Protein AF-0000000079962595 (afdb_homodimer)

Secondary structure (DSSP, 8-state):
-----TT--HHHHHHHHHTTSS-HHHHHHHHHHHHHHHGGGT--EEEE-TTHHHHHHHHHHHHHTT---STTTT-EEEEETTB--SSS---TT-GGGTT-EESS--HHHHHHHHTT-EEEEEE--SGGG-SSS-EETTTEE---SS-TTB--S-SSHHHHHHHHTTSSSEEEEEESSSTTHHHHHHTT-EEEEPPTTSS--TTB--S-TTT-EEEEEESSHHHHHHHHHHHHTT--BTTBGGGGGS-GGGSS--TTTTGGG--STT-EEEEEGGG------TTTHHHHHHHHHHHHHHHHTTPEEEEE--TT--HHHHHHHH--HHHHHHHHHHHHHH-TTEESS--SSHHHHHH-B-TTSSSBSSB--GGGHHHHHHHHH--TT-HHHHHHHHHHHHHHHHHHHHHHHTT-SEEEEESBSSSPPBTT-SS-TTB-THHHHHHT--EEEEEEEEPPP-SS-TT--EEEEEEE--TT-HHHHHHHHHHHHHHH------GGGG--------SSPPP----GGG--TTS-BT--/-----TT--HHHHHHHHHTTSS-HHHHHHHHHHHHHHHGGGT--EEEE-TTHHHHHHHHHHHHHTT---STTTT-EEEEETTB--SSS---TT-GGGTT-EESS--HHHHHHHHTT-EEEEEE--SGGG-SSS-EETTTEE---SS-TTB--SSSSHHHHHHHHTTSSSEEEEEESSSTTHHHHHHTT-EEEEPPTTSS--TTB--S-TTT-EEEEEESSHHHHHHHHHHHHTT--BTTBGGGGGS-GGGSS--TTTTGGG--STT-EEEEEGGG------TTTHHHHHHHHHHHHHHHHTTPEEEEE--TT--HHHHHHHH--HHHHHHHHHHHHHH-TTEESS--SSHHHHHH-B-TTSSSBSSB--GGGHHHHHHHHH--TT-HHHHHHHHHHHHHHHHHHHHHHHTT-SEEEEESBSSSPPBTT-SS-TTB-THHHHHHT--EEEEEEEEPPP-SS-TT--EEEEEEE--TT-HHHHHHHHHHHHHHH------GGGG--------SSPPP----GGG--TTS-BT--

pLDDT: mean 97.2, std 3.69, range [64.25, 98.94]

Structure (mmCIF, N/CA/C/O backbone):
data_AF-0000000079962595-model_v1
#
loop_
_entity.id
_entity.type
_entity.pdbx_description
1 polymer 'Amidase signature enzyme'
#
loop_
_atom_site.group_PDB
_atom_site.id
_atom_site.type_symbol
_atom_site.label_atom_id
_atom_site.label_alt_id
_atom_site.label_comp_id
_atom_site.label_asym_id
_atom_site.label_entity_id
_atom_site.label_seq_id
_atom_site.pdbx_PDB_ins_code
_atom_site.Cartn_x
_atom_site.Cartn_y
_atom_site.Cartn_z
_atom_site.occupancy
_atom_site.B_iso_or_equiv
_atom_site.auth_seq_id
_atom_site.auth_comp_id
_atom_site.auth_asym_id
_atom_site.auth_atom_id
_atom_site.pdbx_PDB_model_num
ATOM 1 N N . MET A 1 1 ? 6.652 -51.969 4.145 1 69.31 1 MET A N 1
ATOM 2 C CA . MET A 1 1 ? 5.949 -51.594 2.926 1 69.31 1 MET A CA 1
ATOM 3 C C . MET A 1 1 ? 6.418 -50.219 2.438 1 69.31 1 MET A C 1
ATOM 5 O O . MET A 1 1 ? 6.746 -49.344 3.242 1 69.31 1 MET A O 1
ATOM 9 N N . PRO A 1 2 ? 6.637 -50.156 1.104 1 86 2 PRO A N 1
ATOM 10 C CA . PRO A 1 2 ? 7.09 -48.844 0.574 1 86 2 PRO A CA 1
ATOM 11 C C . PRO A 1 2 ? 6.133 -47.719 0.903 1 86 2 PRO A C 1
ATOM 13 O O . PRO A 1 2 ? 4.949 -47.938 1.167 1 86 2 PRO A O 1
ATOM 16 N N . PHE A 1 3 ? 6.656 -46.625 1.132 1 96.06 3 PHE A N 1
ATOM 17 C CA . PHE A 1 3 ? 5.852 -45.438 1.381 1 96.06 3 PHE A CA 1
ATOM 18 C C . PHE A 1 3 ? 4.836 -45.219 0.264 1 96.06 3 PHE A C 1
ATOM 20 O O . PHE A 1 3 ? 5.168 -45.344 -0.917 1 96.06 3 PHE A O 1
ATOM 27 N N . ASP A 1 4 ? 3.594 -45.031 0.582 1 97.19 4 ASP A N 1
ATOM 28 C CA . ASP A 1 4 ? 2.561 -44.75 -0.412 1 97.19 4 ASP A CA 1
ATOM 29 C C . ASP A 1 4 ? 2.533 -43.281 -0.77 1 97.19 4 ASP A C 1
ATOM 31 O O . ASP A 1 4 ? 1.959 -42.469 -0.038 1 97.19 4 ASP A O 1
ATOM 35 N N . ALA A 1 5 ? 2.992 -42.938 -1.938 1 98.06 5 ALA A N 1
ATOM 36 C CA . ALA A 1 5 ? 3.148 -41.562 -2.383 1 98.06 5 ALA A CA 1
ATOM 37 C C . ALA A 1 5 ? 1.815 -40.969 -2.848 1 98.06 5 ALA A C 1
ATOM 39 O O . ALA A 1 5 ? 1.678 -39.75 -2.99 1 98.06 5 ALA A O 1
ATOM 40 N N . ARG A 1 6 ? 0.778 -41.781 -3.18 1 98.06 6 ARG A N 1
ATOM 41 C CA . ARG A 1 6 ? -0.501 -41.312 -3.695 1 98.06 6 ARG A CA 1
ATOM 42 C C . ARG A 1 6 ? -1.186 -40.375 -2.691 1 98.06 6 ARG A C 1
ATOM 44 O O . ARG A 1 6 ? -1.42 -40.781 -1.545 1 98.06 6 ARG A O 1
ATOM 51 N N . GLU A 1 7 ? -1.434 -39.188 -3.166 1 98.12 7 GLU A N 1
ATOM 52 C CA . GLU A 1 7 ? -2.162 -38.156 -2.414 1 98.12 7 GLU A CA 1
ATOM 53 C C . GLU A 1 7 ? -1.456 -37.844 -1.102 1 98.12 7 GLU A C 1
ATOM 55 O O . GLU A 1 7 ? -2.09 -37.406 -0.144 1 98.12 7 GLU A O 1
ATOM 60 N N . ALA A 1 8 ? -0.148 -38.062 -1.054 1 98.31 8 ALA A N 1
ATOM 61 C CA . ALA A 1 8 ? 0.618 -37.75 0.149 1 98.31 8 ALA A CA 1
ATOM 62 C C . ALA A 1 8 ? 0.644 -36.25 0.4 1 98.31 8 ALA A C 1
ATOM 64 O O . ALA A 1 8 ? 0.735 -35.438 -0.542 1 98.31 8 ALA A O 1
ATOM 65 N N . THR A 1 9 ? 0.526 -35.844 1.654 1 98.44 9 THR A N 1
ATOM 66 C CA . THR A 1 9 ? 0.635 -34.469 2.131 1 98.44 9 THR A CA 1
ATOM 67 C C . THR A 1 9 ? 1.868 -34.312 3.012 1 98.44 9 THR A C 1
ATOM 69 O O . THR A 1 9 ? 2.568 -35.281 3.307 1 98.44 9 THR A O 1
ATOM 72 N N . ILE A 1 10 ? 2.154 -33.062 3.342 1 98.75 10 ILE A N 1
ATOM 73 C CA . ILE A 1 10 ? 3.264 -32.812 4.254 1 98.75 10 ILE A CA 1
ATOM 74 C C . ILE A 1 10 ? 3.053 -33.594 5.555 1 98.75 10 ILE A C 1
ATOM 76 O O . ILE A 1 10 ? 3.971 -34.25 6.051 1 98.75 10 ILE A O 1
ATOM 80 N N . ASP A 1 11 ? 1.844 -33.656 6.094 1 97.81 11 ASP A N 1
ATOM 81 C CA . ASP A 1 11 ? 1.529 -34.344 7.344 1 97.81 11 ASP A CA 1
ATOM 82 C C . ASP A 1 11 ? 1.746 -35.844 7.215 1 97.81 11 ASP A C 1
ATOM 84 O O . ASP A 1 11 ? 2.295 -36.469 8.117 1 97.81 11 ASP A O 1
ATOM 88 N N . SER A 1 12 ? 1.296 -36.406 6.152 1 98 12 SER A N 1
ATOM 89 C CA . SER A 1 12 ? 1.413 -37.875 6.008 1 98 12 SER A CA 1
ATOM 90 C C . SER A 1 12 ? 2.869 -38.281 5.844 1 98 12 SER A C 1
ATOM 92 O O . SER A 1 12 ? 3.273 -39.344 6.336 1 98 12 SER A O 1
ATOM 94 N N . VAL A 1 13 ? 3.658 -37.5 5.133 1 98.44 13 VAL A N 1
ATOM 95 C CA . VAL A 1 13 ? 5.086 -37.781 5.02 1 98.44 13 VAL A CA 1
ATOM 96 C C . VAL A 1 13 ? 5.742 -37.656 6.391 1 98.44 13 VAL A C 1
ATOM 98 O O . VAL A 1 13 ? 6.504 -38.562 6.789 1 98.44 13 VAL A O 1
ATOM 101 N N . HIS A 1 14 ? 5.453 -36.594 7.09 1 98.06 14 HIS A N 1
ATOM 102 C CA . HIS A 1 14 ? 6.027 -36.406 8.414 1 98.06 14 HIS A CA 1
ATOM 103 C C . HIS A 1 14 ? 5.641 -37.531 9.352 1 98.06 14 HIS A C 1
ATOM 105 O O . HIS A 1 14 ? 6.469 -38 10.133 1 98.06 14 HIS A O 1
ATOM 111 N N . HIS A 1 15 ? 4.391 -37.906 9.297 1 97.25 15 HIS A N 1
ATOM 112 C CA . HIS A 1 15 ? 3.959 -39.062 10.117 1 97.25 15 HIS A CA 1
ATOM 113 C C . HIS A 1 15 ? 4.785 -40.281 9.82 1 97.25 15 HIS A C 1
ATOM 115 O O . HIS A 1 15 ? 5.25 -40.969 10.742 1 97.25 15 HIS A O 1
ATOM 121 N N . ALA A 1 16 ? 4.98 -40.625 8.562 1 97.69 16 ALA A N 1
ATOM 122 C CA . ALA A 1 16 ? 5.719 -41.812 8.148 1 97.69 16 ALA A CA 1
ATOM 123 C C . ALA A 1 16 ? 7.18 -41.719 8.594 1 97.69 16 ALA A C 1
ATOM 125 O O . ALA A 1 16 ? 7.734 -42.719 9.102 1 97.69 16 ALA A O 1
ATOM 126 N N . VAL A 1 17 ? 7.781 -40.594 8.438 1 97.44 17 VAL A N 1
ATOM 127 C CA . VAL A 1 17 ? 9.211 -40.438 8.672 1 97.44 17 VAL A CA 1
ATOM 128 C C . VAL A 1 17 ? 9.484 -40.344 10.164 1 97.44 17 VAL A C 1
ATOM 130 O O . VAL A 1 17 ? 10.383 -41 10.688 1 97.44 17 VAL A O 1
ATOM 133 N N . PHE A 1 18 ? 8.688 -39.594 10.883 1 96.19 18 PHE A N 1
ATOM 134 C CA . PHE A 1 18 ? 8.961 -39.312 12.297 1 96.19 18 PHE A CA 1
ATOM 135 C C . PHE A 1 18 ? 8.531 -40.5 13.156 1 96.19 18 PHE A C 1
ATOM 137 O O . PHE A 1 18 ? 9.023 -40.688 14.266 1 96.19 18 PHE A O 1
ATOM 144 N N . SER A 1 19 ? 7.629 -41.344 12.672 1 95.31 19 SER A N 1
ATOM 145 C CA . SER A 1 19 ? 7.234 -42.562 13.414 1 95.31 19 SER A CA 1
ATOM 146 C C . SER A 1 19 ? 8.125 -43.75 13.062 1 95.31 19 SER A C 1
ATOM 148 O O . SER A 1 19 ? 7.957 -44.844 13.609 1 95.31 19 SER A O 1
ATOM 150 N N . GLY A 1 20 ? 8.945 -43.562 12.086 1 94.44 20 GLY A N 1
ATOM 151 C CA . GLY A 1 20 ? 9.883 -44.625 11.727 1 94.44 20 GLY A CA 1
ATOM 152 C C . GLY A 1 20 ? 9.305 -45.625 10.75 1 94.44 20 GLY A C 1
ATOM 153 O O . GLY A 1 20 ? 9.914 -46.688 10.484 1 94.44 20 GLY A O 1
ATOM 154 N N . LEU A 1 21 ? 8.195 -45.312 10.258 1 96.62 21 LEU A N 1
ATOM 155 C CA . LEU A 1 21 ? 7.551 -46.219 9.312 1 96.62 21 LEU A CA 1
ATOM 156 C C . LEU A 1 21 ? 8.258 -46.188 7.965 1 96.62 21 LEU A C 1
ATOM 158 O O . LEU A 1 21 ? 8.172 -47.125 7.191 1 96.62 21 LEU A O 1
ATOM 162 N N . SER A 1 22 ? 8.883 -45.094 7.617 1 97.44 22 SER A N 1
ATOM 163 C CA . SER A 1 22 ? 9.641 -44.906 6.379 1 97.44 22 SER A CA 1
ATOM 164 C C . SER A 1 22 ? 10.867 -44.031 6.602 1 97.44 22 SER A C 1
ATOM 166 O O . SER A 1 22 ? 10.945 -43.312 7.598 1 97.44 22 SER A O 1
ATOM 168 N N . THR A 1 23 ? 11.805 -44.156 5.727 1 97.31 23 THR A N 1
ATOM 169 C CA . THR A 1 23 ? 12.922 -43.219 5.684 1 97.31 23 THR A CA 1
ATOM 170 C C . THR A 1 23 ? 12.68 -42.125 4.633 1 97.31 23 THR A C 1
ATOM 172 O O . THR A 1 23 ? 11.766 -42.25 3.816 1 97.31 23 THR A O 1
ATOM 175 N N . CYS A 1 24 ? 13.477 -41.094 4.719 1 98 24 CYS A N 1
ATOM 176 C CA . CYS A 1 24 ? 13.398 -40.094 3.676 1 98 24 CYS A CA 1
ATOM 177 C C . CYS A 1 24 ? 13.719 -40.688 2.311 1 98 24 CYS A C 1
ATOM 179 O O . CYS A 1 24 ? 13.078 -40.344 1.313 1 98 24 CYS A O 1
ATOM 181 N N . ARG A 1 25 ? 14.727 -41.531 2.227 1 98 25 ARG A N 1
ATOM 182 C CA . ARG A 1 25 ? 15.078 -42.188 0.968 1 98 25 ARG A CA 1
ATOM 183 C C . ARG A 1 25 ? 13.898 -42.969 0.399 1 98 25 ARG A C 1
ATOM 185 O O . ARG A 1 25 ? 13.625 -42.906 -0.801 1 98 25 ARG A O 1
ATOM 192 N N . GLU A 1 26 ? 13.203 -43.719 1.27 1 98.12 26 GLU A N 1
ATOM 193 C CA . GLU A 1 26 ? 12.047 -44.5 0.822 1 98.12 26 GLU A CA 1
ATOM 194 C C . GLU A 1 26 ? 10.945 -43.594 0.296 1 98.12 26 GLU A C 1
ATOM 196 O O . GLU A 1 26 ? 10.289 -43.906 -0.701 1 98.12 26 GLU A O 1
ATOM 201 N N . VAL A 1 27 ? 10.734 -42.469 1.006 1 98.5 27 VAL A N 1
ATOM 202 C CA . VAL A 1 27 ? 9.734 -41.5 0.574 1 98.5 27 VAL A CA 1
ATOM 203 C C . VAL A 1 27 ? 10.094 -40.938 -0.811 1 98.5 27 VAL A C 1
ATOM 205 O O . VAL A 1 27 ? 9.273 -41 -1.732 1 98.5 27 VAL A O 1
ATOM 208 N N . VAL A 1 28 ? 11.305 -40.5 -1.009 1 98.56 28 VAL A N 1
ATOM 209 C CA . VAL A 1 28 ? 11.758 -39.906 -2.266 1 98.56 28 VAL A CA 1
ATOM 210 C C . VAL A 1 28 ? 11.711 -40.969 -3.373 1 98.56 28 VAL A C 1
ATOM 212 O O . VAL A 1 28 ? 11.242 -40.688 -4.48 1 98.56 28 VAL A O 1
ATOM 215 N N . ALA A 1 29 ? 12.125 -42.188 -3.088 1 98.38 29 ALA A N 1
ATOM 216 C CA . ALA A 1 29 ? 12.117 -43.25 -4.062 1 98.38 29 ALA A CA 1
ATOM 217 C C . ALA A 1 29 ? 10.703 -43.562 -4.551 1 98.38 29 ALA A C 1
ATOM 219 O O . ALA A 1 29 ? 10.5 -43.875 -5.723 1 98.38 29 ALA A O 1
ATOM 220 N N . SER A 1 30 ? 9.797 -43.5 -3.656 1 98.56 30 SER A N 1
ATOM 221 C CA . SER A 1 30 ? 8.414 -43.781 -4.027 1 98.56 30 SER A CA 1
ATOM 222 C C . SER A 1 30 ? 7.902 -42.75 -5.043 1 98.56 30 SER A C 1
ATOM 224 O O . SER A 1 30 ? 7.176 -43.125 -5.977 1 98.56 30 SER A O 1
ATOM 226 N N . PHE A 1 31 ? 8.188 -41.5 -4.887 1 98.75 31 PHE A N 1
ATOM 227 C CA . PHE A 1 31 ? 7.777 -40.469 -5.836 1 98.75 31 PHE A CA 1
ATOM 228 C C . PHE A 1 31 ? 8.523 -40.625 -7.156 1 98.75 31 PHE A C 1
ATOM 230 O O . PHE A 1 31 ? 7.938 -40.469 -8.227 1 98.75 31 PHE A O 1
ATOM 237 N N . ILE A 1 32 ? 9.828 -40.906 -7.121 1 98.62 32 ILE A N 1
ATOM 238 C CA . ILE A 1 32 ? 10.625 -41.125 -8.328 1 98.62 32 ILE A CA 1
ATOM 239 C C . ILE A 1 32 ? 10.039 -42.312 -9.125 1 98.62 32 ILE A C 1
ATOM 241 O O . ILE A 1 32 ? 9.898 -42.219 -10.352 1 98.62 32 ILE A O 1
ATOM 245 N N . ALA A 1 33 ? 9.672 -43.375 -8.438 1 98.31 33 ALA A N 1
ATOM 246 C CA . ALA A 1 33 ? 9.094 -44.531 -9.094 1 98.31 33 ALA A CA 1
ATOM 247 C C . ALA A 1 33 ? 7.809 -44.188 -9.828 1 98.31 33 ALA A C 1
ATOM 249 O O . ALA A 1 33 ? 7.562 -44.656 -10.938 1 98.31 33 ALA A O 1
ATOM 250 N N . ARG A 1 34 ? 7.004 -43.406 -9.211 1 98.31 34 ARG A N 1
ATOM 251 C CA . ARG A 1 34 ? 5.754 -43 -9.836 1 98.31 34 ARG A CA 1
ATOM 252 C C . ARG A 1 34 ? 6.02 -42.156 -11.086 1 98.31 34 ARG A C 1
ATOM 254 O O . ARG A 1 34 ? 5.348 -42.344 -12.109 1 98.31 34 ARG A O 1
ATOM 261 N N . ILE A 1 35 ? 6.965 -41.188 -11 1 98.69 35 ILE A N 1
ATOM 262 C CA . ILE A 1 35 ? 7.305 -40.375 -12.148 1 98.69 35 ILE A CA 1
ATOM 263 C C . ILE A 1 35 ? 7.777 -41.25 -13.305 1 98.69 35 ILE A C 1
ATOM 265 O O . ILE A 1 35 ? 7.34 -41.094 -14.438 1 98.69 35 ILE A O 1
ATOM 269 N N . GLU A 1 36 ? 8.625 -42.156 -13.039 1 97.38 36 GLU A N 1
ATOM 270 C CA . GLU A 1 36 ? 9.164 -43.062 -14.055 1 97.38 36 GLU A CA 1
ATOM 271 C C . GLU A 1 36 ? 8.055 -43.844 -14.719 1 97.38 36 GLU A C 1
ATOM 273 O O . GLU A 1 36 ? 8.055 -44.031 -15.945 1 97.38 36 GLU A O 1
ATOM 278 N N . ALA A 1 37 ? 7.148 -44.281 -13.922 1 97.38 37 ALA A N 1
ATOM 279 C CA . ALA A 1 37 ? 6.141 -45.219 -14.398 1 97.38 37 ALA A CA 1
ATOM 280 C C . ALA A 1 37 ? 4.992 -44.5 -15.086 1 97.38 37 ALA A C 1
ATOM 282 O O . ALA A 1 37 ? 4.367 -45.031 -16 1 97.38 37 ALA A O 1
ATOM 283 N N . LEU A 1 38 ? 4.723 -43.281 -14.625 1 98.31 38 LEU A N 1
ATOM 284 C CA . LEU A 1 38 ? 3.402 -42.781 -14.969 1 98.31 38 LEU A CA 1
ATOM 285 C C . LEU A 1 38 ? 3.506 -41.438 -15.648 1 98.31 38 LEU A C 1
ATOM 287 O O . LEU A 1 38 ? 2.508 -40.906 -16.141 1 98.31 38 LEU A O 1
ATOM 291 N N . ASN A 1 39 ? 4.664 -40.812 -15.742 1 98.25 39 ASN A N 1
ATOM 292 C CA . ASN A 1 39 ? 4.777 -39.469 -16.297 1 98.25 39 ASN A CA 1
ATOM 293 C C . ASN A 1 39 ? 4.367 -39.438 -17.766 1 98.25 39 ASN A C 1
ATOM 295 O O . ASN A 1 39 ? 4.055 -38.375 -18.312 1 98.25 39 ASN A O 1
ATOM 299 N N . HIS A 1 40 ? 4.348 -40.562 -18.484 1 97.5 40 HIS A N 1
ATOM 300 C CA . HIS A 1 40 ? 3.936 -40.625 -19.891 1 97.5 40 HIS A CA 1
ATOM 301 C C . HIS A 1 40 ? 2.486 -40.156 -20.047 1 97.5 40 HIS A C 1
ATOM 303 O O . HIS A 1 40 ? 2.076 -39.75 -21.125 1 97.5 40 HIS A O 1
ATOM 309 N N . HIS A 1 41 ? 1.693 -40.219 -18.953 1 98.06 41 HIS A N 1
ATOM 310 C CA . HIS A 1 41 ? 0.306 -39.781 -19 1 98.06 41 HIS A CA 1
ATOM 311 C C . HIS A 1 41 ? 0.221 -38.25 -19.062 1 98.06 41 HIS A C 1
ATOM 313 O O . HIS A 1 41 ? -0.794 -37.688 -19.484 1 98.06 41 HIS A O 1
ATOM 319 N N . THR A 1 42 ? 1.294 -37.562 -18.625 1 98.69 42 THR A N 1
ATOM 320 C CA . THR A 1 42 ? 1.179 -36.125 -18.469 1 98.69 42 THR A CA 1
ATOM 321 C C . THR A 1 42 ? 2.293 -35.406 -19.234 1 98.69 42 THR A C 1
ATOM 323 O O . THR A 1 42 ? 2.146 -34.25 -19.625 1 98.69 42 THR A O 1
ATOM 326 N N . ASN A 1 43 ? 3.475 -36.062 -19.312 1 98.75 43 ASN A N 1
ATOM 327 C CA . ASN A 1 43 ? 4.668 -35.406 -19.859 1 98.75 43 ASN A CA 1
ATOM 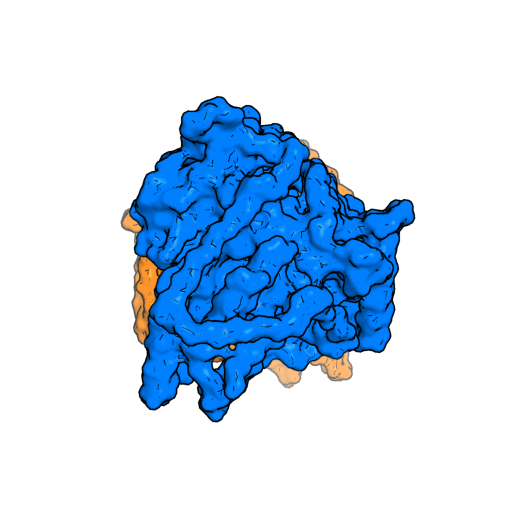328 C C . ASN A 1 43 ? 5.059 -34.188 -19.062 1 98.75 43 ASN A C 1
ATOM 330 O O . ASN A 1 43 ? 5.555 -33.188 -19.625 1 98.75 43 ASN A O 1
ATOM 334 N N . ALA A 1 44 ? 4.816 -34.125 -17.781 1 98.81 44 ALA A N 1
ATOM 335 C CA . ALA A 1 44 ? 4.941 -32.938 -16.938 1 98.81 44 ALA A CA 1
ATOM 336 C C . ALA A 1 44 ? 6.383 -32.75 -16.484 1 98.81 44 ALA A C 1
ATOM 338 O O . ALA A 1 44 ? 6.824 -31.609 -16.281 1 98.81 44 ALA A O 1
ATOM 339 N N . VAL A 1 45 ? 7.16 -33.75 -16.266 1 98.81 45 VAL A N 1
ATOM 340 C CA . VAL A 1 45 ? 8.484 -33.656 -15.648 1 98.81 45 VAL A CA 1
ATOM 341 C C . VAL A 1 45 ? 9.547 -33.531 -16.734 1 98.81 45 VAL A C 1
ATOM 343 O O . VAL A 1 45 ? 9.586 -34.312 -17.688 1 98.81 45 VAL A O 1
ATOM 346 N N . VAL A 1 46 ? 10.391 -32.562 -16.625 1 97.88 46 VAL A N 1
ATOM 347 C CA . VAL A 1 46 ? 11.438 -32.25 -17.594 1 97.88 46 VAL A CA 1
ATOM 348 C C . VAL A 1 46 ? 12.727 -32.969 -17.203 1 97.88 46 VAL A C 1
ATOM 350 O O . VAL A 1 46 ? 13.461 -33.469 -18.078 1 97.88 46 VAL A O 1
ATOM 353 N N . SER A 1 47 ? 13.008 -33 -15.953 1 98 47 SER A N 1
ATOM 354 C CA . SER A 1 47 ? 14.219 -33.625 -15.445 1 98 47 SER A CA 1
ATOM 355 C C . SER A 1 47 ? 14.086 -34 -13.969 1 98 47 SER A C 1
ATOM 357 O O . SER A 1 47 ? 13.242 -33.438 -13.266 1 98 47 SER A O 1
ATOM 359 N N . LEU A 1 48 ? 14.828 -34.938 -13.562 1 98.62 48 LEU A N 1
ATOM 360 C CA . LEU A 1 48 ? 14.953 -35.312 -12.156 1 98.62 48 LEU A CA 1
ATOM 361 C C . LEU A 1 48 ? 16.297 -34.844 -11.602 1 98.62 48 LEU A C 1
ATOM 363 O O . LEU A 1 48 ? 17.297 -34.812 -12.328 1 98.62 48 LEU A O 1
ATOM 367 N N . ASN A 1 49 ? 16.281 -34.438 -10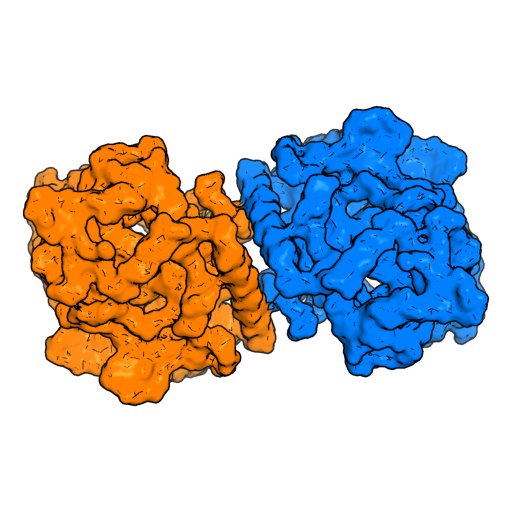.391 1 98.75 49 ASN A N 1
ATOM 368 C CA . ASN A 1 49 ? 17.5 -34.062 -9.68 1 98.75 49 ASN A CA 1
ATOM 369 C C . ASN A 1 49 ? 18.391 -35.281 -9.398 1 98.75 49 ASN A C 1
ATOM 371 O O . ASN A 1 49 ? 18.031 -36.156 -8.617 1 98.75 49 ASN A O 1
ATOM 375 N N . PRO A 1 50 ? 19.609 -35.344 -9.977 1 98.25 50 PRO A N 1
ATOM 376 C CA . PRO A 1 50 ? 20.453 -36.5 -9.766 1 98.25 50 PRO A CA 1
ATOM 377 C C . PRO A 1 50 ? 20.891 -36.688 -8.312 1 98.25 50 PRO A C 1
ATOM 379 O O . PRO A 1 50 ? 21.312 -37.781 -7.906 1 98.25 50 PRO A O 1
ATOM 382 N N . ASN A 1 51 ? 20.719 -35.656 -7.547 1 98.19 51 ASN A N 1
ATOM 383 C CA . ASN A 1 51 ? 21.188 -35.656 -6.164 1 98.19 51 ASN A CA 1
ATOM 384 C C . ASN A 1 51 ? 20.047 -35.938 -5.188 1 98.19 51 ASN A C 1
ATOM 386 O O . ASN A 1 51 ? 20.25 -35.906 -3.971 1 98.19 51 ASN A O 1
ATOM 390 N N . ALA A 1 52 ? 18.828 -36.188 -5.648 1 98.62 52 ALA A N 1
ATOM 391 C CA . ALA A 1 52 ? 17.656 -36.25 -4.793 1 98.62 52 ALA A CA 1
ATOM 392 C C . ALA A 1 52 ? 17.797 -37.375 -3.752 1 98.62 52 ALA A C 1
ATOM 394 O O . ALA A 1 52 ? 17.438 -37.188 -2.586 1 98.62 52 ALA A O 1
ATOM 395 N N . LEU A 1 53 ? 18.297 -38.531 -4.137 1 98.44 53 LEU A N 1
ATOM 396 C CA . LEU A 1 53 ? 18.438 -39.656 -3.221 1 98.44 53 LEU A CA 1
ATOM 397 C C . LEU A 1 53 ? 19.531 -39.375 -2.193 1 98.44 53 LEU A C 1
ATOM 399 O O . LEU A 1 53 ? 19.391 -39.719 -1.021 1 98.44 53 LEU A O 1
ATOM 403 N N . ASP A 1 54 ? 20.625 -38.75 -2.646 1 98.06 54 ASP A N 1
ATOM 404 C CA . ASP A 1 54 ? 21.688 -38.375 -1.719 1 98.06 54 ASP A CA 1
ATOM 405 C C . ASP A 1 54 ? 21.172 -37.375 -0.684 1 98.06 54 ASP A C 1
ATOM 407 O O . ASP A 1 54 ? 21.547 -37.438 0.49 1 98.06 54 ASP A O 1
ATOM 411 N N . MET A 1 55 ? 20.406 -36.469 -1.164 1 97.38 55 MET A N 1
ATOM 412 C CA . MET A 1 55 ? 19.797 -35.5 -0.253 1 97.38 55 MET A CA 1
ATOM 413 C C . MET A 1 55 ? 18.922 -36.188 0.779 1 97.38 55 MET A C 1
ATOM 415 O O . MET A 1 55 ? 18.938 -35.844 1.96 1 97.38 55 MET A O 1
ATOM 419 N N . ALA A 1 56 ? 18.156 -37.156 0.351 1 98.19 56 ALA A N 1
ATOM 420 C CA . ALA A 1 56 ? 17.297 -37.906 1.256 1 98.19 56 ALA A CA 1
ATOM 421 C C . ALA A 1 56 ? 18.141 -38.656 2.291 1 98.19 56 ALA A C 1
ATOM 423 O O . ALA A 1 56 ? 17.781 -38.719 3.473 1 98.19 56 ALA A O 1
ATOM 424 N N . ASP A 1 57 ? 19.234 -39.281 1.873 1 98 57 ASP A N 1
ATOM 425 C CA . ASP A 1 57 ? 20.141 -40 2.781 1 98 57 ASP A CA 1
ATOM 426 C C . ASP A 1 57 ? 20.672 -39.062 3.861 1 98 57 ASP A C 1
ATOM 428 O O . ASP A 1 57 ? 20.766 -39.438 5.031 1 98 57 ASP A O 1
ATOM 432 N N . THR A 1 58 ? 21.047 -37.906 3.422 1 97.31 58 THR A N 1
ATOM 433 C CA . THR A 1 58 ? 21.547 -36.906 4.359 1 97.31 58 THR A CA 1
ATOM 434 C C . THR A 1 58 ? 20.5 -36.594 5.418 1 97.31 58 THR A C 1
ATOM 436 O O . THR A 1 58 ? 20.812 -36.438 6.598 1 97.31 58 THR A O 1
ATOM 439 N N . LEU A 1 59 ? 19.234 -36.406 5.008 1 98 59 LEU A N 1
ATOM 440 C CA . LEU A 1 59 ? 18.156 -36.094 5.945 1 98 59 LEU A CA 1
ATOM 441 C C . LEU A 1 59 ? 17.891 -37.281 6.867 1 98 59 LEU A C 1
ATOM 443 O O . LEU A 1 59 ? 17.578 -37.094 8.047 1 98 59 LEU A O 1
ATOM 447 N N . ASP A 1 60 ? 18.031 -38.469 6.363 1 97.62 60 ASP A N 1
ATOM 448 C CA . ASP A 1 60 ? 17.906 -39.656 7.203 1 97.62 60 ASP A CA 1
ATOM 449 C C . ASP A 1 60 ? 18.969 -39.656 8.297 1 97.62 60 ASP A C 1
ATOM 451 O O . ASP A 1 60 ? 18.703 -40.062 9.438 1 97.62 60 ASP A O 1
ATOM 455 N N . GLU A 1 61 ? 20.141 -39.312 7.883 1 97.38 61 GLU A N 1
ATOM 456 C CA . GLU A 1 61 ? 21.219 -39.219 8.859 1 97.38 61 GLU A CA 1
ATOM 457 C C . GLU A 1 61 ? 20.906 -38.188 9.938 1 97.38 61 GLU A C 1
ATOM 459 O O . GLU A 1 61 ? 21.172 -38.406 11.117 1 97.38 61 GLU A O 1
ATOM 464 N N . GLN A 1 62 ? 20.422 -37.094 9.484 1 96.62 62 GLN A N 1
ATOM 465 C CA . GLN A 1 62 ? 20.031 -36.031 10.43 1 96.62 62 GLN A CA 1
ATOM 466 C C . GLN A 1 62 ? 18.969 -36.531 11.391 1 96.62 62 GLN A C 1
ATOM 468 O O . GLN A 1 62 ? 19.016 -36.25 12.594 1 96.62 62 GLN A O 1
ATOM 473 N N . LEU A 1 63 ? 17.953 -37.156 10.82 1 96.38 63 LEU A N 1
ATOM 474 C CA . LEU A 1 63 ? 16.875 -37.719 11.633 1 96.38 63 LEU A CA 1
ATOM 475 C C . LEU A 1 63 ? 17.422 -38.688 12.68 1 96.38 63 LEU A C 1
ATOM 477 O O . LEU A 1 63 ? 17.016 -38.625 13.844 1 96.38 63 LEU A O 1
ATOM 481 N N . ALA A 1 64 ? 18.297 -39.5 12.312 1 95.62 64 ALA A N 1
ATOM 482 C CA . ALA A 1 64 ? 18.891 -40.469 13.203 1 95.62 64 ALA A CA 1
ATOM 483 C C . ALA A 1 64 ? 19.688 -39.812 14.32 1 95.62 64 ALA A C 1
ATOM 485 O O . ALA A 1 64 ? 19.766 -40.312 15.438 1 95.62 64 ALA A O 1
ATOM 486 N N . ALA A 1 65 ? 20.188 -38.688 14.031 1 95.31 65 ALA A N 1
ATOM 487 C CA . ALA A 1 65 ? 20.984 -37.938 14.984 1 95.31 65 ALA A CA 1
ATOM 488 C C . ALA A 1 65 ? 20.109 -37.062 15.875 1 95.31 65 ALA A C 1
ATOM 490 O O . ALA A 1 65 ? 20.609 -36.344 16.734 1 95.31 65 ALA A O 1
ATOM 491 N N . GLY A 1 66 ? 18.859 -37.031 15.656 1 91.94 66 GLY A N 1
ATOM 492 C CA . GLY A 1 66 ? 17.938 -36.25 16.469 1 91.94 66 GLY A CA 1
ATOM 493 C C . GLY A 1 66 ? 17.844 -34.812 16.031 1 91.94 66 GLY A C 1
ATOM 494 O O . GLY A 1 66 ? 17.375 -33.969 16.781 1 91.94 66 GLY A O 1
ATOM 495 N N . ASN A 1 67 ? 18.281 -34.531 14.875 1 87.69 67 ASN A N 1
ATOM 496 C CA . ASN A 1 67 ? 18.328 -33.156 14.352 1 87.69 67 ASN A CA 1
ATOM 497 C C . ASN A 1 67 ? 17.312 -32.969 13.219 1 87.69 67 ASN A C 1
ATOM 499 O O . ASN A 1 67 ? 17.656 -32.438 12.172 1 87.69 67 ASN A O 1
ATOM 503 N N . ALA A 1 68 ? 16.188 -33.625 13.43 1 84 68 ALA A N 1
ATOM 504 C CA . ALA A 1 68 ? 15.148 -33.469 12.414 1 84 68 ALA A CA 1
ATOM 505 C C . ALA A 1 68 ? 14.281 -32.25 12.688 1 84 68 ALA A C 1
ATOM 507 O O . ALA A 1 68 ? 13.461 -32.25 13.609 1 84 68 ALA A O 1
ATOM 508 N N . THR A 1 69 ? 14.742 -31.109 12.008 1 81.75 69 THR A N 1
ATOM 509 C CA . THR A 1 69 ? 14.062 -29.844 12.234 1 81.75 69 THR A CA 1
ATOM 510 C C . THR A 1 69 ? 13.539 -29.266 10.922 1 81.75 69 THR A C 1
ATOM 512 O O . THR A 1 69 ? 13.859 -29.766 9.844 1 81.75 69 THR A O 1
ATOM 515 N N . GLY A 1 70 ? 12.406 -28.562 10.805 1 92.06 70 GLY A N 1
ATOM 516 C CA . GLY A 1 70 ? 11.922 -27.766 9.68 1 92.06 70 GLY A CA 1
ATOM 517 C C . GLY A 1 70 ? 10.523 -28.156 9.242 1 92.06 70 GLY A C 1
ATOM 518 O O . GLY A 1 70 ? 10.164 -29.328 9.25 1 92.06 70 GLY A O 1
ATOM 519 N N . PRO A 1 71 ? 9.875 -27.266 8.758 1 97.06 71 PRO A N 1
ATOM 520 C CA . PRO A 1 71 ? 8.469 -27.516 8.414 1 97.06 71 PRO A CA 1
ATOM 521 C C . PRO A 1 71 ? 8.32 -28.328 7.129 1 97.06 71 PRO A C 1
ATOM 523 O O . PRO A 1 71 ? 7.234 -28.828 6.84 1 97.06 71 PRO A O 1
ATOM 526 N N . LEU A 1 72 ? 9.445 -28.516 6.332 1 98.69 72 LEU A N 1
ATOM 527 C CA . LEU A 1 72 ? 9.391 -29.266 5.086 1 98.69 72 LEU A CA 1
ATOM 528 C C . LEU A 1 72 ? 10.375 -30.438 5.113 1 98.69 72 LEU A C 1
ATOM 530 O O . LEU A 1 72 ? 10.812 -30.906 4.059 1 98.69 72 LEU A O 1
ATOM 534 N N . PHE A 1 73 ? 10.695 -30.938 6.289 1 98.44 73 PHE A N 1
ATOM 535 C CA . PHE A 1 73 ? 11.648 -32.031 6.441 1 98.44 73 PHE A CA 1
ATOM 536 C C . PHE A 1 73 ? 11.227 -33.219 5.613 1 98.44 73 PHE A C 1
ATOM 538 O O . PHE A 1 73 ? 10.156 -33.812 5.832 1 98.44 73 PHE A O 1
ATOM 545 N N . CYS A 1 74 ? 12.062 -33.625 4.645 1 98.38 74 CYS A N 1
ATOM 546 C CA . CYS A 1 74 ? 11.914 -34.844 3.848 1 98.38 74 CYS A CA 1
ATOM 547 C C . CYS A 1 74 ? 10.773 -34.688 2.842 1 98.38 74 CYS A C 1
ATOM 549 O O . CYS A 1 74 ? 10.273 -35.688 2.324 1 98.38 74 CYS A O 1
ATOM 551 N N . ILE A 1 75 ? 10.289 -33.469 2.582 1 98.88 75 ILE A N 1
ATOM 552 C CA . ILE A 1 75 ? 9.148 -33.281 1.687 1 98.88 75 ILE A CA 1
ATOM 553 C C . ILE A 1 75 ? 9.641 -33.156 0.245 1 98.88 75 ILE A C 1
ATOM 555 O O . ILE A 1 75 ? 10.398 -32.25 -0.093 1 98.88 75 ILE A O 1
ATOM 559 N N . PRO A 1 76 ? 9.281 -34.062 -0.669 1 98.81 76 PRO A N 1
ATOM 560 C CA . PRO A 1 76 ? 9.641 -33.969 -2.084 1 98.81 76 PRO A CA 1
ATOM 561 C C . PRO A 1 76 ? 8.914 -32.844 -2.801 1 98.81 76 PRO A C 1
ATOM 563 O O . PRO A 1 76 ? 7.684 -32.75 -2.732 1 98.81 76 PRO A O 1
ATOM 566 N N . VAL A 1 77 ? 9.625 -32 -3.521 1 98.88 77 VAL A N 1
ATOM 567 C CA . VAL A 1 77 ? 9.094 -30.828 -4.199 1 98.88 77 VAL A CA 1
ATOM 568 C C . VAL A 1 77 ? 9.594 -30.797 -5.641 1 98.88 77 VAL A C 1
ATOM 570 O O . VAL A 1 77 ? 10.75 -31.125 -5.91 1 98.88 77 VAL A O 1
ATOM 573 N N . LEU A 1 78 ? 8.727 -30.484 -6.562 1 98.94 78 LEU A N 1
ATOM 574 C CA . LEU A 1 78 ? 9.133 -30.234 -7.938 1 98.94 78 LEU A CA 1
ATOM 575 C C . LEU A 1 78 ? 9.125 -28.734 -8.242 1 98.94 78 LEU A C 1
ATOM 577 O O . LEU A 1 78 ? 8.188 -28.031 -7.859 1 98.94 78 LEU A O 1
ATOM 581 N N . LEU A 1 79 ? 10.156 -28.234 -8.906 1 98.94 79 LEU A N 1
ATOM 582 C CA . LEU A 1 79 ? 10.266 -26.828 -9.297 1 98.94 79 LEU A CA 1
ATOM 583 C C . LEU A 1 79 ? 9.773 -26.625 -10.727 1 98.94 79 LEU A C 1
ATOM 585 O O . LEU A 1 79 ? 10.094 -27.406 -11.617 1 98.94 79 LEU A O 1
ATOM 589 N N . LYS A 1 80 ? 8.914 -25.578 -10.898 1 98.88 80 LYS A N 1
ATOM 590 C CA . LYS A 1 80 ? 8.766 -25.078 -12.266 1 98.88 80 LYS A CA 1
ATOM 591 C C . LYS A 1 80 ? 10.125 -24.781 -12.891 1 98.88 80 LYS A C 1
ATOM 593 O O . LYS A 1 80 ? 11.031 -24.281 -12.219 1 98.88 80 LYS A O 1
ATOM 598 N N . ASP A 1 81 ? 10.305 -25.125 -14.109 1 98.81 81 ASP A N 1
ATOM 599 C CA . ASP A 1 81 ? 11.633 -25.125 -14.727 1 98.81 81 ASP A CA 1
ATOM 600 C C . ASP A 1 81 ? 12.148 -23.703 -14.953 1 98.81 81 ASP A C 1
ATOM 602 O O . ASP A 1 81 ? 13.164 -23.516 -15.617 1 98.81 81 ASP A O 1
ATOM 606 N N . ASN A 1 82 ? 11.508 -22.703 -14.43 1 98.88 82 ASN A N 1
ATOM 607 C CA . ASN A 1 82 ? 12.023 -21.328 -14.492 1 98.88 82 ASN A CA 1
ATOM 608 C C . ASN A 1 82 ? 12.562 -20.875 -13.141 1 98.88 82 ASN A C 1
ATOM 610 O O . ASN A 1 82 ? 12.844 -19.688 -12.953 1 98.88 82 ASN A O 1
ATOM 614 N N . TYR A 1 83 ? 12.711 -21.766 -12.219 1 98.88 83 TYR A N 1
ATOM 615 C CA . TYR A 1 83 ? 13.391 -21.5 -10.953 1 98.88 83 TYR A CA 1
ATOM 616 C C . TYR A 1 83 ? 14.852 -21.922 -11.023 1 98.88 83 TYR A C 1
ATOM 618 O O . TYR A 1 83 ? 15.164 -23.078 -11.328 1 98.88 83 TYR A O 1
ATOM 626 N N . ASP A 1 84 ? 15.711 -21.047 -10.617 1 98.88 84 ASP A N 1
ATOM 627 C CA . ASP A 1 84 ? 17.141 -21.344 -10.617 1 98.88 84 ASP A CA 1
ATOM 628 C C . ASP A 1 84 ? 17.5 -22.328 -9.5 1 98.88 84 ASP A C 1
ATOM 630 O O . ASP A 1 84 ? 16.969 -22.234 -8.391 1 98.88 84 ASP A O 1
ATOM 634 N N . THR A 1 85 ? 18.281 -23.25 -9.766 1 98.62 85 THR A N 1
ATOM 635 C CA . THR A 1 85 ? 18.922 -24.141 -8.805 1 98.62 85 THR A CA 1
ATOM 636 C C . THR A 1 85 ? 20.297 -24.562 -9.297 1 98.62 85 THR A C 1
ATOM 638 O O . THR A 1 85 ? 20.547 -24.625 -10.508 1 98.62 85 THR A O 1
ATOM 641 N N . THR A 1 86 ? 21.156 -24.797 -8.438 1 98.06 86 THR A N 1
ATOM 642 C CA . THR A 1 86 ? 22.5 -25.219 -8.797 1 98.06 86 THR A CA 1
ATOM 643 C C . THR A 1 86 ? 22.531 -26.688 -9.227 1 98.06 86 THR A C 1
ATOM 645 O O . THR A 1 86 ? 23.5 -27.141 -9.82 1 98.06 86 THR A O 1
ATOM 648 N N . GLU A 1 87 ? 21.453 -27.375 -9.039 1 97.19 87 GLU A N 1
ATOM 649 C CA . GLU A 1 87 ? 21.453 -28.828 -9.148 1 97.19 87 GLU A CA 1
ATOM 650 C C . GLU A 1 87 ? 21.156 -29.266 -10.578 1 97.19 87 GLU A C 1
ATOM 652 O O . GLU A 1 87 ? 21.469 -30.391 -10.969 1 97.19 87 GLU A O 1
ATOM 657 N N . MET A 1 88 ? 20.484 -28.453 -11.305 1 97.38 88 MET A N 1
ATOM 658 C CA . MET A 1 88 ? 20.016 -28.75 -12.656 1 97.38 88 MET A CA 1
ATOM 659 C C . MET A 1 88 ? 19.938 -27.484 -13.5 1 97.38 88 MET A C 1
ATOM 661 O O . MET A 1 88 ? 19.891 -26.375 -12.961 1 97.38 88 MET A O 1
ATOM 665 N N . PRO A 1 89 ? 19.969 -27.641 -14.852 1 98.19 89 PRO A N 1
ATOM 666 C CA . PRO A 1 89 ? 19.734 -26.469 -15.695 1 98.19 89 PRO A CA 1
ATOM 667 C C . PRO A 1 89 ? 18.375 -25.812 -15.43 1 98.19 89 PRO A C 1
ATOM 669 O O . PRO A 1 89 ? 17.438 -26.484 -14.992 1 98.19 89 PRO A O 1
ATOM 672 N N . THR A 1 90 ? 18.312 -24.578 -15.531 1 98.81 90 THR A N 1
ATOM 673 C CA . THR A 1 90 ? 17.078 -23.812 -15.617 1 98.81 90 THR A CA 1
ATOM 674 C C . THR A 1 90 ? 16.812 -23.375 -17.047 1 98.81 90 THR A C 1
ATOM 676 O O . THR A 1 90 ? 17.453 -22.453 -17.547 1 98.81 90 THR A O 1
ATOM 679 N N . THR A 1 91 ? 15.82 -24 -17.688 1 98.56 91 THR A N 1
ATOM 680 C CA . THR A 1 91 ? 15.742 -23.906 -19.141 1 98.56 91 THR A CA 1
ATOM 681 C C . THR A 1 91 ? 14.508 -23.109 -19.578 1 98.56 91 THR A C 1
ATOM 683 O O . THR A 1 91 ? 14.383 -22.719 -20.734 1 98.56 91 THR A O 1
ATOM 686 N N . GLY A 1 92 ? 13.57 -22.859 -18.609 1 98.69 92 GLY A N 1
ATOM 687 C CA . GLY A 1 92 ? 12.289 -22.312 -19.047 1 98.69 92 GLY A CA 1
ATOM 688 C C . GLY A 1 92 ? 11.602 -23.188 -20.078 1 98.69 92 GLY A C 1
ATOM 689 O O . GLY A 1 92 ? 10.812 -22.688 -20.891 1 98.69 92 GLY A O 1
ATOM 690 N N . SER A 1 93 ? 12.008 -24.406 -20.109 1 98.56 93 SER A N 1
ATOM 691 C CA . SER A 1 93 ? 11.578 -25.438 -21.047 1 98.56 93 SER A CA 1
ATOM 692 C C . SER A 1 93 ? 11.812 -25 -22.484 1 98.56 93 SER A C 1
ATOM 694 O O . SER A 1 93 ? 11.039 -25.344 -23.375 1 98.56 93 SER A O 1
ATOM 696 N N . SER A 1 94 ? 12.758 -24.172 -22.766 1 98.12 94 SER A N 1
ATOM 697 C CA . SER A 1 94 ? 13.172 -23.719 -24.094 1 98.12 94 SER A CA 1
ATOM 698 C C . SER A 1 94 ? 14.43 -24.438 -24.547 1 98.12 94 SER A C 1
ATOM 700 O O . SER A 1 94 ? 15.406 -24.547 -23.797 1 98.12 94 SER A O 1
ATOM 702 N N . LEU A 1 95 ? 14.438 -24.906 -25.781 1 96.88 95 LEU A N 1
ATOM 703 C CA . LEU A 1 95 ? 15.625 -25.547 -26.344 1 96.88 95 LEU A CA 1
ATOM 704 C C . LEU A 1 95 ? 16.812 -24.578 -26.328 1 96.88 95 LEU A C 1
ATOM 706 O O . LEU A 1 95 ? 17.953 -25.016 -26.141 1 96.88 95 LEU A O 1
ATOM 710 N N . ALA A 1 96 ? 16.562 -23.297 -26.469 1 97 96 ALA A N 1
ATOM 711 C CA . ALA A 1 96 ? 17.609 -22.281 -26.5 1 97 96 ALA A CA 1
ATOM 712 C C . ALA A 1 96 ? 18.312 -22.188 -25.156 1 97 96 ALA A C 1
ATOM 714 O O . ALA A 1 96 ? 19.438 -21.672 -25.078 1 97 96 ALA A O 1
ATOM 715 N N . LEU A 1 97 ? 17.703 -22.703 -24.156 1 98.25 97 LEU A N 1
ATOM 716 C CA . LEU A 1 97 ? 18.266 -22.594 -22.812 1 98.25 97 LEU A CA 1
ATOM 717 C C . LEU A 1 97 ? 18.547 -23.969 -22.219 1 98.25 97 LEU A C 1
ATOM 719 O O . LEU A 1 97 ? 18.656 -24.125 -21 1 98.25 97 LEU A O 1
ATOM 723 N N . ALA A 1 98 ? 18.641 -25 -23.016 1 97.31 98 ALA A N 1
ATOM 724 C CA . ALA A 1 98 ? 18.75 -26.391 -22.578 1 97.31 98 ALA A CA 1
ATOM 725 C C . ALA A 1 98 ? 19.984 -26.594 -21.703 1 97.31 98 ALA A C 1
ATOM 727 O O . ALA A 1 98 ? 19.984 -27.469 -20.828 1 97.31 98 ALA A O 1
ATOM 728 N N . LYS A 1 99 ? 21.016 -25.812 -21.875 1 97.56 99 LYS A N 1
ATOM 729 C CA . LYS A 1 99 ? 22.281 -26 -21.156 1 97.56 99 LYS A CA 1
ATOM 730 C C . LYS A 1 99 ? 22.531 -24.844 -20.188 1 97.56 99 LYS A C 1
ATOM 732 O O . LYS A 1 99 ? 23.625 -24.719 -19.656 1 97.56 99 LYS A O 1
ATOM 737 N N . SER A 1 100 ? 21.547 -23.953 -20 1 98.31 100 SER A N 1
ATOM 738 C CA . SER A 1 100 ? 21.656 -22.859 -19.062 1 98.31 100 SER A CA 1
ATOM 739 C C . SER A 1 100 ? 21.719 -23.359 -17.625 1 98.31 100 SER A C 1
ATOM 741 O O . SER A 1 100 ? 20.766 -23.984 -17.141 1 98.31 100 SER A O 1
ATOM 743 N N . GLN A 1 101 ? 22.828 -23.109 -16.922 1 98.62 101 GLN A N 1
ATOM 744 C CA . GLN A 1 101 ? 23.047 -23.688 -15.602 1 98.62 101 GLN A CA 1
ATOM 745 C C . GLN A 1 101 ? 23.328 -22.594 -14.562 1 98.62 101 GLN A C 1
ATOM 747 O O . GLN A 1 101 ? 24.438 -22.078 -14.484 1 98.62 101 GLN A O 1
ATOM 752 N N . PRO A 1 102 ? 22.312 -22.312 -13.719 1 98.69 102 PRO A N 1
ATOM 753 C CA . PRO A 1 102 ? 22.578 -21.359 -12.625 1 98.69 102 PRO A CA 1
ATOM 754 C C . PRO A 1 102 ? 23.656 -21.844 -11.664 1 98.69 102 PRO A C 1
ATOM 756 O O . PRO A 1 102 ? 23.734 -23.047 -11.375 1 98.69 102 PRO A O 1
ATOM 759 N N . THR A 1 103 ? 24.422 -20.922 -11.047 1 98.44 103 THR A N 1
ATOM 760 C CA . THR A 1 103 ? 25.469 -21.266 -10.078 1 98.44 103 THR A CA 1
ATOM 761 C C . THR A 1 103 ? 24.984 -21.016 -8.648 1 98.44 103 THR A C 1
ATOM 763 O O . THR A 1 103 ? 25.688 -21.297 -7.688 1 98.44 103 THR A O 1
ATOM 766 N N . GLU A 1 104 ? 23.812 -20.453 -8.562 1 98.25 104 GLU A N 1
ATOM 767 C CA . GLU A 1 104 ? 23.156 -20.203 -7.281 1 98.25 104 GLU A CA 1
ATOM 768 C C . GLU A 1 104 ? 21.688 -20.609 -7.328 1 98.25 104 GLU A C 1
ATOM 770 O O . GLU A 1 104 ? 21.047 -20.516 -8.383 1 98.25 104 GLU A O 1
ATOM 775 N N . ASP A 1 105 ? 21.188 -21.047 -6.191 1 98.75 105 ASP A N 1
ATOM 776 C CA . ASP A 1 105 ? 19.75 -21.281 -6.066 1 98.75 105 ASP A CA 1
ATOM 777 C C . ASP A 1 105 ? 19 -19.953 -6 1 98.75 105 ASP A C 1
ATOM 779 O O . ASP A 1 105 ? 19.484 -18.984 -5.426 1 98.75 105 ASP A O 1
ATOM 783 N N . ALA A 1 106 ? 17.828 -19.906 -6.707 1 98.75 106 ALA A N 1
ATOM 784 C CA . ALA A 1 106 ? 16.938 -18.797 -6.367 1 98.75 106 ALA A CA 1
ATOM 785 C C . ALA A 1 106 ? 16.703 -18.734 -4.859 1 98.75 106 ALA A C 1
ATOM 787 O O . ALA A 1 106 ? 16.625 -19.75 -4.184 1 98.75 106 ALA A O 1
ATOM 788 N N . PRO A 1 107 ? 16.516 -17.5 -4.289 1 98.62 107 PRO A N 1
ATOM 789 C CA . PRO A 1 107 ? 16.266 -17.375 -2.85 1 98.62 107 PRO A CA 1
ATOM 790 C C . PRO A 1 107 ? 15.102 -18.25 -2.373 1 98.62 107 PRO A C 1
ATOM 792 O O . PRO A 1 107 ? 15.156 -18.812 -1.279 1 98.62 107 PRO A O 1
ATOM 795 N N . SER A 1 108 ? 14.047 -18.344 -3.148 1 98.44 108 SER A N 1
ATOM 796 C CA . SER A 1 108 ? 12.906 -19.172 -2.777 1 98.44 108 SER A CA 1
ATOM 797 C C . SER A 1 108 ? 13.305 -20.641 -2.701 1 98.44 108 SER A C 1
ATOM 799 O O . SER A 1 108 ? 12.82 -21.391 -1.841 1 98.44 108 SER A O 1
ATOM 801 N N . VAL A 1 109 ? 14.141 -21.078 -3.592 1 98.81 109 VAL A N 1
ATOM 802 C CA . VAL A 1 109 ? 14.617 -22.453 -3.586 1 98.81 109 VAL A CA 1
ATOM 803 C C . VAL A 1 109 ? 15.5 -22.688 -2.363 1 98.81 109 VAL A C 1
ATOM 805 O O . VAL A 1 109 ? 15.375 -23.719 -1.686 1 98.81 109 VAL A O 1
ATOM 808 N N . THR A 1 110 ? 16.391 -21.734 -2.096 1 98.69 110 THR A N 1
ATOM 809 C CA . THR A 1 110 ? 17.203 -21.812 -0.887 1 98.69 110 THR A CA 1
ATOM 810 C C . THR A 1 110 ? 16.328 -21.938 0.352 1 98.69 110 THR A C 1
ATOM 812 O O . THR A 1 110 ? 16.609 -22.734 1.244 1 98.69 110 THR A O 1
ATOM 815 N N . ALA A 1 111 ? 15.289 -21.156 0.377 1 98.56 111 ALA A N 1
ATOM 816 C CA . ALA A 1 111 ? 14.375 -21.172 1.512 1 98.56 111 ALA A CA 1
ATOM 817 C C . ALA A 1 111 ? 13.719 -22.547 1.66 1 98.56 111 ALA A C 1
ATOM 819 O O . ALA A 1 111 ? 13.578 -23.062 2.773 1 98.56 111 ALA A O 1
ATOM 820 N N . LEU A 1 112 ? 13.297 -23.141 0.574 1 98.69 112 LEU A N 1
ATOM 821 C CA . LEU A 1 112 ? 12.695 -24.469 0.599 1 98.69 112 LEU A CA 1
ATOM 822 C C . LEU A 1 112 ? 13.688 -25.5 1.1 1 98.69 112 LEU A C 1
ATOM 824 O O . LEU A 1 112 ? 13.352 -26.328 1.949 1 98.69 112 LEU A O 1
ATOM 828 N N . LYS A 1 113 ? 14.891 -25.469 0.584 1 98.06 113 LYS A N 1
ATOM 829 C CA . LYS A 1 113 ? 15.922 -26.406 1.006 1 98.06 113 LYS A CA 1
ATOM 830 C C . LYS A 1 113 ? 16.234 -26.25 2.488 1 98.06 113 LYS A C 1
ATOM 832 O O . LYS A 1 113 ? 16.375 -27.234 3.213 1 98.06 113 LYS A O 1
ATOM 837 N N . LYS A 1 114 ? 16.359 -25.016 2.932 1 97.38 114 LYS A N 1
ATOM 838 C CA . LYS A 1 114 ? 16.641 -24.734 4.34 1 97.38 114 LYS A CA 1
ATOM 839 C C . LYS A 1 114 ? 15.531 -25.281 5.234 1 97.38 114 LYS A C 1
ATOM 841 O O . LYS A 1 114 ? 15.789 -25.703 6.367 1 97.38 114 LYS A O 1
ATOM 846 N N . ALA A 1 115 ? 14.336 -25.297 4.691 1 98.06 115 ALA A N 1
ATOM 847 C CA . ALA A 1 115 ? 13.195 -25.781 5.453 1 98.06 115 ALA A CA 1
ATOM 848 C C . ALA A 1 115 ? 13.164 -27.312 5.461 1 98.06 115 ALA A C 1
ATOM 850 O O . ALA A 1 115 ? 12.344 -27.922 6.152 1 98.06 115 ALA A O 1
ATOM 851 N N . GLY A 1 116 ? 13.992 -27.953 4.688 1 98.12 116 GLY A N 1
ATOM 852 C CA . GLY A 1 116 ? 14.125 -29.406 4.715 1 98.12 116 GLY A CA 1
ATOM 853 C C . GLY A 1 116 ? 13.555 -30.078 3.484 1 98.12 116 GLY A C 1
ATOM 854 O O . GLY A 1 116 ? 13.562 -31.312 3.387 1 98.12 116 GLY A O 1
ATOM 855 N N . ALA A 1 117 ? 13.109 -29.328 2.529 1 98.69 117 ALA A N 1
ATOM 856 C CA . ALA A 1 117 ? 12.523 -29.906 1.323 1 98.69 117 ALA A CA 1
ATOM 857 C C . ALA A 1 117 ? 13.586 -30.594 0.473 1 98.69 117 ALA A C 1
ATOM 859 O O . ALA A 1 117 ? 14.758 -30.219 0.499 1 98.69 117 ALA A O 1
ATOM 860 N N . ILE A 1 118 ? 13.188 -31.578 -0.224 1 98.62 118 ILE A N 1
ATOM 861 C CA . ILE A 1 118 ? 14.031 -32.25 -1.201 1 98.62 118 ILE A CA 1
ATOM 862 C C . ILE A 1 118 ? 13.57 -31.906 -2.613 1 98.62 118 ILE A C 1
ATOM 864 O O . ILE A 1 118 ? 12.461 -32.25 -3.018 1 98.62 118 ILE A O 1
ATOM 868 N N . ILE A 1 119 ? 14.406 -31.188 -3.369 1 98.81 119 ILE A N 1
ATOM 869 C CA . ILE A 1 119 ? 14.078 -30.859 -4.75 1 98.81 119 ILE A CA 1
ATOM 870 C C . ILE A 1 119 ? 14.195 -32.094 -5.629 1 98.81 119 ILE A C 1
ATOM 872 O O . ILE A 1 119 ? 15.305 -32.594 -5.879 1 98.81 119 ILE A O 1
ATOM 876 N N . LEU A 1 120 ? 13.086 -32.531 -6.148 1 98.62 120 LEU A N 1
ATOM 877 C CA . LEU A 1 120 ? 13.023 -33.781 -6.898 1 98.62 120 LEU A CA 1
ATOM 878 C C . LEU A 1 120 ? 13.422 -33.562 -8.352 1 98.62 120 LEU A C 1
ATOM 880 O O . LEU A 1 120 ? 13.906 -34.5 -9.016 1 98.62 120 LEU A O 1
ATOM 884 N N . GLY A 1 121 ? 13.109 -32.469 -8.836 1 98.75 121 GLY A N 1
ATOM 885 C CA . GLY A 1 121 ? 13.352 -32.219 -10.25 1 98.75 121 GLY A CA 1
ATOM 886 C C . GLY A 1 121 ? 12.672 -30.969 -10.75 1 98.75 121 GLY A C 1
ATOM 887 O O . GLY A 1 121 ? 12.359 -30.062 -9.961 1 98.75 121 GLY A O 1
ATOM 888 N N . LYS A 1 122 ? 12.625 -30.812 -12.102 1 98.81 122 LYS A N 1
ATOM 889 C CA . LYS A 1 122 ? 12.008 -29.688 -12.805 1 98.81 122 LYS A CA 1
ATOM 890 C C . LYS A 1 122 ? 10.805 -30.156 -13.625 1 98.81 122 LYS A C 1
ATOM 892 O O . LYS A 1 122 ? 10.828 -31.234 -14.211 1 98.81 122 LYS A O 1
ATOM 897 N N . VAL A 1 123 ? 9.828 -29.312 -13.586 1 98.88 123 VAL A N 1
ATOM 898 C CA . VAL A 1 123 ? 8.625 -29.625 -14.352 1 98.88 123 VAL A CA 1
ATOM 899 C C . VAL A 1 123 ? 8.469 -28.625 -15.492 1 98.88 123 VAL A C 1
ATOM 901 O O . VAL A 1 123 ? 8.961 -27.5 -15.414 1 98.88 123 VAL A O 1
ATOM 904 N N . ASN A 1 124 ? 7.734 -29.141 -16.547 1 98.75 124 ASN A N 1
ATOM 905 C CA . ASN A 1 124 ? 7.488 -28.359 -17.766 1 98.75 124 ASN A CA 1
ATOM 906 C C . ASN A 1 124 ? 6.594 -27.156 -17.484 1 98.75 124 ASN A C 1
ATOM 908 O O . ASN A 1 124 ? 5.945 -27.094 -16.438 1 98.75 124 ASN A O 1
ATOM 912 N N . LEU A 1 125 ? 6.691 -26.203 -18.281 1 98.81 125 LEU A N 1
ATOM 913 C CA . LEU A 1 125 ? 5.836 -25.016 -18.297 1 98.81 125 LEU A CA 1
ATOM 914 C C . LEU A 1 125 ? 5.543 -24.578 -19.734 1 98.81 125 LEU A C 1
ATOM 916 O O . LEU A 1 125 ? 6.113 -25.125 -20.688 1 98.81 125 LEU A O 1
ATOM 920 N N . HIS A 1 126 ? 4.539 -23.75 -19.891 1 98.75 126 HIS A N 1
ATOM 921 C CA . HIS A 1 126 ? 4.52 -23.078 -21.188 1 98.75 126 HIS A CA 1
ATOM 922 C C . HIS A 1 126 ? 5.816 -22.312 -21.438 1 98.75 126 HIS A C 1
ATOM 924 O O . HIS A 1 126 ? 6.254 -21.547 -20.594 1 98.75 126 HIS A O 1
ATOM 930 N N . GLU A 1 127 ? 6.402 -22.562 -22.594 1 98.5 127 GLU A N 1
ATOM 931 C CA . GLU A 1 127 ? 7.758 -22.078 -22.828 1 98.5 127 GLU A CA 1
ATOM 932 C C . GLU A 1 127 ? 7.895 -20.625 -22.406 1 98.5 127 GLU A C 1
ATOM 934 O O . GLU A 1 127 ? 7.133 -19.766 -22.844 1 98.5 127 GLU A O 1
ATOM 939 N N . LEU A 1 128 ? 8.82 -20.375 -21.422 1 98.56 128 LEU A N 1
ATOM 940 C CA . LEU A 1 128 ? 9.18 -19.078 -20.844 1 98.56 128 LEU A CA 1
ATOM 941 C C . LEU A 1 128 ? 7.98 -18.438 -20.156 1 98.56 128 LEU A C 1
ATOM 943 O O . LEU A 1 128 ? 7.969 -17.219 -19.938 1 98.56 128 LEU A O 1
ATOM 947 N N . ALA A 1 129 ? 6.906 -19.203 -19.906 1 98.38 129 ALA A N 1
ATOM 948 C CA . ALA A 1 129 ? 5.734 -18.812 -19.125 1 98.38 129 ALA A CA 1
ATOM 949 C C . ALA A 1 129 ? 4.906 -17.766 -19.875 1 98.38 129 ALA A C 1
ATOM 951 O O . ALA A 1 129 ? 4.25 -16.922 -19.266 1 98.38 129 ALA A O 1
ATOM 952 N N . LEU A 1 130 ? 4.852 -17.828 -21.203 1 97.44 130 LEU A N 1
ATOM 953 C CA . LEU A 1 130 ? 4.289 -16.734 -22.016 1 97.44 130 LEU A CA 1
ATOM 954 C C . LEU A 1 130 ? 2.787 -16.938 -22.203 1 97.44 130 LEU A C 1
ATOM 956 O O . LEU A 1 130 ? 2.086 -16 -22.609 1 97.44 130 LEU A O 1
ATOM 960 N N . GLU A 1 131 ? 2.324 -18.125 -21.969 1 96.69 131 GLU A N 1
ATOM 961 C CA . GLU A 1 131 ? 0.917 -18.438 -22.203 1 96.69 131 GLU A CA 1
ATOM 962 C C . GLU A 1 131 ? 0.448 -19.562 -21.281 1 96.69 131 GLU A C 1
ATOM 964 O O . GLU A 1 131 ? 1.199 -20.016 -20.422 1 96.69 131 GLU A O 1
ATOM 969 N N . GLY A 1 132 ? -0.838 -19.984 -21.438 1 97.06 132 GLY A N 1
ATOM 970 C CA . GLY A 1 132 ? -1.429 -20.938 -20.516 1 97.06 132 GLY A CA 1
ATOM 971 C C . GLY A 1 132 ? -1.771 -22.266 -21.172 1 97.06 132 GLY A C 1
ATOM 972 O O . GLY A 1 132 ? -2.781 -22.891 -20.844 1 97.06 132 GLY A O 1
ATOM 973 N N . LEU A 1 133 ? -0.9 -22.75 -22.141 1 98.31 133 LEU A N 1
ATOM 974 C CA . LEU A 1 133 ? -1.221 -23.969 -22.859 1 98.31 133 LEU A CA 1
ATOM 975 C C . LEU A 1 133 ? -0.272 -25.094 -22.453 1 98.31 133 LEU A C 1
ATOM 977 O O . LEU A 1 133 ? -0.518 -26.266 -22.781 1 98.31 133 LEU A O 1
ATOM 981 N N . SER A 1 134 ? 0.815 -24.797 -21.75 1 98.19 134 SER A N 1
ATOM 982 C CA . SER A 1 134 ? 1.802 -25.734 -21.219 1 98.19 134 SER A CA 1
ATOM 983 C C . SER A 1 134 ? 2.484 -26.516 -22.344 1 98.19 134 SER A C 1
ATOM 985 O O . SER A 1 134 ? 2.555 -27.734 -22.297 1 98.19 134 SER A O 1
ATOM 987 N N . VAL A 1 135 ? 2.977 -25.828 -23.312 1 98.69 135 VAL A N 1
ATOM 988 C CA . VAL A 1 135 ? 3.721 -26.391 -24.438 1 98.69 135 VAL A CA 1
ATOM 989 C C . VAL A 1 135 ? 5.066 -25.688 -24.578 1 98.69 135 VAL A C 1
ATOM 991 O O . VAL A 1 135 ? 5.16 -24.469 -24.359 1 98.69 135 VAL A O 1
ATOM 994 N N . SER A 1 136 ? 6.09 -26.453 -24.875 1 98.44 136 SER A N 1
ATOM 995 C CA . SER A 1 136 ? 7.434 -25.891 -24.984 1 98.44 136 SER A CA 1
ATOM 996 C C . SER A 1 136 ? 8.297 -26.703 -25.953 1 98.44 136 SER A C 1
ATOM 998 O O . SER A 1 136 ? 7.969 -27.844 -26.281 1 98.44 136 SER A O 1
ATOM 1000 N N . SER A 1 137 ? 9.32 -26.109 -26.438 1 97.38 137 SER A N 1
ATOM 1001 C CA . SER A 1 137 ? 10.203 -26.734 -27.422 1 97.38 137 SER A CA 1
ATOM 1002 C C . SER A 1 137 ? 11.023 -27.844 -26.781 1 97.38 137 SER A C 1
ATOM 1004 O O . SER A 1 137 ? 11.297 -28.875 -27.422 1 97.38 137 SER A O 1
ATOM 1006 N N . LEU A 1 138 ? 11.359 -27.672 -25.531 1 97.75 138 LEU A N 1
ATOM 1007 C CA . LEU A 1 138 ? 12.195 -28.656 -24.844 1 97.75 138 LEU A CA 1
ATOM 1008 C C . LEU A 1 138 ? 11.344 -29.734 -24.188 1 97.75 138 LEU A C 1
ATOM 1010 O O . LEU A 1 138 ? 11.672 -30.922 -24.266 1 97.75 138 LEU A O 1
ATOM 1014 N N . GLY A 1 139 ? 10.25 -29.375 -23.562 1 98.25 139 GLY A N 1
ATOM 1015 C CA . GLY A 1 139 ? 9.469 -30.281 -22.75 1 98.25 139 GLY A CA 1
ATOM 1016 C C . GLY A 1 139 ? 8.297 -30.891 -23.484 1 98.25 139 GLY A C 1
ATOM 1017 O O . GLY A 1 139 ? 7.723 -31.891 -23.016 1 98.25 139 GLY A O 1
ATOM 1018 N N . GLY A 1 140 ? 7.922 -30.297 -24.672 1 98.44 140 GLY A N 1
ATOM 1019 C CA . GLY A 1 140 ? 6.742 -30.766 -25.391 1 98.44 140 GLY A CA 1
ATOM 1020 C C . GLY A 1 140 ? 5.441 -30.297 -24.766 1 98.44 140 GLY A C 1
ATOM 1021 O O . GLY A 1 140 ? 5.41 -29.266 -24.094 1 98.44 140 GLY A O 1
ATOM 1022 N N . GLN A 1 141 ? 4.332 -30.953 -25.141 1 98.69 141 GLN A N 1
ATOM 1023 C CA . GLN A 1 141 ? 3.006 -30.625 -24.625 1 98.69 141 GLN A CA 1
ATOM 1024 C C . GLN A 1 141 ? 2.732 -31.375 -23.328 1 98.69 141 GLN A C 1
ATOM 1026 O O . GLN A 1 141 ? 2.76 -32.594 -23.281 1 98.69 141 GLN A O 1
ATOM 1031 N N . THR A 1 142 ? 2.566 -30.656 -22.219 1 98.88 142 THR A N 1
ATOM 1032 C CA . THR A 1 142 ? 2.053 -31.266 -21 1 98.88 142 THR A CA 1
ATOM 1033 C C . THR A 1 142 ? 0.557 -31.547 -21.125 1 98.88 142 THR A C 1
ATOM 1035 O O . THR A 1 142 ? -0.192 -30.719 -21.656 1 98.88 142 THR A O 1
ATOM 1038 N N . ILE A 1 143 ? 0.095 -32.625 -20.547 1 98.81 143 ILE A N 1
ATOM 1039 C CA . ILE A 1 143 ? -1.273 -33.125 -20.719 1 98.81 143 ILE A CA 1
ATOM 1040 C C . ILE A 1 143 ? -2 -33.062 -19.375 1 98.81 143 ILE A C 1
ATOM 1042 O O . ILE A 1 143 ? -1.414 -33.375 -18.328 1 98.81 143 ILE A O 1
ATOM 1046 N N . ASN A 1 144 ? -3.281 -32.688 -19.406 1 98.81 144 ASN A N 1
ATOM 1047 C CA . ASN A 1 144 ? -4.121 -32.688 -18.203 1 98.81 144 ASN A CA 1
ATOM 1048 C C . ASN A 1 144 ? -4.398 -34.094 -17.703 1 98.81 144 ASN A C 1
ATOM 1050 O O . ASN A 1 144 ? -4.898 -34.938 -18.438 1 98.81 144 ASN A O 1
ATOM 1054 N N . PRO A 1 145 ? -4.129 -34.344 -16.438 1 98.81 145 PRO A N 1
ATOM 1055 C CA . PRO A 1 145 ? -4.297 -35.688 -15.953 1 98.81 145 PRO A CA 1
ATOM 1056 C C . PRO A 1 145 ? -5.762 -36.125 -15.859 1 98.81 145 PRO A C 1
ATOM 1058 O O . PRO A 1 145 ? -6.062 -37.312 -15.773 1 98.81 145 PRO A O 1
ATOM 1061 N N . TYR A 1 146 ? -6.699 -35.219 -15.852 1 98.81 146 TYR A N 1
ATOM 1062 C CA . TYR A 1 146 ? -8.117 -35.531 -15.727 1 98.81 146 TYR A CA 1
ATOM 1063 C C . TYR A 1 146 ? -8.742 -35.781 -17.094 1 98.81 146 TYR A C 1
ATOM 1065 O O . TYR A 1 146 ? -9.742 -36.5 -17.219 1 98.81 146 TYR A O 1
ATOM 1073 N N . ASP A 1 147 ? -8.219 -35.156 -18.125 1 98.69 147 ASP A N 1
ATOM 1074 C CA . ASP A 1 147 ? -8.695 -35.219 -19.5 1 98.69 147 ASP A CA 1
ATOM 1075 C C . ASP A 1 147 ? -7.531 -35.125 -20.484 1 98.69 147 ASP A C 1
ATOM 1077 O O . ASP A 1 147 ? -7.027 -34.031 -20.75 1 98.69 147 ASP A O 1
ATOM 1081 N N . SER A 1 148 ? -7.203 -36.188 -21.141 1 98.12 148 SER A N 1
ATOM 1082 C CA . SER A 1 148 ? -5.992 -36.281 -21.953 1 98.12 148 SER A CA 1
ATOM 1083 C C . SER A 1 148 ? -6.109 -35.438 -23.219 1 98.12 148 SER A C 1
ATOM 1085 O O . SER A 1 148 ? -5.117 -35.219 -23.906 1 98.12 148 SER A O 1
ATOM 1087 N N . THR A 1 149 ? -7.254 -34.906 -23.484 1 98.44 149 THR A N 1
ATOM 1088 C CA . THR A 1 149 ? -7.441 -34.094 -24.672 1 98.44 149 THR A CA 1
ATOM 1089 C C . THR A 1 149 ? -7.266 -32.625 -24.344 1 98.44 149 THR A C 1
ATOM 1091 O O . THR A 1 149 ? -7.348 -31.75 -25.219 1 98.44 149 THR A O 1
ATOM 1094 N N . ARG A 1 150 ? -7.004 -32.281 -23.078 1 98.75 150 ARG A N 1
ATOM 1095 C CA . ARG A 1 150 ? -6.965 -30.891 -22.656 1 98.75 150 ARG A CA 1
ATOM 1096 C C . ARG A 1 150 ? -5.598 -30.531 -22.094 1 98.75 150 ARG A C 1
ATOM 1098 O O . ARG A 1 150 ? -4.812 -31.406 -21.734 1 98.75 150 ARG A O 1
ATOM 1105 N N . THR A 1 151 ? -5.324 -29.156 -22.094 1 98.56 151 THR A N 1
ATOM 1106 C CA . THR A 1 151 ? -4.125 -28.625 -21.453 1 98.56 151 THR A CA 1
ATOM 1107 C C . THR A 1 151 ? -4.285 -28.594 -19.938 1 98.56 151 THR A C 1
ATOM 1109 O O . THR A 1 151 ? -5.402 -28.688 -19.422 1 98.56 151 THR A O 1
ATOM 1112 N N . PRO A 1 152 ? -3.262 -28.531 -19.219 1 98.62 152 PRO A N 1
ATOM 1113 C CA . PRO A 1 152 ? -3.375 -28.484 -17.75 1 98.62 152 PRO A CA 1
ATOM 1114 C C . PRO A 1 152 ? -3.523 -27.078 -17.219 1 98.62 152 PRO A C 1
ATOM 1116 O O . PRO A 1 152 ? -3.416 -26.859 -16 1 98.62 152 PRO A O 1
ATOM 1119 N N . GLY A 1 153 ? -3.791 -26 -18.031 1 96.25 153 GLY A N 1
ATOM 1120 C CA . GLY A 1 153 ? -4.164 -24.672 -17.578 1 96.25 153 GLY A CA 1
ATOM 1121 C C . GLY A 1 153 ? -2.977 -23.734 -17.406 1 96.25 153 GLY A C 1
ATOM 1122 O O . GLY A 1 153 ? -3.121 -22.625 -16.906 1 96.25 153 GLY A O 1
ATOM 1123 N N . GLY A 1 154 ? -1.684 -24.078 -17.984 1 81.38 154 GLY A N 1
ATOM 1124 C CA . GLY A 1 154 ? -0.342 -23.578 -17.766 1 81.38 154 GLY A CA 1
ATOM 1125 C C . GLY A 1 154 ? -0.193 -22.109 -18.125 1 81.38 154 GLY A C 1
ATOM 1126 O O . GLY A 1 154 ? -1.048 -21.531 -18.797 1 81.38 154 GLY A O 1
ATOM 1127 N N . SER A 1 155 ? 0.752 -21.109 -17.344 1 96.19 155 SER A N 1
ATOM 1128 C CA . SER A 1 155 ? 2.129 -21.438 -17.703 1 96.19 155 SER A CA 1
ATOM 1129 C C . SER A 1 155 ? 2.742 -22.422 -16.719 1 96.19 155 SER A C 1
ATOM 1131 O O . SER A 1 155 ? 3.744 -23.062 -17.016 1 96.19 155 SER A O 1
ATOM 1133 N N . SER A 1 156 ? 2.17 -22.625 -15.469 1 98.81 156 SER A N 1
ATOM 1134 C CA . SER A 1 156 ? 2.676 -23.609 -14.523 1 98.81 156 SER A CA 1
ATOM 1135 C C . SER A 1 156 ? 1.951 -24.938 -14.672 1 98.81 156 SER A C 1
ATOM 1137 O O . SER A 1 156 ? 1.702 -25.641 -13.68 1 98.81 156 SER A O 1
ATOM 1139 N N . GLY A 1 157 ? 1.602 -25.266 -15.844 1 98.75 157 GLY A N 1
ATOM 1140 C CA . GLY A 1 157 ? 0.812 -26.453 -16.094 1 98.75 157 GLY A CA 1
ATOM 1141 C C . GLY A 1 157 ? 1.537 -27.734 -15.727 1 98.75 157 GLY A C 1
ATOM 1142 O O . GLY A 1 157 ? 0.914 -28.703 -15.281 1 98.75 157 GLY A O 1
ATOM 1143 N N . GLY A 1 158 ? 2.879 -27.797 -15.984 1 98.88 158 GLY A N 1
ATOM 1144 C CA . GLY A 1 158 ? 3.645 -28.938 -15.523 1 98.88 158 GLY A CA 1
ATOM 1145 C C . GLY A 1 158 ? 3.541 -29.172 -14.031 1 98.88 158 GLY A C 1
ATOM 1146 O O . GLY A 1 158 ? 3.408 -30.312 -13.578 1 98.88 158 GLY A O 1
ATOM 1147 N N . THR A 1 159 ? 3.611 -28.094 -13.266 1 98.94 159 THR A N 1
ATOM 1148 C CA . THR A 1 159 ? 3.471 -28.188 -11.82 1 98.94 159 THR A CA 1
ATOM 1149 C C . THR A 1 159 ? 2.092 -28.719 -11.438 1 98.94 159 THR A C 1
ATOM 1151 O O . THR A 1 159 ? 1.977 -29.641 -10.625 1 98.94 159 THR A O 1
ATOM 1154 N N . GLY A 1 160 ? 1.051 -28.109 -12.047 1 98.88 160 GLY A N 1
ATOM 1155 C CA . GLY A 1 160 ? -0.299 -28.562 -11.758 1 98.88 160 GLY A CA 1
ATOM 1156 C C . GLY A 1 160 ? -0.503 -30.031 -12.039 1 98.88 160 GLY A C 1
ATOM 1157 O O . GLY A 1 160 ? -0.997 -30.766 -11.18 1 98.88 160 GLY A O 1
ATOM 1158 N N . ALA A 1 161 ? -0.101 -30.469 -13.211 1 98.94 161 ALA A N 1
ATOM 1159 C CA . ALA A 1 161 ? -0.269 -31.859 -13.617 1 98.94 161 ALA A CA 1
ATOM 1160 C C . ALA A 1 161 ? 0.521 -32.812 -12.703 1 98.94 161 ALA A C 1
ATOM 1162 O O . ALA A 1 161 ? 0.029 -33.875 -12.32 1 98.94 161 ALA A O 1
ATOM 1163 N N . ALA A 1 162 ? 1.711 -32.406 -12.383 1 98.94 162 ALA A N 1
ATOM 1164 C CA . ALA A 1 162 ? 2.568 -33.25 -11.547 1 98.94 162 ALA A CA 1
ATOM 1165 C C . ALA A 1 162 ? 1.971 -33.406 -10.148 1 98.94 162 ALA A C 1
ATOM 1167 O O . ALA A 1 162 ? 1.91 -34.531 -9.625 1 98.94 162 ALA A O 1
ATOM 1168 N N . VAL A 1 163 ? 1.551 -32.312 -9.562 1 98.94 163 VAL A N 1
ATOM 1169 C CA . VAL A 1 163 ? 0.988 -32.375 -8.219 1 98.94 163 VAL A CA 1
ATOM 1170 C C . VAL A 1 163 ? -0.285 -33.219 -8.227 1 98.94 163 VAL A C 1
ATOM 1172 O O . VAL A 1 163 ? -0.469 -34.094 -7.367 1 98.94 163 VAL A O 1
ATOM 1175 N N . ALA A 1 164 ? -1.151 -32.969 -9.195 1 98.88 164 ALA A N 1
ATOM 1176 C CA . ALA A 1 164 ? -2.414 -33.719 -9.273 1 98.88 164 ALA A CA 1
ATOM 1177 C C . ALA A 1 164 ? -2.17 -35.219 -9.445 1 98.88 164 ALA A C 1
ATOM 1179 O O . ALA A 1 164 ? -2.982 -36.031 -9.008 1 98.88 164 ALA A O 1
ATOM 1180 N N . SER A 1 165 ? -1.042 -35.594 -10.016 1 98.75 165 SER A N 1
ATOM 1181 C CA . SER A 1 165 ? -0.71 -36.969 -10.328 1 98.75 165 SER A CA 1
ATOM 1182 C C . SER A 1 165 ? 0.094 -37.625 -9.203 1 98.75 165 SER A C 1
ATOM 1184 O O . SER A 1 165 ? 0.543 -38.75 -9.328 1 98.75 165 SER A O 1
ATOM 1186 N N . SER A 1 166 ? 0.362 -36.938 -8.133 1 98.69 166 SER A N 1
ATOM 1187 C CA . SER A 1 166 ? 1.131 -37.406 -6.984 1 98.69 166 SER A CA 1
ATOM 1188 C C . SER A 1 166 ? 2.584 -37.688 -7.367 1 98.69 166 SER A C 1
ATOM 1190 O O . SER A 1 166 ? 3.18 -38.656 -6.914 1 98.69 166 SER A O 1
ATOM 1192 N N . PHE A 1 167 ? 3.121 -36.812 -8.219 1 98.88 167 PHE A N 1
ATOM 1193 C CA . PHE A 1 167 ? 4.535 -36.906 -8.555 1 98.88 167 PHE A CA 1
ATOM 1194 C C . PHE A 1 167 ? 5.383 -36.156 -7.543 1 98.88 167 PHE A C 1
ATOM 1196 O O . PHE A 1 167 ? 6.605 -36.281 -7.516 1 98.88 167 PHE A O 1
ATOM 1203 N N . CYS A 1 168 ? 4.844 -35.375 -6.711 1 98.88 168 CYS A N 1
ATOM 1204 C CA . CYS A 1 168 ? 5.43 -34.656 -5.598 1 98.88 168 CYS A CA 1
ATOM 1205 C C . CYS A 1 168 ? 4.367 -34.281 -4.57 1 98.88 168 CYS A C 1
ATOM 1207 O O . CYS A 1 168 ? 3.18 -34.531 -4.781 1 98.88 168 CYS A O 1
ATOM 1209 N N . VAL A 1 169 ? 4.812 -33.781 -3.422 1 98.88 169 VAL A N 1
ATOM 1210 C CA . VAL A 1 169 ? 3.869 -33.312 -2.404 1 98.88 169 VAL A CA 1
ATOM 1211 C C . VAL A 1 169 ? 3.307 -31.953 -2.793 1 98.88 169 VAL A C 1
ATOM 1213 O O . VAL A 1 169 ? 2.1 -31.719 -2.682 1 98.88 169 VAL A O 1
ATOM 1216 N N . PHE A 1 170 ? 4.105 -31.078 -3.211 1 98.88 170 PHE A N 1
ATOM 1217 C CA . PHE A 1 170 ? 3.701 -29.812 -3.824 1 98.88 170 PHE A CA 1
ATOM 1218 C C . PHE A 1 170 ? 4.754 -29.328 -4.816 1 98.88 170 PHE A C 1
ATOM 1220 O O . PHE A 1 170 ? 5.832 -29.922 -4.922 1 98.88 170 PHE A O 1
ATOM 1227 N N . GLY A 1 171 ? 4.43 -28.391 -5.629 1 98.94 171 GLY A N 1
ATOM 1228 C CA . GLY A 1 171 ? 5.355 -27.781 -6.57 1 98.94 171 GLY A CA 1
ATOM 1229 C C . GLY A 1 171 ? 5.297 -26.266 -6.57 1 98.94 171 GLY A C 1
ATOM 1230 O O . GLY A 1 171 ? 4.434 -25.672 -5.918 1 98.94 171 GLY A O 1
ATOM 1231 N N . THR A 1 172 ? 6.281 -25.656 -7.25 1 98.88 172 THR A N 1
ATOM 1232 C CA . THR A 1 172 ? 6.309 -24.203 -7.352 1 98.88 172 THR A CA 1
ATOM 1233 C C . THR A 1 172 ? 5.777 -23.75 -8.703 1 98.88 172 THR A C 1
ATOM 1235 O O . THR A 1 172 ? 5.859 -24.484 -9.695 1 98.88 172 THR A O 1
ATOM 1238 N N . GLY A 1 173 ? 5.148 -22.641 -8.711 1 98.81 173 GLY A N 1
ATOM 1239 C CA . GLY A 1 173 ? 4.727 -21.953 -9.922 1 98.81 173 GLY A CA 1
ATOM 1240 C C . GLY A 1 173 ? 5.016 -20.453 -9.891 1 98.81 173 GLY A C 1
ATOM 1241 O O . GLY A 1 173 ? 5.582 -19.953 -8.922 1 98.81 173 GLY A O 1
ATOM 1242 N N . THR A 1 174 ? 4.848 -19.844 -11.008 1 98.75 174 THR A N 1
ATOM 1243 C CA . THR A 1 174 ? 4.867 -18.391 -11.164 1 98.75 174 THR A CA 1
ATOM 1244 C C . THR A 1 174 ? 3.541 -17.891 -11.727 1 98.75 174 THR A C 1
ATOM 1246 O O . THR A 1 174 ? 2.744 -18.672 -12.25 1 98.75 174 THR A O 1
ATOM 1249 N N . ASP A 1 175 ? 3.271 -16.672 -11.5 1 98.69 175 ASP A N 1
ATOM 1250 C CA . ASP A 1 175 ? 2.025 -16.078 -11.977 1 98.69 175 ASP A CA 1
ATOM 1251 C C . ASP A 1 175 ? 2.26 -14.664 -12.508 1 98.69 175 ASP A C 1
ATOM 1253 O O . ASP A 1 175 ? 2.541 -13.742 -11.734 1 98.69 175 ASP A O 1
ATOM 1257 N N . THR A 1 176 ? 2.186 -14.555 -13.852 1 98.44 176 THR A N 1
ATOM 1258 C CA . THR A 1 176 ? 2.264 -13.25 -14.492 1 98.44 176 THR A CA 1
ATOM 1259 C C . THR A 1 176 ? 0.868 -12.695 -14.766 1 98.44 176 THR A C 1
ATOM 1261 O O . THR A 1 176 ? 0.644 -11.484 -14.664 1 98.44 176 THR A O 1
ATOM 1264 N N . VAL A 1 177 ? -0.009 -13.578 -15.148 1 97.31 177 VAL A N 1
ATOM 1265 C CA . VAL A 1 177 ? -1.389 -13.18 -15.414 1 97.31 177 VAL A CA 1
ATOM 1266 C C . VAL A 1 177 ? -2.344 -14.094 -14.641 1 97.31 177 VAL A C 1
ATOM 1268 O O . VAL A 1 177 ? -3.254 -13.609 -13.961 1 97.31 177 VAL A O 1
ATOM 1271 N N . ASN A 1 178 ? -2.057 -15.414 -14.688 1 96.12 178 ASN A N 1
ATOM 1272 C CA . ASN A 1 178 ? -2.971 -16.391 -14.109 1 96.12 178 ASN A CA 1
ATOM 1273 C C . ASN A 1 178 ? -2.248 -17.688 -13.742 1 96.12 178 ASN A C 1
ATOM 1275 O O . ASN A 1 178 ? -2.879 -18.656 -13.32 1 96.12 178 ASN A O 1
ATOM 1279 N N . SER A 1 179 ? -1.019 -17.75 -13.688 1 97.69 179 SER A N 1
ATOM 1280 C CA . SER A 1 179 ? -0.297 -19 -13.891 1 97.69 179 SER A CA 1
ATOM 1281 C C . SER A 1 179 ? -0.11 -19.75 -12.578 1 97.69 179 SER A C 1
ATOM 1283 O O . SER A 1 179 ? 0.375 -20.891 -12.562 1 97.69 179 SER A O 1
ATOM 1285 N N . LEU A 1 180 ? -0.421 -19.281 -11.5 1 98.69 180 LEU A N 1
ATOM 1286 C CA . LEU A 1 180 ? -0.542 -20.062 -10.273 1 98.69 180 LEU A CA 1
ATOM 1287 C C . LEU A 1 180 ? -1.968 -20.578 -10.094 1 98.69 180 LEU A C 1
ATOM 1289 O O . LEU A 1 180 ? -2.191 -21.594 -9.43 1 98.69 180 LEU A O 1
ATOM 1293 N N . ARG A 1 181 ? -2.857 -19.922 -10.727 1 98.56 181 ARG A N 1
ATOM 1294 C CA . ARG A 1 181 ? -4.277 -20.125 -10.453 1 98.56 181 ARG A CA 1
ATOM 1295 C C . ARG A 1 181 ? -4.926 -21 -11.516 1 98.56 181 ARG A C 1
ATOM 1297 O O . ARG A 1 181 ? -5.664 -21.938 -11.188 1 98.56 181 ARG A O 1
ATOM 1304 N N . SER A 1 182 ? -4.602 -20.781 -12.758 1 98.31 182 SER A N 1
ATOM 1305 C CA . SER A 1 182 ? -5.172 -21.578 -13.836 1 98.31 182 SER A CA 1
ATOM 1306 C C . SER A 1 182 ? -4.738 -23.031 -13.734 1 98.31 182 SER A C 1
ATOM 1308 O O . SER A 1 182 ? -5.566 -23.938 -13.805 1 98.31 182 SER A O 1
ATOM 1310 N N . PRO A 1 183 ? -3.455 -23.281 -13.492 1 98.69 183 PRO A N 1
ATOM 1311 C CA . PRO A 1 183 ? -3.055 -24.672 -13.32 1 98.69 183 PRO A CA 1
ATOM 1312 C C . PRO A 1 183 ? -3.688 -25.328 -12.094 1 98.69 183 PRO A C 1
ATOM 1314 O O . PRO A 1 183 ? -4.055 -26.5 -12.133 1 98.69 183 PRO A O 1
ATOM 1317 N N . ALA A 1 184 ? -3.781 -24.609 -11.047 1 98.81 184 ALA A N 1
ATOM 1318 C CA . ALA A 1 184 ? -4.461 -25.156 -9.875 1 98.81 184 ALA A CA 1
ATOM 1319 C C . ALA A 1 184 ? -5.914 -25.5 -10.188 1 98.81 184 ALA A C 1
ATOM 1321 O O . ALA A 1 184 ? -6.398 -26.578 -9.844 1 98.81 184 ALA A O 1
ATOM 1322 N N . SER A 1 185 ? -6.59 -24.594 -10.836 1 98.56 185 SER A N 1
ATOM 1323 C CA . SER A 1 185 ? -7.988 -24.766 -11.211 1 98.56 185 SER A CA 1
ATOM 1324 C C . SER A 1 185 ? -8.164 -25.969 -12.133 1 98.56 185 SER A C 1
ATOM 1326 O O . SER A 1 185 ? -9.039 -26.812 -11.906 1 98.56 185 SER A O 1
ATOM 1328 N N . ALA A 1 186 ? -7.324 -26.094 -13.117 1 98.62 186 ALA A N 1
ATOM 1329 C CA . ALA A 1 186 ? -7.449 -27.109 -14.156 1 98.62 186 ALA A CA 1
ATOM 1330 C C . ALA A 1 186 ? -7.074 -28.484 -13.617 1 98.62 186 ALA A C 1
ATOM 1332 O O . ALA A 1 186 ? -7.32 -29.5 -14.273 1 98.62 186 ALA A O 1
ATOM 1333 N N . ASN A 1 187 ? -6.539 -28.562 -12.438 1 98.88 187 ASN A N 1
ATOM 1334 C CA . ASN A 1 187 ? -6.043 -29.828 -11.914 1 98.88 187 ASN A CA 1
ATOM 1335 C C . ASN A 1 187 ? -6.586 -30.109 -10.516 1 98.88 187 ASN A C 1
ATOM 1337 O O . ASN A 1 187 ? -6.016 -30.906 -9.773 1 98.88 187 ASN A O 1
ATOM 1341 N N . SER A 1 188 ? -7.633 -29.422 -10.156 1 98.81 188 SER A N 1
ATOM 1342 C CA . SER A 1 188 ? -8.305 -29.594 -8.875 1 98.81 188 SER A CA 1
ATOM 1343 C C . SER A 1 188 ? -7.328 -29.469 -7.711 1 98.81 188 SER A C 1
ATOM 1345 O O . SER A 1 188 ? -7.254 -30.344 -6.852 1 98.81 188 SER A O 1
ATOM 1347 N N . LEU A 1 189 ? -6.562 -28.391 -7.719 1 98.88 189 LEU A N 1
ATOM 1348 C CA . LEU A 1 189 ? -5.539 -28.141 -6.711 1 98.88 189 LEU A CA 1
ATOM 1349 C C . LEU A 1 189 ? -5.762 -26.781 -6.043 1 98.88 189 LEU A C 1
ATOM 1351 O O . LEU A 1 189 ? -6.668 -26.047 -6.422 1 98.88 189 LEU A O 1
ATOM 1355 N N . PHE A 1 190 ? -5.023 -26.578 -5.016 1 98.94 190 PHE A N 1
ATOM 1356 C CA . PHE A 1 190 ? -4.984 -25.312 -4.305 1 98.94 190 PHE A CA 1
ATOM 1357 C C . PHE A 1 190 ? -3.717 -24.531 -4.641 1 98.94 190 PHE A C 1
ATOM 1359 O O . PHE A 1 190 ? -2.676 -25.125 -4.926 1 98.94 190 PHE A O 1
ATOM 1366 N N . SER A 1 191 ? -3.791 -23.25 -4.645 1 98.88 191 SER A N 1
ATOM 1367 C CA . SER A 1 191 ? -2.637 -22.375 -4.852 1 98.88 191 SER A CA 1
ATOM 1368 C C . SER A 1 191 ? -2.881 -20.984 -4.266 1 98.88 191 SER A C 1
ATOM 1370 O O . SER A 1 191 ? -3.986 -20.688 -3.812 1 98.88 191 SER A O 1
ATOM 1372 N N . ILE A 1 192 ? -1.841 -20.25 -4.223 1 98.88 192 ILE A N 1
ATOM 1373 C CA . ILE A 1 192 ? -1.963 -18.859 -3.828 1 98.88 192 ILE A CA 1
ATOM 1374 C C . ILE A 1 192 ? -1.069 -17.984 -4.711 1 98.88 192 ILE A C 1
ATOM 1376 O O . ILE 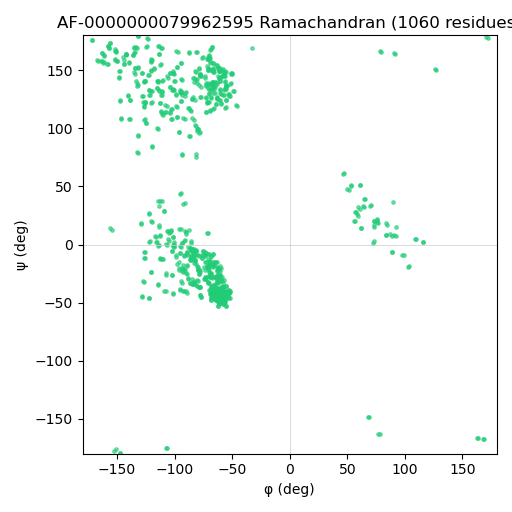A 1 192 ? 0.1 -18.312 -4.934 1 98.88 192 ILE A O 1
ATOM 1380 N N . ARG A 1 193 ? -1.623 -17.031 -5.332 1 98.81 193 ARG A N 1
ATOM 1381 C CA . ARG A 1 193 ? -0.881 -15.859 -5.793 1 98.81 193 ARG A CA 1
ATOM 1382 C C . ARG A 1 193 ? -0.695 -14.852 -4.664 1 98.81 193 ARG A C 1
ATOM 1384 O O . ARG A 1 193 ? -1.641 -14.164 -4.281 1 98.81 193 ARG A O 1
ATOM 1391 N N . PRO A 1 194 ? 0.472 -14.812 -4.09 1 98.81 194 PRO A N 1
ATOM 1392 C CA . PRO A 1 194 ? 0.639 -13.852 -2.996 1 98.81 194 PRO A CA 1
ATOM 1393 C C . PRO A 1 194 ? 0.654 -12.406 -3.477 1 98.81 194 PRO A C 1
ATOM 1395 O O . PRO A 1 194 ? 0.748 -12.148 -4.68 1 98.81 194 PRO A O 1
ATOM 1398 N N . THR A 1 195 ? 0.441 -11.484 -2.52 1 98.81 195 THR A N 1
ATOM 1399 C CA . THR A 1 195 ? 0.656 -10.078 -2.844 1 98.81 195 THR A CA 1
ATOM 1400 C C . THR A 1 195 ? 2.01 -9.883 -3.516 1 98.81 195 THR A C 1
ATOM 1402 O O . THR A 1 195 ? 3.012 -10.461 -3.092 1 98.81 195 THR A O 1
ATOM 1405 N N . ARG A 1 196 ? 2.012 -9.125 -4.648 1 98.31 196 ARG A N 1
ATOM 1406 C CA . ARG A 1 196 ? 3.283 -8.828 -5.297 1 98.31 196 ARG A CA 1
ATOM 1407 C C . ARG A 1 196 ? 4.277 -8.234 -4.301 1 98.31 196 ARG A C 1
ATOM 1409 O O . ARG A 1 196 ? 3.963 -7.277 -3.594 1 98.31 196 ARG A O 1
ATOM 1416 N N . GLY A 1 197 ? 5.457 -8.828 -4.254 1 98.12 197 GLY A N 1
ATOM 1417 C CA . GLY A 1 197 ? 6.504 -8.352 -3.363 1 98.12 197 GLY A CA 1
ATOM 1418 C C . GLY A 1 197 ? 6.668 -9.219 -2.127 1 98.12 197 GLY A C 1
ATOM 1419 O O . GLY A 1 197 ? 7.691 -9.148 -1.443 1 98.12 197 GLY A O 1
ATOM 1420 N N . LEU A 1 198 ? 5.672 -10.062 -1.755 1 98.62 198 LEU A N 1
ATOM 1421 C CA . LEU A 1 198 ? 5.738 -10.867 -0.541 1 98.62 198 LEU A CA 1
ATOM 1422 C C . LEU A 1 198 ? 6.891 -11.859 -0.612 1 98.62 198 LEU A C 1
ATOM 1424 O O . LEU A 1 198 ? 7.52 -12.164 0.405 1 98.62 198 LEU A O 1
ATOM 1428 N N . ILE A 1 199 ? 7.125 -12.43 -1.793 1 98.69 199 ILE A N 1
ATOM 1429 C CA . ILE A 1 199 ? 8.258 -13.312 -2.062 1 98.69 199 ILE A CA 1
ATOM 1430 C C . ILE A 1 199 ? 9.117 -12.719 -3.176 1 98.69 199 ILE A C 1
ATOM 1432 O O . ILE A 1 199 ? 8.594 -12.25 -4.191 1 98.69 199 ILE A O 1
ATOM 1436 N N . THR A 1 200 ? 10.43 -12.688 -2.922 1 98.62 200 THR A N 1
ATOM 1437 C CA . THR A 1 200 ? 11.328 -12.195 -3.959 1 98.62 200 THR A CA 1
ATOM 1438 C C . THR A 1 200 ? 11.234 -13.055 -5.215 1 98.62 200 THR A C 1
ATOM 1440 O O . THR A 1 200 ? 11.078 -14.273 -5.129 1 98.62 200 THR A O 1
ATOM 1443 N N . ARG A 1 201 ? 11.445 -12.461 -6.371 1 98.5 201 ARG A N 1
ATOM 1444 C CA . ARG A 1 201 ? 11.414 -13.125 -7.668 1 98.5 201 ARG A CA 1
ATOM 1445 C C . ARG A 1 201 ? 12.828 -13.406 -8.172 1 98.5 201 ARG A C 1
ATOM 1447 O O . ARG A 1 201 ? 13.008 -13.984 -9.242 1 98.5 201 ARG A O 1
ATOM 1454 N N . THR A 1 202 ? 13.766 -13 -7.395 1 98.5 202 THR A N 1
ATOM 1455 C CA . THR A 1 202 ? 15.156 -13.172 -7.789 1 98.5 202 THR A CA 1
ATOM 1456 C C . THR A 1 202 ? 15.461 -14.641 -8.094 1 98.5 202 THR A C 1
ATOM 1458 O O . THR A 1 202 ? 15.023 -15.531 -7.359 1 98.5 202 THR A O 1
ATOM 1461 N N . GLY A 1 203 ? 16.125 -14.867 -9.195 1 98.5 203 GLY A N 1
ATOM 1462 C CA . GLY A 1 203 ? 16.516 -16.219 -9.562 1 98.5 203 GLY A CA 1
ATOM 1463 C C . GLY A 1 203 ? 15.422 -16.984 -10.273 1 98.5 203 GLY A C 1
ATOM 1464 O O . GLY A 1 203 ? 15.539 -18.188 -10.484 1 98.5 203 GLY A O 1
ATOM 1465 N N . VAL A 1 204 ? 14.328 -16.359 -10.633 1 98.81 204 VAL A N 1
ATOM 1466 C CA . VAL A 1 204 ? 13.258 -16.922 -11.453 1 98.81 204 VAL A CA 1
ATOM 1467 C C . VAL A 1 204 ? 13.195 -16.203 -12.797 1 98.81 204 VAL A C 1
ATOM 1469 O O . VAL A 1 204 ? 13.266 -14.977 -12.852 1 98.81 204 VAL A O 1
ATOM 1472 N N . ILE A 1 205 ? 13.125 -16.922 -13.922 1 98.88 205 ILE A N 1
ATOM 1473 C CA . ILE A 1 205 ? 13.047 -16.297 -15.25 1 98.88 205 ILE A CA 1
ATOM 1474 C C . ILE A 1 205 ? 11.867 -15.336 -15.297 1 98.88 205 ILE A C 1
ATOM 1476 O O . ILE A 1 205 ? 10.727 -15.719 -15.039 1 98.88 205 ILE A O 1
ATOM 1480 N N . PRO A 1 206 ? 12.117 -14.094 -15.641 1 98.62 206 PRO A N 1
ATOM 1481 C CA . PRO A 1 206 ? 11.102 -13.047 -15.484 1 98.62 206 PRO A CA 1
ATOM 1482 C C . PRO A 1 206 ? 10.297 -12.812 -16.766 1 98.62 206 PRO A C 1
ATOM 1484 O O . PRO A 1 206 ? 10.75 -13.156 -17.859 1 98.62 206 PRO A O 1
ATOM 1487 N N . ILE A 1 207 ? 9.078 -12.266 -16.594 1 98.5 207 ILE A N 1
ATOM 1488 C CA . ILE A 1 207 ? 8.297 -11.703 -17.688 1 98.5 207 ILE A CA 1
ATOM 1489 C C . ILE A 1 207 ? 7.965 -10.25 -17.391 1 98.5 207 ILE A C 1
ATOM 1491 O O . ILE A 1 207 ? 8.078 -9.383 -18.266 1 98.5 207 ILE A O 1
ATOM 1495 N N . SER A 1 208 ? 7.535 -9.992 -16.203 1 98.56 208 SER A N 1
ATOM 1496 C CA . SER A 1 208 ? 7.016 -8.672 -15.883 1 98.56 208 SER A CA 1
ATOM 1497 C C . SER A 1 208 ? 7.301 -8.312 -14.43 1 98.56 208 SER A C 1
ATOM 1499 O O . SER A 1 208 ? 6.898 -9.031 -13.516 1 98.56 208 SER A O 1
ATOM 1501 N N . SER A 1 209 ? 7.973 -7.16 -14.211 1 97.38 209 SER A N 1
ATOM 1502 C CA . SER A 1 209 ? 8.203 -6.68 -12.852 1 97.38 209 SER A CA 1
ATOM 1503 C C . SER A 1 209 ? 6.902 -6.207 -12.203 1 97.38 209 SER A C 1
ATOM 1505 O O . SER A 1 209 ? 6.777 -6.211 -10.977 1 97.38 209 SER A O 1
ATOM 1507 N N . THR A 1 210 ? 5.914 -5.824 -12.984 1 97.94 210 THR A N 1
ATOM 1508 C CA . THR A 1 210 ? 4.625 -5.324 -12.516 1 97.94 210 THR A CA 1
ATOM 1509 C C . THR A 1 210 ? 3.711 -6.48 -12.117 1 97.94 210 THR A C 1
ATOM 1511 O O . THR A 1 210 ? 2.93 -6.363 -11.172 1 97.94 210 THR A O 1
ATOM 1514 N N . GLN A 1 211 ? 3.873 -7.645 -12.781 1 98.69 211 GLN A N 1
ATOM 1515 C CA . GLN A 1 211 ? 2.799 -8.625 -12.703 1 98.69 211 GLN A CA 1
ATOM 1516 C C . GLN A 1 211 ? 3.301 -9.938 -12.102 1 98.69 21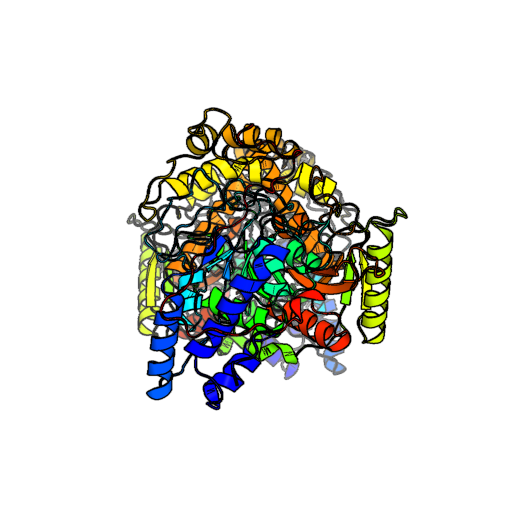1 GLN A C 1
ATOM 1518 O O . GLN A 1 211 ? 2.531 -10.68 -11.484 1 98.69 211 GLN A O 1
ATOM 1523 N N . ASP A 1 212 ? 4.566 -10.25 -12.164 1 98.69 212 ASP A N 1
ATOM 1524 C CA . ASP A 1 212 ? 5.098 -11.547 -11.773 1 98.69 212 ASP A CA 1
ATOM 1525 C C . ASP A 1 212 ? 5.004 -11.75 -10.258 1 98.69 212 ASP A C 1
ATOM 1527 O O . ASP A 1 212 ? 5.254 -10.812 -9.492 1 98.69 212 ASP A O 1
ATOM 1531 N N . VAL A 1 213 ? 4.613 -12.945 -9.898 1 98.69 213 VAL A N 1
ATOM 1532 C CA . VAL A 1 213 ? 4.797 -13.438 -8.539 1 98.69 213 VAL A CA 1
ATOM 1533 C C . VAL A 1 213 ? 5.152 -14.922 -8.562 1 98.69 213 VAL A C 1
ATOM 1535 O O . VAL A 1 213 ? 5.055 -15.57 -9.609 1 98.69 213 VAL A O 1
ATOM 1538 N N . VAL A 1 214 ? 5.68 -15.43 -7.465 1 98.69 214 VAL A N 1
ATOM 1539 C CA . VAL A 1 214 ? 5.977 -16.844 -7.328 1 98.69 214 VAL A CA 1
ATOM 1540 C C . VAL A 1 214 ? 5.152 -17.438 -6.188 1 98.69 214 VAL A C 1
ATOM 1542 O O . VAL A 1 214 ? 4.711 -16.719 -5.293 1 98.69 214 VAL A O 1
ATOM 1545 N N . GLY A 1 215 ? 4.84 -18.703 -6.262 1 98.75 215 GLY A N 1
ATOM 1546 C CA . GLY A 1 215 ? 4.035 -19.328 -5.223 1 98.75 215 GLY A CA 1
ATOM 1547 C C . GLY A 1 215 ? 3.936 -20.828 -5.375 1 98.75 215 GLY A C 1
ATOM 1548 O O . GLY A 1 215 ? 4.496 -21.406 -6.309 1 98.75 215 GLY A O 1
ATOM 1549 N N . PRO A 1 216 ? 3.289 -21.438 -4.414 1 98.94 216 PRO A N 1
ATOM 1550 C CA . PRO A 1 216 ? 3.15 -22.891 -4.414 1 98.94 216 PRO A CA 1
ATOM 1551 C C . PRO A 1 216 ? 1.812 -23.359 -4.977 1 98.94 216 PRO A C 1
ATOM 1553 O O . PRO A 1 216 ? 0.846 -22.594 -5 1 98.94 216 PRO A O 1
ATOM 1556 N N . ILE A 1 217 ? 1.793 -24.5 -5.504 1 98.94 217 ILE A N 1
ATOM 1557 C CA . ILE A 1 217 ? 0.61 -25.281 -5.875 1 98.94 217 ILE A CA 1
ATOM 1558 C C . ILE A 1 217 ? 0.619 -26.609 -5.148 1 98.94 217 ILE A C 1
ATOM 1560 O O . ILE A 1 217 ? 1.629 -27.328 -5.148 1 98.94 217 ILE A O 1
ATOM 1564 N N . ALA A 1 218 ? -0.474 -26.953 -4.484 1 98.94 218 ALA A N 1
ATOM 1565 C CA . ALA A 1 218 ? -0.518 -28.172 -3.68 1 98.94 218 ALA A CA 1
ATOM 1566 C C . ALA A 1 218 ? -1.918 -28.781 -3.678 1 98.94 218 ALA A C 1
ATOM 1568 O O . ALA A 1 218 ? -2.826 -28.266 -4.332 1 98.94 218 ALA A O 1
ATOM 1569 N N . ARG A 1 219 ? -2.066 -29.891 -2.951 1 98.62 219 ARG A N 1
ATOM 1570 C CA . ARG A 1 219 ? -3.324 -30.625 -2.943 1 98.62 219 ARG A CA 1
ATOM 1571 C C . ARG A 1 219 ? -4.191 -30.219 -1.755 1 98.62 219 ARG A C 1
ATOM 1573 O O . ARG A 1 219 ? -5.34 -30.656 -1.644 1 98.62 219 ARG A O 1
ATOM 1580 N N . SER A 1 220 ? -3.607 -29.406 -0.875 1 98.62 220 SER A N 1
ATOM 1581 C CA . SER A 1 220 ? -4.359 -28.922 0.276 1 98.62 220 SER A CA 1
ATOM 1582 C C . SER A 1 220 ? -3.973 -27.484 0.62 1 98.62 220 SER A C 1
ATOM 1584 O O . SER A 1 220 ? -2.869 -27.047 0.302 1 98.62 220 SER A O 1
ATOM 1586 N N . ILE A 1 221 ? -4.926 -26.844 1.26 1 98.75 221 ILE A N 1
ATOM 1587 C CA . ILE A 1 221 ? -4.66 -25.469 1.71 1 98.75 221 ILE A CA 1
ATOM 1588 C C . ILE A 1 221 ? -3.518 -25.484 2.725 1 98.75 221 ILE A C 1
ATOM 1590 O O . ILE A 1 221 ? -2.684 -24.578 2.738 1 98.75 221 ILE A O 1
ATOM 1594 N N . LYS A 1 222 ? -3.504 -26.469 3.564 1 98.75 222 LYS A N 1
ATOM 1595 C CA . LYS A 1 222 ? -2.453 -26.531 4.574 1 98.75 222 LYS A CA 1
ATOM 1596 C C . LYS A 1 222 ? -1.075 -26.656 3.93 1 98.75 222 LYS A C 1
ATOM 1598 O O . LYS A 1 222 ? -0.129 -25.984 4.352 1 98.75 222 LYS A O 1
ATOM 1603 N N . ASP A 1 223 ? -0.92 -27.516 2.963 1 98.94 223 ASP A N 1
ATOM 1604 C CA . ASP A 1 223 ? 0.361 -27.656 2.277 1 98.94 223 ASP A CA 1
ATOM 1605 C C . ASP A 1 223 ? 0.753 -26.344 1.585 1 98.94 223 ASP A C 1
ATOM 1607 O O . ASP A 1 223 ? 1.93 -25.969 1.567 1 98.94 223 ASP A O 1
ATOM 1611 N N . VAL A 1 224 ? -0.236 -25.625 0.985 1 98.94 224 VAL A N 1
ATOM 1612 C CA . VAL A 1 224 ? 0.02 -24.328 0.382 1 98.94 224 VAL A CA 1
ATOM 1613 C C . VAL A 1 224 ? 0.534 -23.359 1.444 1 98.94 224 VAL A C 1
ATOM 1615 O O . VAL A 1 224 ? 1.511 -22.641 1.219 1 98.94 224 VAL A O 1
ATOM 1618 N N . ALA A 1 225 ? -0.113 -23.375 2.588 1 98.88 225 ALA A N 1
ATOM 1619 C CA . ALA A 1 225 ? 0.236 -22.453 3.666 1 98.88 225 ALA A CA 1
ATOM 1620 C C . ALA A 1 225 ? 1.642 -22.734 4.191 1 98.88 225 ALA A C 1
ATOM 1622 O O . ALA A 1 225 ? 2.414 -21.797 4.434 1 98.88 225 ALA A O 1
ATOM 1623 N N . VAL A 1 226 ? 1.99 -23.969 4.391 1 98.81 226 VAL A N 1
ATOM 1624 C CA . VAL A 1 226 ? 3.314 -24.344 4.879 1 98.81 226 VAL A CA 1
ATOM 1625 C C . VAL A 1 226 ? 4.375 -23.953 3.854 1 98.81 226 VAL A C 1
ATOM 1627 O O . VAL A 1 226 ? 5.41 -23.375 4.207 1 98.81 226 VAL A O 1
ATOM 1630 N N . ALA A 1 227 ? 4.098 -24.234 2.6 1 98.88 227 ALA A N 1
ATOM 1631 C CA . ALA A 1 227 ? 5.031 -23.891 1.531 1 98.88 227 ALA A CA 1
ATOM 1632 C C . ALA A 1 227 ? 5.223 -22.375 1.438 1 98.88 227 ALA A C 1
ATOM 1634 O O . ALA A 1 227 ? 6.348 -21.891 1.308 1 98.88 227 ALA A O 1
ATOM 1635 N N . LEU A 1 228 ? 4.117 -21.672 1.469 1 98.81 228 LEU A N 1
ATOM 1636 C CA . LEU A 1 228 ? 4.191 -20.219 1.435 1 98.81 228 LEU A CA 1
ATOM 1637 C C . LEU A 1 228 ? 5.031 -19.688 2.594 1 98.81 228 LEU A C 1
ATOM 1639 O O . LEU A 1 228 ? 5.863 -18.797 2.408 1 98.81 228 LEU A O 1
ATOM 1643 N N . THR A 1 229 ? 4.773 -20.234 3.799 1 98.69 229 THR A N 1
ATOM 1644 C CA . THR A 1 229 ? 5.52 -19.828 4.984 1 98.69 229 THR A CA 1
ATOM 1645 C C . THR A 1 229 ? 7.023 -19.984 4.758 1 98.69 229 THR A C 1
ATOM 1647 O O . THR A 1 229 ? 7.797 -19.062 5.047 1 98.69 229 THR A O 1
ATOM 1650 N N . ALA A 1 230 ? 7.438 -21.062 4.211 1 98.5 230 ALA A N 1
ATOM 1651 C CA . ALA A 1 230 ? 8.852 -21.312 3.943 1 98.5 230 ALA A CA 1
ATOM 1652 C C . ALA A 1 230 ? 9.398 -20.312 2.918 1 98.5 230 ALA A C 1
ATOM 1654 O O . ALA A 1 230 ? 10.484 -19.75 3.104 1 98.5 230 ALA A O 1
ATOM 1655 N N . MET A 1 231 ? 8.672 -20.094 1.88 1 98.5 231 MET A N 1
ATOM 1656 C CA . MET A 1 231 ? 9.141 -19.25 0.772 1 98.5 231 MET A CA 1
ATOM 1657 C C . MET A 1 231 ? 9.258 -17.797 1.2 1 98.5 231 MET A C 1
ATOM 1659 O O . MET A 1 231 ? 10.086 -17.062 0.667 1 98.5 231 MET A O 1
ATOM 1663 N N . THR A 1 232 ? 8.484 -17.375 2.164 1 98 232 THR A N 1
ATOM 1664 C CA . THR A 1 232 ? 8.477 -15.977 2.582 1 98 232 THR A CA 1
ATOM 1665 C C . THR A 1 232 ? 9.625 -15.695 3.545 1 98 232 THR A C 1
ATOM 1667 O O . THR A 1 232 ? 9.906 -14.531 3.859 1 98 232 THR A O 1
ATOM 1670 N N . THR A 1 233 ? 10.352 -16.703 4.02 1 97.06 233 THR A N 1
ATOM 1671 C CA . THR A 1 233 ? 11.445 -16.5 4.965 1 97.06 233 THR A CA 1
ATOM 1672 C C . THR A 1 233 ? 12.609 -15.773 4.301 1 97.06 233 THR A C 1
ATOM 1674 O O . THR A 1 233 ? 13.523 -15.297 4.98 1 97.06 233 THR A O 1
ATOM 1677 N N . THR A 1 234 ? 12.602 -15.602 2.992 1 95 234 THR A N 1
ATOM 1678 C CA . THR A 1 234 ? 13.648 -14.898 2.27 1 95 234 THR A CA 1
ATOM 1679 C C . THR A 1 234 ? 13.719 -13.438 2.701 1 95 234 THR A C 1
ATOM 1681 O O . THR A 1 234 ? 14.789 -12.82 2.684 1 95 234 THR A O 1
ATOM 1684 N N . GLY A 1 235 ? 12.602 -12.891 3.045 1 94.69 235 GLY A N 1
ATOM 1685 C CA . GLY A 1 235 ? 12.555 -11.508 3.502 1 94.69 235 GLY A CA 1
ATOM 1686 C C . GLY A 1 235 ? 12.867 -10.508 2.406 1 94.69 235 GLY A C 1
ATOM 1687 O O . GLY A 1 235 ? 12.477 -10.695 1.253 1 94.69 235 GLY A O 1
ATOM 1688 N N . TYR A 1 236 ? 13.492 -9.32 2.75 1 96 236 TYR A N 1
ATOM 1689 C CA . TYR A 1 236 ? 13.852 -8.258 1.819 1 96 236 TYR A CA 1
ATOM 1690 C C . TYR A 1 236 ? 15.008 -8.688 0.926 1 96 236 TYR A C 1
ATOM 1692 O O . TYR A 1 236 ? 15.969 -9.305 1.396 1 96 236 TYR A O 1
ATOM 1700 N N . ASP A 1 237 ? 14.828 -8.398 -0.35 1 97.56 237 ASP A N 1
ATOM 1701 C CA . ASP A 1 237 ? 15.859 -8.664 -1.354 1 97.56 237 ASP A CA 1
ATOM 1702 C C . ASP A 1 237 ? 16.172 -7.41 -2.16 1 97.56 237 ASP A C 1
ATOM 1704 O O . ASP A 1 237 ? 15.32 -6.902 -2.889 1 97.56 237 ASP A O 1
ATOM 1708 N N . THR A 1 238 ? 17.422 -6.898 -2.131 1 94.88 238 THR A N 1
ATOM 1709 C CA . THR A 1 238 ? 17.812 -5.668 -2.803 1 94.88 238 THR A CA 1
ATOM 1710 C C . THR A 1 238 ? 17.656 -5.801 -4.316 1 94.88 238 THR A C 1
ATOM 1712 O O . THR A 1 238 ? 17.469 -4.805 -5.016 1 94.88 238 THR A O 1
ATOM 1715 N N . ALA A 1 239 ? 17.656 -7.051 -4.766 1 95.69 239 ALA A N 1
ATOM 1716 C CA . ALA A 1 239 ? 17.562 -7.273 -6.207 1 95.69 239 ALA A CA 1
ATOM 1717 C C . ALA A 1 239 ? 16.094 -7.25 -6.664 1 95.69 239 ALA A C 1
ATOM 1719 O O . ALA A 1 239 ? 15.82 -7.238 -7.867 1 95.69 239 ALA A O 1
ATOM 1720 N N . ASP A 1 240 ? 15.227 -7.258 -5.766 1 97.5 240 ASP A N 1
ATOM 1721 C CA . ASP A 1 240 ? 13.789 -7.188 -6.023 1 97.5 240 ASP A CA 1
ATOM 1722 C C . ASP A 1 240 ? 13.125 -6.145 -5.133 1 97.5 240 ASP A C 1
ATOM 1724 O O . ASP A 1 240 ? 12.609 -6.473 -4.059 1 97.5 240 ASP A O 1
ATOM 1728 N N . ASN A 1 241 ? 12.977 -4.949 -5.609 1 95 241 ASN A N 1
ATOM 1729 C CA . ASN A 1 241 ? 12.609 -3.809 -4.773 1 95 241 ASN A CA 1
ATOM 1730 C C . ASN A 1 241 ? 11.164 -3.891 -4.309 1 95 241 ASN A C 1
ATOM 1732 O O . ASN A 1 241 ? 10.766 -3.203 -3.367 1 95 241 ASN A O 1
ATOM 1736 N N . ALA A 1 242 ? 10.344 -4.703 -4.988 1 96.88 242 ALA A N 1
ATOM 1737 C CA . ALA A 1 242 ? 8.961 -4.859 -4.543 1 96.88 242 ALA A CA 1
ATOM 1738 C C . ALA A 1 242 ? 8.906 -5.43 -3.127 1 96.88 242 ALA A C 1
ATOM 1740 O O . ALA A 1 242 ? 7.957 -5.172 -2.385 1 96.88 242 ALA A O 1
ATOM 1741 N N . THR A 1 243 ? 9.969 -6.203 -2.697 1 98.12 243 THR A N 1
ATOM 1742 C CA . THR A 1 243 ? 9.984 -6.836 -1.384 1 98.12 243 THR A CA 1
ATOM 1743 C C . THR A 1 243 ? 10.133 -5.793 -0.281 1 98.12 243 THR A C 1
ATOM 1745 O O . THR A 1 243 ? 9.906 -6.086 0.895 1 98.12 243 THR A O 1
ATOM 1748 N N . ALA A 1 244 ? 10.531 -4.574 -0.651 1 97.62 244 ALA A N 1
ATOM 1749 C CA . ALA A 1 244 ? 10.672 -3.49 0.318 1 97.62 244 ALA A CA 1
ATOM 1750 C C . ALA A 1 244 ? 9.312 -3.008 0.808 1 97.62 244 ALA A C 1
ATOM 1752 O O . ALA A 1 244 ? 9.211 -2.363 1.855 1 97.62 244 ALA A O 1
ATOM 1753 N N . LEU A 1 245 ? 8.297 -3.297 0.076 1 96.75 245 LEU A N 1
ATOM 1754 C CA . LEU A 1 245 ? 6.965 -2.758 0.345 1 96.75 245 LEU A CA 1
ATOM 1755 C C . LEU A 1 245 ? 6.254 -3.574 1.418 1 96.75 245 LEU A C 1
ATOM 1757 O O . LEU A 1 245 ? 5.223 -3.148 1.944 1 96.75 245 LEU A O 1
ATOM 1761 N N . VAL A 1 246 ? 6.758 -4.762 1.768 1 97.62 246 VAL A N 1
ATOM 1762 C CA . VAL A 1 246 ? 6.109 -5.633 2.74 1 97.62 246 VAL A CA 1
ATOM 1763 C C . VAL A 1 246 ? 6.094 -4.961 4.109 1 97.62 246 VAL A C 1
ATOM 1765 O O . VAL A 1 246 ? 7.152 -4.633 4.656 1 97.62 246 VAL A O 1
ATOM 1768 N N . PRO A 1 247 ? 4.895 -4.77 4.652 1 94.88 247 PRO A N 1
ATOM 1769 C CA . PRO A 1 247 ? 4.855 -4.215 6.008 1 94.88 247 PRO A CA 1
ATOM 1770 C C . PRO A 1 247 ? 5.523 -5.121 7.039 1 94.88 247 PRO A C 1
ATOM 1772 O O . PRO A 1 247 ? 5.488 -6.348 6.898 1 94.88 247 PRO A O 1
ATOM 1775 N N . ASN A 1 248 ? 6.027 -4.496 8.094 1 92 248 ASN A N 1
ATOM 1776 C CA . ASN A 1 248 ? 6.707 -5.262 9.133 1 92 248 ASN A CA 1
ATOM 1777 C C . ASN A 1 248 ? 5.793 -6.328 9.734 1 92 248 ASN A C 1
ATOM 1779 O O . ASN A 1 248 ? 6.238 -7.441 10.016 1 92 248 ASN A O 1
ATOM 1783 N N . ALA A 1 249 ? 4.543 -5.977 9.852 1 91.25 249 ALA A N 1
ATOM 1784 C CA . ALA A 1 249 ? 3.588 -6.879 10.484 1 91.25 249 ALA A CA 1
ATOM 1785 C C . ALA A 1 249 ? 3.332 -8.109 9.617 1 91.25 249 ALA A C 1
ATOM 1787 O O . ALA A 1 249 ? 2.809 -9.117 10.094 1 91.25 249 ALA A O 1
ATOM 1788 N N . ASN A 1 250 ? 3.674 -8.062 8.328 1 95.19 250 ASN A N 1
ATOM 1789 C CA . ASN A 1 250 ? 3.424 -9.148 7.391 1 95.19 250 ASN A CA 1
ATOM 1790 C C . ASN A 1 250 ? 4.684 -9.969 7.133 1 95.19 250 ASN A C 1
ATOM 1792 O O . ASN A 1 250 ? 4.699 -10.828 6.25 1 95.19 250 ASN A O 1
ATOM 1796 N N . ARG A 1 251 ? 5.727 -9.688 7.863 1 94.06 251 ARG A N 1
ATOM 1797 C CA . ARG A 1 251 ? 6.969 -10.453 7.738 1 94.06 251 ARG A CA 1
ATOM 1798 C C . ARG A 1 251 ? 7.02 -11.586 8.766 1 94.06 251 ARG A C 1
ATOM 1800 O O . ARG A 1 251 ? 6.5 -11.445 9.875 1 94.06 251 ARG A O 1
ATOM 1807 N N . ASN A 1 252 ? 7.559 -12.766 8.391 1 92.5 252 ASN A N 1
ATOM 1808 C CA . ASN A 1 252 ? 7.84 -13.906 9.258 1 92.5 252 ASN A CA 1
ATOM 1809 C C . ASN A 1 252 ? 6.559 -14.484 9.852 1 92.5 252 ASN A C 1
ATOM 1811 O O . ASN A 1 252 ? 6.52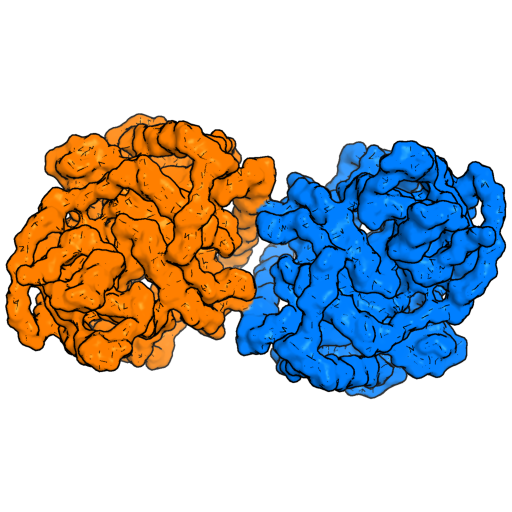3 -14.852 11.031 1 92.5 252 ASN A O 1
ATOM 1815 N N . LEU A 1 253 ? 5.539 -14.422 9.117 1 96.19 253 LEU A N 1
ATOM 1816 C CA . LEU A 1 253 ? 4.281 -15.023 9.539 1 96.19 253 LEU A CA 1
ATOM 1817 C C . LEU A 1 253 ? 4.277 -16.516 9.258 1 96.19 253 LEU A C 1
ATOM 1819 O O . LEU A 1 253 ? 4.797 -16.969 8.234 1 96.19 253 LEU A O 1
ATOM 1823 N N . ASP A 1 254 ? 3.697 -17.312 10.172 1 97.94 254 ASP A N 1
ATOM 1824 C CA . ASP A 1 254 ? 3.385 -18.719 9.953 1 97.94 254 ASP A CA 1
ATOM 1825 C C . ASP A 1 254 ? 1.931 -18.891 9.516 1 97.94 254 ASP A C 1
ATOM 1827 O O . ASP A 1 254 ? 1.043 -19.062 10.352 1 97.94 254 ASP A O 1
ATOM 1831 N N . TYR A 1 255 ? 1.74 -18.984 8.242 1 98 255 TYR A N 1
ATOM 1832 C CA . TYR A 1 255 ? 0.399 -19 7.672 1 98 255 TYR A CA 1
ATOM 1833 C C . TYR A 1 255 ? -0.328 -20.297 8.031 1 98 255 TYR A C 1
ATOM 1835 O O . TYR A 1 255 ? -1.561 -20.328 8.055 1 98 255 TYR A O 1
ATOM 1843 N N . ALA A 1 256 ? 0.369 -21.328 8.234 1 97.81 256 ALA A N 1
ATOM 1844 C CA . ALA A 1 256 ? -0.242 -22.625 8.523 1 97.81 256 ALA A CA 1
ATOM 1845 C C . ALA A 1 256 ? -0.8 -22.672 9.945 1 97.81 256 ALA A C 1
ATOM 1847 O O . ALA A 1 256 ? -1.804 -23.328 10.203 1 97.81 256 ALA A O 1
ATOM 1848 N N . SER A 1 257 ? -0.225 -21.922 10.891 1 97 257 SER A N 1
ATOM 1849 C CA . SER A 1 257 ? -0.573 -21.984 12.305 1 97 257 SER A CA 1
ATOM 1850 C C . SER A 1 257 ? -1.927 -21.328 12.57 1 97 257 SER A C 1
ATOM 1852 O O . SER A 1 257 ? -2.572 -21.609 13.586 1 97 257 SER A O 1
ATOM 1854 N N . THR A 1 258 ? -2.436 -20.578 11.648 1 95.31 258 THR A N 1
ATOM 1855 C CA . THR A 1 258 ? -3.641 -19.797 11.938 1 95.31 258 THR A CA 1
ATOM 1856 C C . THR A 1 258 ? -4.801 -20.266 11.062 1 95.31 258 THR A C 1
ATOM 1858 O O . THR A 1 258 ? -5.895 -19.703 11.125 1 95.31 258 THR A O 1
ATOM 1861 N N . LEU A 1 259 ? -4.641 -21.266 10.242 1 97.12 259 LEU A N 1
ATOM 1862 C CA . LEU A 1 259 ? -5.621 -21.688 9.25 1 97.12 259 LEU A CA 1
ATOM 1863 C C . LEU A 1 259 ? -6.969 -21.969 9.898 1 97.12 259 LEU A C 1
ATOM 1865 O O . LEU A 1 259 ? -8.016 -21.688 9.305 1 97.12 259 LEU A O 1
ATOM 1869 N N . ARG A 1 260 ? -6.957 -22.516 11.141 1 95.44 260 ARG A N 1
ATOM 1870 C CA . ARG A 1 260 ? -8.188 -23 11.758 1 95.44 260 ARG A CA 1
ATOM 1871 C C . ARG A 1 260 ? -8.938 -21.875 12.453 1 95.44 260 ARG A C 1
ATOM 1873 O O . ARG A 1 260 ? -10.07 -22.062 12.906 1 95.44 260 ARG A O 1
ATOM 1880 N N . LEU A 1 261 ? -8.391 -20.719 12.516 1 93.44 261 LEU A N 1
ATOM 1881 C CA . LEU A 1 261 ? -8.977 -19.609 13.25 1 93.44 261 LEU A CA 1
ATOM 1882 C C . LEU A 1 261 ? -10.062 -18.922 12.414 1 93.44 261 LEU A C 1
ATOM 1884 O O . LEU A 1 261 ? -10.828 -18.109 12.938 1 93.44 261 LEU A O 1
ATOM 1888 N N . GLY A 1 262 ? -10.273 -19.266 11.203 1 92.25 262 GLY A N 1
ATOM 1889 C CA . GLY A 1 262 ? -11.234 -18.609 10.336 1 92.25 262 GLY A CA 1
ATOM 1890 C C . GLY A 1 262 ? -12.633 -19.188 10.445 1 92.25 262 GLY A C 1
ATOM 1891 O O . GLY A 1 262 ? -12.828 -20.234 11.062 1 92.25 262 GLY A O 1
ATOM 1892 N N . SER A 1 263 ? -13.617 -18.469 9.922 1 95.75 263 SER A N 1
ATOM 1893 C CA . SER A 1 263 ? -15.016 -18.875 9.836 1 95.75 263 SER A CA 1
ATOM 1894 C C . SER A 1 263 ? -15.688 -18.281 8.602 1 95.75 263 SER A C 1
ATOM 1896 O O . SER A 1 263 ? -15.352 -17.188 8.172 1 95.75 263 SER A O 1
ATOM 1898 N N . LEU A 1 264 ? -16.578 -19.062 7.992 1 97.75 264 LEU A N 1
ATOM 1899 C CA . LEU A 1 264 ? -17.359 -18.547 6.875 1 97.75 264 LEU A CA 1
ATOM 1900 C C . LEU A 1 264 ? -18.516 -17.672 7.371 1 97.75 264 LEU A C 1
ATOM 1902 O O . LEU A 1 264 ? -19.031 -16.844 6.629 1 97.75 264 LEU A O 1
ATOM 1906 N N . LYS A 1 265 ? -18.938 -17.953 8.617 1 97.56 265 LYS A N 1
ATOM 1907 C CA . LYS A 1 265 ? -20.062 -17.219 9.188 1 97.56 265 LYS A CA 1
ATOM 1908 C C . LYS A 1 265 ? -19.734 -15.727 9.273 1 97.56 265 LYS A C 1
ATOM 1910 O O . LYS A 1 265 ? -18.703 -15.336 9.836 1 97.56 265 LYS A O 1
ATOM 1915 N N . GLY A 1 266 ? -20.578 -14.961 8.672 1 97.06 266 GLY A N 1
ATOM 1916 C CA . GLY A 1 266 ? -20.469 -13.516 8.781 1 97.06 266 GLY A CA 1
ATOM 1917 C C . GLY A 1 266 ? -19.578 -12.906 7.715 1 97.06 266 GLY A C 1
ATOM 1918 O O . GLY A 1 266 ? -19.5 -11.688 7.582 1 97.06 266 GLY A O 1
ATOM 1919 N N . LEU A 1 267 ? -18.922 -13.703 6.914 1 97.94 267 LEU A N 1
ATOM 1920 C CA . LEU A 1 267 ? -18.062 -13.18 5.852 1 97.94 267 LEU A CA 1
ATOM 1921 C C . LEU A 1 267 ? -18.906 -12.5 4.773 1 97.94 267 LEU A C 1
ATOM 1923 O O . LEU A 1 267 ? -19.984 -12.984 4.414 1 97.94 267 LEU A O 1
ATOM 1927 N N . ARG A 1 268 ? -18.516 -11.375 4.387 1 98.5 268 ARG A N 1
ATOM 1928 C CA . ARG A 1 268 ? -19.078 -10.695 3.223 1 98.5 268 ARG A CA 1
ATOM 1929 C C . ARG A 1 268 ? -18.203 -10.906 1.99 1 98.5 268 ARG A C 1
ATOM 1931 O O . ARG A 1 268 ? -17.094 -10.367 1.909 1 98.5 268 ARG A O 1
ATOM 1938 N N . LEU A 1 269 ? -18.672 -11.664 1.06 1 98.88 269 LEU A N 1
ATOM 1939 C CA . LEU A 1 269 ? -17.938 -12.031 -0.146 1 98.88 269 LEU A CA 1
ATOM 1940 C C . LEU A 1 269 ? -18.578 -11.398 -1.382 1 98.88 269 LEU A C 1
ATOM 1942 O O . LEU A 1 269 ? -19.766 -11.594 -1.643 1 98.88 269 LEU A O 1
ATOM 1946 N N . GLY A 1 270 ? -17.734 -10.602 -2.088 1 98.88 270 GLY A N 1
ATOM 1947 C CA . GLY A 1 270 ? -18.219 -10.062 -3.35 1 98.88 270 GLY A CA 1
ATOM 1948 C C . GLY A 1 270 ? -18.188 -11.078 -4.48 1 98.88 270 GLY A C 1
ATOM 1949 O O . GLY A 1 270 ? -17.172 -11.75 -4.699 1 98.88 270 GLY A O 1
ATOM 1950 N N . LEU A 1 271 ? -19.297 -11.258 -5.148 1 98.62 271 LEU A N 1
ATOM 1951 C CA . LEU A 1 271 ? -19.359 -12.078 -6.352 1 98.62 271 LEU A CA 1
ATOM 1952 C C . LEU A 1 271 ? -19.156 -11.227 -7.602 1 98.62 271 LEU A C 1
ATOM 1954 O O . LEU A 1 271 ? -20.062 -10.477 -8 1 98.62 271 LEU A O 1
ATOM 1958 N N . LEU A 1 272 ? -18.047 -11.352 -8.25 1 98.31 272 LEU A N 1
ATOM 1959 C CA . LEU A 1 272 ? -17.672 -10.484 -9.359 1 98.31 272 LEU A CA 1
ATOM 1960 C C . LEU A 1 272 ? -18.359 -10.93 -10.648 1 98.31 272 LEU A C 1
ATOM 1962 O O . LEU A 1 272 ? -17.797 -11.711 -11.414 1 98.31 272 LEU A O 1
ATOM 1966 N N . LYS A 1 273 ? -19.391 -10.328 -11.023 1 97.06 273 LYS A N 1
ATOM 1967 C CA . LYS A 1 273 ? -20.281 -10.812 -12.086 1 97.06 273 LYS A CA 1
ATOM 1968 C C . LYS A 1 273 ? -19.641 -10.617 -13.461 1 97.06 273 LYS A C 1
ATOM 1970 O O . LYS A 1 273 ? -19.875 -11.414 -14.367 1 97.06 273 LYS A O 1
ATOM 1975 N N . GLY A 1 274 ? -18.828 -9.609 -13.578 1 96.94 274 GLY A N 1
ATOM 1976 C CA . GLY A 1 274 ? -18.172 -9.344 -14.852 1 96.94 274 GLY A CA 1
ATOM 1977 C C . GLY A 1 274 ? -17.188 -10.422 -15.25 1 96.94 274 GLY A C 1
ATOM 1978 O O . GLY A 1 274 ? -16.75 -10.477 -16.406 1 96.94 274 GLY A O 1
ATOM 1979 N N . PHE A 1 275 ? -16.891 -11.352 -14.438 1 97.94 275 PHE A N 1
ATOM 1980 C CA . PHE A 1 275 ? -15.906 -12.391 -14.695 1 97.94 275 PHE A CA 1
ATOM 1981 C C . PHE A 1 275 ? -16.594 -13.711 -15.047 1 97.94 275 PHE A C 1
ATOM 1983 O O . PHE A 1 275 ? -15.945 -14.75 -15.148 1 97.94 275 PHE A O 1
ATOM 1990 N N . TYR A 1 276 ? -17.859 -13.664 -15.297 1 97.12 276 TYR A N 1
ATOM 1991 C CA . TYR A 1 276 ? -18.625 -14.797 -15.797 1 97.12 276 TYR A CA 1
ATOM 1992 C C . TYR A 1 276 ? -18.875 -14.656 -17.297 1 97.12 276 TYR A C 1
ATOM 1994 O O . TYR A 1 276 ? -18.812 -13.555 -17.844 1 97.12 276 TYR A O 1
ATOM 2002 N N . ASN A 1 277 ? -18.953 -15.75 -17.938 1 96.69 277 ASN A N 1
ATOM 2003 C CA . ASN A 1 277 ? -19.562 -15.898 -19.266 1 96.69 277 ASN A CA 1
ATOM 2004 C C . ASN A 1 277 ? -20.891 -16.641 -19.172 1 96.69 277 ASN A C 1
ATOM 2006 O O . ASN A 1 277 ? -20.953 -17.781 -18.719 1 96.69 277 ASN A O 1
ATOM 2010 N N . PHE A 1 278 ? -21.969 -16.016 -19.594 1 94.12 278 PHE A N 1
ATOM 2011 C CA . PHE A 1 278 ? -23.281 -16.578 -19.375 1 94.12 278 PHE A CA 1
ATOM 2012 C C . PHE A 1 278 ? -23.844 -17.172 -20.656 1 94.12 278 PHE A C 1
ATOM 2014 O O . PHE A 1 278 ? -25.031 -17.5 -20.734 1 94.12 278 PHE A O 1
ATOM 2021 N N . THR A 1 279 ? -23 -17.25 -21.609 1 95.31 279 THR A N 1
ATOM 2022 C CA . THR A 1 279 ? -23.438 -17.938 -22.828 1 95.31 279 THR A CA 1
ATOM 2023 C C . THR A 1 279 ? -23.531 -19.438 -22.609 1 95.31 279 THR A C 1
ATOM 2025 O O . THR A 1 279 ? -22.562 -20.078 -22.172 1 95.31 279 THR A O 1
ATOM 2028 N N . ASP A 1 280 ? -24.641 -19.984 -22.906 1 95.5 280 ASP A N 1
ATOM 2029 C CA . ASP A 1 280 ? -24.828 -21.422 -22.719 1 95.5 280 ASP A CA 1
ATOM 2030 C C . ASP A 1 280 ? -24 -22.219 -23.719 1 95.5 280 ASP A C 1
ATOM 2032 O O . ASP A 1 280 ? -24.109 -22.016 -24.922 1 95.5 280 ASP A O 1
ATOM 2036 N N . SER A 1 281 ? -23.141 -23.078 -23.25 1 96.5 281 SER A N 1
ATOM 2037 C CA . SER A 1 281 ? -22.344 -24 -24.047 1 96.5 281 SER A CA 1
ATOM 2038 C C . SER A 1 281 ? -21.75 -25.109 -23.172 1 96.5 281 SER A C 1
ATOM 2040 O O . SER A 1 281 ? -21.609 -24.938 -21.969 1 96.5 281 SER A O 1
ATOM 2042 N N . PRO A 1 282 ? -21.422 -26.188 -23.766 1 96.12 282 PRO A N 1
ATOM 2043 C CA . PRO A 1 282 ? -20.828 -27.297 -23.016 1 96.12 282 PRO A CA 1
ATOM 2044 C C . PRO A 1 282 ? -19.516 -26.906 -22.312 1 96.12 282 PRO A C 1
ATOM 2046 O O . PRO A 1 282 ? -19.109 -27.562 -21.359 1 96.12 282 PRO A O 1
ATOM 2049 N N . GLU A 1 283 ? -18.875 -25.812 -22.781 1 97.5 283 GLU A N 1
ATOM 2050 C CA . GLU A 1 283 ? -17.594 -25.391 -22.234 1 97.5 283 GLU A CA 1
ATOM 2051 C C . GLU A 1 283 ? -17.781 -24.312 -21.172 1 97.5 283 GLU A C 1
ATOM 2053 O O . GLU A 1 283 ? -16.875 -24.078 -20.359 1 97.5 283 GLU A O 1
ATOM 2058 N N . VAL A 1 284 ? -18.891 -23.625 -21.156 1 98.19 284 VAL A N 1
ATOM 2059 C CA . VAL A 1 284 ? -19.109 -22.469 -20.281 1 98.19 284 VAL A CA 1
ATOM 2060 C C . VAL A 1 284 ? -20.125 -22.844 -19.203 1 98.19 284 VAL A C 1
ATOM 2062 O O . VAL A 1 284 ? -19.891 -22.578 -18.016 1 98.19 284 VAL A O 1
ATOM 2065 N N . THR A 1 285 ? -21.203 -23.594 -19.484 1 98.44 285 THR A N 1
ATOM 2066 C CA . THR A 1 285 ? -22.328 -23.875 -18.594 1 98.44 285 THR A CA 1
ATOM 2067 C C . THR A 1 285 ? -21.875 -24.641 -17.359 1 98.44 285 THR A C 1
ATOM 2069 O O . THR A 1 285 ? -22.328 -24.344 -16.25 1 98.44 285 THR A O 1
ATOM 2072 N N . PRO A 1 286 ? -21 -25.641 -17.562 1 98.56 286 PRO A N 1
ATOM 2073 C CA . PRO A 1 286 ? -20.547 -26.359 -16.359 1 98.56 286 PRO A CA 1
ATOM 2074 C C . PRO A 1 286 ? -19.891 -25.438 -15.336 1 98.56 286 PRO A C 1
ATOM 2076 O O . PRO A 1 286 ? -20.047 -25.656 -14.133 1 98.56 286 PRO A O 1
ATOM 2079 N N . VAL A 1 287 ? -19.156 -24.453 -15.766 1 98.81 287 VAL A N 1
ATOM 2080 C CA . VAL A 1 287 ? -18.469 -23.531 -14.859 1 98.81 287 VAL A CA 1
ATOM 2081 C C . VAL A 1 287 ? -19.5 -22.75 -14.047 1 98.81 287 VAL A C 1
ATOM 2083 O O . VAL A 1 287 ? -19.375 -22.625 -12.828 1 98.81 287 VAL A O 1
ATOM 2086 N N . ASN A 1 288 ? -20.531 -22.25 -14.68 1 98.56 288 ASN A N 1
ATOM 2087 C CA . ASN A 1 288 ? -21.578 -21.5 -14 1 98.56 288 ASN A CA 1
ATOM 2088 C C . ASN A 1 288 ? -22.344 -22.359 -13.008 1 98.56 288 ASN A C 1
ATOM 2090 O O . ASN A 1 288 ? -22.688 -21.922 -11.914 1 98.56 288 ASN A O 1
ATOM 2094 N N . ASN A 1 289 ? -22.656 -23.594 -13.438 1 98.56 289 ASN A N 1
ATOM 2095 C CA . ASN A 1 289 ? -23.344 -24.531 -12.555 1 98.56 289 ASN A CA 1
ATOM 2096 C C . ASN A 1 289 ? -22.562 -24.797 -11.281 1 98.56 289 ASN A C 1
ATOM 2098 O O . ASN A 1 289 ? -23.125 -24.812 -10.188 1 98.56 289 ASN A O 1
ATOM 2102 N N . VAL A 1 290 ? -21.312 -25 -11.453 1 98.69 290 VAL A N 1
ATOM 2103 C CA . VAL A 1 290 ? -20.438 -25.281 -10.312 1 98.69 290 VAL A CA 1
ATOM 2104 C C . VAL A 1 290 ? -20.359 -24.047 -9.414 1 98.69 290 VAL A C 1
ATOM 2106 O O . VAL A 1 290 ? -20.422 -24.172 -8.188 1 98.69 290 VAL A O 1
ATOM 2109 N N . MET A 1 291 ? -20.203 -22.859 -9.984 1 98.56 291 MET A N 1
ATOM 2110 C CA . MET A 1 291 ? -20.141 -21.625 -9.203 1 98.56 291 MET A CA 1
ATOM 2111 C C . MET A 1 291 ? -21.438 -21.375 -8.438 1 98.56 291 MET A C 1
ATOM 2113 O O . MET A 1 291 ? -21.406 -20.922 -7.297 1 98.56 291 MET A O 1
ATOM 2117 N N . ASP A 1 292 ? -22.547 -21.672 -9.086 1 98.31 292 ASP A N 1
ATOM 2118 C CA . ASP A 1 292 ? -23.828 -21.547 -8.414 1 98.31 292 ASP A CA 1
ATOM 2119 C C . ASP A 1 292 ? -23.922 -22.484 -7.215 1 98.31 292 ASP A C 1
ATOM 2121 O O . ASP A 1 292 ? -24.422 -22.109 -6.152 1 98.31 292 ASP A O 1
ATOM 2125 N N . SER A 1 293 ? -23.469 -23.672 -7.422 1 98.44 293 SER A N 1
ATOM 2126 C CA . SER A 1 293 ? -23.5 -24.672 -6.359 1 98.44 293 SER A CA 1
ATOM 2127 C C . SER A 1 293 ? -22.656 -24.234 -5.168 1 98.44 293 SER A C 1
ATOM 2129 O O . SER A 1 293 ? -23.109 -24.312 -4.023 1 98.44 293 SER A O 1
ATOM 2131 N N . ILE A 1 294 ? -21.422 -23.828 -5.43 1 98.12 294 ILE A N 1
ATOM 2132 C CA . ILE A 1 294 ? -20.547 -23.422 -4.336 1 98.12 294 ILE A CA 1
ATOM 2133 C C . ILE A 1 294 ? -21.094 -22.172 -3.664 1 98.12 294 ILE A C 1
ATOM 2135 O O . ILE A 1 294 ? -20.953 -22 -2.449 1 98.12 294 ILE A O 1
ATOM 2139 N N . ALA A 1 295 ? -21.656 -21.25 -4.426 1 98.25 295 ALA A N 1
ATOM 2140 C CA . ALA A 1 295 ? -22.281 -20.062 -3.855 1 98.25 295 ALA A CA 1
ATOM 2141 C C . ALA A 1 295 ? -23.391 -20.438 -2.869 1 98.25 295 ALA A C 1
ATOM 2143 O O . ALA A 1 295 ? -23.5 -19.844 -1.793 1 98.25 295 ALA A O 1
ATOM 2144 N N . GLY A 1 296 ? -24.203 -21.375 -3.252 1 98.44 296 GLY A N 1
ATOM 2145 C CA . GLY A 1 296 ? -25.234 -21.875 -2.355 1 98.44 296 GLY A CA 1
ATOM 2146 C C . GLY A 1 296 ? -24.688 -22.453 -1.063 1 98.44 296 GLY A C 1
ATOM 2147 O O . GLY A 1 296 ? -25.234 -22.203 0.014 1 98.44 296 GLY A O 1
ATOM 2148 N N . LYS A 1 297 ? -23.625 -23.203 -1.171 1 98.5 297 LYS A N 1
ATOM 2149 C CA . LYS A 1 297 ? -23 -23.812 0.001 1 98.5 297 LYS A CA 1
ATOM 2150 C C . LYS A 1 297 ? -22.422 -22.75 0.925 1 98.5 297 LYS A C 1
ATOM 2152 O O . LYS A 1 297 ? -22.516 -22.875 2.15 1 98.5 297 LYS A O 1
ATOM 2157 N N . LEU A 1 298 ? -21.797 -21.719 0.345 1 98.69 298 LEU A N 1
ATOM 2158 C CA . LEU A 1 298 ? -21.219 -20.641 1.134 1 98.69 298 LEU A CA 1
ATOM 2159 C C . LEU A 1 298 ? -22.312 -19.859 1.876 1 98.69 298 LEU A C 1
ATOM 2161 O O . LEU A 1 298 ? -22.156 -19.531 3.055 1 98.69 298 LEU A O 1
ATOM 2165 N N . THR A 1 299 ? -23.375 -19.609 1.168 1 98.62 299 THR A N 1
ATOM 2166 C CA . THR A 1 299 ? -24.5 -18.922 1.793 1 98.62 299 THR A CA 1
ATOM 2167 C C . THR A 1 299 ? -25.062 -19.75 2.941 1 98.62 299 THR A C 1
ATOM 2169 O O . THR A 1 299 ? -25.344 -19.219 4.02 1 98.62 299 THR A O 1
ATOM 2172 N N . ALA A 1 300 ? -25.219 -21 2.725 1 98.44 300 ALA A N 1
ATOM 2173 C CA . ALA A 1 300 ? -25.75 -21.906 3.744 1 98.44 300 ALA A CA 1
ATOM 2174 C C . ALA A 1 300 ? -24.812 -21.969 4.953 1 98.44 300 ALA A C 1
ATOM 2176 O O . ALA A 1 300 ? -25.266 -22.141 6.086 1 98.44 300 ALA A O 1
ATOM 2177 N N . ALA A 1 301 ? -23.578 -21.781 4.699 1 98.31 301 ALA A N 1
ATOM 2178 C CA . ALA A 1 301 ? -22.594 -21.828 5.773 1 98.31 301 ALA A CA 1
ATOM 2179 C C . ALA A 1 301 ? -22.516 -20.5 6.512 1 98.31 301 ALA A C 1
ATOM 2181 O O . ALA A 1 301 ? -21.766 -20.375 7.488 1 98.31 301 ALA A O 1
ATOM 2182 N N . GLY A 1 302 ? -23.172 -19.469 6.07 1 98.5 302 GLY A N 1
ATOM 2183 C CA . GLY A 1 302 ? -23.312 -18.234 6.832 1 98.5 302 GLY A CA 1
ATOM 2184 C C . GLY A 1 302 ? -22.641 -17.047 6.168 1 98.5 302 GLY A C 1
ATOM 2185 O O . GLY A 1 302 ? -22.672 -15.93 6.699 1 98.5 302 GLY A O 1
ATOM 2186 N N . ALA A 1 303 ? -22.062 -17.203 5.02 1 98.62 303 ALA A N 1
ATOM 2187 C CA . ALA A 1 303 ? -21.484 -16.078 4.285 1 98.62 303 ALA A CA 1
ATOM 2188 C C . ALA A 1 303 ? -22.562 -15.273 3.58 1 98.62 303 ALA A C 1
ATOM 2190 O O . ALA A 1 303 ? -23.609 -15.805 3.23 1 98.62 303 ALA A O 1
ATOM 2191 N N . THR A 1 304 ? -22.344 -13.977 3.504 1 98.62 304 THR A N 1
ATOM 2192 C CA . THR A 1 304 ? -23.172 -13.102 2.686 1 98.62 304 THR A CA 1
ATOM 2193 C C . THR A 1 304 ? -22.516 -12.828 1.34 1 98.62 304 THR A C 1
ATOM 2195 O O . THR A 1 304 ? -21.391 -12.328 1.289 1 98.62 304 THR A O 1
ATOM 2198 N N . LEU A 1 305 ? -23.188 -13.234 0.289 1 98.56 305 LEU A N 1
ATOM 2199 C CA . LEU A 1 305 ? -22.672 -12.984 -1.051 1 98.56 305 LEU A CA 1
ATOM 2200 C C . LEU A 1 305 ? -23.266 -11.703 -1.627 1 98.56 305 LEU A C 1
ATOM 2202 O O . LEU A 1 305 ? -24.484 -11.523 -1.652 1 98.56 305 LEU A O 1
ATOM 2206 N N . ILE A 1 306 ? -22.391 -10.75 -2.031 1 98.62 306 ILE A N 1
ATOM 2207 C CA . ILE A 1 306 ? -22.781 -9.445 -2.562 1 98.62 306 ILE A CA 1
ATOM 2208 C C . ILE A 1 306 ? -22.422 -9.367 -4.047 1 98.62 306 ILE A C 1
ATOM 2210 O O . ILE A 1 306 ? -21.25 -9.383 -4.41 1 98.62 306 ILE A O 1
ATOM 2214 N N . PRO A 1 307 ? -23.406 -9.289 -4.941 1 98.31 307 PRO A N 1
ATOM 2215 C CA . PRO A 1 307 ? -23.078 -9.148 -6.363 1 98.31 307 PRO A CA 1
ATOM 2216 C C . PRO A 1 307 ? -22.344 -7.855 -6.672 1 98.31 307 PRO A C 1
ATOM 2218 O O . PRO A 1 307 ? -22.734 -6.781 -6.219 1 98.31 307 PRO A O 1
ATOM 2221 N N . ILE A 1 308 ? -21.25 -7.91 -7.297 1 98.5 308 ILE A N 1
ATOM 2222 C CA . ILE A 1 308 ? -20.5 -6.777 -7.82 1 98.5 308 ILE A CA 1
ATOM 2223 C C . ILE A 1 308 ? -20.703 -6.672 -9.328 1 98.5 308 ILE A C 1
ATOM 2225 O O . ILE A 1 308 ? -20.203 -7.5 -10.094 1 98.5 308 ILE A O 1
ATOM 2229 N N . ASN A 1 309 ? -21.312 -5.574 -9.797 1 97.31 309 ASN A N 1
ATOM 2230 C CA . ASN A 1 309 ? -21.75 -5.473 -11.188 1 97.31 309 ASN A CA 1
ATOM 2231 C C . ASN A 1 309 ? -21 -4.352 -11.922 1 97.31 309 ASN A C 1
ATOM 2233 O O . ASN A 1 309 ? -21.359 -4.004 -13.047 1 97.31 309 ASN A O 1
ATOM 2237 N N . GLU A 1 310 ? -20.031 -3.766 -11.273 1 96.75 310 GLU A N 1
ATOM 2238 C CA . GLU A 1 310 ? -19.328 -2.662 -11.906 1 96.75 310 GLU A CA 1
ATOM 2239 C C . GLU A 1 310 ? -18.734 -3.082 -13.258 1 96.75 310 GLU A C 1
ATOM 2241 O O . GLU A 1 310 ? -18.141 -4.152 -13.367 1 96.75 310 GLU A O 1
ATOM 2246 N N . THR A 1 311 ? -18.766 -2.258 -14.266 1 96.56 311 THR A N 1
ATOM 2247 C CA . THR A 1 311 ? -18.422 -2.602 -15.641 1 96.56 311 THR A CA 1
ATOM 2248 C C . THR A 1 311 ? -16.906 -2.543 -15.844 1 96.56 311 THR A C 1
ATOM 2250 O O . THR A 1 311 ? -16.391 -3.061 -16.828 1 96.56 311 THR A O 1
ATOM 2253 N N . ILE A 1 312 ? -16.25 -1.951 -14.906 1 97.38 312 ILE A N 1
ATOM 2254 C CA . ILE A 1 312 ? -14.805 -1.846 -15.008 1 97.38 312 ILE A CA 1
ATOM 2255 C C . ILE A 1 312 ? -14.18 -3.234 -14.914 1 97.38 312 ILE A C 1
ATOM 2257 O O . ILE A 1 312 ? -13.047 -3.447 -15.367 1 97.38 312 ILE A O 1
ATOM 2261 N N . TYR A 1 313 ? -14.93 -4.172 -14.383 1 98.12 313 TYR A N 1
ATOM 2262 C CA . TYR A 1 313 ? -14.383 -5.508 -14.195 1 98.12 313 TYR A CA 1
ATOM 2263 C C . TYR A 1 313 ? -14.719 -6.406 -15.383 1 98.12 313 TYR A C 1
ATOM 2265 O O . TYR A 1 313 ? -15.602 -7.266 -15.289 1 98.12 313 TYR A O 1
ATOM 2273 N N . ASP A 1 314 ? -14 -6.215 -16.438 1 97.56 314 ASP A N 1
ATOM 2274 C CA . ASP A 1 314 ? -13.961 -7.023 -17.641 1 97.56 314 ASP A CA 1
ATOM 2275 C C . ASP A 1 314 ? -12.539 -7.469 -17.969 1 97.56 314 ASP A C 1
ATOM 2277 O O . ASP A 1 314 ? -11.734 -6.676 -18.469 1 97.56 314 ASP A O 1
ATOM 2281 N N . ALA A 1 315 ? -12.305 -8.75 -17.75 1 97.19 315 ALA A N 1
ATOM 2282 C CA . ALA A 1 315 ? -10.938 -9.266 -17.828 1 97.19 315 ALA A CA 1
ATOM 2283 C C . ALA A 1 315 ? -10.344 -9 -19.203 1 97.19 315 ALA A C 1
ATOM 2285 O O . ALA A 1 315 ? -9.164 -8.641 -19.328 1 97.19 315 ALA A O 1
ATOM 2286 N N . THR A 1 316 ? -11.109 -9.172 -20.234 1 96.06 316 THR A N 1
ATOM 2287 C CA . THR A 1 316 ? -10.625 -8.977 -21.609 1 96.06 316 THR A CA 1
ATOM 2288 C C . THR A 1 316 ? -10.273 -7.516 -21.859 1 96.06 316 THR A C 1
ATOM 2290 O O . THR A 1 316 ? -9.211 -7.215 -22.406 1 96.06 316 THR A O 1
ATOM 2293 N N . ALA A 1 317 ? -11.156 -6.652 -21.438 1 97.31 317 ALA A N 1
ATOM 2294 C CA . ALA A 1 317 ? -10.93 -5.223 -21.625 1 97.31 317 ALA A CA 1
ATOM 2295 C C . ALA A 1 317 ? -9.734 -4.746 -20.812 1 97.31 317 ALA A C 1
ATOM 2297 O O . ALA A 1 317 ? -8.914 -3.959 -21.281 1 97.31 317 ALA A O 1
ATOM 2298 N N . ILE A 1 318 ? -9.625 -5.191 -19.578 1 98.31 318 ILE A N 1
ATOM 2299 C CA . ILE A 1 318 ? -8.523 -4.816 -18.703 1 98.31 318 ILE A CA 1
ATOM 2300 C C . ILE A 1 318 ? -7.195 -5.246 -19.312 1 98.31 318 ILE A C 1
ATOM 2302 O O . ILE A 1 318 ? -6.246 -4.461 -19.375 1 98.31 318 ILE A O 1
ATOM 2306 N N . ALA A 1 319 ? -7.098 -6.488 -19.781 1 97.38 319 ALA A N 1
ATOM 2307 C CA . ALA A 1 319 ? -5.867 -7.012 -20.375 1 97.38 319 ALA A CA 1
ATOM 2308 C C . ALA A 1 319 ? -5.457 -6.191 -21.594 1 97.38 319 ALA A C 1
ATOM 2310 O O . ALA A 1 319 ? -4.289 -5.832 -21.75 1 97.38 319 ALA A O 1
ATOM 2311 N N . ALA A 1 320 ? -6.418 -5.906 -22.453 1 96.62 320 ALA A N 1
ATOM 2312 C CA . ALA A 1 320 ? -6.148 -5.168 -23.688 1 96.62 320 ALA A CA 1
ATOM 2313 C C . ALA A 1 320 ? -5.621 -3.768 -23.375 1 96.62 320 ALA A C 1
ATOM 2315 O O . ALA A 1 320 ? -4.734 -3.268 -24.078 1 96.62 320 ALA A O 1
ATOM 2316 N N . GLU A 1 321 ? -6.098 -3.262 -22.312 1 97.5 321 GLU A N 1
ATOM 2317 C CA . GLU A 1 321 ? -5.832 -1.852 -22.047 1 97.5 321 GLU A CA 1
ATOM 2318 C C . GLU A 1 321 ? -4.602 -1.682 -21.156 1 97.5 321 GLU A C 1
ATOM 2320 O O . GLU A 1 321 ? -3.873 -0.695 -21.281 1 97.5 321 GLU A O 1
ATOM 2325 N N . LEU A 1 322 ? -4.348 -2.656 -20.266 1 98.38 322 LEU A N 1
ATOM 2326 C CA . LEU A 1 322 ? -3.473 -2.289 -19.156 1 98.38 322 LEU A CA 1
ATOM 2327 C C . LEU A 1 322 ? -2.305 -3.262 -19.047 1 98.38 322 LEU A C 1
ATOM 2329 O O . LEU A 1 322 ? -1.369 -3.027 -18.281 1 98.38 322 LEU A O 1
ATOM 2333 N N . ASP A 1 323 ? -2.348 -4.387 -19.75 1 98 323 ASP A N 1
ATOM 2334 C CA . ASP A 1 323 ? -1.24 -5.336 -19.688 1 98 323 ASP A CA 1
ATOM 2335 C C . ASP A 1 323 ? 0.082 -4.664 -20.047 1 98 323 ASP A C 1
ATOM 2337 O O . ASP A 1 323 ? 0.152 -3.887 -21 1 98 323 ASP A O 1
ATOM 2341 N N . VAL A 1 324 ? 1.177 -4.949 -19.266 1 98.31 324 VAL A N 1
ATOM 2342 C CA . VAL A 1 324 ? 2.412 -4.203 -19.484 1 98.31 324 VAL A CA 1
ATOM 2343 C C . VAL A 1 324 ? 3.545 -5.164 -19.828 1 98.31 324 VAL A C 1
ATOM 2345 O O . VAL A 1 324 ? 4.695 -4.75 -19.984 1 98.31 324 VAL A O 1
ATOM 2348 N N . GLN A 1 325 ? 3.342 -6.438 -19.953 1 98.38 325 GLN A N 1
ATOM 2349 C CA . GLN A 1 325 ? 4.363 -7.457 -20.188 1 98.38 325 GLN A CA 1
ATOM 2350 C C . GLN A 1 325 ? 5.242 -7.102 -21.375 1 98.38 325 GLN A C 1
ATOM 2352 O O . GLN A 1 325 ? 6.465 -7.207 -21.312 1 98.38 325 GLN A O 1
ATOM 2357 N N . ARG A 1 326 ? 4.641 -6.691 -22.469 1 97.75 326 ARG A N 1
ATOM 2358 C CA . ARG A 1 326 ? 5.355 -6.469 -23.734 1 97.75 326 ARG A CA 1
ATOM 2359 C C . ARG A 1 326 ? 6.398 -5.367 -23.578 1 97.75 326 ARG A C 1
ATOM 2361 O O . ARG A 1 326 ? 7.316 -5.258 -24.391 1 97.75 326 ARG A O 1
ATOM 2368 N N . TYR A 1 327 ? 6.266 -4.496 -22.547 1 98.31 327 TYR A N 1
ATOM 2369 C CA . TYR A 1 327 ? 7.195 -3.387 -22.344 1 98.31 327 TYR A CA 1
ATOM 2370 C C . TYR A 1 327 ? 8.32 -3.781 -21.406 1 98.31 327 TYR A C 1
ATOM 2372 O O . TYR A 1 327 ? 9.383 -3.152 -21.391 1 98.31 327 TYR A O 1
ATOM 2380 N N . GLU A 1 328 ? 8.086 -4.77 -20.578 1 98.62 328 GLU A N 1
ATOM 2381 C CA . GLU A 1 328 ? 9.016 -5.117 -19.516 1 98.62 328 GLU A CA 1
ATOM 2382 C C . GLU A 1 328 ? 9.844 -6.344 -19.891 1 98.62 328 GLU A C 1
ATOM 2384 O O . GLU A 1 328 ? 10.992 -6.48 -19.453 1 98.62 328 GLU A O 1
ATOM 2389 N N . TYR A 1 329 ? 9.344 -7.207 -20.75 1 98.69 329 TYR A N 1
ATOM 2390 C CA . TYR A 1 329 ? 9.812 -8.57 -20.984 1 98.69 329 TYR A CA 1
ATOM 2391 C C . TYR A 1 329 ? 11.25 -8.578 -21.5 1 98.69 329 TYR A C 1
ATOM 2393 O O . TYR A 1 329 ? 12.117 -9.234 -20.922 1 98.69 329 TYR A O 1
ATOM 2401 N N . ARG A 1 330 ? 11.547 -7.879 -22.5 1 98.56 330 ARG A N 1
ATOM 2402 C CA . ARG A 1 330 ? 12.867 -7.895 -23.125 1 98.56 330 ARG A CA 1
ATOM 2403 C C . ARG A 1 330 ? 13.938 -7.445 -22.125 1 98.56 330 ARG A C 1
ATOM 2405 O O . ARG A 1 330 ? 14.953 -8.117 -21.953 1 98.56 330 ARG A O 1
ATOM 2412 N N . GLU A 1 331 ? 13.672 -6.312 -21.438 1 98.25 331 GLU A N 1
ATOM 2413 C CA . GLU A 1 331 ? 14.656 -5.754 -20.516 1 98.25 331 GLU A CA 1
ATOM 2414 C C . GLU A 1 331 ? 14.914 -6.695 -19.344 1 98.25 331 GLU A C 1
ATOM 2416 O O . GLU A 1 331 ? 16.047 -6.871 -18.906 1 98.25 331 GLU A O 1
ATOM 2421 N N . LEU A 1 332 ? 13.891 -7.301 -18.859 1 98.44 332 LEU A N 1
ATOM 2422 C CA . LEU A 1 332 ? 14.016 -8.219 -17.734 1 98.44 332 LEU A CA 1
ATOM 2423 C C . LEU A 1 332 ? 14.766 -9.484 -18.141 1 98.44 332 LEU A C 1
ATOM 2425 O O . LEU A 1 332 ? 15.625 -9.969 -17.391 1 98.44 332 LEU A O 1
ATOM 2429 N N . MET A 1 333 ? 14.461 -9.984 -19.297 1 98.69 333 MET A N 1
ATOM 2430 C CA . MET A 1 333 ? 15.125 -11.188 -19.781 1 98.69 333 MET A CA 1
ATOM 2431 C C . MET A 1 333 ? 16.609 -10.914 -20.047 1 98.69 333 MET A C 1
ATOM 2433 O O . MET A 1 333 ? 17.453 -11.75 -19.766 1 98.69 333 MET A O 1
ATOM 2437 N N . ASP A 1 334 ? 16.906 -9.766 -20.688 1 98.62 334 ASP A N 1
ATOM 2438 C CA . ASP A 1 334 ? 18.297 -9.414 -20.906 1 98.62 334 ASP A CA 1
ATOM 2439 C C . ASP A 1 334 ? 19.094 -9.383 -19.609 1 98.62 334 ASP A C 1
ATOM 2441 O O . ASP A 1 334 ? 20.188 -9.914 -19.516 1 98.62 334 ASP A O 1
ATOM 2445 N N . THR A 1 335 ? 18.5 -8.75 -18.594 1 98.25 335 THR A N 1
ATOM 2446 C CA . THR A 1 335 ? 19.141 -8.68 -17.297 1 98.25 335 THR A CA 1
ATOM 2447 C C . THR A 1 335 ? 19.344 -10.078 -16.719 1 98.25 335 THR A C 1
ATOM 2449 O O . THR A 1 335 ? 20.422 -10.375 -16.172 1 98.25 335 THR A O 1
ATOM 2452 N N . TYR A 1 336 ? 18.375 -10.891 -16.828 1 98.5 336 TYR A N 1
ATOM 2453 C CA . TYR A 1 336 ? 18.469 -12.258 -16.328 1 98.5 336 TYR A CA 1
ATOM 2454 C C . TYR A 1 336 ? 19.562 -13.031 -17.047 1 98.5 336 TYR A C 1
ATOM 2456 O O . TYR A 1 336 ? 20.375 -13.727 -16.422 1 98.5 336 TYR A O 1
ATOM 2464 N N . LEU A 1 337 ? 19.609 -12.984 -18.344 1 98.62 337 LEU A N 1
ATOM 2465 C CA . LEU A 1 337 ? 20.5 -13.781 -19.172 1 98.62 337 LEU A CA 1
ATOM 2466 C C . LEU A 1 337 ? 21.938 -13.312 -19.031 1 98.62 337 LEU A C 1
ATOM 2468 O O . LEU A 1 337 ? 22.875 -14.078 -19.281 1 98.62 337 LEU A O 1
ATOM 2472 N N . GLN A 1 338 ? 22.141 -12.125 -18.594 1 98.31 338 GLN A N 1
ATOM 2473 C CA . GLN A 1 338 ? 23.484 -11.555 -18.516 1 98.31 338 GLN A CA 1
ATOM 2474 C C . GLN A 1 338 ? 24.031 -11.625 -17.094 1 98.31 338 GLN A C 1
ATOM 2476 O O . GLN A 1 338 ? 25.188 -11.266 -16.844 1 98.31 338 GLN A O 1
ATOM 2481 N N . ARG A 1 339 ? 23.25 -12.125 -16.156 1 97.06 339 ARG A N 1
ATOM 2482 C CA . ARG A 1 339 ? 23.672 -12.102 -14.766 1 97.06 339 ARG A CA 1
ATOM 2483 C C . ARG A 1 339 ? 24.875 -13.008 -14.547 1 97.06 339 ARG A C 1
ATOM 2485 O O . ARG A 1 339 ? 25 -14.062 -15.18 1 97.06 339 ARG A O 1
ATOM 2492 N N . PRO A 1 340 ? 25.781 -12.703 -13.586 1 96.44 340 PRO A N 1
ATOM 2493 C CA . PRO A 1 340 ? 27.016 -13.461 -13.375 1 96.44 340 PRO A CA 1
ATOM 2494 C C . PRO A 1 340 ? 26.75 -14.859 -12.805 1 96.44 340 PRO A C 1
ATOM 2496 O O . PRO A 1 340 ? 27.594 -15.75 -12.945 1 96.44 340 PRO A O 1
ATOM 2499 N N . SER A 1 341 ? 25.562 -15.055 -12.242 1 97.12 341 SER A N 1
ATOM 2500 C CA . SER A 1 341 ? 25.281 -16.328 -11.578 1 97.12 341 SER A CA 1
ATOM 2501 C C . SER A 1 341 ? 24.672 -17.328 -12.555 1 97.12 341 SER A C 1
ATOM 2503 O O . SER A 1 341 ? 24.141 -18.359 -12.141 1 97.12 341 SER A O 1
ATOM 2505 N N . LEU A 1 342 ? 24.688 -17 -13.852 1 97.62 342 LEU A N 1
ATOM 2506 C CA . LEU A 1 342 ? 24.203 -17.922 -14.867 1 97.62 342 LEU A CA 1
ATOM 2507 C C . LEU A 1 342 ? 25.344 -18.469 -15.711 1 97.62 342 LEU A C 1
ATOM 2509 O O . LEU A 1 342 ? 25.984 -17.719 -16.469 1 97.62 342 LEU A O 1
ATOM 2513 N N . SER A 1 343 ? 25.594 -19.703 -15.562 1 97.75 343 SER A N 1
ATOM 2514 C CA . SER A 1 343 ? 26.641 -20.391 -16.328 1 97.75 343 SER A CA 1
ATOM 2515 C C . SER A 1 343 ? 26.047 -21.297 -17.391 1 97.75 343 SER A C 1
ATOM 2517 O O . SER A 1 343 ? 24.828 -21.25 -17.641 1 97.75 343 SER A O 1
ATOM 2519 N N . GLY A 1 344 ? 26.859 -22.062 -18.109 1 97.75 344 GLY A N 1
ATOM 2520 C CA . GLY A 1 344 ? 26.406 -22.906 -19.203 1 97.75 344 GLY A CA 1
ATOM 2521 C C . GLY A 1 344 ? 26.156 -22.141 -20.484 1 97.75 344 GLY A C 1
ATOM 2522 O O . GLY A 1 344 ? 26.141 -20.922 -20.5 1 97.75 344 GLY A O 1
ATOM 2523 N N . GLU A 1 345 ? 26.016 -22.891 -21.578 1 96.75 345 GLU A N 1
ATOM 2524 C CA . GLU A 1 345 ? 25.734 -22.266 -22.875 1 96.75 345 GLU A CA 1
ATOM 2525 C C . GLU A 1 345 ? 24.312 -21.734 -22.922 1 96.75 345 GLU A C 1
ATOM 2527 O O . GLU A 1 345 ? 23.344 -22.453 -22.672 1 96.75 345 GLU A O 1
ATOM 2532 N N . HIS A 1 346 ? 24.125 -20.453 -23.188 1 97.12 346 HIS A N 1
ATOM 2533 C CA . HIS A 1 346 ? 22.828 -19.812 -23.328 1 97.12 346 HIS A CA 1
ATOM 2534 C C . HIS A 1 346 ? 22.953 -18.484 -24.062 1 97.12 346 HIS A C 1
ATOM 2536 O O . HIS A 1 346 ? 24.031 -17.906 -24.125 1 97.12 346 HIS A O 1
ATOM 2542 N N . PRO A 1 347 ? 21.922 -17.984 -24.672 1 97.56 347 PRO A N 1
ATOM 2543 C CA . PRO A 1 347 ? 21.953 -16.641 -25.25 1 97.56 347 PRO A CA 1
ATOM 2544 C C . PRO A 1 347 ? 22.141 -15.555 -24.203 1 97.56 347 PRO A C 1
ATOM 2546 O O . PRO A 1 347 ? 21.703 -15.719 -23.047 1 97.56 347 PRO A O 1
ATOM 2549 N N . SER A 1 348 ? 22.688 -14.422 -24.641 1 97.44 348 SER A N 1
ATOM 2550 C CA . SER A 1 348 ? 22.938 -13.328 -23.719 1 97.44 348 SER A CA 1
ATOM 2551 C C . SER A 1 348 ? 21.781 -12.344 -23.672 1 97.44 348 SER A C 1
ATOM 2553 O O . SER A 1 348 ? 21.688 -11.523 -22.766 1 97.44 348 SER A O 1
ATOM 2555 N N . THR A 1 349 ? 21 -12.375 -24.703 1 98.19 349 THR A N 1
ATOM 2556 C CA . THR A 1 349 ? 19.844 -11.477 -24.781 1 98.19 349 THR A CA 1
ATOM 2557 C C . THR A 1 349 ? 18.609 -12.227 -25.281 1 98.19 349 THR A C 1
ATOM 2559 O O . THR A 1 349 ? 18.719 -13.328 -25.828 1 98.19 349 THR A O 1
ATOM 2562 N N . LEU A 1 350 ? 17.453 -11.57 -25.031 1 98.25 350 LEU A N 1
ATOM 2563 C CA . LEU A 1 350 ? 16.219 -12.133 -25.531 1 98.25 350 LEU A CA 1
ATOM 2564 C C . LEU A 1 350 ? 16.219 -12.172 -27.062 1 98.25 350 LEU A C 1
ATOM 2566 O O . LEU A 1 350 ? 15.734 -13.133 -27.656 1 98.25 350 LEU A O 1
ATOM 2570 N N . ASP A 1 351 ? 16.75 -11.133 -27.703 1 97.44 351 ASP A N 1
ATOM 2571 C CA . ASP A 1 351 ? 16.875 -11.102 -29.156 1 97.44 351 ASP A CA 1
ATOM 2572 C C . ASP A 1 351 ? 17.688 -12.297 -29.672 1 97.44 351 ASP A C 1
ATOM 2574 O O . ASP A 1 351 ? 17.281 -12.961 -30.625 1 97.44 351 ASP A O 1
ATOM 2578 N N . GLU A 1 352 ? 18.766 -12.547 -28.984 1 97.44 352 GLU A N 1
ATOM 2579 C CA . GLU A 1 352 ? 19.594 -13.68 -29.359 1 97.44 352 GLU A CA 1
ATOM 2580 C C . GLU A 1 352 ? 18.859 -15 -29.156 1 97.44 352 GLU A C 1
ATOM 2582 O O . GLU A 1 352 ? 19.016 -15.93 -29.953 1 97.44 352 GLU A O 1
ATOM 2587 N N . LEU A 1 353 ? 18.094 -15.117 -28.125 1 97.81 353 LEU A N 1
ATOM 2588 C CA . LEU A 1 353 ? 17.328 -16.328 -27.859 1 97.81 353 LEU A CA 1
ATOM 2589 C C . LEU A 1 353 ? 16.406 -16.656 -29.031 1 97.81 353 LEU A C 1
ATOM 2591 O O . LEU A 1 353 ? 16.391 -17.781 -29.516 1 97.81 353 LEU A O 1
ATOM 2595 N N . TYR A 1 354 ? 15.711 -15.656 -29.547 1 96.81 354 TYR A N 1
ATOM 2596 C CA . TYR A 1 354 ? 14.734 -15.883 -30.609 1 96.81 354 TYR A CA 1
ATOM 2597 C C . TYR A 1 354 ? 15.414 -15.898 -31.984 1 96.81 354 TYR A C 1
ATOM 2599 O O . TYR A 1 354 ? 14.758 -16.156 -33 1 96.81 354 TYR A O 1
ATOM 2607 N N . SER A 1 355 ? 16.688 -15.641 -32.031 1 92.81 355 SER A N 1
ATOM 2608 C CA . SER A 1 355 ? 17.422 -15.688 -33.281 1 92.81 355 SER A CA 1
ATOM 2609 C C . SER A 1 355 ? 18.172 -17 -33.438 1 92.81 355 SER A C 1
ATOM 2611 O O . SER A 1 355 ? 18.688 -17.312 -34.531 1 92.81 355 SER A O 1
ATOM 2613 N N . ARG A 1 356 ? 18.172 -17.719 -32.375 1 89.62 356 ARG A N 1
ATOM 2614 C CA . ARG A 1 356 ? 18.891 -18.984 -32.438 1 89.62 356 ARG A CA 1
ATOM 2615 C C . ARG A 1 356 ? 18.219 -19.953 -33.406 1 89.62 356 ARG A C 1
ATOM 2617 O O . ARG A 1 356 ? 17 -20.031 -33.438 1 89.62 356 ARG A O 1
ATOM 2624 N N . ARG A 1 357 ? 19.016 -20.594 -34.156 1 85.19 357 ARG A N 1
ATOM 2625 C CA . ARG A 1 357 ? 18.516 -21.531 -35.156 1 85.19 357 ARG A CA 1
ATOM 2626 C C . ARG A 1 357 ? 18.859 -22.969 -34.75 1 85.19 357 ARG A C 1
ATOM 2628 O O . ARG A 1 357 ? 19.922 -23.234 -34.188 1 85.19 357 ARG A O 1
ATOM 2635 N N . ALA A 1 358 ? 17.844 -23.875 -35.031 1 77.44 358 ALA A N 1
ATOM 2636 C CA . ALA A 1 358 ? 18.094 -25.297 -34.812 1 77.44 358 ALA A CA 1
ATOM 2637 C C . ALA A 1 358 ? 19.141 -25.828 -35.781 1 77.44 358 ALA A C 1
ATOM 2639 O O . ALA A 1 358 ? 19.297 -25.297 -36.906 1 77.44 358 ALA A O 1
ATOM 2640 N N . PHE A 1 359 ? 19.844 -26.766 -35.281 1 65.75 359 PHE A N 1
ATOM 2641 C CA . PHE A 1 359 ? 20.938 -27.328 -36.062 1 65.75 359 PHE A CA 1
ATOM 2642 C C . PHE A 1 359 ? 20.438 -27.859 -37.406 1 65.75 359 PHE A C 1
ATOM 2644 O O . PHE A 1 359 ? 21.141 -27.781 -38.406 1 65.75 359 PHE A O 1
ATOM 2651 N N . ASN A 1 360 ? 19.188 -28.297 -37.344 1 64.25 360 ASN A N 1
ATOM 2652 C CA . ASN A 1 360 ? 18.672 -28.938 -38.562 1 64.25 360 ASN A CA 1
ATOM 2653 C C . ASN A 1 360 ? 18.109 -27.891 -39.531 1 64.25 360 ASN A C 1
ATOM 2655 O O . ASN A 1 360 ? 17.641 -28.25 -40.625 1 64.25 360 ASN A O 1
ATOM 2659 N N . GLY A 1 361 ? 18.25 -26.719 -39.125 1 67.62 361 GLY A N 1
ATOM 2660 C CA . GLY A 1 361 ? 17.891 -25.609 -40 1 67.62 361 GLY A CA 1
ATOM 2661 C C . GLY A 1 361 ? 16.406 -25.438 -40.188 1 67.62 361 GLY A C 1
ATOM 2662 O O . GLY A 1 361 ? 15.953 -24.609 -40.969 1 67.62 361 GLY A O 1
ATOM 2663 N N . THR A 1 362 ? 15.578 -26.172 -39.625 1 66.75 362 THR A N 1
ATOM 2664 C CA . THR A 1 362 ? 14.148 -26.219 -39.875 1 66.75 362 THR A CA 1
ATOM 2665 C C . THR A 1 362 ? 13.422 -25.125 -39.094 1 66.75 362 THR A C 1
ATOM 2667 O O . THR A 1 362 ? 12.305 -24.734 -39.469 1 66.75 362 THR A O 1
ATOM 2670 N N . GLY A 1 363 ? 14.188 -24.547 -38.062 1 80.25 363 GLY A N 1
ATOM 2671 C CA . GLY A 1 363 ? 13.539 -23.516 -37.281 1 80.25 363 GLY A CA 1
ATOM 2672 C C . GLY A 1 363 ? 14.352 -23.078 -36.094 1 80.25 363 GLY A C 1
ATOM 2673 O O . GLY A 1 363 ? 15.5 -23.516 -35.906 1 80.25 363 GLY A O 1
ATOM 2674 N N . GLY A 1 364 ? 13.852 -22.172 -35.438 1 88.94 364 GLY A N 1
ATOM 2675 C CA . GLY A 1 364 ? 14.5 -21.688 -34.219 1 88.94 364 GLY A CA 1
ATOM 2676 C C . GLY A 1 364 ? 14.453 -22.703 -33.094 1 88.94 364 GLY A C 1
ATOM 2677 O O . GLY A 1 364 ? 13.805 -23.734 -33.188 1 88.94 364 GLY A O 1
ATOM 2678 N N . GLU A 1 365 ? 15.172 -22.547 -32.062 1 94.31 365 GLU A N 1
ATOM 2679 C CA . GLU A 1 365 ? 15.242 -23.406 -30.891 1 94.31 365 GLU A CA 1
ATOM 2680 C C . GLU A 1 365 ? 14.305 -22.906 -29.781 1 94.31 365 GLU A C 1
ATOM 2682 O O . GLU A 1 365 ? 14.711 -22.781 -28.625 1 94.31 365 GLU A O 1
ATOM 2687 N N . PHE A 1 366 ? 13.172 -22.578 -30.266 1 96.56 366 PHE A N 1
ATOM 2688 C CA . PHE A 1 366 ? 12.172 -22.047 -29.344 1 96.56 366 PHE A CA 1
ATOM 2689 C C . PHE A 1 366 ? 10.766 -22.344 -29.844 1 96.56 366 PHE A C 1
ATOM 2691 O O . PHE A 1 366 ? 10.586 -22.828 -30.953 1 96.56 366 PHE A O 1
ATOM 2698 N N . LEU A 1 367 ? 9.805 -22.125 -28.953 1 97.06 367 LEU A N 1
ATOM 2699 C CA . LEU A 1 367 ? 8.398 -22.203 -29.312 1 97.06 367 LEU A CA 1
ATOM 2700 C C . LEU A 1 367 ? 7.656 -20.938 -28.891 1 97.06 367 LEU A C 1
ATOM 2702 O O . LEU A 1 367 ? 7.742 -20.516 -27.734 1 97.06 367 LEU A O 1
ATOM 2706 N N . VAL A 1 368 ? 7.035 -20.281 -29.875 1 97.62 368 VAL A N 1
ATOM 2707 C CA . VAL A 1 368 ? 6.043 -19.234 -29.672 1 97.62 368 VAL A CA 1
ATOM 2708 C C . VAL A 1 368 ? 4.766 -19.578 -30.438 1 97.62 368 VAL A C 1
ATOM 2710 O O . VAL A 1 368 ? 4.805 -19.828 -31.641 1 97.62 368 VAL A O 1
ATOM 2713 N N . ILE A 1 369 ? 3.67 -19.656 -29.719 1 97.69 369 ILE A N 1
ATOM 2714 C CA . ILE A 1 369 ? 2.441 -19.969 -30.438 1 97.69 369 ILE A CA 1
ATOM 2715 C C . ILE A 1 369 ? 2.041 -18.797 -31.328 1 97.69 369 ILE A C 1
ATOM 2717 O O . ILE A 1 369 ? 2.338 -17.641 -31.016 1 97.69 369 ILE A O 1
ATOM 2721 N N . PRO A 1 370 ? 1.27 -19.031 -32.375 1 97.69 370 PRO A N 1
ATOM 2722 C CA . PRO A 1 370 ? 0.932 -17.969 -33.312 1 97.69 370 PRO A CA 1
ATOM 2723 C C . PRO A 1 370 ? 0.233 -16.781 -32.656 1 97.69 370 PRO A C 1
ATOM 2725 O O . PRO A 1 370 ? 0.523 -15.633 -32.969 1 97.69 370 PRO A O 1
ATOM 2728 N N . ALA A 1 371 ? -0.616 -17.047 -31.672 1 96.69 371 ALA A N 1
ATOM 2729 C CA . ALA A 1 371 ? -1.369 -15.992 -31 1 96.69 371 ALA A CA 1
ATOM 2730 C C . ALA A 1 371 ? -0.438 -15.062 -30.234 1 96.69 371 ALA A C 1
ATOM 2732 O O . ALA A 1 371 ? -0.834 -13.961 -29.844 1 96.69 371 ALA A O 1
ATOM 2733 N N . GLN A 1 372 ? 0.845 -15.461 -30 1 96.75 372 GLN A N 1
ATOM 2734 C CA . GLN A 1 372 ? 1.789 -14.68 -29.203 1 96.75 372 GLN A CA 1
ATOM 2735 C C . GLN A 1 372 ? 2.842 -14.031 -30.094 1 96.75 372 GLN A C 1
ATOM 2737 O O . GLN A 1 372 ? 3.721 -13.32 -29.594 1 96.75 372 GLN A O 1
ATOM 2742 N N . TYR A 1 373 ? 2.818 -14.211 -31.484 1 97.44 373 TYR A N 1
ATOM 2743 C CA . TYR A 1 373 ? 3.814 -13.625 -32.375 1 97.44 373 TYR A CA 1
ATOM 2744 C C . TYR A 1 373 ? 3.863 -12.109 -32.219 1 97.44 373 TYR A C 1
ATOM 2746 O O . TYR A 1 373 ? 4.938 -11.523 -32.062 1 97.44 373 TYR A O 1
ATOM 2754 N N . GLU A 1 374 ? 2.668 -11.516 -32.281 1 96.88 374 GLU A N 1
ATOM 2755 C CA . GLU A 1 374 ? 2.607 -10.055 -32.156 1 96.88 374 GLU A CA 1
ATOM 2756 C C . GLU A 1 374 ? 3.17 -9.594 -30.812 1 96.88 374 GLU A C 1
ATOM 2758 O O . GLU A 1 374 ? 3.908 -8.609 -30.75 1 96.88 374 GLU A O 1
ATOM 2763 N N . TYR A 1 375 ? 2.781 -10.258 -29.766 1 96.25 375 TYR A N 1
ATOM 2764 C CA . TYR A 1 375 ? 3.256 -9.945 -28.422 1 96.25 375 TYR A CA 1
ATOM 2765 C C . TYR A 1 375 ? 4.777 -9.969 -28.359 1 96.25 375 TYR A C 1
ATOM 2767 O O . TYR A 1 375 ? 5.398 -9 -27.906 1 96.25 375 TYR A O 1
ATOM 2775 N N . VAL A 1 376 ? 5.426 -11.047 -28.797 1 98 376 VAL A N 1
ATOM 2776 C CA . VAL A 1 376 ? 6.871 -11.227 -28.703 1 98 376 VAL A CA 1
ATOM 2777 C C . VAL A 1 376 ? 7.578 -10.211 -29.594 1 98 376 VAL A C 1
ATOM 2779 O O . VAL A 1 376 ? 8.555 -9.578 -29.172 1 98 376 VAL A O 1
ATOM 2782 N N . ASN A 1 377 ? 7.098 -9.992 -30.812 1 97.94 377 ASN A N 1
ATOM 2783 C CA . ASN A 1 377 ? 7.707 -9.023 -31.703 1 97.94 377 ASN A CA 1
ATOM 2784 C C . ASN A 1 377 ? 7.625 -7.605 -31.156 1 97.94 377 ASN A C 1
ATOM 2786 O O . ASN A 1 377 ? 8.57 -6.828 -31.281 1 97.94 377 ASN A O 1
ATOM 2790 N N . THR A 1 378 ? 6.516 -7.297 -30.547 1 98 378 THR A N 1
ATOM 2791 C CA . THR A 1 378 ? 6.375 -5.992 -29.922 1 98 378 THR A CA 1
ATOM 2792 C C . THR A 1 378 ? 7.312 -5.871 -28.719 1 98 378 THR A C 1
ATOM 2794 O O . THR A 1 378 ? 7.926 -4.82 -28.5 1 98 378 THR A O 1
ATOM 2797 N N . ALA A 1 379 ? 7.414 -6.906 -27.922 1 98.25 379 ALA A N 1
ATOM 2798 C CA . ALA A 1 379 ? 8.281 -6.902 -26.734 1 98.25 379 ALA A CA 1
ATOM 2799 C C . ALA A 1 379 ? 9.734 -6.648 -27.125 1 98.25 379 ALA A C 1
ATOM 2801 O O . ALA A 1 379 ? 10.453 -5.934 -26.422 1 98.25 379 ALA A O 1
ATOM 2802 N N . LEU A 1 380 ? 10.188 -7.219 -28.234 1 98.06 380 LEU A N 1
ATOM 2803 C CA . LEU A 1 380 ? 11.57 -7.105 -28.688 1 98.06 380 LEU A CA 1
ATOM 2804 C C . LEU A 1 380 ? 11.891 -5.676 -29.109 1 98.06 380 LEU A C 1
ATOM 2806 O O . LEU A 1 380 ? 13.055 -5.277 -29.141 1 98.06 380 LEU A O 1
ATOM 2810 N N . ALA A 1 381 ? 10.828 -4.879 -29.344 1 97.75 381 ALA A N 1
ATOM 2811 C CA . ALA A 1 381 ? 11.031 -3.516 -29.828 1 97.75 381 ALA A CA 1
ATOM 2812 C C . ALA A 1 381 ? 10.578 -2.49 -28.781 1 97.75 381 ALA A C 1
ATOM 2814 O O . ALA A 1 381 ? 10.617 -1.284 -29.047 1 97.75 381 ALA A O 1
ATOM 2815 N N . SER A 1 382 ? 10.07 -2.887 -27.641 1 97.88 382 SER A N 1
ATOM 2816 C CA . SER A 1 382 ? 9.5 -1.992 -26.641 1 97.88 382 SER A CA 1
ATOM 2817 C C . SER A 1 382 ? 10.367 -1.942 -25.391 1 97.88 382 SER A C 1
ATOM 2819 O O . SER A 1 382 ? 11.359 -2.664 -25.281 1 97.88 382 SER A O 1
ATOM 2821 N N . SER A 1 383 ? 10.086 -1.016 -24.531 1 96.94 383 SER A N 1
ATOM 2822 C CA . SER A 1 383 ? 10.805 -0.849 -23.266 1 96.94 383 SER A CA 1
ATOM 2823 C C . SER A 1 383 ? 9.945 -0.126 -22.234 1 96.94 383 SER A C 1
ATOM 2825 O O . SER A 1 383 ? 8.867 0.376 -22.547 1 96.94 383 SER A O 1
ATOM 2827 N N . THR A 1 384 ? 10.438 -0.04 -21.016 1 96.19 384 THR A N 1
ATOM 2828 C CA . THR A 1 384 ? 9.75 0.662 -19.938 1 96.19 384 THR A CA 1
ATOM 2829 C C . THR A 1 384 ? 9.875 2.174 -20.109 1 96.19 384 THR A C 1
ATOM 2831 O O . THR A 1 384 ? 9.281 2.941 -19.359 1 96.19 384 THR A O 1
ATOM 2834 N N . GLY A 1 385 ? 10.617 2.627 -21.062 1 94.69 385 GLY A N 1
ATOM 2835 C CA . GLY A 1 385 ? 10.75 4.043 -21.375 1 94.69 385 GLY A CA 1
ATOM 2836 C C . GLY A 1 385 ? 9.656 4.555 -22.297 1 94.69 385 GLY A C 1
ATOM 2837 O O . GLY A 1 385 ? 9.5 5.766 -22.469 1 94.69 385 GLY A O 1
ATOM 2838 N N . ASN A 1 386 ? 8.844 3.621 -22.859 1 96.56 386 ASN A N 1
ATOM 2839 C CA . ASN A 1 386 ? 7.746 4.02 -23.734 1 96.56 386 ASN A CA 1
ATOM 2840 C C . ASN A 1 386 ? 6.711 4.855 -23 1 96.56 386 ASN A C 1
ATOM 2842 O O . ASN A 1 386 ? 6.391 4.574 -21.844 1 96.56 386 ASN A O 1
ATOM 2846 N N . ALA A 1 387 ? 6.223 5.922 -23.688 1 94.75 387 ALA A N 1
ATOM 2847 C CA . ALA A 1 387 ? 5.156 6.738 -23.109 1 94.75 387 ALA A CA 1
ATOM 2848 C C . ALA A 1 387 ? 3.918 5.895 -22.812 1 94.75 387 ALA A C 1
ATOM 2850 O O . ALA A 1 387 ? 3.227 6.125 -21.828 1 94.75 387 ALA A O 1
ATOM 2851 N N . THR A 1 388 ? 3.686 4.941 -23.703 1 96.06 388 THR A N 1
ATOM 2852 C CA . THR A 1 388 ? 2.527 4.07 -23.531 1 96.06 388 THR A CA 1
ATOM 2853 C C . THR A 1 388 ? 2.67 3.225 -22.266 1 96.06 388 THR A C 1
ATOM 2855 O O . THR A 1 388 ? 1.676 2.918 -21.609 1 96.06 388 THR A O 1
ATOM 2858 N N . TYR A 1 389 ? 3.912 2.85 -21.9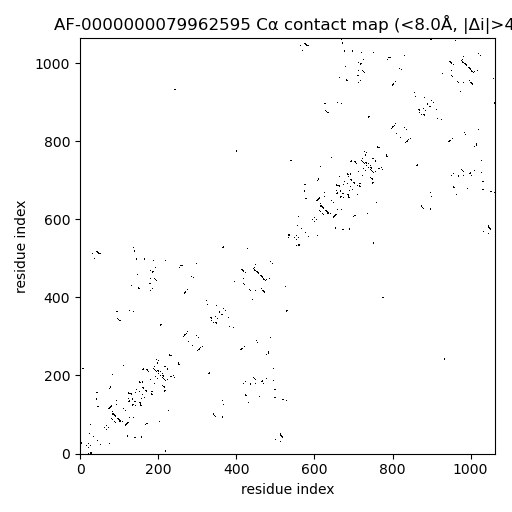69 1 97.56 389 TYR A N 1
ATOM 2859 C CA . TYR A 1 389 ? 4.164 2.113 -20.734 1 97.56 389 TYR A CA 1
ATOM 2860 C C . TYR A 1 389 ? 3.762 2.938 -19.516 1 97.56 389 TYR A C 1
ATOM 2862 O O . TYR A 1 389 ? 3.062 2.443 -18.641 1 97.56 389 TYR A O 1
ATOM 2870 N N . ILE A 1 390 ? 4.168 4.148 -19.5 1 96.5 390 ILE A N 1
ATOM 2871 C CA . ILE A 1 390 ? 3.889 5.047 -18.391 1 96.5 390 ILE A CA 1
ATOM 2872 C C . ILE A 1 390 ? 2.383 5.277 -18.281 1 96.5 390 ILE A C 1
ATOM 2874 O O . ILE A 1 390 ? 1.831 5.305 -17.172 1 96.5 390 ILE A O 1
ATOM 2878 N N . GLN A 1 391 ? 1.692 5.43 -19.375 1 96.19 391 GLN A N 1
ATOM 2879 C CA . GLN A 1 391 ? 0.242 5.59 -19.391 1 96.19 391 GLN A CA 1
ATOM 2880 C C . GLN A 1 391 ? -0.456 4.363 -18.812 1 96.19 391 GLN A C 1
ATOM 2882 O O . GLN A 1 391 ? -1.424 4.488 -18.062 1 96.19 391 GLN A O 1
ATOM 2887 N N . ARG A 1 392 ? 0.029 3.191 -19.172 1 97.75 392 ARG A N 1
ATOM 2888 C CA . ARG A 1 392 ? -0.569 1.961 -18.672 1 97.75 392 ARG A CA 1
ATOM 2889 C C . ARG A 1 392 ? -0.344 1.818 -17.172 1 97.75 392 ARG A C 1
ATOM 2891 O O . ARG A 1 392 ? -1.229 1.36 -16.438 1 97.75 392 ARG A O 1
ATOM 2898 N N . GLN A 1 393 ? 0.874 2.229 -16.75 1 97.62 393 GLN A N 1
ATOM 2899 C CA . GLN A 1 393 ? 1.127 2.217 -15.32 1 97.62 393 GLN A CA 1
ATOM 2900 C C . GLN A 1 393 ? 0.134 3.109 -14.578 1 97.62 393 GLN A C 1
ATOM 2902 O O . GLN A 1 393 ? -0.333 2.758 -13.492 1 97.62 393 GLN A O 1
ATOM 2907 N N . ASN A 1 394 ? -0.178 4.281 -15.125 1 96.12 394 ASN A N 1
ATOM 2908 C CA . ASN A 1 394 ? -1.187 5.16 -14.539 1 96.12 394 ASN A CA 1
ATOM 2909 C C . ASN A 1 394 ? -2.559 4.492 -14.508 1 96.12 394 ASN A C 1
ATOM 2911 O O . ASN A 1 394 ? -3.293 4.621 -13.523 1 96.12 394 ASN A O 1
ATOM 2915 N N . GLY A 1 395 ? -2.91 3.828 -15.578 1 97.44 395 GLY A N 1
ATOM 2916 C CA . GLY A 1 395 ? -4.152 3.076 -15.617 1 97.44 395 GLY A CA 1
ATOM 2917 C C . GLY A 1 395 ? -4.227 1.992 -14.562 1 97.44 395 GLY A C 1
ATOM 2918 O O . GLY A 1 395 ? -5.285 1.774 -13.961 1 97.44 395 GLY A O 1
ATOM 2919 N N . ILE A 1 396 ? -3.123 1.31 -14.328 1 98.44 396 ILE A N 1
ATOM 2920 C CA . ILE A 1 396 ? -3.053 0.262 -13.312 1 98.44 396 ILE A CA 1
ATOM 2921 C C . ILE A 1 396 ? -3.297 0.864 -11.93 1 98.44 396 ILE A C 1
ATOM 2923 O O . ILE A 1 396 ? -4.02 0.287 -11.117 1 98.44 396 ILE A O 1
ATOM 2927 N N . ARG A 1 397 ? -2.721 2.006 -11.672 1 96.31 397 ARG A N 1
ATOM 2928 C CA . ARG A 1 397 ? -2.959 2.697 -10.406 1 96.31 397 ARG A CA 1
ATOM 2929 C C . ARG A 1 397 ? -4.441 2.996 -10.219 1 96.31 397 ARG A C 1
ATOM 2931 O O . ARG A 1 397 ? -4.984 2.805 -9.125 1 96.31 397 ARG A O 1
ATOM 2938 N N . ASN A 1 398 ? -5.098 3.547 -11.227 1 96.5 398 ASN A N 1
ATOM 2939 C CA . ASN A 1 398 ? -6.523 3.846 -11.164 1 96.5 398 ASN A CA 1
ATOM 2940 C C . ASN A 1 398 ? -7.348 2.586 -10.922 1 96.5 398 ASN A C 1
ATOM 2942 O O . ASN A 1 398 ? -8.312 2.609 -10.156 1 96.5 398 ASN A O 1
ATOM 2946 N N . LEU A 1 399 ? -6.961 1.485 -11.594 1 98.38 399 LEU A N 1
ATOM 2947 C CA . LEU A 1 399 ? -7.637 0.207 -11.406 1 98.38 399 LEU A CA 1
ATOM 2948 C C . LEU A 1 399 ? -7.488 -0.277 -9.969 1 98.38 399 LEU A C 1
ATOM 2950 O O . LEU A 1 399 ? -8.445 -0.783 -9.375 1 98.38 399 LEU A O 1
ATOM 2954 N N . THR A 1 400 ? -6.305 -0.16 -9.469 1 98.25 400 THR A N 1
ATOM 2955 C CA . THR A 1 400 ? -6.027 -0.562 -8.094 1 98.25 400 THR A CA 1
ATOM 2956 C C . THR A 1 400 ? -6.898 0.219 -7.117 1 98.25 400 THR A C 1
ATOM 2958 O O . THR A 1 400 ? -7.457 -0.355 -6.176 1 98.25 400 THR A O 1
ATOM 2961 N N . LEU A 1 401 ? -7.059 1.513 -7.312 1 96.88 401 LEU A N 1
ATOM 2962 C CA . LEU A 1 401 ? -7.906 2.352 -6.473 1 96.88 401 LEU A CA 1
ATOM 2963 C C . LEU A 1 401 ? -9.375 1.95 -6.605 1 96.88 401 LEU A C 1
ATOM 2965 O O . LEU A 1 401 ? -10.109 1.939 -5.617 1 96.88 401 LEU A O 1
ATOM 2969 N N . ALA A 1 402 ? -9.781 1.701 -7.812 1 97.94 402 ALA A N 1
ATOM 2970 C CA . ALA A 1 402 ? -11.164 1.27 -8.039 1 97.94 402 ALA A CA 1
ATOM 2971 C C . ALA A 1 402 ? -11.461 -0.023 -7.289 1 97.94 402 ALA A C 1
ATOM 2973 O O . ALA A 1 402 ? -12.539 -0.17 -6.699 1 97.94 402 ALA A O 1
ATOM 2974 N N . LEU A 1 403 ? -10.539 -0.932 -7.344 1 98.69 403 LEU A N 1
ATOM 2975 C CA . LEU A 1 403 ? -10.711 -2.193 -6.629 1 98.69 403 LEU A CA 1
ATOM 2976 C C . LEU A 1 403 ? -10.797 -1.96 -5.125 1 98.69 403 LEU A C 1
ATOM 2978 O O . LEU A 1 403 ? -11.648 -2.535 -4.449 1 98.69 403 LEU A O 1
ATOM 2982 N N . ALA A 1 404 ? -9.914 -1.185 -4.621 1 98.25 404 ALA A N 1
ATOM 2983 C CA . ALA A 1 404 ? -9.953 -0.845 -3.199 1 98.25 404 ALA A CA 1
ATOM 2984 C C . ALA A 1 404 ? -11.297 -0.224 -2.818 1 98.25 404 ALA A C 1
ATOM 2986 O O . ALA A 1 404 ? -11.852 -0.527 -1.76 1 98.25 404 ALA A O 1
ATOM 2987 N N . SER A 1 405 ? -11.789 0.686 -3.631 1 97.81 405 SER A N 1
ATOM 2988 C CA . SER A 1 405 ? -13.078 1.324 -3.4 1 97.81 405 SER A CA 1
ATOM 2989 C C . SER A 1 405 ? -14.211 0.297 -3.369 1 97.81 405 SER A C 1
ATOM 2991 O O . SER A 1 405 ? -15.141 0.417 -2.574 1 97.81 405 SER A O 1
ATOM 2993 N N . THR A 1 406 ? -14.133 -0.684 -4.27 1 98.44 406 THR A N 1
ATOM 2994 C CA . THR A 1 406 ? -15.125 -1.749 -4.289 1 98.44 406 THR A CA 1
ATOM 2995 C C . THR A 1 406 ? -15.133 -2.51 -2.967 1 98.44 406 THR A C 1
ATOM 2997 O O . THR A 1 406 ? -16.203 -2.781 -2.406 1 98.44 406 THR A O 1
ATOM 3000 N N . PHE A 1 407 ? -13.992 -2.863 -2.463 1 98.44 407 PHE A N 1
ATOM 3001 C CA . PHE A 1 407 ? -13.891 -3.527 -1.169 1 98.44 407 PHE A CA 1
ATOM 3002 C C . PHE A 1 407 ? -14.5 -2.67 -0.068 1 98.44 407 PHE A C 1
ATOM 3004 O O . PHE A 1 407 ? -15.297 -3.16 0.738 1 98.44 407 PHE A O 1
ATOM 3011 N N . ALA A 1 408 ? -14.109 -1.418 -0.036 1 96.75 408 ALA A N 1
ATOM 3012 C CA . ALA A 1 408 ? -14.492 -0.53 1.06 1 96.75 408 ALA A CA 1
ATOM 3013 C C . ALA A 1 408 ? -15.984 -0.228 1.023 1 96.75 408 ALA A C 1
ATOM 3015 O O . ALA A 1 408 ? -16.672 -0.311 2.049 1 96.75 408 ALA A O 1
ATOM 3016 N N . SER A 1 409 ? -16.516 0.133 -0.173 1 96.44 409 SER A N 1
ATOM 3017 C CA . SER A 1 409 ? -17.906 0.556 -0.301 1 96.44 409 SER A CA 1
ATOM 3018 C C . SER A 1 409 ? -18.859 -0.584 0.028 1 96.44 409 SER A C 1
ATOM 3020 O O . SER A 1 409 ? -19.969 -0.351 0.511 1 96.44 409 SER A O 1
ATOM 3022 N N . ASN A 1 410 ? -18.391 -1.842 -0.206 1 97.5 410 ASN A N 1
ATOM 3023 C CA . ASN A 1 410 ? -19.25 -2.998 0.033 1 97.5 410 ASN A CA 1
ATOM 3024 C C . ASN A 1 410 ? -18.859 -3.738 1.307 1 97.5 410 ASN A C 1
ATOM 3026 O O . ASN A 1 410 ? -19.438 -4.773 1.636 1 97.5 410 ASN A O 1
ATOM 3030 N N . LYS A 1 411 ? -17.859 -3.217 2.057 1 96.25 411 LYS A N 1
ATOM 3031 C CA . LYS A 1 411 ? -17.359 -3.816 3.287 1 96.25 411 LYS A CA 1
ATOM 3032 C C . LYS A 1 411 ? -17.016 -5.289 3.08 1 96.25 411 LYS A C 1
ATOM 3034 O O . LYS A 1 411 ? -17.453 -6.145 3.854 1 96.25 411 LYS A O 1
ATOM 3039 N N . LEU A 1 412 ? -16.297 -5.578 2 1 98.44 412 LEU A N 1
ATOM 3040 C CA . LEU A 1 412 ? -16.016 -6.957 1.61 1 98.44 412 LEU A CA 1
ATOM 3041 C C . LEU A 1 412 ? -14.812 -7.508 2.369 1 98.44 412 LEU A C 1
ATOM 3043 O O . LEU A 1 412 ? -13.836 -6.789 2.592 1 98.44 412 LEU A O 1
ATOM 3047 N N . ASP A 1 413 ? -14.898 -8.797 2.705 1 98.38 413 ASP A N 1
ATOM 3048 C CA . ASP A 1 413 ? -13.758 -9.531 3.225 1 98.38 413 ASP A CA 1
ATOM 3049 C C . ASP A 1 413 ? -12.914 -10.109 2.09 1 98.38 413 ASP A C 1
ATOM 3051 O O . ASP A 1 413 ? -11.695 -10.25 2.221 1 98.38 413 ASP A O 1
ATOM 3055 N N . ALA A 1 414 ? -13.531 -10.477 1.021 1 98.75 414 ALA A N 1
ATOM 3056 C CA . ALA A 1 414 ? -12.898 -11 -0.185 1 98.75 414 ALA A CA 1
ATOM 3057 C C . ALA A 1 414 ? -13.844 -10.938 -1.379 1 98.75 414 ALA A C 1
ATOM 3059 O O . ALA A 1 414 ? -15.031 -10.648 -1.222 1 98.75 414 ALA A O 1
ATOM 3060 N N . ILE A 1 415 ? -13.281 -11.086 -2.529 1 98.88 415 ILE A N 1
ATOM 3061 C CA . ILE A 1 415 ? -14.055 -11.188 -3.762 1 98.88 415 ILE A CA 1
ATOM 3062 C C . ILE A 1 415 ? -13.852 -12.57 -4.383 1 98.88 415 ILE A C 1
ATOM 3064 O O . ILE A 1 415 ? -12.734 -13.078 -4.43 1 98.88 415 ILE A O 1
ATOM 3068 N N . ILE A 1 416 ? -14.969 -13.18 -4.816 1 98.88 416 ILE A N 1
ATOM 3069 C CA . ILE A 1 416 ? -14.867 -14.516 -5.406 1 98.88 416 ILE A CA 1
ATOM 3070 C C . ILE A 1 416 ? -15.398 -14.484 -6.836 1 98.88 416 ILE A C 1
ATOM 3072 O O . ILE A 1 416 ? -16.281 -13.688 -7.156 1 98.88 416 ILE A O 1
ATOM 3076 N N . TYR A 1 417 ? -14.898 -15.32 -7.691 1 98.75 417 TYR A N 1
ATOM 3077 C CA . TYR A 1 417 ? -15.273 -15.5 -9.086 1 98.75 417 TYR A CA 1
ATOM 3078 C C . TYR A 1 417 ? -14.68 -16.781 -9.656 1 98.75 417 TYR A C 1
ATOM 3080 O O . TYR A 1 417 ? -13.766 -17.359 -9.07 1 98.75 417 TYR A O 1
ATOM 3088 N N . PRO A 1 418 ? -15.266 -17.344 -10.773 1 98.69 418 PRO A N 1
ATOM 3089 C CA . PRO A 1 418 ? -14.625 -18.5 -11.391 1 98.69 418 PRO A CA 1
ATOM 3090 C C . PRO A 1 418 ? -13.211 -18.203 -11.891 1 98.69 418 PRO A C 1
ATOM 3092 O O . PRO A 1 418 ? -12.977 -17.125 -12.461 1 98.69 418 PRO A O 1
ATOM 3095 N N . GLU A 1 419 ? -12.266 -19.047 -11.602 1 97.5 419 GLU A N 1
ATOM 3096 C CA . GLU A 1 419 ? -10.906 -18.844 -12.094 1 97.5 419 GLU A CA 1
ATOM 3097 C C . GLU A 1 419 ? -10.891 -18.625 -13.602 1 97.5 419 GLU A C 1
ATOM 3099 O O . GLU A 1 419 ? -10.125 -17.797 -14.102 1 97.5 419 GLU A O 1
ATOM 3104 N N . GLN A 1 420 ? -11.695 -19.359 -14.32 1 96.81 420 GLN A N 1
ATOM 3105 C CA . GLN A 1 420 ? -11.867 -19.266 -15.766 1 96.81 420 GLN A CA 1
ATOM 3106 C C . GLN A 1 420 ? -13.344 -19.281 -16.141 1 96.81 420 GLN A C 1
ATOM 3108 O O . GLN A 1 420 ? -14.148 -19.953 -15.484 1 96.81 420 GLN A O 1
ATOM 3113 N N . LYS A 1 421 ? -13.656 -18.641 -17.281 1 98.06 421 LYS A N 1
ATOM 3114 C CA . LYS A 1 421 ? -15.039 -18.516 -17.734 1 98.06 421 LYS A CA 1
ATOM 3115 C C . LYS A 1 421 ? -15.516 -19.797 -18.406 1 98.06 421 LYS A C 1
ATOM 3117 O O . LYS A 1 421 ? -16.719 -20.016 -18.547 1 98.06 421 LYS A O 1
ATOM 3122 N N . ASN A 1 422 ? -14.68 -20.578 -18.844 1 98.25 422 ASN A N 1
ATOM 3123 C CA . ASN A 1 422 ? -14.922 -21.859 -19.5 1 98.25 422 ASN A CA 1
ATOM 3124 C C . ASN A 1 422 ? -13.984 -22.938 -18.984 1 98.25 422 ASN A C 1
ATOM 3126 O O . ASN A 1 422 ? -13.039 -22.656 -18.266 1 98.25 422 ASN A O 1
ATOM 3130 N N . LEU A 1 423 ? -14.312 -24.188 -19.281 1 98.44 423 LEU A N 1
ATOM 3131 C CA . LEU A 1 423 ? -13.391 -25.281 -18.969 1 98.44 423 LEU A CA 1
ATOM 3132 C C . LEU A 1 423 ? -12.031 -25.047 -19.625 1 98.44 423 LEU A C 1
ATOM 3134 O O . LEU A 1 423 ? -11.938 -24.328 -20.625 1 98.44 423 LEU A O 1
ATOM 3138 N N . VAL A 1 424 ? -10.969 -25.562 -18.938 1 98.56 424 VAL A N 1
ATOM 3139 C CA . VAL A 1 424 ? -9.648 -25.422 -19.531 1 98.56 424 VAL A CA 1
ATOM 3140 C C . VAL A 1 424 ? -9.672 -25.906 -20.969 1 98.56 424 VAL A C 1
ATOM 3142 O O . VAL A 1 424 ? -10.367 -26.875 -21.297 1 98.56 424 VAL A O 1
ATOM 3145 N N . VAL A 1 425 ? -8.93 -25.359 -21.844 1 98.38 425 VAL A N 1
ATOM 3146 C CA . VAL A 1 425 ? -9.102 -25.547 -23.281 1 98.38 425 VAL A CA 1
ATOM 3147 C C . VAL A 1 425 ? -8.469 -26.859 -23.703 1 98.38 425 VAL A C 1
ATOM 3149 O O . VAL A 1 425 ? -7.672 -27.453 -22.969 1 98.38 425 VAL A O 1
ATOM 3152 N N . LYS A 1 426 ? -8.805 -27.266 -24.891 1 98.38 426 LYS A N 1
ATOM 3153 C CA . LYS A 1 426 ? -8.258 -28.484 -25.484 1 98.38 426 LYS A CA 1
ATOM 3154 C C . LYS A 1 426 ? -6.852 -28.234 -26.031 1 98.38 426 LYS A C 1
ATOM 3156 O O . LYS A 1 426 ? -6.492 -27.109 -26.375 1 98.38 426 LYS A O 1
ATOM 3161 N N . ILE A 1 427 ? -6.062 -29.281 -26.047 1 98.5 427 ILE A N 1
ATOM 3162 C CA . ILE A 1 427 ? -4.758 -29.234 -26.703 1 98.5 427 ILE A CA 1
ATOM 3163 C C . ILE A 1 427 ? -4.922 -28.844 -28.172 1 98.5 427 ILE A C 1
ATOM 3165 O O . ILE A 1 427 ? -5.805 -29.359 -28.859 1 98.5 427 ILE A O 1
ATOM 3169 N N . GLY A 1 428 ? -4.102 -27.922 -28.594 1 98.06 428 GLY A N 1
ATOM 3170 C CA . GLY A 1 428 ? -4.188 -27.438 -29.969 1 98.06 428 GLY A CA 1
ATOM 3171 C C . GLY A 1 428 ? -4.945 -26.125 -30.078 1 98.06 428 GLY A C 1
ATOM 3172 O O . GLY A 1 428 ? -4.969 -25.516 -31.156 1 98.06 428 GLY A O 1
ATOM 3173 N N . SER A 1 429 ? -5.582 -25.672 -29.016 1 98.19 429 SER A N 1
ATOM 3174 C CA . SER A 1 429 ? -6.289 -24.391 -29.016 1 98.19 429 SER A CA 1
ATOM 3175 C C . SER A 1 429 ? -5.336 -23.234 -29.297 1 98.19 429 SER A C 1
ATOM 3177 O O . SER A 1 429 ? -4.16 -23.297 -28.938 1 98.19 429 SER A O 1
ATOM 3179 N N . PRO A 1 430 ? -5.84 -22.141 -29.875 1 97.38 430 PRO A N 1
ATOM 3180 C CA . PRO A 1 430 ? -4.973 -21.016 -30.219 1 97.38 430 PRO A CA 1
ATOM 3181 C C . PRO A 1 430 ? -4.465 -20.281 -28.984 1 97.38 430 PRO A C 1
ATOM 3183 O O . PRO A 1 430 ? -3.43 -19.609 -29.047 1 97.38 430 PRO A O 1
ATOM 3186 N N . SER A 1 431 ? -5.168 -20.297 -27.906 1 96.62 431 SER A N 1
ATOM 3187 C CA . SER A 1 431 ? -4.82 -19.672 -26.641 1 96.62 431 SER A CA 1
ATOM 3188 C C . SER A 1 431 ? -5.629 -20.266 -25.484 1 96.62 431 SER A C 1
ATOM 3190 O O . SER A 1 431 ? -6.586 -21.016 -25.719 1 96.62 431 SER A O 1
ATOM 3192 N N . GLN A 1 432 ? -5.156 -20.016 -24.328 1 96 432 GLN A N 1
ATOM 3193 C CA . GLN A 1 432 ? -5.973 -20.359 -23.156 1 96 432 GLN A CA 1
ATOM 3194 C C . GLN A 1 432 ? -7.023 -19.281 -22.891 1 96 432 GLN A C 1
ATOM 3196 O O . GLN A 1 432 ? -6.945 -18.562 -21.891 1 96 432 GLN A O 1
ATOM 3201 N N . SER A 1 433 ? -8.062 -19.25 -23.672 1 94.88 433 SER A N 1
ATOM 3202 C CA . SER A 1 433 ? -9.102 -18.234 -23.625 1 94.88 433 SER A CA 1
ATOM 3203 C C . SER A 1 433 ? -9.961 -18.375 -22.375 1 94.88 433 SER A C 1
ATOM 3205 O O . SER A 1 433 ? -10.039 -19.469 -21.797 1 94.88 433 SER A O 1
ATOM 3207 N N . GLY A 1 434 ? -10.562 -17.297 -21.859 1 95.12 434 GLY A N 1
ATOM 3208 C CA . GLY A 1 434 ? -11.555 -17.328 -20.797 1 95.12 434 GLY A CA 1
ATOM 3209 C C . GLY A 1 434 ? -10.945 -17.172 -19.422 1 95.12 434 GLY A C 1
ATOM 3210 O O . GLY A 1 434 ? -11.633 -17.312 -18.406 1 95.12 434 GLY A O 1
ATOM 3211 N N . ARG A 1 435 ? -9.609 -16.875 -19.297 1 94 435 ARG A N 1
ATOM 3212 C CA . ARG A 1 435 ? -8.961 -16.719 -18 1 94 435 ARG A CA 1
ATOM 3213 C C . ARG A 1 435 ? -9.281 -15.359 -17.391 1 94 435 ARG A C 1
ATOM 3215 O O . ARG A 1 435 ? -9.367 -14.359 -18.094 1 94 435 ARG A O 1
ATOM 3222 N N . ASN A 1 436 ? -9.414 -15.305 -16.094 1 96.56 436 ASN A N 1
ATOM 3223 C CA . ASN A 1 436 ? -9.852 -14.109 -15.367 1 96.56 436 ASN A CA 1
ATOM 3224 C C . ASN A 1 436 ? -8.734 -13.547 -14.492 1 96.56 436 ASN A C 1
ATOM 3226 O O . ASN A 1 436 ? -8.984 -12.688 -13.641 1 96.56 436 ASN A O 1
ATOM 3230 N N . GLY A 1 437 ? -7.535 -13.93 -14.719 1 96 437 GLY A N 1
ATOM 3231 C CA . GLY A 1 437 ? -6.504 -13.695 -13.719 1 96 437 GLY A CA 1
ATOM 3232 C C . GLY A 1 437 ? -5.875 -12.32 -13.828 1 96 437 GLY A C 1
ATOM 3233 O O . GLY A 1 437 ? -5.109 -11.914 -12.945 1 96 437 GLY A O 1
ATOM 3234 N N . ILE A 1 438 ? -6.195 -11.453 -14.812 1 98 438 ILE A N 1
ATOM 3235 C CA . ILE A 1 438 ? -5.461 -10.234 -15.156 1 98 438 ILE A CA 1
ATOM 3236 C C . ILE A 1 438 ? -5.668 -9.188 -14.062 1 98 438 ILE A C 1
ATOM 3238 O O . ILE A 1 438 ? -4.773 -8.383 -13.789 1 98 438 ILE A O 1
ATOM 3242 N N . LEU A 1 439 ? -6.852 -9.188 -13.414 1 98.56 439 LEU A N 1
ATOM 3243 C CA . LEU A 1 439 ? -7.16 -8.18 -12.398 1 98.56 439 LEU A CA 1
ATOM 3244 C C . LEU A 1 439 ? -6.176 -8.25 -11.242 1 98.56 439 LEU A C 1
ATOM 3246 O O . LEU A 1 439 ? -5.559 -7.246 -10.875 1 98.56 439 LEU A O 1
ATOM 3250 N N . ALA A 1 440 ? -5.977 -9.438 -10.703 1 98.62 440 ALA A N 1
ATOM 3251 C CA . ALA A 1 440 ? -5.062 -9.617 -9.578 1 98.62 440 ALA A CA 1
ATOM 3252 C C . ALA A 1 440 ? -3.617 -9.383 -10.008 1 98.62 440 ALA A C 1
ATOM 3254 O O . ALA A 1 440 ? -2.812 -8.859 -9.234 1 98.62 440 ALA A O 1
ATOM 3255 N N . ALA A 1 441 ? -3.289 -9.766 -11.203 1 98.62 441 ALA A N 1
ATOM 3256 C CA . ALA A 1 441 ? -1.931 -9.609 -11.719 1 98.62 441 ALA A CA 1
ATOM 3257 C C . ALA A 1 441 ? -1.532 -8.141 -11.789 1 98.62 441 ALA A C 1
ATOM 3259 O O . ALA A 1 441 ? -0.421 -7.773 -11.406 1 98.62 441 ALA A O 1
ATOM 3260 N N . LEU A 1 442 ? -2.443 -7.332 -12.273 1 98.69 442 LEU A N 1
ATOM 3261 C CA . LEU A 1 442 ? -2.146 -5.914 -12.469 1 98.69 442 LEU A CA 1
ATOM 3262 C C . LEU A 1 442 ? -2.209 -5.16 -11.148 1 98.69 442 LEU A C 1
ATOM 3264 O O . LEU A 1 442 ? -1.397 -4.266 -10.898 1 98.69 442 LEU A O 1
ATOM 3268 N N . THR A 1 443 ? -3.117 -5.512 -10.266 1 98.44 443 THR A N 1
ATOM 3269 C CA . THR A 1 443 ? -3.285 -4.777 -9.016 1 98.44 443 THR A CA 1
ATOM 3270 C C . THR A 1 443 ? -2.324 -5.297 -7.953 1 98.44 443 THR A C 1
ATOM 3272 O O . THR A 1 443 ? -2.188 -4.695 -6.887 1 98.44 443 THR A O 1
ATOM 3275 N N . GLY A 1 444 ? -1.658 -6.449 -8.242 1 98.25 444 GLY A N 1
ATOM 3276 C CA . GLY A 1 444 ? -0.731 -7.039 -7.289 1 98.25 444 GLY A CA 1
ATOM 3277 C C . GLY A 1 444 ? -1.425 -7.688 -6.105 1 98.25 444 GLY A C 1
ATOM 3278 O O . GLY A 1 444 ? -0.798 -7.941 -5.074 1 98.25 444 GLY A O 1
ATOM 3279 N N . SER A 1 445 ? -2.697 -8.031 -6.207 1 98.56 445 SER A N 1
ATOM 3280 C CA . SER A 1 445 ? -3.525 -8.531 -5.113 1 98.56 445 SER A CA 1
ATOM 3281 C C . SER A 1 445 ? -3.307 -10.023 -4.895 1 98.56 445 SER A C 1
ATOM 3283 O O . SER A 1 445 ? -3.02 -10.758 -5.84 1 98.56 445 SER A O 1
ATOM 3285 N N . PRO A 1 446 ? -3.455 -10.43 -3.658 1 98.81 446 PRO A N 1
ATOM 3286 C CA . PRO A 1 446 ? -3.375 -11.867 -3.398 1 98.81 446 PRO A CA 1
ATOM 3287 C C . PRO A 1 446 ? -4.652 -12.609 -3.785 1 98.81 446 PRO A C 1
ATOM 3289 O O . PRO A 1 446 ? -5.75 -12.047 -3.691 1 98.81 446 PRO A O 1
ATOM 3292 N N . VAL A 1 447 ? -4.477 -13.812 -4.219 1 98.88 447 VAL A N 1
ATOM 3293 C CA . VAL A 1 447 ? -5.598 -14.672 -4.598 1 98.88 447 VAL A CA 1
ATOM 3294 C C . VAL A 1 447 ? -5.328 -16.094 -4.145 1 98.88 447 VAL A C 1
ATOM 3296 O O . VAL A 1 447 ? -4.25 -16.641 -4.387 1 98.88 447 VAL A O 1
ATOM 3299 N N . VAL A 1 448 ? -6.258 -16.656 -3.461 1 98.94 448 VAL A N 1
ATOM 3300 C CA . VAL A 1 448 ? -6.254 -18.094 -3.189 1 98.94 448 VAL A CA 1
ATOM 3301 C C . VAL A 1 448 ? -7.18 -18.797 -4.172 1 98.94 448 VAL A C 1
ATOM 3303 O O . VAL A 1 448 ? -8.289 -18.328 -4.441 1 98.94 448 VAL A O 1
ATOM 3306 N N . THR A 1 449 ? -6.66 -19.797 -4.762 1 98.81 449 THR A N 1
ATOM 3307 C CA . THR A 1 449 ? -7.465 -20.625 -5.652 1 98.81 449 THR A CA 1
ATOM 3308 C C . THR A 1 449 ? -7.867 -21.922 -4.961 1 98.81 449 THR A C 1
ATOM 3310 O O . THR A 1 449 ? -7.031 -22.594 -4.355 1 98.81 449 THR A O 1
ATOM 3313 N N . VAL A 1 450 ? -9.156 -22.297 -5.051 1 98.88 450 VAL A N 1
ATOM 3314 C CA . VAL A 1 450 ? -9.664 -23.516 -4.453 1 98.88 450 VAL A CA 1
ATOM 3315 C C . VAL A 1 450 ? -10.43 -24.328 -5.496 1 98.88 450 VAL A C 1
ATOM 3317 O O . VAL A 1 450 ? -11.031 -23.766 -6.414 1 98.88 450 VAL A O 1
ATOM 3320 N N . PRO A 1 451 ? -10.406 -25.672 -5.402 1 98.81 451 PRO A N 1
ATOM 3321 C CA . PRO A 1 451 ? -11.336 -26.469 -6.207 1 98.81 451 PRO A CA 1
ATOM 3322 C C . PRO A 1 451 ? -12.797 -26.156 -5.906 1 98.81 451 PRO A C 1
ATOM 3324 O O . PRO A 1 451 ? -13.203 -26.125 -4.742 1 98.81 451 PRO A O 1
ATOM 3327 N N . ALA A 1 452 ? -13.562 -25.906 -6.945 1 98.75 452 ALA A N 1
ATOM 3328 C CA . ALA A 1 452 ? -14.969 -25.547 -6.762 1 98.75 452 ALA A CA 1
ATOM 3329 C C . ALA A 1 452 ? -15.875 -26.703 -7.18 1 98.75 452 ALA A C 1
ATOM 3331 O O . ALA A 1 452 ? -17.016 -26.812 -6.711 1 98.75 452 ALA A O 1
ATOM 3332 N N . GLY A 1 453 ? -15.398 -27.5 -8.039 1 98.75 453 GLY A N 1
ATOM 3333 C CA . GLY A 1 453 ? -16.172 -28.625 -8.531 1 98.75 453 GLY A CA 1
ATOM 3334 C C . GLY A 1 453 ? -15.625 -29.219 -9.812 1 98.75 453 GLY A C 1
ATOM 3335 O O . GLY A 1 453 ? -14.453 -29.031 -10.141 1 98.75 453 GLY A O 1
ATOM 3336 N N . PHE A 1 454 ? -16.469 -30.094 -10.477 1 98.75 454 PHE A N 1
ATOM 3337 C CA . PHE A 1 454 ? -16.141 -30.75 -11.734 1 98.75 454 PHE A CA 1
ATOM 3338 C C . PHE A 1 454 ? -17.281 -30.609 -12.734 1 98.75 454 PHE A C 1
ATOM 3340 O O . PHE A 1 454 ? -18.438 -30.469 -12.344 1 98.75 454 PHE A O 1
ATOM 3347 N N . SER A 1 455 ? -16.906 -30.641 -13.977 1 98.62 455 SER A N 1
ATOM 3348 C CA . SER A 1 455 ? -17.922 -30.859 -15 1 98.62 455 SER A CA 1
ATOM 3349 C C . SER A 1 455 ? -18.5 -32.281 -14.906 1 98.62 455 SER A C 1
ATOM 3351 O O . SER A 1 455 ? -18.016 -33.094 -14.125 1 98.62 455 SER A O 1
ATOM 3353 N N . GLU A 1 456 ? -19.578 -32.469 -15.68 1 97.81 456 GLU A N 1
ATOM 3354 C CA . GLU A 1 456 ? -20.078 -33.812 -15.766 1 97.81 456 GLU A CA 1
ATOM 3355 C C . GLU A 1 456 ? -19.031 -34.75 -16.344 1 97.81 456 GLU A C 1
ATOM 3357 O O . GLU A 1 456 ? -18.297 -34.375 -17.266 1 97.81 456 GLU A O 1
ATOM 3362 N N . PRO A 1 457 ? -18.953 -36.031 -15.766 1 97.69 457 PRO A N 1
ATOM 3363 C CA . PRO A 1 457 ? -18 -37 -16.328 1 97.69 457 PRO A CA 1
ATOM 3364 C C . PRO A 1 457 ? -18.266 -37.312 -17.797 1 97.69 457 PRO A C 1
ATOM 3366 O O . PRO A 1 457 ? -19.438 -37.344 -18.219 1 97.69 457 PRO A O 1
ATOM 3369 N N . THR A 1 458 ? -17.281 -37.5 -18.531 1 97.31 458 THR A N 1
ATOM 3370 C CA . THR A 1 458 ? -17.328 -37.969 -19.906 1 97.31 458 THR A CA 1
ATOM 3371 C C . THR A 1 458 ? -16.328 -39.094 -20.109 1 97.31 458 THR A C 1
ATOM 3373 O O . THR A 1 458 ? -15.609 -39.5 -19.188 1 97.31 458 THR A O 1
ATOM 3376 N N . GLU A 1 459 ? -16.25 -39.656 -21.312 1 97.06 459 GLU A N 1
ATOM 3377 C CA . GLU A 1 459 ? -15.312 -40.719 -21.625 1 97.06 459 GLU A CA 1
ATOM 3378 C C . GLU A 1 459 ? -13.867 -40.219 -21.531 1 97.06 459 GLU A C 1
ATOM 3380 O O . GLU A 1 459 ? -13 -40.938 -21.016 1 97.06 459 GLU A O 1
ATOM 3385 N N . ASP A 1 460 ? -13.609 -39.062 -21.984 1 96.44 460 ASP A N 1
ATOM 3386 C CA . ASP A 1 460 ? -12.273 -38.469 -21.969 1 96.44 460 ASP A CA 1
ATOM 3387 C C . ASP A 1 460 ? -11.914 -37.938 -20.578 1 96.44 460 ASP A C 1
ATOM 3389 O O . ASP A 1 460 ? -10.734 -37.75 -20.266 1 96.44 460 ASP A O 1
ATOM 3393 N N . ALA A 1 461 ? -12.914 -37.656 -19.844 1 98.06 461 ALA A N 1
ATOM 3394 C CA . ALA A 1 461 ? -12.75 -37.125 -18.484 1 98.06 461 ALA A CA 1
ATOM 3395 C C . ALA A 1 461 ? -13.633 -37.875 -17.5 1 98.06 461 ALA A C 1
ATOM 3397 O O . ALA A 1 461 ? -14.633 -37.344 -17.016 1 98.06 461 ALA A O 1
ATOM 3398 N N . PRO A 1 462 ? -13.203 -39 -17.125 1 97.19 462 PRO A N 1
ATOM 3399 C CA . PRO A 1 462 ? -14.062 -39.844 -16.312 1 97.19 462 PRO A CA 1
ATOM 3400 C C . PRO A 1 462 ? -14.406 -39.25 -14.953 1 97.19 462 PRO A C 1
ATOM 3402 O O . PRO A 1 462 ? -15.453 -39.562 -14.375 1 97.19 462 PRO A O 1
ATOM 3405 N N . VAL A 1 463 ? -13.594 -38.406 -14.383 1 97.75 463 VAL A N 1
ATOM 3406 C CA . VAL A 1 463 ? -13.875 -37.75 -13.117 1 97.75 463 VAL A CA 1
ATOM 3407 C C . VAL A 1 463 ? -14.57 -36.406 -13.375 1 97.75 463 VAL A C 1
ATOM 3409 O O . VAL A 1 463 ? -15.078 -35.781 -12.453 1 97.75 463 VAL A O 1
ATOM 3412 N N . GLY A 1 464 ? -14.641 -35.969 -14.641 1 98.38 464 GLY A N 1
ATOM 3413 C CA . GLY A 1 464 ? -15 -34.625 -15.023 1 98.38 464 GLY A CA 1
ATOM 3414 C C . GLY A 1 464 ? -13.805 -33.688 -15.148 1 98.38 464 GLY A C 1
ATOM 3415 O O . GLY A 1 464 ? -12.703 -34.031 -14.727 1 98.38 464 GLY A O 1
ATOM 3416 N N . VAL A 1 465 ? -13.992 -32.562 -15.781 1 98.75 465 VAL A N 1
ATOM 3417 C CA . VAL A 1 465 ? -12.961 -31.531 -15.883 1 98.75 465 VAL A CA 1
ATOM 3418 C C . VAL A 1 465 ? -13 -30.641 -14.656 1 98.75 465 VAL A C 1
ATOM 3420 O O . VAL A 1 465 ? -14.055 -30.094 -14.305 1 98.75 465 VAL A O 1
ATOM 3423 N N . PRO A 1 466 ? -11.883 -30.484 -13.945 1 98.88 466 PRO A N 1
ATOM 3424 C CA . PRO A 1 466 ? -11.867 -29.672 -12.727 1 98.88 466 PRO A CA 1
ATOM 3425 C C . PRO A 1 466 ? -12.227 -28.203 -12.992 1 98.88 466 PRO A C 1
ATOM 3427 O O . PRO A 1 466 ? -11.875 -27.656 -14.031 1 98.88 466 PRO A O 1
ATOM 3430 N N . ILE A 1 467 ? -12.914 -27.594 -12.102 1 98.81 467 ILE A N 1
ATOM 3431 C CA . ILE A 1 467 ? -13.305 -26.188 -12.109 1 98.81 467 ILE A CA 1
ATOM 3432 C C . ILE A 1 467 ? -12.906 -25.531 -10.781 1 98.81 467 ILE A C 1
ATOM 3434 O O . ILE A 1 467 ? -13.188 -26.078 -9.711 1 98.81 467 ILE A O 1
ATOM 3438 N N . GLY A 1 468 ? -12.18 -24.391 -10.875 1 98.62 468 GLY A N 1
ATOM 3439 C CA . GLY A 1 468 ? -11.719 -23.719 -9.672 1 98.62 468 GLY A CA 1
ATOM 3440 C C . GLY A 1 468 ? -12.367 -22.359 -9.461 1 98.62 468 GLY A C 1
ATOM 3441 O O . GLY A 1 468 ? -12.977 -21.812 -10.375 1 98.62 468 GLY A O 1
ATOM 3442 N N . MET A 1 469 ? -12.242 -21.875 -8.273 1 98.81 469 MET A N 1
ATOM 3443 C CA . MET A 1 469 ? -12.711 -20.547 -7.848 1 98.81 469 MET A CA 1
ATOM 3444 C C . MET A 1 469 ? -11.578 -19.75 -7.215 1 98.81 469 MET A C 1
ATOM 3446 O O . MET A 1 469 ? -10.75 -20.297 -6.496 1 98.81 469 MET A O 1
ATOM 3450 N N . GLU A 1 470 ? -11.578 -18.5 -7.52 1 98.75 470 GLU A N 1
ATOM 3451 C CA . GLU A 1 470 ? -10.594 -17.594 -6.926 1 98.75 470 GLU A CA 1
ATOM 3452 C C . GLU A 1 470 ? -11.195 -16.812 -5.766 1 98.75 470 GLU A C 1
ATOM 3454 O O . GLU A 1 470 ? -12.383 -16.469 -5.789 1 98.75 470 GLU A O 1
ATOM 3459 N N . ILE A 1 471 ? -10.445 -16.625 -4.746 1 98.94 471 ILE A N 1
ATOM 3460 C CA . ILE A 1 471 ? -10.719 -15.766 -3.602 1 98.94 471 ILE A CA 1
ATOM 3461 C C . ILE A 1 471 ? -9.695 -14.633 -3.553 1 98.94 471 ILE A C 1
ATOM 3463 O O . ILE A 1 471 ? -8.578 -14.82 -3.078 1 98.94 471 ILE A O 1
ATOM 3467 N N . LEU A 1 472 ? -10.125 -13.477 -4.039 1 98.88 472 LEU A N 1
ATOM 3468 C CA . LEU A 1 472 ? -9.25 -12.312 -4.172 1 98.88 472 LEU A CA 1
ATOM 3469 C C . LEU A 1 472 ? -9.367 -11.406 -2.949 1 98.88 472 LEU A C 1
ATOM 3471 O O . LEU A 1 472 ? -10.469 -11.148 -2.467 1 98.88 472 LEU A O 1
ATOM 3475 N N . GLY A 1 473 ? -8.266 -11.016 -2.398 1 98.75 473 GLY A N 1
ATOM 3476 C CA . GLY A 1 473 ? -8.266 -10.133 -1.239 1 98.75 473 GLY A CA 1
ATOM 3477 C C . GLY A 1 473 ? -7.473 -8.859 -1.455 1 98.75 473 GLY A C 1
ATOM 3478 O O . GLY A 1 473 ? -6.941 -8.625 -2.543 1 98.75 473 GLY A O 1
ATOM 3479 N N . ARG A 1 474 ? -7.477 -7.988 -0.474 1 98.06 474 ARG A N 1
ATOM 3480 C CA . ARG A 1 474 ? -6.633 -6.801 -0.443 1 98.06 474 ARG A CA 1
ATOM 3481 C C . ARG A 1 474 ? -5.172 -7.172 -0.221 1 98.06 474 ARG A C 1
ATOM 3483 O O . ARG A 1 474 ? -4.871 -8.266 0.256 1 98.06 474 ARG A O 1
ATOM 3490 N N . PRO A 1 475 ? -4.234 -6.234 -0.589 1 98.12 475 PRO A N 1
ATOM 3491 C CA . PRO A 1 475 ? -2.814 -6.516 -0.375 1 98.12 475 PRO A CA 1
ATOM 3492 C C . PRO A 1 475 ? -2.496 -6.871 1.076 1 98.12 475 PRO A C 1
ATOM 3494 O O . PRO A 1 475 ? -3.062 -6.281 1.999 1 98.12 475 PRO A O 1
ATOM 3497 N N . TRP A 1 476 ? -1.631 -7.938 1.253 1 98 476 TRP A N 1
ATOM 3498 C CA . TRP A 1 476 ? -1.041 -8.352 2.52 1 98 476 TRP A CA 1
ATOM 3499 C C . TRP A 1 476 ? -2.066 -9.078 3.385 1 98 476 TRP A C 1
ATOM 3501 O O . TRP A 1 476 ? -1.925 -9.141 4.609 1 98 476 TRP A O 1
ATOM 3511 N N . THR A 1 477 ? -3.156 -9.633 2.764 1 98.19 477 THR A N 1
ATOM 3512 C CA . THR A 1 477 ? -4.18 -10.336 3.527 1 98.19 477 THR A CA 1
ATOM 3513 C C . THR A 1 477 ? -4.113 -11.836 3.256 1 98.19 477 THR A C 1
ATOM 3515 O O . THR A 1 477 ? -5.141 -12.523 3.281 1 98.19 477 THR A O 1
ATOM 3518 N N . GLU A 1 478 ? -2.945 -12.352 2.945 1 98.69 478 GLU A N 1
ATOM 3519 C CA . GLU A 1 478 ? -2.768 -13.766 2.65 1 98.69 478 GLU A CA 1
ATOM 3520 C C . GLU A 1 478 ? -3.338 -14.641 3.766 1 98.69 478 GLU A C 1
ATOM 3522 O O . GLU A 1 478 ? -4 -15.648 3.498 1 98.69 478 GLU A O 1
ATOM 3527 N N . GLU A 1 479 ? -3.117 -14.258 4.988 1 98.31 479 GLU A N 1
ATOM 3528 C CA . GLU A 1 479 ? -3.541 -15.062 6.133 1 98.31 479 GLU A CA 1
ATOM 3529 C C . GLU A 1 479 ? -5.055 -15.258 6.137 1 98.31 479 GLU A C 1
ATOM 3531 O O . GLU A 1 479 ? -5.535 -16.391 6.25 1 98.31 479 GLU A O 1
ATOM 3536 N N . SER A 1 480 ? -5.781 -14.188 5.98 1 98 480 SER A N 1
ATOM 3537 C CA . SER A 1 480 ? -7.238 -14.25 5.977 1 98 480 SER A CA 1
ATOM 3538 C C . SER A 1 480 ? -7.754 -15.055 4.785 1 98 480 SER A C 1
ATOM 3540 O O . SER A 1 480 ? -8.719 -15.812 4.91 1 98 480 SER A O 1
ATOM 3542 N N . LEU A 1 481 ? -7.137 -14.883 3.633 1 98.75 481 LEU A N 1
ATOM 3543 C CA . LEU A 1 481 ? -7.582 -15.594 2.438 1 98.75 481 LEU A CA 1
ATOM 3544 C C . LEU A 1 481 ? -7.348 -17.094 2.58 1 98.75 481 LEU A C 1
ATOM 3546 O O . LEU A 1 481 ? -8.188 -17.891 2.16 1 98.75 481 LEU A O 1
ATOM 3550 N N . LEU A 1 482 ? -6.176 -17.438 3.121 1 98.88 482 LEU A N 1
ATOM 3551 C CA . LEU A 1 482 ? -5.891 -18.844 3.352 1 98.88 482 LEU A CA 1
ATOM 3552 C C . LEU A 1 482 ? -6.879 -19.453 4.348 1 98.88 482 LEU A C 1
ATOM 3554 O O . LEU A 1 482 ? -7.293 -20.594 4.199 1 98.88 482 LEU A O 1
ATOM 3558 N N . GLN A 1 483 ? -7.266 -18.688 5.371 1 98.81 483 GLN A N 1
ATOM 3559 C CA . GLN A 1 483 ? -8.281 -19.141 6.312 1 98.81 483 GLN A CA 1
ATOM 3560 C C . GLN A 1 483 ? -9.609 -19.406 5.605 1 98.81 483 GLN A C 1
ATOM 3562 O O . GLN A 1 483 ? -10.266 -20.406 5.863 1 98.81 483 GLN A O 1
ATOM 3567 N N . ILE A 1 484 ? -9.992 -18.5 4.711 1 98.75 484 ILE A N 1
ATOM 3568 C CA . ILE A 1 484 ? -11.227 -18.688 3.947 1 98.75 484 ILE A CA 1
ATOM 3569 C C . ILE A 1 484 ? -11.117 -19.938 3.076 1 98.75 484 ILE A C 1
ATOM 3571 O O . ILE A 1 484 ? -12.031 -20.766 3.045 1 98.75 484 ILE A O 1
ATOM 3575 N N . GLY A 1 485 ? -9.984 -20.062 2.348 1 98.81 485 GLY A N 1
ATOM 3576 C CA . GLY A 1 485 ? -9.758 -21.25 1.536 1 98.81 485 GLY A CA 1
ATOM 3577 C C . GLY A 1 485 ? -9.828 -22.547 2.33 1 98.81 485 GLY A C 1
ATOM 3578 O O . GLY A 1 485 ? -10.414 -23.531 1.872 1 98.81 485 GLY A O 1
ATOM 3579 N N . TYR A 1 486 ? -9.273 -22.516 3.525 1 98.81 486 TYR A N 1
ATOM 3580 C CA . TYR A 1 486 ? -9.289 -23.688 4.391 1 98.81 486 TYR A CA 1
ATOM 3581 C C . TYR A 1 486 ? -10.711 -24.062 4.785 1 98.81 486 TYR A C 1
ATOM 3583 O O . TYR A 1 486 ? -11.086 -25.234 4.746 1 98.81 486 TYR A O 1
ATOM 3591 N N . GLN A 1 487 ? -11.516 -23.094 5.188 1 98.62 487 GLN A N 1
ATOM 3592 C CA . GLN A 1 487 ? -12.898 -23.344 5.559 1 98.62 487 GLN A CA 1
ATOM 3593 C C . GLN A 1 487 ? -13.688 -23.906 4.383 1 98.62 487 GLN A C 1
ATOM 3595 O O . GLN A 1 487 ? -14.523 -24.797 4.562 1 98.62 487 GLN A O 1
ATOM 3600 N N . ILE A 1 488 ? -13.438 -23.438 3.221 1 98.69 488 ILE A N 1
ATOM 3601 C CA . ILE A 1 488 ? -14.133 -23.922 2.037 1 98.69 488 ILE A CA 1
ATOM 3602 C C . ILE A 1 488 ? -13.719 -25.359 1.752 1 98.69 488 ILE A C 1
ATOM 3604 O O . ILE A 1 488 ? -14.555 -26.203 1.421 1 98.69 488 ILE A O 1
ATOM 3608 N N . GLU A 1 489 ? -12.406 -25.594 1.814 1 98.56 489 GLU A N 1
ATOM 3609 C CA . GLU A 1 489 ? -11.914 -26.953 1.643 1 98.56 489 GLU A CA 1
ATOM 3610 C C . GLU A 1 489 ? -12.609 -27.922 2.605 1 98.56 489 GLU A C 1
ATOM 3612 O O . GLU A 1 489 ? -13.039 -29 2.207 1 98.56 489 GLU A O 1
ATOM 3617 N N . GLN A 1 490 ? -12.75 -27.5 3.887 1 97.81 490 GLN A N 1
ATOM 3618 C CA . GLN A 1 490 ? -13.352 -28.344 4.914 1 97.81 490 GLN A CA 1
ATOM 3619 C C . GLN A 1 490 ? -14.852 -28.5 4.676 1 97.81 490 GLN A C 1
ATOM 3621 O O . GLN A 1 490 ? -15.438 -29.531 5.027 1 97.81 490 GLN A O 1
ATOM 3626 N N . LEU A 1 491 ? -15.406 -27.562 4.07 1 97.38 491 LEU A N 1
ATOM 3627 C CA . LEU A 1 491 ? -16.844 -27.562 3.818 1 97.38 491 LEU A CA 1
ATOM 3628 C C . LEU A 1 491 ? -17.188 -28.469 2.641 1 97.38 491 LEU A C 1
ATOM 3630 O O . LEU A 1 491 ? -18.219 -29.156 2.658 1 97.38 491 LEU A O 1
ATOM 3634 N N . THR A 1 492 ? -16.328 -28.531 1.587 1 97.56 492 THR A N 1
ATOM 3635 C CA . THR A 1 492 ? -16.797 -29.047 0.306 1 97.56 492 THR A CA 1
ATOM 3636 C C . THR A 1 492 ? -16.078 -30.359 -0.042 1 97.56 492 THR A C 1
ATOM 3638 O O . THR A 1 492 ? -16.641 -31.219 -0.708 1 97.56 492 THR A O 1
ATOM 3641 N N . HIS A 1 493 ? -14.789 -30.453 0.349 1 97.19 493 HIS A N 1
ATOM 3642 C CA . HIS A 1 493 ? -13.984 -31.625 0.024 1 97.19 493 HIS A CA 1
ATOM 3643 C C . HIS A 1 493 ? -14.148 -32 -1.44 1 97.19 493 HIS A C 1
ATOM 3645 O O . HIS A 1 493 ? -14.445 -33.156 -1.748 1 97.19 493 HIS A O 1
ATOM 3651 N N . VAL A 1 494 ? -13.789 -31.125 -2.322 1 97.75 494 VAL A N 1
ATOM 3652 C CA . VAL A 1 494 ? -14.086 -31.234 -3.748 1 97.75 494 VAL A CA 1
ATOM 3653 C C . VAL A 1 494 ? -13.07 -32.156 -4.41 1 97.75 494 VAL A C 1
ATOM 3655 O O . VAL A 1 494 ? -13.414 -32.938 -5.305 1 97.75 494 VAL A O 1
ATOM 3658 N N . ARG A 1 495 ? -11.852 -32.188 -4.016 1 96.5 495 ARG A N 1
ATOM 3659 C CA . ARG A 1 495 ? -10.75 -32.781 -4.773 1 96.5 495 ARG A CA 1
ATOM 3660 C C . ARG A 1 495 ? -10.914 -34.281 -4.891 1 96.5 495 ARG A C 1
ATOM 3662 O O . ARG A 1 495 ? -11.266 -34.969 -3.92 1 96.5 495 ARG A O 1
ATOM 3669 N N . ARG A 1 496 ? -10.68 -34.75 -6.043 1 97.25 496 ARG A N 1
ATOM 3670 C CA . ARG A 1 496 ? -10.555 -36.156 -6.414 1 97.25 496 ARG A CA 1
ATOM 3671 C C . ARG A 1 496 ? -9.32 -36.375 -7.289 1 97.25 496 ARG A C 1
ATOM 3673 O O . ARG A 1 496 ? -9.016 -35.562 -8.156 1 97.25 496 ARG A O 1
ATOM 3680 N N . ALA A 1 497 ? -8.641 -37.469 -7.047 1 98.25 497 ALA A N 1
ATOM 3681 C CA . ALA A 1 497 ? -7.465 -37.781 -7.859 1 98.25 497 ALA A CA 1
ATOM 3682 C C . ALA A 1 497 ? -7.867 -38.188 -9.266 1 98.25 497 ALA A C 1
ATOM 3684 O O . ALA A 1 497 ? -8.945 -38.75 -9.461 1 98.25 497 ALA A O 1
ATOM 3685 N N . PRO A 1 498 ? -6.969 -37.906 -10.273 1 98.38 498 PRO A N 1
ATOM 3686 C CA . PRO A 1 498 ? -7.215 -38.531 -11.578 1 98.38 498 PRO A CA 1
ATOM 3687 C C . PRO A 1 498 ? -7.277 -40.062 -11.492 1 98.38 498 PRO A C 1
ATOM 3689 O O . PRO A 1 498 ? -6.531 -40.688 -10.727 1 98.38 498 PRO A O 1
ATOM 3692 N N . GLN A 1 499 ? -8.078 -40.656 -12.305 1 97.44 499 GLN A N 1
ATOM 3693 C CA . GLN A 1 499 ? -8.367 -42.062 -12.219 1 97.44 499 GLN A CA 1
ATOM 3694 C C . GLN A 1 499 ? -7.086 -42.906 -12.32 1 97.44 499 GLN A C 1
ATOM 3696 O O . GLN A 1 499 ? -6.824 -43.75 -11.477 1 97.44 499 GLN A O 1
ATOM 3701 N N . TRP A 1 500 ? -6.25 -42.688 -13.328 1 97.69 500 TRP A N 1
ATOM 3702 C CA . TRP A 1 500 ? -5.051 -43.5 -13.547 1 97.69 500 TRP A CA 1
ATOM 3703 C C . TRP A 1 500 ? -4.02 -43.25 -12.445 1 97.69 500 TRP A C 1
ATOM 3705 O O . TRP A 1 500 ? -3.15 -44.062 -12.203 1 97.69 500 TRP A O 1
ATOM 3715 N N . ALA A 1 501 ? -4.098 -42.062 -11.812 1 97.94 501 ALA A N 1
ATOM 3716 C CA . ALA A 1 501 ? -3.107 -41.656 -10.812 1 97.94 501 ALA A CA 1
ATOM 3717 C C . ALA A 1 501 ? -3.309 -42.438 -9.516 1 97.94 501 ALA A C 1
ATOM 3719 O O . ALA A 1 501 ? -2.463 -42.406 -8.617 1 97.94 501 ALA A O 1
ATOM 3720 N N . LYS A 1 502 ? -4.352 -43.219 -9.43 1 97.5 502 LYS A N 1
ATOM 3721 C CA . LYS A 1 502 ? -4.629 -44.062 -8.258 1 97.5 502 LYS A CA 1
ATOM 3722 C C . LYS A 1 502 ? -3.854 -45.375 -8.32 1 97.5 502 LYS A C 1
ATOM 3724 O O . LYS A 1 502 ? -3.768 -46.094 -7.328 1 97.5 502 LYS A O 1
ATOM 3729 N N . GLN A 1 503 ? -3.217 -45.531 -9.336 1 96.56 503 GLN A N 1
ATOM 3730 C CA . GLN A 1 503 ? -2.484 -46.781 -9.547 1 96.56 503 GLN A CA 1
ATOM 3731 C C . GLN A 1 503 ? -1.311 -46.906 -8.578 1 96.56 503 GLN A C 1
ATOM 3733 O O . GLN A 1 503 ? -0.612 -45.906 -8.32 1 96.56 503 GLN A O 1
ATOM 3738 N N . GLN A 1 504 ? -1.126 -48.062 -8.031 1 96.06 504 GLN A N 1
ATOM 3739 C CA . GLN A 1 504 ? 0.059 -48.375 -7.234 1 96.06 504 GLN A CA 1
ATOM 3740 C C . GLN A 1 504 ? 1.247 -48.719 -8.125 1 96.06 504 GLN A C 1
ATOM 3742 O O . GLN A 1 504 ? 1.089 -49.406 -9.133 1 96.06 504 GLN A O 1
ATOM 3747 N N . VAL A 1 505 ? 2.346 -48.219 -7.711 1 96.56 505 VAL A N 1
ATOM 3748 C CA . VAL A 1 505 ? 3.566 -48.438 -8.477 1 96.56 505 VAL A CA 1
ATOM 3749 C C . VAL A 1 505 ? 4.609 -49.125 -7.59 1 96.56 505 VAL A C 1
ATOM 3751 O O . VAL A 1 505 ? 4.785 -48.75 -6.426 1 96.56 505 VAL A O 1
ATOM 3754 N N . GLU A 1 506 ? 5.266 -50.219 -8.141 1 95.81 506 GLU A N 1
ATOM 3755 C CA . GLU A 1 506 ? 6.371 -50.844 -7.43 1 95.81 506 GLU A CA 1
ATOM 3756 C C . GLU A 1 506 ? 7.574 -49.906 -7.344 1 95.81 506 GLU A C 1
ATOM 3758 O O . GLU A 1 506 ? 7.898 -49.219 -8.312 1 95.81 506 GLU A O 1
ATOM 3763 N N . VAL A 1 507 ? 8.195 -49.906 -6.223 1 96.69 507 VAL A N 1
ATOM 3764 C CA . VAL A 1 507 ? 9.352 -49.031 -6.004 1 96.69 507 VAL A CA 1
ATOM 3765 C C . VAL A 1 507 ? 10.633 -49.844 -6.082 1 96.69 507 VAL A C 1
ATOM 3767 O O . VAL A 1 507 ? 10.898 -50.688 -5.223 1 96.69 507 VAL A O 1
ATOM 3770 N N . PRO A 1 508 ? 11.391 -49.594 -7.016 1 94.62 508 PRO A N 1
ATOM 3771 C CA . PRO A 1 508 ? 12.68 -50.281 -7.102 1 94.62 508 PRO A CA 1
ATOM 3772 C C . PRO A 1 508 ? 13.68 -49.812 -6.043 1 94.62 508 PRO A C 1
ATOM 3774 O O . PRO A 1 508 ? 13.477 -48.75 -5.434 1 94.62 508 PRO A O 1
ATOM 3777 N N . ASP A 1 509 ? 14.672 -50.656 -5.809 1 93.44 509 ASP A N 1
ATOM 3778 C CA . ASP A 1 509 ? 15.82 -50.188 -5.023 1 93.44 509 ASP A CA 1
ATOM 3779 C C . ASP A 1 509 ? 16.781 -49.375 -5.875 1 93.44 509 ASP A C 1
ATOM 3781 O O . ASP A 1 509 ? 17.688 -49.906 -6.504 1 93.44 509 ASP A O 1
ATOM 3785 N N . TYR A 1 510 ? 16.672 -48.094 -5.762 1 96 510 TYR A N 1
ATOM 3786 C CA . TYR A 1 510 ? 17.453 -47.188 -6.621 1 96 510 TYR A CA 1
ATOM 3787 C C . TYR A 1 510 ? 18.859 -47 -6.074 1 96 510 TYR A C 1
ATOM 3789 O O . TYR A 1 510 ? 19.047 -46.625 -4.922 1 96 510 TYR A O 1
ATOM 3797 N N . GLU A 1 511 ? 19.844 -47.281 -6.902 1 95.56 511 GLU A N 1
ATOM 3798 C CA . GLU A 1 511 ? 21.203 -46.875 -6.574 1 95.56 511 GLU A CA 1
ATOM 3799 C C . GLU A 1 511 ? 21.484 -45.438 -6.965 1 95.56 511 GLU A C 1
ATOM 3801 O O . GLU A 1 511 ? 22.234 -44.75 -6.293 1 95.56 511 GLU A O 1
ATOM 3806 N N . HIS A 1 512 ? 20.891 -45.031 -8 1 96.81 512 HIS A N 1
ATOM 3807 C CA . HIS A 1 512 ? 20.953 -43.656 -8.508 1 96.81 512 HIS A CA 1
ATOM 3808 C C . HIS A 1 512 ? 19.578 -43.219 -9.016 1 96.81 512 HIS A C 1
ATOM 3810 O O . HIS A 1 512 ? 18.719 -44.031 -9.297 1 96.81 512 HIS A O 1
ATOM 3816 N N . VAL A 1 513 ? 19.391 -41.875 -9.047 1 98 513 VAL A N 1
ATOM 3817 C CA . VAL A 1 513 ? 18.156 -41.344 -9.602 1 98 513 VAL A CA 1
ATOM 3818 C C . VAL A 1 513 ? 18.094 -41.625 -11.094 1 98 513 VAL A C 1
ATOM 3820 O O . VAL A 1 513 ? 19.047 -41.406 -11.836 1 98 513 VAL A O 1
ATOM 3823 N N . PRO A 1 514 ? 17.031 -42.156 -11.586 1 97.19 514 PRO A N 1
ATOM 3824 C CA . PRO A 1 514 ? 16.906 -42.406 -13.023 1 97.19 514 PRO A CA 1
ATOM 3825 C C . PRO A 1 514 ? 16.781 -41.125 -13.836 1 97.19 514 PRO A C 1
ATOM 3827 O O . PRO A 1 514 ? 16.516 -40.062 -13.266 1 97.19 514 PRO A O 1
ATOM 3830 N N . THR A 1 515 ? 17.062 -41.25 -15.133 1 95.69 515 THR A N 1
ATOM 3831 C CA . THR A 1 515 ? 16.891 -40.125 -16.031 1 95.69 515 THR A CA 1
ATOM 3832 C C . THR A 1 515 ? 15.5 -40.125 -16.641 1 95.69 515 THR A C 1
ATOM 3834 O O . THR A 1 515 ? 14.984 -41.156 -17.031 1 95.69 515 THR A O 1
ATOM 3837 N N . VAL A 1 516 ? 14.875 -38.969 -16.562 1 94.25 516 VAL A N 1
ATOM 3838 C CA . VAL A 1 516 ? 13.602 -38.75 -17.234 1 94.25 516 VAL A CA 1
ATOM 3839 C C . VAL A 1 516 ? 13.781 -37.781 -18.375 1 94.25 516 VAL A C 1
ATOM 3841 O O . VAL A 1 516 ? 14.438 -36.75 -18.219 1 94.25 516 VAL A O 1
ATOM 3844 N N . VAL A 1 517 ? 13.266 -38.125 -19.578 1 93.06 517 VAL A N 1
ATOM 3845 C CA . VAL A 1 517 ? 13.289 -37.25 -20.75 1 93.06 517 VAL A CA 1
ATOM 3846 C C . VAL A 1 517 ? 11.867 -36.969 -21.203 1 93.06 517 VAL A C 1
ATOM 3848 O O . VAL A 1 517 ? 11.086 -37.875 -21.469 1 93.06 517 VAL A O 1
ATOM 3851 N N . PRO A 1 518 ? 11.547 -35.719 -21.25 1 95.94 518 PRO A N 1
ATOM 3852 C CA . PRO A 1 518 ? 10.188 -35.406 -21.719 1 95.94 518 PRO A CA 1
ATOM 3853 C C . PRO A 1 518 ? 9.984 -35.75 -23.188 1 95.94 518 PRO A C 1
ATOM 3855 O O . PRO A 1 518 ? 10.945 -35.781 -23.953 1 95.94 518 PRO A O 1
ATOM 3858 N N . ASP A 1 519 ? 8.766 -36.062 -23.562 1 97.06 519 ASP A N 1
ATOM 3859 C CA . ASP A 1 519 ? 8.398 -36.25 -24.953 1 97.06 519 ASP A CA 1
ATOM 3860 C C . ASP A 1 519 ? 8.203 -34.938 -25.656 1 97.06 519 ASP A C 1
ATOM 3862 O O . ASP A 1 519 ? 7.113 -34.344 -25.625 1 97.06 519 ASP A O 1
ATOM 3866 N N . ASN A 1 520 ? 9.195 -34.438 -26.344 1 94.75 520 ASN A N 1
ATOM 3867 C CA . ASN A 1 520 ? 9.062 -33.156 -27.031 1 94.75 520 ASN A CA 1
ATOM 3868 C C . ASN A 1 520 ? 8.562 -33.344 -28.469 1 94.75 520 ASN A C 1
ATOM 3870 O O . ASN A 1 520 ? 8.461 -32.375 -29.219 1 94.75 520 ASN A O 1
ATOM 3874 N N . GLY A 1 521 ? 8.266 -34.531 -28.859 1 95.25 521 GLY A N 1
ATOM 3875 C CA . GLY A 1 521 ? 7.684 -34.812 -30.156 1 95.25 521 GLY A CA 1
ATOM 3876 C C . GLY A 1 521 ? 6.172 -34.719 -30.172 1 95.25 521 GLY A C 1
ATOM 3877 O O . GLY A 1 521 ? 5.551 -34.781 -31.25 1 95.25 521 GLY A O 1
ATOM 3878 N N . ASN A 1 522 ? 5.609 -34.469 -29.031 1 97.25 522 ASN A N 1
ATOM 3879 C CA . ASN A 1 522 ? 4.156 -34.469 -28.953 1 97.25 522 ASN A CA 1
ATOM 3880 C C . ASN A 1 522 ? 3.605 -33.031 -29.094 1 97.25 522 ASN A C 1
ATOM 3882 O O . ASN A 1 522 ? 2.443 -32.781 -28.766 1 97.25 522 ASN A O 1
ATOM 3886 N N . VAL A 1 523 ? 4.395 -32.062 -29.516 1 97.81 523 VAL A N 1
ATOM 3887 C CA . VAL A 1 523 ? 3.922 -30.719 -29.75 1 97.81 523 VAL A CA 1
ATOM 3888 C C . VAL A 1 523 ? 2.877 -30.703 -30.859 1 97.81 523 VAL A C 1
ATOM 3890 O O . VAL A 1 523 ? 3.125 -31.219 -31.953 1 97.81 523 VAL A O 1
ATOM 3893 N N . PRO A 1 524 ? 1.714 -30.156 -30.594 1 97.38 524 PRO A N 1
ATOM 3894 C CA . PRO A 1 524 ? 0.685 -30.109 -31.625 1 97.38 524 PRO A CA 1
ATOM 3895 C C . PRO A 1 524 ? 1.137 -29.359 -32.875 1 97.38 524 PRO A C 1
ATOM 3897 O O . PRO A 1 524 ? 1.881 -28.391 -32.781 1 97.38 524 PRO A O 1
ATOM 3900 N N . GLY A 1 525 ? 0.551 -29.797 -34.031 1 95.94 525 GLY A N 1
ATOM 3901 C CA . GLY A 1 525 ? 0.867 -29.141 -35.281 1 95.94 525 GLY A CA 1
ATOM 3902 C C . GLY A 1 525 ? 0.472 -27.672 -35.312 1 95.94 525 GLY A C 1
ATOM 3903 O O . GLY A 1 525 ? 1.052 -26.891 -36.062 1 95.94 525 GLY A O 1
ATOM 3904 N N . ALA A 1 526 ? -0.424 -27.281 -34.469 1 97 526 ALA A N 1
ATOM 3905 C CA . ALA A 1 526 ? -0.908 -25.906 -34.406 1 97 526 ALA A CA 1
ATOM 3906 C C . ALA A 1 526 ? 0.175 -24.969 -33.844 1 97 526 ALA A C 1
ATOM 3908 O O . ALA A 1 526 ? 0.07 -23.75 -33.969 1 97 526 ALA A O 1
ATOM 3909 N N . TYR A 1 527 ? 1.228 -25.531 -33.281 1 97.06 527 TYR A N 1
ATOM 3910 C CA . TYR A 1 527 ? 2.289 -24.75 -32.656 1 97.06 527 TYR A CA 1
ATOM 3911 C C . TYR A 1 527 ? 3.627 -25 -33.344 1 97.06 527 TYR A C 1
ATOM 3913 O O . TYR A 1 527 ? 4.453 -25.766 -32.844 1 97.06 527 TYR A O 1
ATOM 3921 N N . PRO A 1 528 ? 3.924 -24.297 -34.438 1 94.31 528 PRO A N 1
ATOM 3922 C CA . PRO A 1 528 ? 5.18 -24.531 -35.156 1 94.31 528 PRO A CA 1
ATOM 3923 C C . PRO A 1 528 ? 6.41 -24.156 -34.344 1 94.31 528 PRO A C 1
ATOM 3925 O O . PRO A 1 528 ? 6.441 -23.109 -33.719 1 94.31 528 PRO A O 1
ATOM 3928 N N . LEU A 1 529 ? 7.367 -25 -34.344 1 94.5 529 LEU A N 1
ATOM 3929 C CA . LEU A 1 529 ? 8.617 -24.75 -33.656 1 94.5 529 LEU A CA 1
ATOM 3930 C C . LEU A 1 529 ? 9.508 -23.781 -34.438 1 94.5 529 LEU A C 1
ATOM 3932 O O . LEU A 1 529 ? 9.578 -23.859 -35.656 1 94.5 529 LEU A O 1
ATOM 3936 N N . GLY A 1 530 ? 10.055 -22.875 -33.719 1 94.69 530 GLY A N 1
ATOM 3937 C CA . GLY A 1 530 ? 11.102 -22.031 -34.281 1 94.69 530 GLY A CA 1
ATOM 3938 C C . GLY A 1 530 ? 10.562 -20.953 -35.188 1 94.69 530 GLY A C 1
ATOM 3939 O O . GLY A 1 530 ? 11.297 -20.422 -36.031 1 94.69 530 GLY A O 1
ATOM 3940 N N . THR A 1 531 ? 9.305 -20.688 -35.062 1 93.12 531 THR A N 1
ATOM 3941 C CA . THR A 1 531 ? 8.688 -19.688 -35.938 1 93.12 531 THR A CA 1
ATOM 3942 C C . THR A 1 531 ? 8.297 -18.453 -35.125 1 93.12 531 THR A C 1
ATOM 3944 O O . THR A 1 531 ? 7.746 -18.578 -34.031 1 93.12 531 THR A O 1
ATOM 3947 N N . LEU A 1 532 ? 8.719 -17.344 -35.594 1 92.56 532 LEU A N 1
ATOM 3948 C CA . LEU A 1 532 ? 8.375 -16.062 -34.969 1 92.56 532 LEU A CA 1
ATOM 3949 C C . LEU A 1 532 ? 8.289 -14.977 -36.031 1 92.56 532 LEU A C 1
ATOM 3951 O O . LEU A 1 532 ? 9.219 -14.797 -36.812 1 92.56 532 LEU A O 1
ATOM 3955 N N . MET B 1 1 ? -13.164 30.656 40.469 1 69.69 1 MET B N 1
ATOM 3956 C CA . MET B 1 1 ? -12.141 31.266 39.625 1 69.69 1 MET B CA 1
ATOM 3957 C C . MET B 1 1 ? -12.312 30.828 38.156 1 69.69 1 MET B C 1
ATOM 3959 O O . MET B 1 1 ? -12.719 29.688 37.906 1 69.69 1 MET B O 1
ATOM 3963 N N . PRO B 1 2 ? -12.188 31.797 37.25 1 85.94 2 PRO B N 1
ATOM 3964 C CA . PRO B 1 2 ? -12.336 31.453 35.844 1 85.94 2 PRO B CA 1
ATOM 3965 C C . PRO B 1 2 ? -11.359 30.359 35.406 1 85.94 2 PRO B C 1
ATOM 3967 O O . PRO B 1 2 ? -10.312 30.172 36.031 1 85.94 2 PRO B O 1
ATOM 3970 N N . PHE B 1 3 ? -11.797 29.562 34.562 1 96.12 3 PHE B N 1
ATOM 3971 C CA . PHE B 1 3 ? -10.945 28.516 34 1 96.12 3 PHE B CA 1
ATOM 3972 C C . PHE B 1 3 ? -9.664 29.109 33.438 1 96.12 3 PHE B C 1
ATOM 3974 O O . PHE B 1 3 ? -9.711 30.125 32.719 1 96.12 3 PHE B O 1
ATOM 3981 N N . ASP B 1 4 ? -8.531 28.594 33.781 1 97.19 4 ASP B N 1
ATOM 3982 C CA . ASP B 1 4 ? -7.262 29.062 33.219 1 97.19 4 ASP B CA 1
ATOM 3983 C C . ASP B 1 4 ? -6.973 28.375 31.891 1 97.19 4 ASP B C 1
ATOM 3985 O O . ASP B 1 4 ? -6.512 27.234 31.844 1 97.19 4 ASP B O 1
ATOM 3989 N N . ALA B 1 5 ? -7.082 29.125 30.828 1 98.06 5 ALA B N 1
ATOM 3990 C CA . ALA B 1 5 ? -6.961 28.594 29.469 1 98.06 5 ALA B CA 1
ATOM 3991 C C . ALA B 1 5 ? -5.496 28.422 29.078 1 98.06 5 ALA B C 1
ATOM 3993 O O . ALA B 1 5 ? -5.188 27.734 28.094 1 98.06 5 ALA B O 1
ATOM 3994 N N . ARG B 1 6 ? -4.508 29.062 29.734 1 98.06 6 ARG B N 1
ATOM 3995 C CA . ARG B 1 6 ? -3.096 28.984 29.391 1 98.06 6 ARG B CA 1
ATOM 3996 C C . ARG B 1 6 ? -2.58 27.562 29.453 1 98.06 6 ARG B C 1
ATOM 3998 O O . ARG B 1 6 ? -2.689 26.906 30.5 1 98.06 6 ARG B O 1
ATOM 4005 N N . GLU B 1 7 ? -2.084 27.125 28.328 1 98.12 7 GLU B N 1
ATOM 4006 C CA . GLU B 1 7 ? -1.449 25.812 28.188 1 98.12 7 GLU B CA 1
ATOM 4007 C C . GLU B 1 7 ? -2.42 24.688 28.547 1 98.12 7 GLU B C 1
ATOM 4009 O O . GLU B 1 7 ? -1.999 23.609 28.938 1 98.12 7 GLU B O 1
ATOM 4014 N N . ALA B 1 8 ? -3.715 24.953 28.422 1 98.38 8 ALA B N 1
ATOM 4015 C CA . ALA B 1 8 ? -4.715 23.938 28.703 1 98.38 8 ALA B CA 1
ATOM 4016 C C . ALA B 1 8 ? -4.621 22.781 27.703 1 98.38 8 ALA B C 1
ATOM 4018 O O . ALA B 1 8 ? -4.375 23 26.516 1 98.38 8 ALA B O 1
ATOM 4019 N N . THR B 1 9 ? -4.781 21.578 28.188 1 98.44 9 THR B N 1
ATOM 4020 C CA . THR B 1 9 ? -4.84 20.344 27.391 1 98.44 9 THR B CA 1
ATOM 4021 C C . THR B 1 9 ? -6.227 19.703 27.484 1 98.44 9 THR B C 1
ATOM 4023 O O . THR B 1 9 ? -7.086 20.188 28.234 1 98.44 9 THR B O 1
ATOM 4026 N N . ILE B 1 10 ? -6.434 18.703 26.672 1 98.75 10 ILE B N 1
ATOM 4027 C CA . ILE B 1 10 ? -7.695 17.984 26.75 1 98.75 10 ILE B CA 1
ATOM 4028 C C . ILE B 1 10 ? -7.906 17.453 28.156 1 98.75 10 ILE B C 1
ATOM 4030 O O . ILE B 1 10 ? -8.992 17.594 28.734 1 98.75 10 ILE B O 1
ATOM 4034 N N . ASP B 1 11 ? -6.887 16.938 28.828 1 97.81 11 ASP B N 1
ATOM 4035 C CA . ASP B 1 11 ? -6.973 16.391 30.188 1 97.81 11 ASP B CA 1
ATOM 4036 C C . ASP B 1 11 ? -7.328 17.469 31.203 1 97.81 11 ASP B C 1
ATOM 4038 O O . ASP B 1 11 ? -8.156 17.25 32.094 1 97.81 11 ASP B O 1
ATOM 4042 N N . SER B 1 12 ? -6.699 18.594 31.109 1 98 12 SER B N 1
ATOM 4043 C CA . SER B 1 12 ? -6.945 19.641 32.094 1 98 12 SER B CA 1
ATOM 4044 C C . SER B 1 12 ? -8.352 20.203 31.969 1 98 12 SER B C 1
ATOM 4046 O O . SER B 1 12 ? -8.992 20.547 32.969 1 98 12 SER B O 1
ATOM 4048 N N . VAL B 1 13 ? -8.844 20.328 30.734 1 98.44 13 VAL B N 1
ATOM 4049 C CA . VAL B 1 13 ? -10.219 20.766 30.531 1 98.44 13 VAL B CA 1
ATOM 4050 C C . VAL B 1 13 ? -11.18 19.734 31.109 1 98.44 13 VAL B C 1
ATOM 4052 O O . VAL B 1 13 ? -12.117 20.094 31.844 1 98.44 13 VAL B O 1
ATOM 4055 N N . HIS B 1 14 ? -10.953 18.484 30.781 1 98.06 14 HIS B N 1
ATOM 4056 C CA . HIS B 1 14 ? -11.812 17.422 31.297 1 98.06 14 HIS B CA 1
ATOM 4057 C C . HIS B 1 14 ? -11.805 17.375 32.812 1 98.06 14 HIS B C 1
ATOM 4059 O O . HIS B 1 14 ? -12.852 17.188 33.438 1 98.06 14 HIS B O 1
ATOM 4065 N N . HIS B 1 15 ? -10.633 17.516 33.375 1 97.25 15 HIS B N 1
ATOM 4066 C CA . HIS B 1 15 ? -10.555 17.562 34.844 1 97.25 15 HIS B CA 1
ATOM 4067 C C . HIS B 1 15 ? -11.422 18.688 35.406 1 97.25 15 HIS B C 1
ATOM 4069 O O . HIS B 1 15 ? -12.18 18.469 36.344 1 97.25 15 HIS B O 1
ATOM 4075 N N . ALA B 1 16 ? -11.336 19.875 34.844 1 97.69 16 ALA B N 1
ATOM 4076 C CA . ALA B 1 16 ? -12.086 21.047 35.312 1 97.69 16 ALA B CA 1
ATOM 4077 C C . ALA B 1 16 ? -13.586 20.828 35.156 1 97.69 16 ALA B C 1
ATOM 4079 O O . ALA B 1 16 ? -14.367 21.125 36.062 1 97.69 16 ALA B O 1
ATOM 4080 N N . VAL B 1 17 ? -14 20.297 34.062 1 97.44 17 VAL B N 1
ATOM 4081 C CA . VAL B 1 17 ? -15.414 20.172 33.719 1 97.44 17 VAL B CA 1
ATOM 4082 C C . VAL B 1 17 ? -16.031 19 34.469 1 97.44 17 VAL B C 1
ATOM 4084 O O . VAL B 1 17 ? -17.109 19.141 35.062 1 97.44 17 VAL B O 1
ATOM 4087 N N . PHE B 1 18 ? -15.352 17.875 34.531 1 96.19 18 PHE B N 1
ATOM 4088 C CA . PHE B 1 18 ? -15.93 16.672 35.094 1 96.19 18 PHE B CA 1
ATOM 4089 C C . PHE B 1 18 ? -15.875 16.719 36.625 1 96.19 18 PHE B C 1
ATOM 4091 O O . PHE B 1 18 ? -16.641 16.047 37.312 1 96.19 18 PHE B O 1
ATOM 4098 N N . SER B 1 19 ? -14.984 17.516 37.219 1 95.25 19 SER B N 1
ATOM 4099 C CA . SER B 1 19 ? -14.93 17.672 38.656 1 95.25 19 SER B CA 1
ATOM 4100 C C . SER B 1 19 ? -15.836 18.797 39.125 1 95.25 19 SER B C 1
ATOM 4102 O O . SER B 1 19 ? -15.938 19.062 40.344 1 95.25 19 SER B O 1
ATOM 4104 N N . GLY B 1 20 ? -16.359 19.547 38.219 1 94.5 20 GLY B N 1
ATOM 4105 C CA . GLY B 1 20 ? -17.297 20.594 38.594 1 94.5 20 GLY B CA 1
ATOM 4106 C C . GLY B 1 20 ? -16.609 21.906 38.906 1 94.5 20 GLY B C 1
ATOM 4107 O O . GLY B 1 20 ? -17.25 22.844 39.406 1 94.5 20 GLY B O 1
ATOM 4108 N N . LEU B 1 21 ? -15.383 21.938 38.656 1 96.62 21 LEU B N 1
ATOM 4109 C CA . LEU B 1 21 ? -14.633 23.156 38.938 1 96.62 21 LEU B CA 1
ATOM 4110 C C . LEU B 1 21 ? -14.969 24.25 37.938 1 96.62 21 LEU B C 1
ATOM 4112 O O . LEU B 1 21 ? -14.805 25.438 38.219 1 96.62 21 LEU B O 1
ATOM 4116 N N . SER B 1 22 ? -15.367 23.891 36.719 1 97.44 22 SER 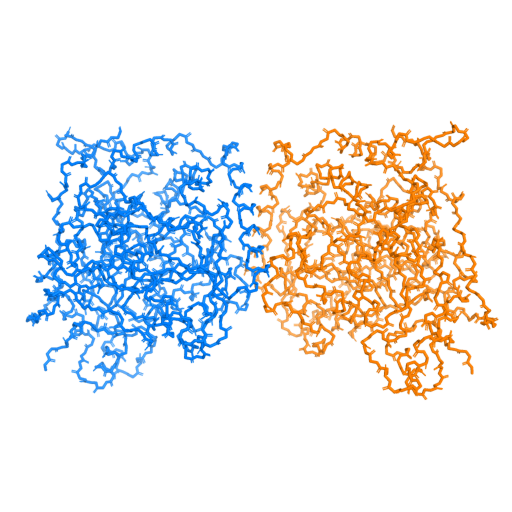B N 1
ATOM 4117 C CA . SER B 1 22 ? -15.766 24.812 35.688 1 97.44 22 SER B CA 1
ATOM 4118 C C . SER B 1 22 ? -16.891 24.234 34.844 1 97.44 22 SER B C 1
ATOM 4120 O O . SER B 1 22 ? -17.156 23.031 34.875 1 97.44 22 SER B O 1
ATOM 4122 N N . THR B 1 23 ? -17.578 25.094 34.156 1 97.31 23 THR B N 1
ATOM 4123 C CA . THR B 1 23 ? -18.531 24.656 33.125 1 97.31 23 THR B CA 1
ATOM 4124 C C . THR B 1 23 ? -17.922 24.75 31.75 1 97.31 23 THR B C 1
ATOM 4126 O O . THR B 1 23 ? -16.859 25.344 31.562 1 97.31 23 THR B O 1
ATOM 4129 N N . CYS B 1 24 ? -18.594 24.125 30.812 1 98 24 CYS B N 1
ATOM 4130 C CA . CYS B 1 24 ? -18.141 24.266 29.438 1 98 24 CYS B CA 1
ATOM 4131 C C . CYS B 1 24 ? -18.188 25.719 28.984 1 98 24 CYS B C 1
ATOM 4133 O O . CYS B 1 24 ? -17.281 26.188 28.297 1 98 24 CYS B O 1
ATOM 4135 N N . ARG B 1 25 ? -19.234 26.453 29.344 1 98 25 ARG B N 1
ATOM 4136 C CA . ARG B 1 25 ? -19.344 27.859 29 1 98 25 ARG B CA 1
ATOM 4137 C C . ARG B 1 25 ? -18.141 28.641 29.547 1 98 25 ARG B C 1
ATOM 4139 O O . ARG B 1 25 ? -17.578 29.484 28.844 1 98 25 ARG B O 1
ATOM 4146 N N . GLU B 1 26 ? -17.781 28.391 30.812 1 98.12 26 GLU B N 1
ATOM 4147 C CA . GLU B 1 26 ? -16.656 29.078 31.422 1 98.12 26 GLU B CA 1
ATOM 4148 C C . GLU B 1 26 ? -15.352 28.766 30.688 1 98.12 26 GLU B C 1
ATOM 4150 O O . GLU B 1 26 ? -14.516 29.656 30.484 1 98.12 26 GLU B O 1
ATOM 4155 N N . VAL B 1 27 ? -15.195 27.484 30.297 1 98.56 27 VAL B N 1
ATOM 4156 C CA . VAL B 1 27 ? -14.016 27.078 29.547 1 98.56 27 VAL B CA 1
ATOM 4157 C C . VAL B 1 27 ? -13.961 27.828 28.219 1 98.56 27 VAL B C 1
ATOM 4159 O O . VAL B 1 27 ? -12.945 28.469 27.906 1 98.56 27 VAL B O 1
ATOM 4162 N N . VAL B 1 28 ? -15.016 27.844 27.469 1 98.56 28 VAL B N 1
ATOM 4163 C CA . VAL B 1 28 ? -15.078 28.469 26.156 1 98.56 28 VAL B CA 1
ATOM 4164 C C . VAL B 1 28 ? -14.875 29.984 26.312 1 98.56 28 VAL B C 1
ATOM 4166 O O . VAL B 1 28 ? -14.117 30.594 25.547 1 98.56 28 VAL B O 1
ATOM 4169 N N . ALA B 1 29 ? -15.492 30.578 27.281 1 98.44 29 ALA B N 1
ATOM 4170 C CA . ALA B 1 29 ? -15.375 32.031 27.531 1 98.44 29 ALA B CA 1
ATOM 4171 C C . ALA B 1 29 ? -13.922 32.406 27.812 1 98.44 29 ALA B C 1
ATOM 4173 O O . ALA B 1 29 ? -13.477 33.5 27.422 1 98.44 29 ALA B O 1
ATOM 4174 N N . SER B 1 30 ? -13.266 31.578 28.547 1 98.56 30 SER B N 1
ATOM 4175 C CA . SER B 1 30 ? -11.875 31.875 28.875 1 98.56 30 SER B CA 1
ATOM 4176 C C . SER B 1 30 ? -11.008 31.938 27.625 1 98.56 30 SER B C 1
ATOM 4178 O O . SER B 1 30 ? -10.125 32.781 27.516 1 98.56 30 SER B O 1
ATOM 4180 N N . PHE B 1 31 ? -11.18 31.062 26.672 1 98.75 31 PHE B N 1
ATOM 4181 C CA . PHE B 1 31 ? -10.43 31.078 25.422 1 98.75 31 PHE B CA 1
ATOM 4182 C C . PHE B 1 31 ? -10.836 32.281 24.578 1 98.75 31 PHE B C 1
ATOM 4184 O O . PHE B 1 31 ? -9.992 32.906 23.953 1 98.75 31 PHE B O 1
ATOM 4191 N N . ILE B 1 32 ? -12.133 32.594 24.484 1 98.62 32 ILE B N 1
ATOM 4192 C CA . ILE B 1 32 ? -12.625 33.719 23.734 1 98.62 32 ILE B CA 1
ATOM 4193 C C . ILE B 1 32 ? -12 35 24.281 1 98.62 32 ILE B C 1
ATOM 4195 O O . ILE B 1 32 ? -11.562 35.875 23.516 1 98.62 32 ILE B O 1
ATOM 4199 N N . ALA B 1 33 ? -11.945 35.125 25.609 1 98.31 33 ALA B N 1
ATOM 4200 C CA . ALA B 1 33 ? -11.367 36.312 26.25 1 98.31 33 ALA B CA 1
ATOM 4201 C C . ALA B 1 33 ? -9.906 36.469 25.844 1 98.31 33 ALA B C 1
ATOM 4203 O O . ALA B 1 33 ? -9.453 37.594 25.609 1 98.31 33 ALA B O 1
ATOM 4204 N N . ARG B 1 34 ? -9.195 35.438 25.828 1 98.31 34 ARG B N 1
ATOM 4205 C CA . ARG B 1 34 ? -7.789 35.5 25.453 1 98.31 34 ARG B CA 1
ATOM 4206 C C . ARG B 1 34 ? -7.633 35.938 24 1 98.31 34 ARG B C 1
ATOM 4208 O O . ARG B 1 34 ? -6.754 36.75 23.688 1 98.31 34 ARG B O 1
ATOM 4215 N N . ILE B 1 35 ? -8.453 35.375 23.094 1 98.69 35 ILE B N 1
ATOM 4216 C CA . ILE B 1 35 ? -8.398 35.75 21.688 1 98.69 35 ILE B CA 1
ATOM 4217 C C . ILE B 1 35 ? -8.672 37.25 21.547 1 98.69 35 ILE B C 1
ATOM 4219 O O . ILE B 1 35 ? -7.953 37.969 20.844 1 98.69 35 ILE B O 1
ATOM 4223 N N . GLU B 1 36 ? -9.656 37.719 22.172 1 97.44 36 GLU B N 1
ATOM 4224 C CA . GLU B 1 36 ? -10.031 39.125 22.109 1 97.44 36 GLU B CA 1
ATOM 4225 C C . GLU B 1 36 ? -8.898 40.031 22.609 1 97.44 36 GLU B C 1
ATOM 4227 O O . GLU B 1 36 ? -8.625 41.062 22.016 1 97.44 36 GLU B O 1
ATOM 4232 N N . ALA B 1 37 ? -8.273 39.594 23.641 1 97.44 37 ALA B N 1
ATOM 4233 C CA . ALA B 1 37 ? -7.301 40.438 24.312 1 97.44 37 ALA B CA 1
ATOM 4234 C C . ALA B 1 37 ? -5.938 40.344 23.641 1 97.44 37 ALA B C 1
ATOM 4236 O O . ALA B 1 37 ? -5.172 41.312 23.656 1 97.44 37 ALA B O 1
ATOM 4237 N N . LEU B 1 38 ? -5.648 39.219 23.062 1 98.31 38 LEU B N 1
ATOM 4238 C CA . LEU B 1 38 ? -4.23 39 22.797 1 98.31 38 LEU B CA 1
ATOM 4239 C C . LEU B 1 38 ? -4 38.656 21.328 1 98.31 38 LEU B C 1
ATOM 4241 O O . LEU B 1 38 ? -2.854 38.562 20.891 1 98.31 38 LEU B O 1
ATOM 4245 N N . ASN B 1 39 ? -5.02 38.469 20.516 1 98.25 39 ASN B N 1
ATOM 4246 C CA . ASN B 1 39 ? -4.828 38.062 19.125 1 98.25 39 ASN B CA 1
ATOM 4247 C C . ASN B 1 39 ? -4.062 39.094 18.328 1 98.25 39 ASN B C 1
ATOM 4249 O O . ASN B 1 39 ? -3.506 38.812 17.266 1 98.25 39 ASN B O 1
ATOM 4253 N N . HIS B 1 40 ? -3.998 40.375 18.766 1 97.56 40 HIS B N 1
ATOM 4254 C CA . HIS B 1 40 ? -3.256 41.406 18.062 1 97.56 40 HIS B CA 1
ATOM 4255 C C . HIS B 1 40 ? -1.771 41.062 17.984 1 97.56 40 HIS B C 1
ATOM 4257 O O . HIS B 1 40 ? -1.058 41.594 17.125 1 97.56 40 HIS B O 1
ATOM 4263 N N . HIS B 1 41 ? -1.283 40.188 18.875 1 98.06 41 HIS B N 1
ATOM 4264 C CA . HIS B 1 41 ? 0.114 39.781 18.859 1 98.06 41 HIS B CA 1
ATOM 4265 C C . HIS B 1 41 ? 0.387 38.812 17.688 1 98.06 41 HIS B C 1
ATOM 4267 O O . HIS B 1 41 ? 1.534 38.688 17.25 1 98.06 41 HIS B O 1
ATOM 4273 N N . THR B 1 42 ? -0.679 38.188 17.156 1 98.75 42 THR B N 1
ATOM 4274 C CA . THR B 1 42 ? -0.433 37.156 16.172 1 98.75 42 THR B CA 1
ATOM 4275 C C . THR B 1 42 ? -1.23 37.406 14.898 1 98.75 42 THR B C 1
ATOM 4277 O O . THR B 1 42 ? -0.856 36.938 13.82 1 98.75 42 THR B O 1
ATOM 4280 N N . ASN B 1 43 ? -2.42 38.031 15.055 1 98.75 43 ASN B N 1
ATOM 4281 C CA . ASN B 1 43 ? -3.354 38.156 13.945 1 98.75 43 ASN B CA 1
ATOM 4282 C C . ASN B 1 43 ? -3.781 36.812 13.383 1 98.75 43 ASN B C 1
ATOM 4284 O O . ASN B 1 43 ? -4.008 36.688 12.18 1 98.75 43 ASN B O 1
ATOM 4288 N N . ALA B 1 44 ? -3.865 35.781 14.188 1 98.88 44 ALA B N 1
ATOM 4289 C CA . ALA B 1 44 ? -4.055 34.406 13.758 1 98.88 44 ALA B CA 1
ATOM 4290 C C . ALA B 1 44 ? -5.531 34.094 13.523 1 98.88 44 ALA B C 1
ATOM 4292 O O . ALA B 1 44 ? -5.871 33.281 12.656 1 98.88 44 ALA B O 1
ATOM 4293 N N . VAL B 1 45 ? -6.453 34.656 14.234 1 98.88 45 VAL B N 1
ATOM 4294 C CA . VAL B 1 45 ? -7.867 34.312 14.203 1 98.88 45 VAL B CA 1
ATOM 4295 C C . VAL B 1 45 ? -8.602 35.156 13.18 1 98.88 45 VAL B C 1
ATOM 4297 O O . VAL B 1 45 ? -8.5 36.406 13.211 1 98.88 45 VAL B O 1
ATOM 4300 N N . VAL B 1 46 ? -9.328 34.562 12.305 1 97.94 46 VAL B N 1
ATOM 4301 C CA . VAL B 1 46 ? -10.055 35.25 11.234 1 97.94 46 VAL B CA 1
ATOM 4302 C C . VAL B 1 46 ? -11.477 35.562 11.695 1 97.94 46 VAL B C 1
ATOM 4304 O O . VAL B 1 46 ? -12.023 36.625 11.367 1 97.94 46 VAL B O 1
ATOM 4307 N N . SER B 1 47 ? -12.055 34.656 12.383 1 98 47 SER B N 1
ATOM 4308 C CA . SER B 1 47 ? -13.422 34.812 12.859 1 98 47 SER B CA 1
ATOM 4309 C C . SER B 1 47 ? -13.703 33.906 14.055 1 98 47 SER B C 1
ATOM 4311 O O . SER B 1 47 ? -13 32.906 14.258 1 98 47 SER B O 1
ATOM 4313 N N . LEU B 1 48 ? -14.633 34.281 14.844 1 98.62 48 LEU B N 1
ATOM 4314 C CA . LEU B 1 48 ? -15.148 33.438 15.922 1 98.62 48 LEU B CA 1
ATOM 4315 C C . LEU B 1 48 ? -16.531 32.906 15.578 1 98.62 48 LEU B C 1
ATOM 4317 O O . LEU B 1 48 ? -17.297 33.531 14.859 1 98.62 48 LEU B O 1
ATOM 4321 N N . ASN B 1 49 ? -16.766 31.719 16 1 98.75 49 ASN B N 1
ATOM 4322 C CA . ASN B 1 49 ? -18.062 31.078 15.836 1 98.75 49 ASN B CA 1
ATOM 4323 C C . ASN B 1 49 ? -19.125 31.734 16.703 1 98.75 49 ASN B C 1
ATOM 4325 O O . ASN B 1 49 ? -19.078 31.656 17.922 1 98.75 49 ASN B O 1
ATOM 4329 N N . PRO B 1 50 ? -20.172 32.375 16.109 1 98.25 50 PRO B N 1
ATOM 4330 C CA . PRO B 1 50 ? -21.188 33.062 16.906 1 98.25 50 PRO B CA 1
ATOM 4331 C C . PRO B 1 50 ? -21.969 32.094 17.797 1 98.25 50 PRO B C 1
ATOM 4333 O O . PRO B 1 50 ? -22.609 32.531 18.766 1 98.25 50 PRO B O 1
ATOM 4336 N N . ASN B 1 51 ? -21.875 30.844 17.531 1 98.19 51 ASN B N 1
ATOM 4337 C CA . ASN B 1 51 ? -22.672 29.844 18.25 1 98.19 51 ASN B CA 1
ATOM 4338 C C . ASN B 1 51 ? -21.859 29.156 19.328 1 98.19 51 ASN B C 1
ATOM 4340 O O . ASN B 1 51 ? -22.344 28.234 19.984 1 98.19 51 ASN B O 1
ATOM 4344 N N . ALA B 1 52 ? -20.594 29.5 19.531 1 98.62 52 ALA B N 1
ATOM 4345 C CA . ALA B 1 52 ? -19.688 28.766 20.391 1 98.62 52 ALA B CA 1
ATOM 4346 C C . ALA B 1 52 ? -20.219 28.703 21.828 1 98.62 52 ALA B C 1
ATOM 4348 O O . ALA B 1 52 ? -20.156 27.656 22.469 1 98.62 52 ALA B O 1
ATOM 4349 N N . LEU B 1 53 ? -20.734 29.797 22.359 1 98.44 53 LEU B N 1
ATOM 4350 C CA . LEU B 1 53 ? -21.234 29.844 23.734 1 98.44 53 LEU B CA 1
ATOM 4351 C C . LEU B 1 53 ? -22.516 29.016 23.875 1 98.44 53 LEU B C 1
ATOM 4353 O O . LEU B 1 53 ? -22.703 28.328 24.875 1 98.44 53 LEU B O 1
ATOM 4357 N N . ASP B 1 54 ? -23.375 29.094 22.844 1 98.12 54 ASP B N 1
ATOM 4358 C CA . ASP B 1 54 ? -24.578 28.266 22.859 1 98.12 54 ASP B CA 1
ATOM 4359 C C . ASP B 1 54 ? -24.234 26.781 22.844 1 98.12 54 ASP B C 1
ATOM 4361 O O . ASP B 1 54 ? -24.891 25.984 23.516 1 98.12 54 ASP B O 1
ATOM 4365 N N . MET B 1 55 ? -23.266 26.469 22.062 1 97.5 55 MET B N 1
ATOM 4366 C CA . MET B 1 55 ? -22.812 25.094 22.016 1 97.5 55 MET B CA 1
ATOM 4367 C C . MET B 1 55 ? -22.297 24.641 23.375 1 97.5 55 MET B C 1
ATOM 4369 O O . MET B 1 55 ? -22.562 23.516 23.812 1 97.5 55 MET B O 1
ATOM 4373 N N . ALA B 1 56 ? -21.547 25.484 24.031 1 98.19 56 ALA B N 1
ATOM 4374 C CA . ALA B 1 56 ? -21.047 25.188 25.375 1 98.19 56 ALA B CA 1
ATOM 4375 C C . ALA B 1 56 ? -22.188 24.969 26.359 1 98.19 56 ALA B C 1
ATOM 4377 O O . ALA B 1 56 ? -22.141 24.062 27.188 1 98.19 56 ALA B O 1
ATOM 4378 N N . ASP B 1 57 ? -23.219 25.812 26.312 1 98 57 ASP B N 1
ATOM 4379 C CA . ASP B 1 57 ? -24.391 25.672 27.172 1 98 57 ASP B CA 1
ATOM 4380 C C . ASP B 1 57 ? -25.062 24.312 26.969 1 98 57 ASP B C 1
ATOM 4382 O O . ASP B 1 57 ? -25.5 23.688 27.938 1 98 57 ASP B O 1
ATOM 4386 N N . THR B 1 58 ? -25.172 23.969 25.75 1 97.38 58 THR B N 1
ATOM 4387 C CA . THR B 1 58 ? -25.766 22.672 25.422 1 97.38 58 THR B CA 1
ATOM 4388 C C . THR B 1 58 ? -24.984 21.547 26.062 1 97.38 58 THR B C 1
ATOM 4390 O O . THR B 1 58 ? -25.562 20.594 26.578 1 97.38 58 THR B O 1
ATOM 4393 N N . LEU B 1 59 ? -23.656 21.578 25.984 1 98.06 59 LEU B N 1
ATOM 4394 C CA . LEU B 1 59 ? -22.812 20.547 26.594 1 98.06 59 LEU B CA 1
ATOM 4395 C C . LEU B 1 59 ? -22.922 20.578 28.109 1 98.06 59 LEU B C 1
ATOM 4397 O O . LEU B 1 59 ? -22.891 19.516 28.75 1 98.06 59 LEU B O 1
ATOM 4401 N N . ASP B 1 60 ? -23.062 21.734 28.688 1 97.69 60 ASP B N 1
ATOM 4402 C CA . ASP B 1 60 ? -23.297 21.844 30.125 1 97.69 60 ASP B CA 1
ATOM 4403 C C . ASP B 1 60 ? -24.594 21.125 30.516 1 97.69 60 ASP B C 1
ATOM 4405 O O . ASP B 1 60 ? -24.656 20.469 31.562 1 97.69 60 ASP B O 1
ATOM 4409 N N . GLU B 1 61 ? -25.594 21.359 29.703 1 97.38 61 GLU B N 1
ATOM 4410 C CA . GLU B 1 61 ? -26.859 20.688 29.953 1 97.38 61 GLU B CA 1
ATOM 4411 C C . GLU B 1 61 ? -26.703 19.172 29.875 1 97.38 61 GLU B C 1
ATOM 4413 O O . GLU B 1 61 ? -27.266 18.438 30.688 1 97.38 61 GLU B O 1
ATOM 4418 N N . GLN B 1 62 ? -25.984 18.75 28.906 1 96.62 62 GLN B N 1
ATOM 4419 C CA . GLN B 1 62 ? -25.734 17.328 28.766 1 96.62 62 GLN B CA 1
ATOM 4420 C C . GLN B 1 62 ? -24.984 16.781 29.984 1 96.62 62 GLN B C 1
ATOM 4422 O O . GLN B 1 62 ? -25.312 15.688 30.469 1 96.62 62 GLN B O 1
ATOM 4427 N N . LEU B 1 63 ? -23.953 17.5 30.359 1 96.44 63 LEU B N 1
ATOM 4428 C CA . LEU B 1 63 ? -23.188 17.094 31.531 1 96.44 63 LEU B CA 1
ATOM 4429 C C . LEU B 1 63 ? -24.078 16.984 32.75 1 96.44 63 LEU B C 1
ATOM 4431 O O . LEU B 1 63 ? -23.984 16.016 33.531 1 96.44 63 LEU B O 1
ATOM 4435 N N . ALA B 1 64 ? -24.922 17.891 32.969 1 95.62 64 ALA B N 1
ATOM 4436 C CA . ALA B 1 64 ? -25.828 17.922 34.094 1 95.62 64 ALA B CA 1
ATOM 4437 C C . ALA B 1 64 ? -26.797 16.734 34.062 1 95.62 64 ALA B C 1
ATOM 4439 O O . ALA B 1 64 ? -27.203 16.203 35.094 1 95.62 64 ALA B O 1
ATOM 4440 N N . ALA B 1 65 ? -27.062 16.297 32.906 1 95.38 65 ALA B N 1
ATOM 4441 C CA . ALA B 1 65 ? -27.984 15.18 32.719 1 95.38 65 ALA B CA 1
ATOM 4442 C C . ALA B 1 65 ? -27.266 13.844 32.781 1 95.38 65 ALA B C 1
ATOM 4444 O O . ALA B 1 65 ? -27.875 12.781 32.625 1 95.38 65 ALA B O 1
ATOM 4445 N N . GLY B 1 66 ? -26 13.844 32.938 1 92 66 GLY B N 1
ATOM 4446 C CA . GLY B 1 66 ? -25.219 12.625 33.062 1 92 66 GLY B CA 1
ATOM 4447 C C . GLY B 1 66 ? -24.859 12.023 31.703 1 92 66 GLY B C 1
ATOM 4448 O O . GLY B 1 66 ? -24.5 10.844 31.625 1 92 66 GLY B O 1
ATOM 4449 N N . ASN B 1 67 ? -24.938 12.766 30.703 1 87.56 67 ASN B N 1
ATOM 4450 C CA . ASN B 1 67 ? -24.703 12.297 29.344 1 87.56 67 ASN B CA 1
ATOM 4451 C C . ASN B 1 67 ? -23.438 12.914 28.75 1 87.56 67 ASN B C 1
ATOM 4453 O O . ASN B 1 67 ? -23.438 13.406 27.625 1 87.56 67 ASN B O 1
ATOM 4457 N N . ALA B 1 68 ? -22.469 13.039 29.656 1 84.06 68 ALA B N 1
ATOM 4458 C CA . ALA B 1 68 ? -21.203 13.594 29.172 1 84.06 68 ALA B CA 1
ATOM 4459 C C . ALA B 1 68 ? -20.297 12.5 28.625 1 84.06 68 ALA B C 1
ATOM 4461 O O . ALA B 1 68 ? -19.734 11.703 29.391 1 84.06 68 ALA B O 1
ATOM 4462 N N . THR B 1 69 ? -20.438 12.336 27.25 1 81.81 69 THR B N 1
ATOM 4463 C CA . THR B 1 69 ? -19.688 11.266 26.594 1 81.81 69 THR B CA 1
ATOM 4464 C C . THR B 1 69 ? -18.797 11.836 25.484 1 81.81 69 THR B C 1
ATOM 4466 O O . THR B 1 69 ? -18.891 13.016 25.156 1 81.81 69 THR B O 1
ATOM 4469 N N . GLY B 1 70 ? -17.594 11.344 25.156 1 91.94 70 GLY B N 1
ATOM 4470 C CA . GLY B 1 70 ? -16.766 11.641 24 1 91.94 70 GLY B CA 1
ATOM 4471 C C . GLY B 1 70 ? -15.352 12.055 24.375 1 91.94 70 GLY B C 1
ATOM 4472 O O . GLY B 1 70 ? -15.148 12.758 25.359 1 91.94 70 GLY B O 1
ATOM 4473 N N . PRO B 1 71 ? -14.508 11.781 23.578 1 97.06 71 PRO B N 1
ATOM 4474 C CA . PRO B 1 71 ? -13.109 12.047 23.906 1 97.06 71 PRO B CA 1
ATOM 4475 C C . PRO B 1 71 ? -12.742 13.523 23.797 1 97.06 71 PRO B C 1
ATOM 4477 O O . PRO B 1 71 ? -11.688 13.945 24.281 1 97.06 71 PRO B O 1
ATOM 4480 N N . LEU B 1 72 ? -13.641 14.383 23.188 1 98.69 72 LEU B N 1
ATOM 4481 C CA . LEU B 1 72 ? -13.375 15.805 23.031 1 98.69 72 LEU B CA 1
ATOM 4482 C C . LEU B 1 72 ? -14.469 16.641 23.688 1 98.69 72 LEU B C 1
ATOM 4484 O O . LEU B 1 72 ? -14.68 17.797 23.312 1 98.69 72 LEU B O 1
ATOM 4488 N N . PHE B 1 73 ? -15.125 16.109 24.688 1 98.44 73 PHE B N 1
ATOM 4489 C CA . PHE B 1 73 ? -16.219 16.797 25.375 1 98.44 73 PHE B CA 1
ATOM 4490 C C . PHE B 1 73 ? -15.742 18.156 25.906 1 98.44 73 PHE B C 1
ATOM 4492 O O . PHE B 1 73 ? -14.836 18.219 26.734 1 98.44 73 PHE B O 1
ATOM 4499 N N . CYS B 1 74 ? -16.344 19.234 25.406 1 98.38 74 CYS B N 1
ATOM 4500 C CA . CYS B 1 74 ? -16.156 20.594 25.891 1 98.38 74 CYS B CA 1
ATOM 4501 C C . CYS B 1 74 ? -14.789 21.125 25.469 1 98.38 74 CYS B C 1
ATOM 4503 O O . CYS B 1 74 ? -14.289 22.094 26.031 1 98.38 74 CYS B O 1
ATOM 4505 N N . ILE B 1 75 ? -14.102 20.5 24.484 1 98.88 75 ILE B N 1
ATOM 4506 C CA . ILE B 1 75 ? -12.766 20.922 24.094 1 98.88 75 ILE B CA 1
ATOM 4507 C C . ILE B 1 75 ? -12.867 22 23.031 1 98.88 75 ILE B C 1
ATOM 4509 O O . ILE B 1 75 ? -13.406 21.781 21.938 1 98.88 75 ILE B O 1
ATOM 4513 N N . PRO B 1 76 ? -12.398 23.234 23.266 1 98.81 76 PRO B N 1
ATOM 4514 C CA . PRO B 1 76 ? -12.383 24.297 22.25 1 98.81 76 PRO B CA 1
ATOM 4515 C C . PRO B 1 76 ? -11.367 24.031 21.141 1 98.81 76 PRO B C 1
ATOM 4517 O O . PRO B 1 76 ? -10.195 23.781 21.422 1 98.81 76 PRO B O 1
ATOM 4520 N N . VAL B 1 77 ? -11.773 24.141 19.906 1 98.88 77 VAL B N 1
ATOM 4521 C CA . VAL B 1 77 ? -10.961 23.844 18.734 1 98.88 77 VAL B CA 1
ATOM 4522 C C . VAL B 1 77 ? -11.078 24.984 17.719 1 98.88 77 VAL B C 1
ATOM 4524 O O . VAL B 1 77 ? -12.164 25.531 17.516 1 98.88 77 VAL B O 1
ATOM 4527 N N . LEU B 1 78 ? -9.977 25.391 17.141 1 98.94 78 LEU B N 1
ATOM 4528 C CA . LEU B 1 78 ? -10 26.328 16.031 1 98.94 78 LEU B CA 1
ATOM 4529 C C . LEU B 1 78 ? -9.742 25.609 14.711 1 98.94 78 LEU B C 1
ATOM 4531 O O . LEU B 1 78 ? -8.859 24.75 14.633 1 98.94 78 LEU B O 1
ATOM 4535 N N . LEU B 1 79 ? -10.508 25.906 13.672 1 98.94 79 LEU B N 1
ATOM 4536 C CA . LEU B 1 79 ? -10.352 25.328 12.344 1 98.94 79 LEU B CA 1
ATOM 4537 C C . LEU B 1 79 ? -9.5 26.219 11.453 1 98.94 79 LEU B C 1
ATOM 4539 O O . LEU B 1 79 ? -9.68 27.438 11.438 1 98.94 79 LEU B O 1
ATOM 4543 N N . LYS B 1 80 ? -8.508 25.578 10.766 1 98.88 80 LYS B N 1
ATOM 4544 C CA . LYS B 1 80 ? -7.973 26.281 9.602 1 98.88 80 LYS B CA 1
ATOM 4545 C C . LYS B 1 80 ? -9.086 26.734 8.664 1 98.88 80 LYS B C 1
ATOM 4547 O O . LYS B 1 80 ? -10.07 26.016 8.461 1 98.88 80 LYS B O 1
ATOM 4552 N N . ASP B 1 81 ? -8.992 27.906 8.141 1 98.88 81 ASP B N 1
ATOM 4553 C CA . ASP B 1 81 ? -10.117 28.547 7.453 1 98.88 81 ASP B CA 1
ATOM 4554 C C . ASP B 1 81 ? -10.383 27.875 6.109 1 98.88 81 ASP B C 1
ATOM 4556 O O . ASP B 1 81 ? -11.188 28.359 5.316 1 98.88 81 ASP B O 1
ATOM 4560 N N . ASN B 1 82 ? -9.781 26.75 5.812 1 98.88 82 ASN B N 1
ATOM 4561 C CA . ASN B 1 82 ? -10.102 26 4.605 1 98.88 82 ASN B CA 1
ATOM 4562 C C . ASN B 1 82 ? -10.906 24.734 4.934 1 98.88 82 ASN B C 1
ATOM 4564 O O . ASN B 1 82 ? -11.078 23.859 4.078 1 98.88 82 ASN B O 1
ATOM 4568 N N . TYR B 1 83 ? -11.383 24.609 6.133 1 98.88 83 TYR B N 1
ATOM 4569 C CA . TYR B 1 83 ? -12.32 23.562 6.52 1 98.88 83 TYR B CA 1
ATOM 4570 C C . TYR B 1 83 ? -13.758 24.047 6.422 1 98.88 83 TYR B C 1
ATOM 4572 O O . TYR B 1 83 ? -14.117 25.062 7.035 1 98.88 83 TYR B O 1
ATOM 4580 N N . ASP B 1 84 ? -14.57 23.297 5.793 1 98.88 84 ASP B N 1
ATOM 4581 C CA . ASP B 1 84 ? -15.984 23.656 5.668 1 98.88 84 ASP B CA 1
ATOM 4582 C C . ASP B 1 84 ? -16.719 23.469 6.992 1 98.88 84 ASP B C 1
ATOM 4584 O O . ASP B 1 84 ? -16.469 22.5 7.715 1 98.88 84 ASP B O 1
ATOM 4588 N N . THR B 1 85 ? -17.516 24.344 7.34 1 98.62 85 THR B N 1
ATOM 4589 C CA . THR B 1 85 ? -18.469 24.25 8.438 1 98.62 85 THR B CA 1
ATOM 4590 C C . THR B 1 85 ? -19.719 25.062 8.117 1 98.62 85 THR B C 1
ATOM 4592 O O . THR B 1 85 ? -19.672 26.062 7.387 1 98.62 85 THR B O 1
ATOM 4595 N N . THR B 1 86 ? -20.797 24.656 8.594 1 98.12 86 THR B N 1
ATOM 4596 C CA . THR B 1 86 ? -22.047 25.359 8.367 1 98.12 86 THR B CA 1
ATOM 4597 C C . THR B 1 86 ? -22.141 26.625 9.219 1 98.12 86 THR B C 1
ATOM 4599 O O . THR B 1 86 ? -22.984 27.484 8.969 1 98.12 86 THR B O 1
ATOM 4602 N N . GLU B 1 87 ? -21.234 26.781 10.117 1 97.25 87 GLU B N 1
ATOM 4603 C CA . GLU B 1 87 ? -21.391 27.797 11.164 1 97.25 87 GLU B CA 1
ATOM 4604 C C . GLU B 1 87 ? -20.797 29.125 10.727 1 97.25 87 GLU B C 1
ATOM 4606 O O . GLU B 1 87 ? -21.141 30.172 11.273 1 97.25 87 GLU B O 1
ATOM 4611 N N . MET B 1 88 ? -19.875 29.094 9.836 1 97.38 88 MET B N 1
ATOM 4612 C CA . MET B 1 88 ? -19.125 30.25 9.375 1 97.38 88 MET B CA 1
ATOM 4613 C C . MET B 1 88 ? -18.688 30.078 7.918 1 97.38 88 MET B C 1
ATOM 4615 O O . MET B 1 88 ? -18.641 28.953 7.414 1 97.38 88 MET B O 1
ATOM 4619 N N . PRO B 1 89 ? -18.406 31.219 7.215 1 98.19 89 PRO B N 1
ATOM 4620 C CA . PRO B 1 89 ? -17.828 31.078 5.875 1 98.19 89 PRO B CA 1
ATOM 4621 C C . PRO B 1 89 ? -16.516 30.297 5.875 1 98.19 89 PRO B C 1
ATOM 4623 O O . PRO B 1 89 ? -15.797 30.281 6.883 1 98.19 89 PRO B O 1
ATOM 4626 N N . THR B 1 90 ? -16.281 29.578 4.887 1 98.81 90 THR B N 1
ATOM 4627 C CA . THR B 1 90 ? -14.969 29.016 4.574 1 98.81 90 THR B CA 1
ATOM 4628 C C . THR B 1 90 ? -14.305 29.797 3.441 1 98.81 90 THR B C 1
ATOM 4630 O O . THR B 1 90 ? -14.688 29.672 2.279 1 98.81 90 THR B O 1
ATOM 4633 N N . THR B 1 91 ? -13.266 30.578 3.783 1 98.56 91 THR B N 1
ATOM 4634 C CA . THR B 1 91 ? -12.82 31.609 2.855 1 98.56 91 THR B CA 1
ATOM 4635 C C . THR B 1 91 ? -11.438 31.281 2.303 1 98.56 91 THR B C 1
ATOM 4637 O O . THR B 1 91 ? -10.984 31.906 1.342 1 98.56 91 THR B O 1
ATOM 4640 N N . GLY B 1 92 ? -10.742 30.266 2.91 1 98.69 92 GLY B N 1
ATOM 4641 C CA . GLY B 1 92 ? -9.344 30.109 2.555 1 98.69 92 GLY B CA 1
ATOM 4642 C C . GLY B 1 92 ? -8.523 31.359 2.771 1 98.69 92 GLY B C 1
ATOM 4643 O O . GLY B 1 92 ? -7.508 31.562 2.107 1 98.69 92 GLY B O 1
ATOM 4644 N N . SER B 1 93 ? -9.055 32.219 3.59 1 98.56 93 SER B N 1
ATOM 4645 C CA . SER B 1 93 ? -8.523 33.531 3.922 1 98.56 93 SER B CA 1
ATOM 4646 C C . SER B 1 93 ? -8.344 34.375 2.67 1 98.56 93 SER B C 1
ATOM 4648 O O . SER B 1 93 ? -7.414 35.188 2.59 1 98.56 93 SER B O 1
ATOM 4650 N N . SER B 1 94 ? -9.086 34.188 1.628 1 98.19 94 SER B N 1
ATOM 4651 C CA . SER B 1 94 ? -9.102 34.938 0.392 1 98.19 94 SER B CA 1
ATOM 4652 C C . SER B 1 94 ? -10.281 35.906 0.356 1 98.19 94 SER B C 1
ATOM 4654 O O . SER B 1 94 ? -11.414 35.531 0.649 1 98.19 94 SER B O 1
ATOM 4656 N N . LEU B 1 95 ? -10.031 37.156 -0.028 1 96.88 95 LEU B N 1
ATOM 4657 C CA . LEU B 1 95 ? -11.109 38.125 -0.182 1 96.88 95 LEU B CA 1
ATOM 4658 C C . LEU B 1 95 ? -12.141 37.625 -1.195 1 96.88 95 LEU B C 1
ATOM 4660 O O . LEU B 1 95 ? -13.336 37.906 -1.043 1 96.88 95 LEU B O 1
ATOM 4664 N N . ALA B 1 96 ? -11.711 36.906 -2.186 1 97 96 ALA B N 1
ATOM 4665 C CA . ALA B 1 96 ? -12.586 36.406 -3.242 1 97 96 ALA B CA 1
ATOM 4666 C C . ALA B 1 96 ? -13.594 35.375 -2.689 1 97 96 ALA B C 1
ATOM 4668 O O . ALA B 1 96 ? -14.633 35.125 -3.307 1 97 96 ALA B O 1
ATOM 4669 N N . LEU B 1 97 ? -13.32 34.875 -1.54 1 98.25 97 LEU B N 1
ATOM 4670 C CA . LEU B 1 97 ? -14.18 33.844 -0.956 1 98.25 97 LEU B CA 1
ATOM 4671 C C . LEU B 1 97 ? -14.75 34.312 0.378 1 98.25 97 LEU B C 1
ATOM 4673 O O . LEU B 1 97 ? -15.18 33.5 1.194 1 98.25 97 LEU B O 1
ATOM 4677 N N . ALA B 1 98 ? -14.781 35.594 0.655 1 97.31 98 ALA B N 1
ATOM 4678 C CA . ALA B 1 98 ? -15.156 36.156 1.946 1 97.31 98 ALA B CA 1
ATOM 4679 C C . ALA B 1 98 ? -16.578 35.781 2.326 1 97.31 98 ALA B C 1
ATOM 4681 O O . ALA B 1 98 ? -16.906 35.656 3.512 1 97.31 98 ALA B O 1
ATOM 4682 N N . LYS B 1 99 ? -17.438 35.531 1.363 1 97.56 99 LYS B N 1
ATOM 4683 C CA . LYS B 1 99 ? -18.844 35.25 1.63 1 97.56 99 LYS B CA 1
ATOM 4684 C C . LYS B 1 99 ? -19.188 33.781 1.281 1 97.56 99 LYS B C 1
ATOM 4686 O O . LYS B 1 99 ? -20.359 33.438 1.235 1 97.56 99 LYS B O 1
ATOM 4691 N N . SER B 1 100 ? -18.188 32.969 0.948 1 98.31 100 SER B N 1
ATOM 4692 C CA . SER B 1 100 ? -18.406 31.562 0.646 1 98.31 100 SER B CA 1
ATOM 4693 C C . SER B 1 100 ? -18.875 30.797 1.878 1 98.31 100 SER B C 1
ATOM 4695 O O . SER B 1 100 ? -18.156 30.703 2.875 1 98.31 100 SER B O 1
ATOM 4697 N N . GLN B 1 101 ? -20.094 30.234 1.821 1 98.62 101 GLN B N 1
ATOM 4698 C CA . GLN B 1 101 ? -20.703 29.625 2.996 1 98.62 101 GLN B CA 1
ATOM 4699 C C . GLN B 1 101 ? -21.094 28.188 2.725 1 98.62 101 GLN B C 1
ATOM 4701 O O . GLN B 1 101 ? -22.125 27.922 2.094 1 98.62 101 GLN B O 1
ATOM 4706 N N . PRO B 1 102 ? -20.297 27.234 3.264 1 98.69 102 PRO B N 1
ATOM 4707 C CA . PRO B 1 102 ? -20.703 25.828 3.133 1 98.69 102 PRO B CA 1
ATOM 4708 C C . PRO B 1 102 ? -22.047 25.531 3.805 1 98.69 102 PRO B C 1
ATOM 4710 O O . PRO B 1 102 ? -22.344 26.078 4.871 1 98.69 102 PRO B O 1
ATOM 4713 N N . THR B 1 103 ? -22.828 24.562 3.279 1 98.44 103 THR B N 1
ATOM 4714 C CA . THR B 1 103 ? -24.094 24.156 3.857 1 98.44 103 THR B CA 1
ATOM 4715 C C . THR B 1 103 ? -23.953 22.844 4.625 1 98.44 103 THR B C 1
ATOM 4717 O O . THR B 1 103 ? -24.922 22.375 5.234 1 98.44 103 THR B O 1
ATOM 4720 N N . GLU B 1 104 ? -22.797 22.281 4.539 1 98.25 104 GLU B N 1
ATOM 4721 C CA . GLU B 1 104 ? -22.453 21.078 5.285 1 98.25 104 GLU B CA 1
ATOM 4722 C C . GLU B 1 104 ? -21.078 21.188 5.93 1 98.25 104 GLU B C 1
ATOM 4724 O O . GLU B 1 104 ? -20.203 21.875 5.402 1 98.25 104 GLU B O 1
ATOM 4729 N N . ASP B 1 105 ? -20.953 20.562 7.078 1 98.75 105 ASP B N 1
ATOM 4730 C CA . ASP B 1 105 ? -19.625 20.438 7.684 1 98.75 105 ASP B CA 1
ATOM 4731 C C . ASP B 1 105 ? -18.75 19.453 6.902 1 98.75 105 ASP B C 1
ATOM 4733 O O . ASP B 1 105 ? -19.25 18.453 6.383 1 98.75 105 ASP B O 1
ATOM 4737 N N . ALA B 1 106 ? -17.438 19.828 6.734 1 98.75 106 ALA B N 1
ATOM 4738 C CA . ALA B 1 106 ? -16.531 18.766 6.324 1 98.75 106 ALA B CA 1
ATOM 4739 C C . ALA B 1 106 ? -16.672 17.531 7.227 1 98.75 106 ALA B C 1
ATOM 4741 O O . ALA B 1 106 ? -16.891 17.672 8.43 1 98.75 106 ALA B O 1
ATOM 4742 N N . PRO B 1 107 ? -16.5 16.312 6.688 1 98.62 107 PRO B N 1
ATOM 4743 C CA . PRO B 1 107 ? -16.609 15.102 7.512 1 98.62 107 PRO B CA 1
ATOM 4744 C C . PRO B 1 107 ? -15.703 15.148 8.742 1 98.62 107 PRO B C 1
ATOM 4746 O O . PRO B 1 107 ? -16.094 14.688 9.82 1 98.62 107 PRO B O 1
ATOM 4749 N N . SER B 1 108 ? -14.5 15.672 8.617 1 98.44 108 SER B N 1
ATOM 4750 C CA . SER B 1 108 ? -13.602 15.789 9.758 1 98.44 108 SER B CA 1
ATOM 4751 C C . SER B 1 108 ? -14.172 16.719 10.82 1 98.44 108 SER B C 1
ATOM 4753 O O . SER B 1 108 ? -14.008 16.469 12.016 1 98.44 108 SER B O 1
ATOM 4755 N N . VAL B 1 109 ? -14.805 17.766 10.414 1 98.88 109 VAL B N 1
ATOM 4756 C CA . VAL B 1 109 ? -15.43 18.703 11.344 1 98.88 109 VAL B CA 1
ATOM 4757 C C . VAL B 1 109 ? -16.609 18.016 12.039 1 98.88 109 VAL B C 1
ATOM 4759 O O . VAL B 1 109 ? -16.781 18.141 13.25 1 98.88 109 VAL B O 1
ATOM 4762 N N . THR B 1 110 ? -17.422 17.312 11.25 1 98.69 110 THR B N 1
ATOM 4763 C CA . THR B 1 110 ? -18.516 16.531 11.828 1 98.69 110 THR B CA 1
ATOM 4764 C C . THR B 1 110 ? -17.984 15.562 12.883 1 98.69 110 THR B C 1
ATOM 4766 O O . THR B 1 110 ? -18.578 15.43 13.953 1 98.69 110 THR B O 1
ATOM 4769 N N . ALA B 1 111 ? -16.906 14.922 12.555 1 98.56 111 ALA B N 1
ATOM 4770 C CA . ALA B 1 111 ? -16.312 13.969 13.477 1 98.56 111 ALA B CA 1
ATOM 4771 C C . ALA B 1 111 ? -15.883 14.648 14.773 1 98.56 111 ALA B C 1
ATOM 4773 O O . ALA B 1 111 ? -16.078 14.109 15.867 1 98.56 111 ALA B O 1
ATOM 4774 N N . LEU B 1 112 ? -15.273 15.805 14.68 1 98.69 112 LEU B N 1
ATOM 4775 C CA . LEU B 1 112 ? -14.852 16.562 15.859 1 98.69 112 LEU B CA 1
ATOM 4776 C C . LEU B 1 112 ? -16.062 16.969 16.703 1 98.69 112 LEU B C 1
ATOM 4778 O O . LEU B 1 112 ? -16.047 16.812 17.922 1 98.69 112 LEU B O 1
ATOM 4782 N N . LYS B 1 113 ? -17.078 17.469 16.078 1 98.12 113 LYS B N 1
ATOM 4783 C CA . LYS B 1 113 ? -18.297 17.875 16.781 1 98.12 113 LYS B CA 1
ATOM 4784 C C . LYS B 1 113 ? -18.953 16.672 17.469 1 98.12 113 LYS B C 1
ATOM 4786 O O . LYS B 1 113 ? -19.375 16.781 18.625 1 98.12 113 LYS B O 1
ATOM 4791 N N . LYS B 1 114 ? -19.031 15.57 16.766 1 97.44 114 LYS B N 1
ATOM 4792 C CA . LYS B 1 114 ? -19.609 14.352 17.328 1 97.44 114 LYS B CA 1
ATOM 4793 C C . LYS B 1 114 ? -18.828 13.883 18.547 1 97.44 114 LYS B C 1
ATOM 4795 O O . LYS B 1 114 ? -19.422 13.32 19.484 1 97.44 114 LYS B O 1
ATOM 4800 N N . ALA B 1 115 ? -17.562 14.164 18.531 1 98.06 115 ALA B N 1
ATOM 4801 C CA . ALA B 1 115 ? -16.703 13.766 19.641 1 98.06 115 ALA B CA 1
ATOM 4802 C C . ALA B 1 115 ? -16.859 14.727 20.828 1 98.06 115 ALA B C 1
ATOM 4804 O O . ALA B 1 115 ? -16.312 14.484 21.906 1 98.06 115 ALA B O 1
ATOM 4805 N N . GLY B 1 116 ? -17.531 15.836 20.641 1 98.12 116 GLY B N 1
ATOM 4806 C CA . GLY B 1 116 ? -17.844 16.75 21.734 1 98.12 116 GLY B CA 1
ATOM 4807 C C . GLY B 1 116 ? -17.062 18.062 21.656 1 98.12 116 GLY B C 1
ATOM 4808 O O . GLY B 1 116 ? -17.188 18.906 22.531 1 98.12 116 GLY B O 1
ATOM 4809 N N . ALA B 1 117 ? -16.312 18.25 20.609 1 98.69 117 ALA B N 1
ATOM 4810 C CA . ALA B 1 117 ? -15.516 19.469 20.484 1 98.69 117 ALA B CA 1
ATOM 4811 C C . ALA B 1 117 ? -16.406 20.672 20.234 1 98.69 117 ALA B C 1
ATOM 4813 O O . ALA B 1 117 ? -17.5 20.547 19.656 1 98.69 117 ALA B O 1
ATOM 4814 N N . ILE B 1 118 ? -15.977 21.781 20.656 1 98.62 118 ILE B N 1
ATOM 4815 C CA . ILE B 1 118 ? -16.625 23.047 20.375 1 98.62 118 ILE B CA 1
ATOM 4816 C C . ILE B 1 118 ? -15.781 23.859 19.391 1 98.62 118 ILE B C 1
ATOM 4818 O O . ILE B 1 118 ? -14.656 24.25 19.688 1 98.62 118 ILE B O 1
ATOM 4822 N N . ILE B 1 119 ? -16.312 24.078 18.188 1 98.81 119 ILE B N 1
ATOM 4823 C CA . ILE B 1 119 ? -15.609 24.875 17.188 1 98.81 119 ILE B CA 1
ATOM 4824 C C . ILE B 1 119 ? -15.656 26.344 17.578 1 98.81 119 ILE B C 1
ATOM 4826 O O . ILE B 1 119 ? -16.719 26.984 17.516 1 98.81 119 ILE B O 1
ATOM 4830 N N . LEU B 1 120 ? -14.516 26.891 17.875 1 98.69 120 LEU B N 1
ATOM 4831 C CA . LEU B 1 120 ? -14.414 28.25 18.406 1 98.69 120 LEU B CA 1
ATOM 4832 C C . LEU B 1 120 ? -14.414 29.266 17.266 1 98.69 120 LEU B C 1
ATOM 4834 O O . LEU B 1 120 ? -14.828 30.422 17.453 1 98.69 120 LEU B O 1
ATOM 4838 N N . GLY B 1 121 ? -13.867 28.906 16.219 1 98.75 121 GLY B N 1
ATOM 4839 C CA . GLY B 1 121 ? -13.719 29.844 15.117 1 98.75 121 GLY B CA 1
ATOM 4840 C C . GLY B 1 121 ? -12.789 29.344 14.031 1 98.75 121 GLY B C 1
ATOM 4841 O O . GLY B 1 121 ? -12.578 28.141 13.898 1 98.75 121 GLY B O 1
ATOM 4842 N N . LYS B 1 122 ? -12.391 30.281 13.109 1 98.81 122 LYS B N 1
ATOM 4843 C CA . LYS B 1 122 ? -11.492 30.031 11.984 1 98.81 122 LYS B CA 1
ATOM 4844 C C . LYS B 1 122 ? -10.188 30.797 12.148 1 98.81 122 LYS B C 1
ATOM 4846 O O . LYS B 1 122 ? -10.188 31.938 12.609 1 98.81 122 LYS B O 1
ATOM 4851 N N . VAL B 1 123 ? -9.156 30.109 11.781 1 98.88 123 VAL B N 1
ATOM 4852 C CA . VAL B 1 123 ? -7.848 30.75 11.852 1 98.88 123 VAL B CA 1
ATOM 4853 C C . VAL B 1 123 ? -7.293 30.969 10.445 1 98.88 123 VAL B C 1
ATOM 4855 O O . VAL B 1 123 ? -7.656 30.234 9.516 1 98.88 123 VAL B O 1
ATOM 4858 N N . ASN B 1 124 ? -6.391 32 10.383 1 98.75 124 ASN B N 1
ATOM 4859 C CA . ASN B 1 124 ? -5.762 32.406 9.125 1 98.75 124 ASN B CA 1
ATOM 4860 C C . ASN B 1 124 ? -4.828 31.312 8.602 1 98.75 124 ASN B C 1
ATOM 4862 O O . ASN B 1 124 ? -4.465 30.391 9.336 1 98.75 124 ASN B O 1
ATOM 4866 N N . LEU B 1 125 ? -4.602 31.328 7.359 1 98.81 125 LEU B N 1
ATOM 4867 C CA . LEU B 1 125 ? -3.639 30.484 6.656 1 98.81 125 LEU B CA 1
ATOM 4868 C C . LEU B 1 125 ? -2.949 31.266 5.543 1 98.81 125 LEU B C 1
ATOM 4870 O O . LEU B 1 125 ? -3.32 32.406 5.254 1 98.81 125 LEU B O 1
ATOM 4874 N N . HIS B 1 126 ? -1.854 30.734 5.062 1 98.75 126 HIS B N 1
ATOM 4875 C CA . HIS B 1 126 ? -1.436 31.297 3.785 1 98.75 126 HIS B CA 1
ATOM 4876 C C . HIS B 1 126 ? -2.531 31.156 2.734 1 98.75 126 HIS B C 1
ATOM 4878 O O . HIS B 1 126 ? -3.076 30.062 2.541 1 98.75 126 HIS B O 1
ATOM 4884 N N . GLU B 1 127 ? -2.838 32.281 2.086 1 98.56 127 GLU B N 1
ATOM 4885 C CA . GLU B 1 127 ? -4.027 32.312 1.239 1 98.56 127 GLU B CA 1
ATOM 4886 C C . GLU B 1 127 ? -4.098 31.062 0.347 1 98.56 127 GLU B C 1
ATOM 4888 O O . GLU B 1 127 ? -3.152 30.766 -0.387 1 98.56 127 GLU B O 1
ATOM 4893 N N . LEU B 1 128 ? -5.199 30.266 0.516 1 98.56 128 LEU B N 1
ATOM 4894 C CA . LEU B 1 128 ? -5.535 29.047 -0.218 1 98.56 128 LEU B CA 1
ATOM 4895 C C . LEU B 1 128 ? -4.48 27.969 0.001 1 98.56 128 LEU B C 1
ATOM 4897 O O . LEU B 1 128 ? -4.379 27.031 -0.785 1 98.56 128 LEU B O 1
ATOM 4901 N N . ALA B 1 129 ? -3.602 28.141 1.009 1 98.44 129 ALA B N 1
ATOM 4902 C CA . ALA B 1 129 ? -2.619 27.156 1.468 1 98.44 129 ALA B CA 1
ATOM 4903 C C . ALA B 1 129 ? -1.517 26.969 0.432 1 98.44 129 ALA B C 1
ATOM 4905 O O . ALA B 1 129 ? -0.938 25.875 0.331 1 98.44 129 ALA B O 1
ATOM 4906 N N . LEU B 1 130 ? -1.138 28.016 -0.309 1 97.5 130 LEU B N 1
ATOM 4907 C CA . LEU B 1 130 ? -0.277 27.859 -1.477 1 97.5 130 LEU B CA 1
ATOM 4908 C C . LEU B 1 130 ? 1.193 27.953 -1.084 1 97.5 130 LEU B C 1
ATOM 4910 O O . LEU B 1 130 ? 2.072 27.578 -1.862 1 97.5 130 LEU B O 1
ATOM 4914 N N . GLU B 1 131 ? 1.448 28.5 0.067 1 96.69 131 GLU B N 1
ATOM 4915 C CA . GLU B 1 131 ? 2.826 28.703 0.499 1 96.69 131 GLU B CA 1
ATOM 4916 C C . GLU B 1 131 ? 2.943 28.656 2.02 1 96.69 131 GLU B C 1
ATOM 4918 O O . GLU B 1 131 ? 1.964 28.375 2.713 1 96.69 131 GLU B O 1
ATOM 4923 N N . GLY B 1 132 ? 4.18 28.922 2.533 1 97.12 132 GLY B N 1
ATOM 4924 C CA . GLY B 1 132 ? 4.441 28.719 3.949 1 97.12 132 GLY B CA 1
ATOM 4925 C C . GLY B 1 132 ? 4.723 30.016 4.688 1 97.12 132 GLY B C 1
ATOM 4926 O O . GLY B 1 132 ? 5.477 30.031 5.66 1 97.12 132 GLY B O 1
ATOM 4927 N N . LEU B 1 133 ? 4.074 31.156 4.273 1 98.38 133 LEU B N 1
ATOM 4928 C CA . LEU B 1 133 ? 4.398 32.438 4.875 1 98.38 133 LEU B CA 1
ATOM 4929 C C . LEU B 1 133 ? 3.246 32.938 5.734 1 98.38 133 LEU B C 1
ATOM 4931 O O . LEU B 1 133 ? 3.41 33.906 6.504 1 98.38 133 LEU B O 1
ATOM 4935 N N . SER B 1 134 ? 2.068 32.344 5.645 1 98.38 134 SER B N 1
ATOM 4936 C CA . SER B 1 134 ? 0.873 32.656 6.426 1 98.38 134 SER B CA 1
ATOM 4937 C C . SER B 1 134 ? 0.405 34.094 6.207 1 98.38 134 SER B C 1
ATOM 4939 O O . SER B 1 134 ? 0.179 34.812 7.164 1 98.38 134 SER B O 1
ATOM 4941 N N . VAL B 1 135 ? 0.254 34.469 4.984 1 98.69 135 VAL B N 1
ATOM 4942 C CA . VAL B 1 135 ? -0.253 35.781 4.574 1 98.69 135 VAL B CA 1
ATOM 4943 C C . VAL B 1 135 ? -1.425 35.594 3.613 1 98.69 135 VAL B C 1
ATOM 4945 O O . VAL B 1 135 ? -1.427 34.688 2.789 1 98.69 135 VAL B O 1
ATOM 4948 N N . SER B 1 136 ? -2.432 36.438 3.766 1 98.5 136 SER B N 1
ATOM 4949 C CA . SER B 1 136 ? -3.631 36.312 2.941 1 98.5 136 SER B CA 1
ATOM 4950 C C . SER B 1 136 ? -4.312 37.688 2.77 1 98.5 136 SER B C 1
ATOM 4952 O O . SER B 1 136 ? -4.051 38.625 3.531 1 98.5 136 SER B O 1
ATOM 4954 N N . SER B 1 137 ? -5.102 37.812 1.771 1 97.44 137 SER B N 1
ATOM 4955 C CA . SER B 1 137 ? -5.777 39.062 1.452 1 97.44 137 SER B CA 1
ATOM 4956 C C . SER B 1 137 ? -6.859 39.375 2.479 1 97.44 137 SER B C 1
ATOM 4958 O O . SER B 1 137 ? -7.074 40.531 2.814 1 97.44 137 SER B O 1
ATOM 4960 N N . LEU B 1 138 ? -7.477 38.344 2.994 1 97.81 138 LEU B N 1
ATOM 4961 C CA . LEU B 1 138 ? -8.562 38.562 3.941 1 97.81 138 LEU B CA 1
ATOM 4962 C C . LEU B 1 138 ? -8.039 38.625 5.371 1 97.81 138 LEU B C 1
ATOM 4964 O O . LEU B 1 138 ? -8.477 39.469 6.152 1 97.81 138 LEU B O 1
ATOM 4968 N N . GLY B 1 139 ? -7.098 37.812 5.734 1 98.31 139 GLY B N 1
ATOM 4969 C CA . GLY B 1 139 ? -6.66 37.656 7.113 1 98.31 139 GLY B CA 1
ATOM 4970 C C . GLY B 1 139 ? -5.422 38.469 7.438 1 98.31 139 GLY B C 1
ATOM 4971 O O . GLY B 1 139 ? -5.098 38.688 8.609 1 98.31 139 GLY B O 1
ATOM 4972 N N . GLY B 1 140 ? -4.684 38.938 6.367 1 98.5 140 GLY B N 1
ATOM 4973 C CA . GLY B 1 140 ? -3.428 39.656 6.582 1 98.5 140 GLY B CA 1
ATOM 4974 C C . GLY B 1 140 ? -2.275 38.719 6.906 1 98.5 140 GLY B C 1
ATOM 4975 O O . GLY B 1 140 ? -2.293 37.531 6.531 1 98.5 140 GLY B O 1
ATOM 4976 N N . GLN B 1 141 ? -1.188 39.281 7.457 1 98.75 141 GLN B N 1
ATOM 4977 C CA . GLN B 1 141 ? -0.008 38.531 7.852 1 98.75 141 GLN B CA 1
ATOM 4978 C C . GLN B 1 141 ? -0.155 37.969 9.266 1 98.75 141 GLN B C 1
ATOM 4980 O O . GLN B 1 141 ? -0.329 38.75 10.219 1 98.75 141 GLN B O 1
ATOM 4985 N N . THR B 1 142 ? -0.19 36.656 9.422 1 98.88 142 THR B N 1
ATOM 4986 C CA . THR B 1 142 ? -0.07 36.062 10.742 1 98.88 142 THR B CA 1
ATOM 4987 C C . THR B 1 142 ? 1.363 36.156 11.25 1 98.88 142 THR B C 1
ATOM 4989 O O . THR B 1 142 ? 2.314 35.938 10.492 1 98.88 142 THR B O 1
ATOM 4992 N N . ILE B 1 143 ? 1.534 36.375 12.547 1 98.81 143 ILE B N 1
ATOM 4993 C CA . ILE B 1 143 ? 2.832 36.656 13.156 1 98.81 143 ILE B CA 1
ATOM 4994 C C . ILE B 1 143 ? 3.203 35.5 14.109 1 98.81 143 ILE B C 1
ATOM 4996 O O . ILE B 1 143 ? 2.344 34.969 14.812 1 98.81 143 ILE B O 1
ATOM 5000 N N . ASN B 1 144 ? 4.484 35.125 14.117 1 98.88 144 ASN B N 1
ATOM 5001 C CA . ASN B 1 144 ? 4.996 34.094 15.031 1 98.88 144 ASN B CA 1
ATOM 5002 C C . ASN B 1 144 ? 4.973 34.594 16.484 1 98.88 144 ASN B C 1
ATOM 5004 O O . ASN B 1 144 ? 5.547 35.625 16.797 1 98.88 144 ASN B O 1
ATOM 5008 N N . PRO B 1 145 ? 4.363 33.844 17.344 1 98.81 145 PRO B N 1
ATOM 5009 C CA . PRO B 1 145 ? 4.246 34.312 18.734 1 98.81 145 PRO B CA 1
ATOM 5010 C C . PRO B 1 145 ? 5.582 34.312 19.469 1 98.81 145 PRO B C 1
ATOM 5012 O O . PRO B 1 145 ? 5.719 35 20.5 1 98.81 145 PRO B O 1
ATOM 5015 N N . TYR B 1 146 ? 6.582 33.625 19.016 1 98.81 146 TYR B N 1
ATOM 5016 C CA . TYR B 1 146 ? 7.879 33.562 19.672 1 98.81 146 TYR B CA 1
ATOM 5017 C C . TYR B 1 146 ? 8.789 34.688 19.203 1 98.81 146 TYR B C 1
ATOM 5019 O O . TYR B 1 146 ? 9.711 35.094 19.906 1 98.81 146 TYR B O 1
ATOM 5027 N N . ASP B 1 147 ? 8.617 35.156 17.984 1 98.69 147 ASP B N 1
ATOM 5028 C CA . ASP B 1 147 ? 9.406 36.188 17.328 1 98.69 147 ASP B CA 1
ATOM 5029 C C . ASP B 1 147 ? 8.547 37.031 16.375 1 98.69 147 ASP B C 1
ATOM 5031 O O . ASP B 1 147 ? 8.25 36.594 15.266 1 98.69 147 ASP B O 1
ATOM 5035 N N . SER B 1 148 ? 8.266 38.219 16.703 1 98.12 148 SER B N 1
ATOM 5036 C CA . SER B 1 148 ? 7.293 39.062 15.992 1 98.12 148 SER B CA 1
ATOM 5037 C C . SER B 1 148 ? 7.824 39.469 14.617 1 98.12 148 SER B C 1
ATOM 5039 O O . SER B 1 148 ? 7.07 39.969 13.781 1 98.12 148 SER B O 1
ATOM 5041 N N . THR B 1 149 ? 9.047 39.188 14.344 1 98.5 149 THR B N 1
ATOM 5042 C CA . THR B 1 149 ? 9.633 39.531 13.055 1 98.5 149 THR B CA 1
ATOM 5043 C C . THR B 1 149 ? 9.555 38.375 12.086 1 98.5 149 THR B C 1
ATOM 5045 O O . THR B 1 149 ? 9.945 38.5 10.922 1 98.5 149 THR B O 1
ATOM 5048 N N . ARG B 1 150 ? 9.031 37.25 12.523 1 98.75 150 ARG B N 1
ATOM 5049 C CA . ARG B 1 150 ? 9.047 36.031 11.711 1 98.75 150 ARG B CA 1
ATOM 5050 C C . ARG B 1 150 ? 7.633 35.531 11.43 1 98.75 150 ARG B C 1
ATOM 5052 O O . ARG B 1 150 ? 6.688 35.906 12.125 1 98.75 150 ARG B O 1
ATOM 5059 N N . THR B 1 151 ? 7.527 34.688 10.32 1 98.62 151 THR B N 1
ATOM 5060 C CA . THR B 1 151 ? 6.281 34 10 1 98.62 151 THR B CA 1
ATOM 5061 C C . THR B 1 151 ? 6.062 32.844 10.938 1 98.62 151 THR B C 1
ATOM 5063 O O . THR B 1 151 ? 7 32.375 11.594 1 98.62 151 THR B O 1
ATOM 5066 N N . PRO B 1 152 ? 4.895 32.344 11.062 1 98.62 152 PRO B N 1
ATOM 5067 C CA . PRO B 1 152 ? 4.637 31.203 11.945 1 98.62 152 PRO B CA 1
ATOM 5068 C C . PRO B 1 152 ? 4.805 29.859 11.227 1 98.62 152 PRO B C 1
ATOM 5070 O O . PRO B 1 152 ? 4.445 28.812 11.773 1 98.62 152 PRO B O 1
ATOM 5073 N N . GLY B 1 153 ? 5.316 29.75 10 1 96.44 153 GLY B N 1
ATOM 5074 C CA . GLY B 1 153 ? 5.645 28.516 9.32 1 96.44 153 GLY B CA 1
ATOM 5075 C C . GLY B 1 153 ? 4.492 27.953 8.508 1 96.44 153 GLY B C 1
ATOM 5076 O O . GLY B 1 153 ? 4.383 26.734 8.344 1 96.44 153 GLY B O 1
ATOM 5077 N N . GLY B 1 154 ? 3.533 28.797 7.766 1 90.25 154 GLY B N 1
ATOM 5078 C CA . GLY B 1 154 ? 2.373 28.453 6.953 1 90.25 154 GLY B CA 1
ATOM 5079 C C . GLY B 1 154 ? 2.518 27.141 6.215 1 90.25 154 GLY B C 1
ATOM 5080 O O . GLY B 1 154 ? 3.59 26.531 6.227 1 90.25 154 GLY B O 1
ATOM 5081 N N . SER B 1 155 ? 1.445 26.5 5.543 1 97.19 155 SER B N 1
ATOM 5082 C CA . SER B 1 155 ? 0.254 27.297 5.266 1 97.19 155 SER B CA 1
ATOM 5083 C C . SER B 1 155 ? -0.705 27.281 6.453 1 97.19 155 SER B C 1
ATOM 5085 O O . SER B 1 155 ? -1.612 28.125 6.531 1 97.19 155 SER B O 1
ATOM 5087 N N . SER B 1 156 ? -0.518 26.375 7.453 1 98.88 156 SER B N 1
ATOM 5088 C CA . SER B 1 156 ? -1.374 26.359 8.633 1 98.88 156 SER B CA 1
ATOM 5089 C C . SER B 1 156 ? -0.795 27.234 9.742 1 98.88 156 SER B C 1
ATOM 5091 O O . SER B 1 156 ? -0.892 26.906 10.922 1 98.88 156 SER B O 1
ATOM 5093 N N . GLY B 1 157 ? -0.205 28.297 9.367 1 98.81 157 GLY B N 1
ATOM 5094 C CA . GLY B 1 157 ? 0.476 29.156 10.32 1 98.81 157 GLY B CA 1
ATOM 5095 C C . GLY B 1 157 ? -0.461 29.766 11.344 1 98.81 157 GLY B C 1
ATOM 5096 O O . GLY B 1 157 ? -0.083 29.969 12.5 1 98.81 157 GLY B O 1
ATOM 5097 N N . GLY B 1 158 ? -1.696 30.172 10.906 1 98.88 158 GLY B N 1
ATOM 5098 C CA . GLY B 1 158 ? -2.682 30.641 11.867 1 98.88 158 GLY B CA 1
ATOM 5099 C C . GLY B 1 158 ? -2.982 29.625 12.953 1 98.88 158 GLY B C 1
ATOM 5100 O O . GLY B 1 158 ? -3.104 29.984 14.125 1 98.88 158 GLY B O 1
ATOM 5101 N N . THR B 1 159 ? -3.109 28.375 12.57 1 98.94 159 THR B N 1
ATOM 5102 C CA . THR B 1 159 ? -3.35 27.312 13.539 1 98.94 159 THR B CA 1
ATOM 5103 C C . THR B 1 159 ? -2.182 27.188 14.516 1 98.94 159 THR B C 1
ATOM 5105 O O . THR B 1 159 ? -2.385 27.141 15.734 1 98.94 159 THR B O 1
ATOM 5108 N N . GLY B 1 160 ? -0.962 27.141 13.953 1 98.94 160 GLY B N 1
ATOM 5109 C CA . GLY B 1 160 ? 0.209 27.047 14.805 1 98.94 160 GLY B CA 1
ATOM 5110 C C . GLY B 1 160 ? 0.301 28.172 15.812 1 98.94 160 GLY B C 1
ATOM 5111 O O . GLY B 1 160 ? 0.479 27.938 17.016 1 98.94 160 GLY B O 1
ATOM 5112 N N . ALA B 1 161 ? 0.157 29.406 15.352 1 98.94 161 ALA B N 1
ATOM 5113 C CA . ALA B 1 161 ? 0.254 30.578 16.203 1 98.94 161 ALA B CA 1
ATOM 5114 C C . ALA B 1 161 ? -0.842 30.578 17.266 1 98.94 161 ALA B C 1
ATOM 5116 O O . ALA B 1 161 ? -0.592 30.906 18.438 1 98.94 161 ALA B O 1
ATOM 5117 N N . ALA B 1 162 ? -2.021 30.219 16.875 1 98.94 162 ALA B N 1
ATOM 5118 C CA . ALA B 1 162 ? -3.154 30.219 17.797 1 98.94 162 ALA B CA 1
ATOM 5119 C C . ALA B 1 162 ? -2.947 29.188 18.906 1 98.94 162 ALA B C 1
ATOM 5121 O O . ALA B 1 162 ? -3.156 29.5 20.094 1 98.94 162 ALA B O 1
ATOM 5122 N N . VAL B 1 163 ? -2.562 28 18.531 1 98.94 163 VAL B N 1
ATOM 5123 C CA . VAL B 1 163 ? -2.363 26.938 19.516 1 98.94 163 VAL B CA 1
ATOM 5124 C C . VAL B 1 163 ? -1.237 27.328 20.469 1 98.94 163 VAL B C 1
ATOM 5126 O O . VAL B 1 163 ? -1.377 27.203 21.688 1 98.94 163 VAL B O 1
ATOM 5129 N N . ALA B 1 164 ? -0.139 27.812 19.922 1 98.88 164 ALA B N 1
ATOM 5130 C CA . ALA B 1 164 ? 1.009 28.188 20.75 1 98.88 164 ALA B CA 1
ATOM 5131 C C . ALA B 1 164 ? 0.641 29.312 21.719 1 98.88 164 ALA B C 1
ATOM 5133 O O . ALA B 1 164 ? 1.217 29.406 22.812 1 98.88 164 ALA B O 1
ATOM 5134 N N . SER B 1 165 ? -0.34 30.109 21.391 1 98.81 165 SER B N 1
ATOM 5135 C CA . SER B 1 165 ? -0.745 31.281 22.172 1 98.81 165 SER B CA 1
ATOM 5136 C C . SER B 1 165 ? -1.872 30.922 23.141 1 98.81 165 SER B C 1
ATOM 5138 O O . SER B 1 165 ? -2.404 31.797 23.828 1 98.81 165 SER B O 1
ATOM 5140 N N . SER B 1 166 ? -2.316 29.703 23.203 1 98.69 166 SER B N 1
ATOM 5141 C CA . SER B 1 166 ? -3.396 29.219 24.062 1 98.69 166 SER B CA 1
ATOM 5142 C C . SER B 1 166 ? -4.73 29.859 23.672 1 98.69 166 SER B C 1
ATOM 5144 O O . SER B 1 166 ? -5.531 30.203 24.547 1 98.69 166 SER B O 1
ATOM 5146 N N . PHE B 1 167 ? -4.934 30.016 22.391 1 98.88 167 PHE B N 1
ATOM 5147 C CA . PHE B 1 167 ? -6.219 30.5 21.891 1 98.88 167 PHE B CA 1
ATOM 5148 C C . PHE B 1 167 ? -7.195 29.344 21.719 1 98.88 167 PHE B C 1
ATOM 5150 O O . PHE B 1 167 ? -8.398 29.562 21.531 1 98.88 167 PHE B O 1
ATOM 5157 N N . CYS B 1 168 ? -6.789 28.156 21.75 1 98.88 168 CYS B N 1
ATOM 5158 C CA . CYS B 1 168 ? -7.539 26.906 21.719 1 98.88 168 CYS B CA 1
ATOM 5159 C C . CYS B 1 168 ? -6.73 25.766 22.312 1 98.88 168 CYS B C 1
ATOM 5161 O O . CYS B 1 168 ? -5.566 25.953 22.672 1 98.88 168 CYS B O 1
ATOM 5163 N N . VAL B 1 169 ? -7.387 24.625 22.516 1 98.88 169 VAL B N 1
ATOM 5164 C CA . VAL B 1 169 ? -6.68 23.453 23 1 98.88 169 VAL B CA 1
ATOM 5165 C C . VAL B 1 169 ? -5.883 22.812 21.875 1 98.88 169 VAL B C 1
ATOM 5167 O O . VAL B 1 169 ? -4.723 22.438 22.062 1 98.88 169 VAL B O 1
ATOM 5170 N N . PHE B 1 170 ? -6.445 22.656 20.75 1 98.88 170 PHE B N 1
ATOM 5171 C CA . PHE B 1 170 ? -5.754 22.281 19.531 1 98.88 170 PHE B CA 1
ATOM 5172 C C . PHE B 1 170 ? -6.457 22.844 18.297 1 98.88 170 PHE B C 1
ATOM 5174 O O . PHE B 1 170 ? -7.539 23.422 18.422 1 98.88 170 PHE B O 1
ATOM 5181 N N . GLY B 1 171 ? -5.836 22.828 17.172 1 98.94 171 GLY B N 1
ATOM 5182 C CA . GLY B 1 171 ? -6.422 23.266 15.922 1 98.94 171 GLY B CA 1
ATOM 5183 C C . GLY B 1 171 ? -6.184 22.297 14.781 1 98.94 171 GLY B C 1
ATOM 5184 O O . GLY B 1 171 ? -5.453 21.312 14.938 1 98.94 171 GLY B O 1
ATOM 5185 N N . THR B 1 172 ? -6.879 22.547 13.664 1 98.94 172 THR B N 1
ATOM 5186 C CA . THR B 1 172 ? -6.707 21.703 12.484 1 98.94 172 THR B CA 1
ATOM 5187 C C . THR B 1 172 ? -5.805 22.375 11.461 1 98.94 172 THR B C 1
ATOM 5189 O O . THR B 1 172 ? -5.715 23.609 11.414 1 98.94 172 THR B O 1
ATOM 5192 N N . GLY B 1 173 ? -5.074 21.609 10.758 1 98.88 173 GLY B N 1
ATOM 5193 C CA . GLY B 1 173 ? -4.289 22.031 9.617 1 98.88 173 GLY B CA 1
ATOM 5194 C C . GLY B 1 173 ? -4.398 21.094 8.43 1 98.88 173 GLY B C 1
ATOM 5195 O O . GLY B 1 173 ? -5.117 20.094 8.484 1 98.88 173 GLY B O 1
ATOM 5196 N N . THR B 1 174 ? -3.893 21.531 7.324 1 98.75 174 THR B N 1
ATOM 5197 C CA . THR B 1 174 ? -3.699 20.719 6.125 1 98.75 174 THR B CA 1
ATOM 5198 C C . THR B 1 174 ? -2.223 20.688 5.734 1 98.75 174 THR B C 1
ATOM 5200 O O . THR B 1 174 ? -1.425 21.484 6.223 1 98.75 174 THR B O 1
ATOM 5203 N N . ASP B 1 175 ? -1.871 19.703 5.023 1 98.69 175 ASP B N 1
ATOM 5204 C CA . ASP B 1 175 ? -0.485 19.547 4.598 1 98.69 175 ASP B CA 1
ATOM 5205 C C . ASP B 1 175 ? -0.408 19.078 3.145 1 98.69 175 ASP B C 1
ATOM 5207 O O . ASP B 1 175 ? -0.756 17.938 2.838 1 98.69 175 ASP B O 1
ATOM 5211 N N . THR B 1 176 ? 0.006 20.016 2.279 1 98.44 176 THR B N 1
ATOM 5212 C CA . THR B 1 176 ? 0.249 19.688 0.878 1 98.44 176 THR B CA 1
ATOM 5213 C C . THR B 1 176 ? 1.725 19.375 0.645 1 98.44 176 THR B C 1
ATOM 5215 O O . THR B 1 176 ? 2.061 18.5 -0.157 1 98.44 176 THR B O 1
ATOM 5218 N N . VAL B 1 177 ? 2.559 20.141 1.314 1 97.44 177 VAL B N 1
ATOM 5219 C CA . VAL B 1 177 ? 3.996 19.922 1.204 1 97.44 177 VAL B CA 1
ATOM 5220 C C . VAL B 1 177 ? 4.609 19.797 2.598 1 97.44 177 VAL B C 1
ATOM 5222 O O . VAL B 1 177 ? 5.367 18.859 2.873 1 97.44 177 VAL B O 1
ATOM 5225 N N . ASN B 1 178 ? 4.191 20.734 3.508 1 96.25 178 ASN B N 1
ATOM 5226 C CA . ASN B 1 178 ? 4.805 20.812 4.832 1 96.25 178 ASN B CA 1
ATOM 5227 C C . ASN B 1 178 ? 3.855 21.422 5.852 1 96.25 178 ASN B C 1
ATOM 5229 O O . ASN B 1 178 ? 4.227 21.641 7.008 1 96.25 178 ASN B O 1
ATOM 5233 N N . SER B 1 179 ? 2.662 21.578 5.625 1 97.94 179 SER B N 1
ATOM 5234 C CA . SER B 1 179 ? 1.86 22.609 6.277 1 97.94 179 SER B CA 1
ATOM 5235 C C . SER B 1 179 ? 1.259 22.094 7.582 1 97.94 179 SER B C 1
ATOM 5237 O O . SER B 1 179 ? 0.643 22.859 8.328 1 97.94 179 SER B O 1
ATOM 5239 N N . LEU B 1 180 ? 1.359 20.922 7.938 1 98.75 180 LEU B N 1
ATOM 5240 C CA . LEU B 1 180 ? 1.076 20.469 9.297 1 98.75 180 LEU B CA 1
ATOM 5241 C C . LEU B 1 180 ? 2.34 20.484 10.148 1 98.75 180 LEU B C 1
ATOM 5243 O O . LEU B 1 180 ? 2.266 20.594 11.375 1 98.75 180 LEU B O 1
ATOM 5247 N N . ARG B 1 181 ? 3.42 20.453 9.492 1 98.62 181 ARG B N 1
ATOM 5248 C CA . ARG B 1 181 ? 4.695 20.203 10.156 1 98.62 181 ARG B CA 1
ATOM 5249 C C . ARG B 1 181 ? 5.473 21.5 10.359 1 98.62 181 ARG B C 1
ATOM 5251 O O . ARG B 1 181 ? 6 21.75 11.445 1 98.62 181 ARG B O 1
ATOM 5258 N N . SER B 1 182 ? 5.484 22.344 9.367 1 98.38 182 SER B N 1
ATOM 5259 C CA . SER B 1 182 ? 6.203 23.609 9.469 1 98.38 182 SER B CA 1
ATOM 5260 C C . SER B 1 182 ? 5.594 24.516 10.539 1 98.38 182 SER B C 1
ATOM 5262 O O . SER B 1 182 ? 6.312 25.047 11.391 1 98.38 182 SER B O 1
ATOM 5264 N N . PRO B 1 183 ? 4.273 24.625 10.57 1 98.69 183 PRO B N 1
ATOM 5265 C CA . PRO B 1 183 ? 3.691 25.438 11.648 1 98.69 183 PRO B CA 1
ATOM 5266 C C . PRO B 1 183 ? 3.932 24.844 13.031 1 98.69 183 PRO B C 1
ATOM 5268 O O . PRO B 1 183 ? 4.156 25.578 13.992 1 98.69 183 PRO B O 1
ATOM 5271 N N . ALA B 1 184 ? 3.846 23.562 13.125 1 98.81 184 ALA B N 1
ATOM 5272 C CA . ALA B 1 184 ? 4.152 22.938 14.406 1 98.81 184 ALA B CA 1
ATOM 5273 C C . ALA B 1 184 ? 5.59 23.219 14.828 1 98.81 184 ALA B C 1
ATOM 5275 O O . ALA B 1 184 ? 5.844 23.594 15.977 1 98.81 184 ALA B O 1
ATOM 5276 N N . SER B 1 185 ? 6.496 23.062 13.914 1 98.62 185 SER B N 1
ATOM 5277 C CA . SER B 1 185 ? 7.914 23.297 14.164 1 98.62 185 SER B CA 1
ATOM 5278 C C . SER B 1 185 ? 8.172 24.75 14.57 1 98.62 185 SER B C 1
ATOM 5280 O O . SER B 1 185 ? 8.859 25 15.562 1 98.62 185 SER B O 1
ATOM 5282 N N . ALA B 1 186 ? 7.594 25.672 13.875 1 98.69 186 ALA B N 1
ATOM 5283 C CA . ALA B 1 186 ? 7.852 27.094 14.062 1 98.69 186 ALA B CA 1
ATOM 5284 C C . ALA B 1 186 ? 7.199 27.609 15.336 1 98.69 186 ALA B C 1
ATOM 5286 O O . ALA B 1 186 ? 7.477 28.734 15.781 1 98.69 186 ALA B O 1
ATOM 5287 N N . ASN B 1 187 ? 6.379 26.828 15.961 1 98.88 187 ASN B N 1
ATOM 5288 C CA . ASN B 1 187 ? 5.625 27.297 17.125 1 98.88 187 ASN B CA 1
ATOM 5289 C C . ASN B 1 187 ? 5.762 26.344 18.297 1 98.88 187 ASN B C 1
ATOM 5291 O O . ASN B 1 187 ? 4.934 26.359 19.219 1 98.88 187 ASN B O 1
ATOM 5295 N N . SER B 1 188 ? 6.762 25.5 18.266 1 98.81 188 SER B N 1
ATOM 5296 C CA . SER B 1 188 ? 7.066 24.562 19.328 1 98.81 188 SER B CA 1
ATOM 5297 C C . SER B 1 188 ? 5.852 23.703 19.688 1 98.81 188 SER B C 1
ATOM 5299 O O . SER B 1 188 ? 5.461 23.625 20.859 1 98.81 188 SER B O 1
ATOM 5301 N N . LEU B 1 189 ? 5.246 23.125 18.672 1 98.94 189 LEU B N 1
ATOM 5302 C CA . LEU B 1 189 ? 4.043 22.312 18.828 1 98.94 189 LEU B CA 1
ATOM 5303 C C . LEU B 1 189 ? 4.25 20.922 18.25 1 98.94 189 LEU B C 1
ATOM 5305 O O . LEU B 1 189 ? 5.305 20.625 17.672 1 98.94 189 LEU B O 1
ATOM 5309 N N . PHE B 1 190 ? 3.309 20.094 18.516 1 98.94 190 PHE B N 1
ATOM 5310 C CA . PHE B 1 190 ? 3.248 18.75 17.969 1 98.94 190 PHE B CA 1
ATOM 5311 C C . PHE B 1 190 ? 2.203 18.656 16.859 1 98.94 190 PHE B C 1
ATOM 5313 O O . PHE B 1 190 ? 1.205 19.391 16.891 1 98.94 190 PHE B O 1
ATOM 5320 N N . SER B 1 191 ? 2.43 17.828 15.891 1 98.94 191 SER B N 1
ATOM 5321 C CA . SER B 1 191 ? 1.477 17.562 14.82 1 98.94 191 SER B CA 1
ATOM 5322 C C . SER B 1 191 ? 1.732 16.203 14.172 1 98.94 191 SER B C 1
ATOM 5324 O O . SER B 1 191 ? 2.725 15.539 14.477 1 98.94 191 SER B O 1
ATOM 5326 N N . ILE B 1 192 ? 0.809 15.828 13.383 1 98.88 192 ILE B N 1
ATOM 5327 C CA . ILE B 1 192 ? 0.995 14.625 12.586 1 98.88 192 ILE B CA 1
ATOM 5328 C C . ILE B 1 192 ? 0.457 14.852 11.172 1 98.88 192 ILE B C 1
ATOM 5330 O O . ILE B 1 192 ? -0.65 15.367 11 1 98.88 192 ILE B O 1
ATOM 5334 N N . ARG B 1 193 ? 1.264 14.648 10.219 1 98.88 193 ARG B N 1
ATOM 5335 C CA . ARG B 1 193 ? 0.803 14.344 8.867 1 98.88 193 ARG B CA 1
ATOM 5336 C C . ARG B 1 193 ? 0.464 12.859 8.727 1 98.88 193 ARG B C 1
ATOM 5338 O O . ARG B 1 193 ? 1.359 12.016 8.664 1 98.88 193 ARG B O 1
ATOM 5345 N N . PRO B 1 194 ? -0.803 12.539 8.75 1 98.81 194 PRO B N 1
ATOM 5346 C CA . PRO B 1 194 ? -1.122 11.117 8.633 1 98.81 194 PRO B CA 1
ATOM 5347 C C . PRO B 1 194 ? -0.845 10.562 7.234 1 98.81 194 PRO B C 1
ATOM 5349 O O . PRO B 1 194 ? -0.612 11.328 6.297 1 98.81 194 PRO B O 1
ATOM 5352 N N . THR B 1 195 ? -0.757 9.211 7.16 1 98.81 195 THR B N 1
ATOM 5353 C CA . THR B 1 195 ? -0.717 8.586 5.844 1 98.81 195 THR B CA 1
ATOM 5354 C C . THR B 1 195 ? -1.829 9.133 4.953 1 98.81 195 THR B C 1
ATOM 5356 O O . THR B 1 195 ? -2.965 9.305 5.402 1 98.81 195 THR B O 1
ATOM 5359 N N . ARG B 1 196 ? -1.458 9.516 3.703 1 98.25 196 ARG B N 1
ATOM 5360 C CA . ARG B 1 196 ? -2.484 9.969 2.77 1 98.25 196 ARG B CA 1
ATOM 5361 C C . ARG B 1 196 ? -3.617 8.953 2.67 1 98.25 196 ARG B C 1
ATOM 5363 O O . ARG B 1 196 ? -3.377 7.766 2.447 1 98.25 196 ARG B O 1
ATOM 5370 N N . GLY B 1 197 ? -4.844 9.445 2.855 1 98.12 197 GLY B N 1
ATOM 5371 C CA . GLY B 1 197 ? -6.016 8.586 2.768 1 98.12 197 GLY B CA 1
ATOM 5372 C C . GLY B 1 197 ? -6.586 8.219 4.125 1 98.12 197 GLY B C 1
ATOM 5373 O O . GLY B 1 197 ? -7.73 7.766 4.219 1 98.12 197 GLY B O 1
ATOM 5374 N N . LEU B 1 198 ? -5.82 8.344 5.234 1 98.62 198 LEU B N 1
ATOM 5375 C CA . LEU B 1 198 ? -6.281 7.945 6.559 1 98.62 198 LEU B CA 1
ATOM 5376 C C . LEU B 1 198 ? -7.492 8.773 6.988 1 98.62 198 LEU B C 1
ATOM 5378 O O . LEU B 1 198 ? -8.383 8.266 7.668 1 98.62 198 LEU B O 1
ATOM 5382 N N . ILE B 1 199 ? -7.488 10.055 6.652 1 98.69 199 ILE B N 1
ATOM 5383 C CA . ILE B 1 199 ? -8.617 10.961 6.879 1 98.69 199 ILE B CA 1
ATOM 5384 C C . ILE B 1 199 ? -9.094 11.531 5.547 1 98.69 199 ILE B C 1
ATOM 5386 O O . ILE B 1 199 ? -8.281 11.938 4.711 1 98.69 199 ILE B O 1
ATOM 5390 N N . THR B 1 200 ? -10.414 11.477 5.348 1 98.62 200 THR B N 1
ATOM 5391 C CA . THR B 1 200 ? -10.961 12.055 4.125 1 98.62 200 THR B CA 1
ATOM 5392 C C . THR B 1 200 ? -10.656 13.555 4.051 1 98.62 200 THR B C 1
ATOM 5394 O O . THR B 1 200 ? -10.672 14.242 5.07 1 98.62 200 THR B O 1
ATOM 5397 N N . ARG B 1 201 ? -10.508 14.07 2.855 1 98.5 201 ARG B N 1
ATOM 5398 C CA . ARG B 1 201 ? -10.242 15.484 2.59 1 98.5 201 ARG B CA 1
ATOM 5399 C C . ARG B 1 201 ? -11.508 16.203 2.148 1 98.5 201 ARG B C 1
ATOM 5401 O O . ARG B 1 201 ? -11.477 17.406 1.889 1 98.5 201 ARG B O 1
ATOM 5408 N N . THR B 1 202 ? -12.555 15.477 2.08 1 98.5 202 THR B N 1
ATOM 5409 C CA . THR B 1 202 ? -13.812 16.062 1.627 1 98.5 202 THR B CA 1
ATOM 5410 C C . THR B 1 202 ? -14.195 17.266 2.482 1 98.5 202 THR B C 1
ATOM 5412 O O . THR B 1 202 ? -14.07 17.219 3.709 1 98.5 202 THR B O 1
ATOM 5415 N N . GLY B 1 203 ? -14.586 18.328 1.823 1 98.5 203 GLY B N 1
ATOM 5416 C CA . GLY B 1 203 ? -15.031 19.516 2.527 1 98.5 203 GLY B CA 1
ATOM 5417 C C . GLY B 1 203 ? -13.898 20.422 2.965 1 98.5 203 GLY B C 1
ATOM 5418 O O . GLY B 1 203 ? -14.102 21.359 3.732 1 98.5 203 GLY B O 1
ATOM 5419 N N . VAL B 1 204 ? -12.68 20.156 2.551 1 98.81 204 VAL B N 1
ATOM 5420 C CA . VAL B 1 204 ? -11.516 21.016 2.762 1 98.81 204 VAL B CA 1
ATOM 5421 C C . VAL B 1 204 ? -11.039 21.562 1.424 1 98.81 204 VAL B C 1
ATOM 5423 O O . VAL B 1 204 ? -10.938 20.844 0.438 1 98.81 204 VAL B O 1
ATOM 5426 N N . ILE B 1 205 ? -10.773 22.875 1.308 1 98.88 205 ILE B N 1
ATOM 5427 C CA . ILE B 1 205 ? -10.297 23.484 0.069 1 98.88 205 ILE B CA 1
ATOM 5428 C C . ILE B 1 205 ? -9.031 22.766 -0.403 1 98.88 205 ILE B C 1
ATOM 5430 O O . ILE B 1 205 ? -8.047 22.688 0.332 1 98.88 205 ILE B O 1
ATOM 5434 N N . PRO B 1 206 ? -9.039 22.266 -1.62 1 98.62 206 PRO B N 1
ATOM 5435 C CA . PRO B 1 206 ? -7.973 21.359 -2.068 1 98.62 206 PRO B CA 1
ATOM 5436 C C . PRO B 1 206 ? -6.855 22.094 -2.809 1 98.62 206 PRO B C 1
ATOM 5438 O O . PRO B 1 206 ? -7.062 23.188 -3.314 1 98.62 206 PRO B O 1
ATOM 5441 N N . ILE B 1 207 ? -5.66 21.469 -2.809 1 98.5 207 ILE B N 1
ATOM 5442 C CA . ILE B 1 207 ? -4.574 21.859 -3.703 1 98.5 207 ILE B CA 1
ATOM 5443 C C . ILE B 1 207 ? -4.156 20.656 -4.555 1 98.5 207 ILE B C 1
ATOM 5445 O O . ILE B 1 207 ? -3.947 20.797 -5.762 1 98.5 207 ILE B O 1
ATOM 5449 N N . SER B 1 208 ? -4.008 19.547 -3.936 1 98.56 208 SER B N 1
ATOM 5450 C CA . SER B 1 208 ? -3.434 18.406 -4.621 1 98.56 208 SER B CA 1
ATOM 5451 C C . SER B 1 208 ? -4.023 17.094 -4.098 1 98.56 208 SER B C 1
ATOM 5453 O O . SER B 1 208 ? -3.945 16.812 -2.9 1 98.56 208 SER B O 1
ATOM 5455 N N . SER B 1 209 ? -4.594 16.281 -5.004 1 97.38 209 SER B N 1
ATOM 5456 C CA . SER B 1 209 ? -5.094 14.961 -4.617 1 97.38 209 SER B CA 1
ATOM 5457 C C . SER B 1 209 ? -3.949 14.016 -4.262 1 97.38 209 SER B C 1
ATOM 5459 O O . SER B 1 209 ? -4.133 13.07 -3.492 1 97.38 209 SER B O 1
ATOM 5461 N N . THR B 1 210 ? -2.762 14.234 -4.773 1 97.94 210 THR B N 1
ATOM 5462 C CA . THR B 1 210 ? -1.58 13.414 -4.555 1 97.94 210 THR B CA 1
ATOM 5463 C C . THR B 1 210 ? -0.934 13.734 -3.211 1 97.94 210 THR B C 1
ATOM 5465 O O . THR B 1 210 ? -0.402 12.852 -2.541 1 97.94 210 THR B O 1
ATOM 5468 N N . GLN B 1 211 ? -1.054 15.008 -2.758 1 98.69 211 GLN B N 1
ATOM 5469 C CA . GLN B 1 211 ? -0.157 15.445 -1.694 1 98.69 211 GLN B CA 1
ATOM 5470 C C . GLN B 1 211 ? -0.941 15.891 -0.46 1 98.69 211 GLN B C 1
ATOM 5472 O O . GLN B 1 211 ? -0.444 15.789 0.664 1 98.69 211 GLN B O 1
ATOM 5477 N N . ASP B 1 212 ? -2.18 16.281 -0.582 1 98.69 212 ASP B N 1
ATOM 5478 C CA . ASP B 1 212 ? -2.943 16.859 0.514 1 98.69 212 ASP B CA 1
ATOM 5479 C C . ASP B 1 212 ? -3.25 15.828 1.591 1 98.69 212 ASP B C 1
ATOM 5481 O O . ASP B 1 212 ? -3.566 14.68 1.28 1 98.69 212 ASP B O 1
ATOM 5485 N N . VAL B 1 213 ? -3.111 16.266 2.82 1 98.69 213 VAL B N 1
ATOM 5486 C CA . VAL B 1 213 ? -3.688 15.562 3.961 1 98.69 213 VAL B CA 1
ATOM 5487 C C . VAL B 1 213 ? -4.203 16.578 4.984 1 98.69 213 VAL B C 1
ATOM 5489 O O . VAL B 1 213 ? -3.928 17.766 4.879 1 98.69 213 VAL B O 1
ATOM 5492 N N . VAL B 1 214 ? -5.035 16.125 5.902 1 98.69 214 VAL B N 1
ATOM 5493 C CA . VAL B 1 214 ? -5.527 16.953 6.992 1 98.69 214 VAL B CA 1
ATOM 5494 C C . VAL B 1 214 ? -5.09 16.375 8.336 1 98.69 214 VAL B C 1
ATOM 5496 O O . VAL B 1 214 ? -4.793 15.18 8.43 1 98.69 214 VAL B O 1
ATOM 5499 N N . GLY B 1 215 ? -4.926 17.188 9.32 1 98.75 215 GLY B N 1
ATOM 5500 C CA . GLY B 1 215 ? -4.488 16.703 10.617 1 98.75 215 GLY B CA 1
ATOM 5501 C C . GLY B 1 215 ? -4.535 17.766 11.703 1 98.75 215 GLY B C 1
ATOM 5502 O O . GLY B 1 215 ? -4.914 18.906 11.445 1 98.75 215 GLY B O 1
ATOM 5503 N N . PRO B 1 216 ? -4.219 17.344 12.891 1 98.94 216 PRO B N 1
ATOM 5504 C CA . PRO B 1 216 ? -4.262 18.25 14.039 1 98.94 216 PRO B CA 1
ATOM 5505 C C . PRO B 1 216 ? -2.887 18.828 14.391 1 98.94 216 PRO B C 1
ATOM 5507 O O . PRO B 1 216 ? -1.862 18.234 14.031 1 98.94 216 PRO B O 1
ATOM 5510 N N . ILE B 1 217 ? -2.873 19.953 14.953 1 98.94 217 ILE B N 1
ATOM 5511 C CA . ILE B 1 217 ? -1.735 20.578 15.609 1 98.94 217 ILE B CA 1
ATOM 5512 C C . ILE B 1 217 ? -2.082 20.891 17.062 1 98.94 217 ILE B C 1
ATOM 5514 O O . ILE B 1 217 ? -3.137 21.453 17.344 1 98.94 217 ILE B O 1
ATOM 5518 N N . ALA B 1 218 ? -1.237 20.469 18 1 98.94 218 ALA B N 1
ATOM 5519 C CA . ALA B 1 218 ? -1.538 20.625 19.406 1 98.94 218 ALA B CA 1
ATOM 5520 C C . ALA B 1 218 ? -0.263 20.844 20.219 1 98.94 218 ALA B C 1
ATOM 5522 O O . ALA B 1 218 ? 0.833 20.906 19.656 1 98.94 218 ALA B O 1
ATOM 5523 N N . ARG B 1 219 ? -0.435 20.984 21.547 1 98.62 219 ARG B N 1
ATOM 5524 C CA . ARG B 1 219 ? 0.687 21.297 22.422 1 98.62 219 ARG B CA 1
ATOM 5525 C C . ARG B 1 219 ? 1.269 20.031 23.031 1 98.62 219 ARG B C 1
ATOM 5527 O O . ARG B 1 219 ? 2.299 20.078 23.719 1 98.62 219 ARG B O 1
ATOM 5534 N N . SER B 1 220 ? 0.583 18.906 22.797 1 98.62 220 SER B N 1
ATOM 5535 C CA . SER B 1 220 ? 1.077 17.625 23.297 1 98.62 220 SER B CA 1
ATOM 5536 C C . SER B 1 220 ? 0.791 16.5 22.312 1 98.62 220 SER B C 1
ATOM 5538 O O . SER B 1 220 ? -0.141 16.578 21.516 1 98.62 220 SER B O 1
ATOM 5540 N N . ILE B 1 221 ? 1.631 15.477 22.453 1 98.75 221 ILE B N 1
ATOM 5541 C CA . ILE B 1 221 ? 1.424 14.305 21.609 1 98.75 221 ILE B CA 1
ATOM 5542 C C . ILE B 1 221 ? 0.074 13.664 21.938 1 98.75 221 ILE B C 1
ATOM 5544 O O . ILE B 1 221 ? -0.623 13.18 21.047 1 98.75 221 ILE B O 1
ATOM 5548 N N . LYS B 1 222 ? -0.267 13.664 23.188 1 98.75 222 LYS B N 1
ATOM 5549 C CA . LYS B 1 222 ? -1.537 13.062 23.594 1 98.75 222 LYS B CA 1
ATOM 5550 C C . LYS B 1 222 ? -2.715 13.797 22.938 1 98.75 222 LYS B C 1
ATOM 5552 O O . LYS B 1 222 ? -3.648 13.156 22.453 1 98.75 222 LYS B O 1
ATOM 5557 N N . ASP B 1 223 ? -2.727 15.094 22.984 1 98.94 223 ASP B N 1
ATOM 5558 C CA . ASP B 1 223 ? -3.803 15.852 22.359 1 98.94 223 ASP B CA 1
ATOM 5559 C C . ASP B 1 223 ? -3.855 15.594 20.859 1 98.94 223 ASP B C 1
ATOM 5561 O O . ASP B 1 223 ? -4.938 15.516 20.266 1 98.94 223 ASP B O 1
ATOM 5565 N N . VAL B 1 224 ? -2.67 15.484 20.188 1 98.94 224 VAL B N 1
ATOM 5566 C CA . VAL B 1 224 ? -2.613 15.141 18.781 1 98.94 224 VAL B CA 1
ATOM 5567 C C . VAL B 1 224 ? -3.256 13.773 18.547 1 98.94 224 VAL B C 1
ATOM 5569 O O . VAL B 1 224 ? -4.051 13.602 17.625 1 98.94 224 VAL B O 1
ATOM 5572 N N . ALA B 1 225 ? -2.912 12.836 19.406 1 98.88 225 ALA B N 1
ATOM 5573 C CA . ALA B 1 225 ? -3.406 11.469 19.266 1 98.88 225 ALA B CA 1
ATOM 5574 C C . ALA B 1 225 ? -4.922 11.414 19.438 1 98.88 225 ALA B C 1
ATOM 5576 O O . ALA B 1 225 ? -5.613 10.719 18.688 1 98.88 225 ALA B O 1
ATOM 5577 N N . VAL B 1 226 ? -5.457 12.102 20.422 1 98.81 226 VAL B N 1
ATOM 5578 C CA . VAL B 1 226 ? -6.898 12.117 20.672 1 98.81 226 VAL B CA 1
ATOM 5579 C C . VAL B 1 226 ? -7.609 12.773 19.484 1 98.81 226 VAL B C 1
ATOM 5581 O O . VAL B 1 226 ? -8.625 12.266 19 1 98.81 226 VAL B O 1
ATOM 5584 N N . ALA B 1 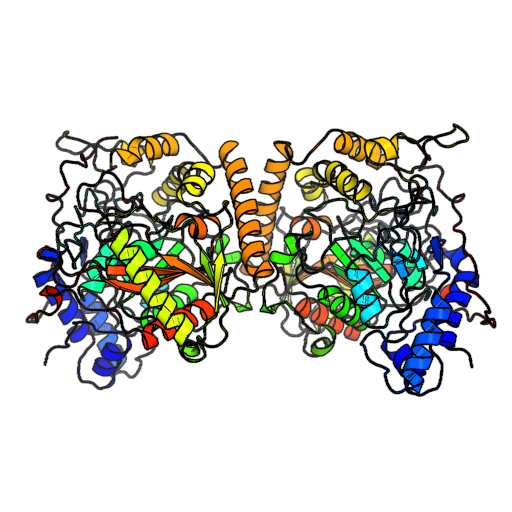227 ? -7.07 13.883 19.031 1 98.88 227 ALA B N 1
ATOM 5585 C CA . ALA B 1 227 ? -7.66 14.586 17.891 1 98.88 227 ALA B CA 1
ATOM 5586 C C . ALA B 1 227 ? -7.637 13.711 16.641 1 98.88 227 ALA B C 1
ATOM 5588 O O . ALA B 1 227 ? -8.633 13.641 15.906 1 98.88 227 ALA B O 1
ATOM 5589 N N . LEU B 1 228 ? -6.5 13.109 16.375 1 98.81 228 LEU B N 1
ATOM 5590 C CA . LEU B 1 228 ? -6.391 12.211 15.234 1 98.81 228 LEU B CA 1
ATOM 5591 C C . LEU B 1 228 ? -7.422 11.094 15.32 1 98.81 228 LEU B C 1
ATOM 5593 O O . LEU B 1 228 ? -8.07 10.766 14.32 1 98.81 228 LEU B O 1
ATOM 5597 N N . THR B 1 229 ? -7.539 10.492 16.516 1 98.69 229 THR B N 1
ATOM 5598 C CA . THR B 1 229 ? -8.508 9.422 16.734 1 98.69 229 THR B CA 1
ATOM 5599 C C . THR B 1 229 ? -9.906 9.867 16.344 1 98.69 229 THR B C 1
ATOM 5601 O O . THR B 1 229 ? -10.617 9.156 15.625 1 98.69 229 THR B O 1
ATOM 5604 N N . ALA B 1 230 ? -10.305 11.016 16.734 1 98.5 230 ALA B N 1
ATOM 5605 C CA . ALA B 1 230 ? -11.625 11.547 16.422 1 98.5 230 ALA B CA 1
ATOM 5606 C C . ALA B 1 230 ? -11.781 11.758 14.914 1 98.5 230 ALA B C 1
ATOM 5608 O O . ALA B 1 230 ? -12.797 11.383 14.328 1 98.5 230 ALA B O 1
ATOM 5609 N N . MET B 1 231 ? -10.805 12.32 14.289 1 98.5 231 MET B N 1
ATOM 5610 C CA . MET B 1 231 ? -10.875 12.688 12.875 1 98.5 231 MET B CA 1
ATOM 5611 C C . MET B 1 231 ? -10.93 11.445 11.992 1 98.5 231 MET B C 1
ATOM 5613 O O . MET B 1 231 ? -11.508 11.477 10.906 1 98.5 231 MET B O 1
ATOM 5617 N N . THR B 1 232 ? -10.359 10.352 12.438 1 98 232 THR B N 1
ATOM 5618 C CA . THR B 1 232 ? -10.289 9.141 11.625 1 98 232 THR B CA 1
ATOM 5619 C C . THR B 1 232 ? -11.602 8.367 11.703 1 98 232 THR B C 1
ATOM 5621 O O . THR B 1 232 ? -11.82 7.422 10.938 1 98 232 THR B O 1
ATOM 5624 N N . THR B 1 233 ? -12.547 8.734 12.578 1 97.12 233 THR B N 1
ATOM 5625 C CA . THR B 1 233 ? -13.805 8.016 12.719 1 97.12 233 THR B CA 1
ATOM 5626 C C . THR B 1 233 ? -14.672 8.195 11.477 1 97.12 233 THR B C 1
ATOM 5628 O O . THR B 1 233 ? -15.664 7.484 11.297 1 97.12 233 THR B O 1
ATOM 5631 N N . THR B 1 234 ? -14.32 9.078 10.57 1 95.12 234 THR B N 1
ATOM 5632 C CA . THR B 1 234 ? -15.062 9.305 9.336 1 95.12 234 THR B CA 1
ATOM 5633 C C . THR B 1 234 ? -15.062 8.055 8.461 1 95.12 234 THR B C 1
ATOM 5635 O O . THR B 1 234 ? -16.016 7.801 7.723 1 95.12 234 THR B O 1
ATOM 5638 N N . GLY B 1 235 ? -14.008 7.309 8.523 1 94.81 235 GLY B N 1
ATOM 5639 C CA . GLY B 1 235 ? -13.914 6.078 7.762 1 94.81 235 GLY B CA 1
ATOM 5640 C C . GLY B 1 235 ? -13.82 6.309 6.266 1 94.81 235 GLY B C 1
ATOM 5641 O O . GLY B 1 235 ? -13.188 7.266 5.816 1 94.81 235 GLY B O 1
ATOM 5642 N N . TYR B 1 236 ? -14.367 5.363 5.414 1 96.06 236 TYR B N 1
ATOM 5643 C CA . TYR B 1 236 ? -14.359 5.438 3.957 1 96.06 236 TYR B CA 1
ATOM 5644 C C . TYR B 1 236 ? -15.297 6.531 3.463 1 96.06 236 TYR B C 1
ATOM 5646 O O . TYR B 1 236 ? -16.406 6.684 3.979 1 96.06 236 TYR B O 1
ATOM 5654 N N . ASP B 1 237 ? -14.773 7.301 2.529 1 97.62 237 ASP B N 1
ATOM 5655 C CA . ASP B 1 237 ? -15.539 8.359 1.877 1 97.62 237 ASP B CA 1
ATOM 5656 C C . ASP B 1 237 ? -15.5 8.211 0.358 1 97.62 237 ASP B C 1
ATOM 5658 O O . ASP B 1 237 ? -14.438 8.336 -0.253 1 97.62 237 ASP B O 1
ATOM 5662 N N . THR B 1 238 ? -16.641 8.016 -0.326 1 94.81 238 THR B N 1
ATOM 5663 C CA . THR B 1 238 ? -16.719 7.797 -1.766 1 94.81 238 THR B CA 1
ATOM 5664 C C . THR B 1 238 ? -16.203 9.016 -2.527 1 94.81 238 THR B C 1
ATOM 5666 O O . THR B 1 238 ? -15.727 8.891 -3.66 1 94.81 238 THR B O 1
ATOM 5669 N N . ALA B 1 239 ? -16.234 10.148 -1.848 1 95.69 239 ALA B N 1
ATOM 5670 C CA . ALA B 1 239 ? -15.805 11.375 -2.512 1 95.69 239 ALA B CA 1
ATOM 5671 C C . ALA B 1 239 ? -14.289 11.531 -2.443 1 95.69 239 ALA B C 1
ATOM 5673 O O . ALA B 1 239 ? -13.719 12.406 -3.102 1 95.69 239 ALA B O 1
ATOM 5674 N N . ASP B 1 240 ? -13.672 10.75 -1.683 1 97.5 240 ASP B N 1
ATOM 5675 C CA . ASP B 1 240 ? -12.219 10.734 -1.539 1 97.5 240 ASP B CA 1
ATOM 5676 C C . ASP B 1 240 ? -11.68 9.305 -1.634 1 97.5 240 ASP B C 1
ATOM 5678 O O . ASP B 1 240 ? -11.5 8.633 -0.615 1 97.5 240 ASP B O 1
ATOM 5682 N N . ASN B 1 241 ? -11.273 8.898 -2.785 1 94.94 241 ASN B N 1
ATOM 5683 C CA . ASN B 1 241 ? -11 7.496 -3.068 1 94.94 241 ASN B CA 1
ATOM 5684 C C . ASN B 1 241 ? -9.734 7.02 -2.363 1 94.94 241 ASN B C 1
ATOM 5686 O O . ASN B 1 241 ? -9.508 5.816 -2.225 1 94.94 241 ASN B O 1
ATOM 5690 N N . ALA B 1 242 ? -8.883 7.949 -1.947 1 96.88 242 ALA B N 1
ATOM 5691 C CA . ALA B 1 242 ? -7.68 7.547 -1.216 1 96.88 242 ALA B CA 1
ATOM 5692 C C . ALA B 1 242 ? -8.047 6.828 0.079 1 96.88 242 ALA B C 1
ATOM 5694 O O . ALA B 1 242 ? -7.285 5.988 0.564 1 96.88 242 ALA B O 1
ATOM 5695 N N . THR B 1 243 ? -9.258 7.117 0.663 1 98.12 243 THR B N 1
ATOM 5696 C CA . THR B 1 243 ? -9.68 6.523 1.928 1 98.12 243 THR B CA 1
ATOM 5697 C C . THR B 1 243 ? -9.969 5.035 1.755 1 98.12 243 THR B C 1
ATOM 5699 O O . THR B 1 243 ? -10.07 4.301 2.738 1 98.12 243 THR B O 1
ATOM 5702 N N . ALA B 1 244 ? -10.109 4.59 0.509 1 97.62 244 ALA B N 1
ATOM 5703 C CA . ALA B 1 244 ? -10.359 3.18 0.229 1 97.62 244 ALA B CA 1
ATOM 5704 C C . ALA B 1 244 ? -9.109 2.34 0.493 1 97.62 244 ALA B C 1
ATOM 5706 O O . ALA B 1 244 ? -9.203 1.12 0.656 1 97.62 244 ALA B O 1
ATOM 5707 N N . LEU B 1 245 ? -7.988 2.959 0.524 1 96.69 245 LEU B N 1
ATOM 5708 C CA . LEU B 1 245 ? -6.715 2.254 0.605 1 96.69 245 LEU B CA 1
ATOM 5709 C C . LEU B 1 245 ? -6.395 1.87 2.047 1 96.69 245 LEU B C 1
ATOM 5711 O O . LEU B 1 245 ? -5.488 1.072 2.295 1 96.69 245 LEU B O 1
ATOM 5715 N N . VAL B 1 246 ? -7.113 2.428 3.035 1 97.62 246 VAL B N 1
ATOM 5716 C CA . VAL B 1 246 ? -6.836 2.164 4.441 1 97.62 246 VAL B CA 1
ATOM 5717 C C . VAL B 1 246 ? -7.086 0.689 4.75 1 97.62 246 VAL B C 1
ATOM 5719 O O . VAL B 1 246 ? -8.195 0.189 4.562 1 97.62 246 VAL B O 1
ATOM 5722 N N . PRO B 1 247 ? -6.039 0.009 5.227 1 94.88 247 PRO B N 1
ATOM 5723 C CA . PRO B 1 247 ? -6.273 -1.382 5.625 1 94.88 247 PRO B CA 1
ATOM 5724 C C . PRO B 1 247 ? -7.281 -1.51 6.762 1 94.88 247 PRO B C 1
ATOM 5726 O O . PRO B 1 247 ? -7.355 -0.632 7.625 1 94.88 247 PRO B O 1
ATOM 5729 N N . ASN B 1 248 ? -7.961 -2.646 6.793 1 92.06 248 ASN B N 1
ATOM 5730 C CA . ASN B 1 248 ? -8.969 -2.871 7.824 1 92.06 248 ASN B CA 1
ATOM 5731 C C . ASN B 1 248 ? -8.375 -2.762 9.227 1 92.06 248 ASN B C 1
ATOM 5733 O O . ASN B 1 248 ? -9 -2.215 10.133 1 92.06 248 ASN B O 1
ATOM 5737 N N . ALA B 1 249 ? -7.16 -3.23 9.344 1 91.25 249 ALA B N 1
ATOM 5738 C CA . ALA B 1 249 ? -6.508 -3.256 10.648 1 91.25 249 ALA B CA 1
ATOM 5739 C C . ALA B 1 249 ? -6.188 -1.843 11.133 1 91.25 249 ALA B C 1
ATOM 5741 O O . ALA B 1 249 ? -5.926 -1.628 12.312 1 91.25 249 ALA B O 1
ATOM 5742 N N . ASN B 1 250 ? -6.184 -0.855 10.234 1 95.06 250 ASN B N 1
ATOM 5743 C CA . ASN B 1 250 ? -5.836 0.522 10.57 1 95.06 250 ASN B CA 1
ATOM 5744 C C . ASN B 1 250 ? -7.082 1.392 10.727 1 95.06 250 ASN B C 1
ATOM 5746 O O . ASN B 1 250 ? -6.977 2.611 10.867 1 95.06 250 ASN B O 1
ATOM 5750 N N . ARG B 1 251 ? -8.227 0.785 10.68 1 94 251 ARG B N 1
ATOM 5751 C CA . ARG B 1 251 ? -9.477 1.512 10.883 1 94 251 ARG B CA 1
ATOM 5752 C C . ARG B 1 251 ? -9.922 1.46 12.336 1 94 251 ARG B C 1
ATOM 5754 O O . ARG B 1 251 ? -9.688 0.465 13.031 1 94 251 ARG B O 1
ATOM 5761 N N . ASN B 1 252 ? -10.484 2.564 12.883 1 92.19 252 ASN B N 1
ATOM 5762 C CA . ASN B 1 252 ? -11.109 2.66 14.203 1 92.19 252 ASN B CA 1
ATOM 5763 C C . ASN B 1 252 ? -10.094 2.428 15.32 1 92.19 252 ASN B C 1
ATOM 5765 O O . ASN B 1 252 ? -10.398 1.766 16.312 1 92.19 252 ASN B O 1
ATOM 5769 N N . LEU B 1 253 ? -8.914 2.818 15.078 1 96.06 253 LEU B N 1
ATOM 5770 C CA . LEU B 1 253 ? -7.887 2.732 16.109 1 96.06 253 LEU B CA 1
ATOM 5771 C C . LEU B 1 253 ? -7.992 3.902 17.078 1 96.06 253 LEU B C 1
ATOM 5773 O O . LEU B 1 253 ? -8.297 5.027 16.672 1 96.06 253 LEU B O 1
ATOM 5777 N N . ASP B 1 254 ? -7.75 3.65 18.375 1 97.94 254 ASP B N 1
ATOM 5778 C CA . ASP B 1 254 ? -7.559 4.684 19.391 1 97.94 254 ASP B CA 1
ATOM 5779 C C . ASP B 1 254 ? -6.074 4.953 19.625 1 97.94 254 ASP B C 1
ATOM 5781 O O . ASP B 1 254 ? -5.449 4.312 20.469 1 97.94 254 ASP B O 1
ATOM 5785 N N . TYR B 1 255 ? -5.578 5.949 18.984 1 98 255 TYR B N 1
ATOM 5786 C CA . TYR B 1 255 ? -4.148 6.242 18.984 1 98 255 TYR B CA 1
ATOM 5787 C C . TYR B 1 255 ? -3.695 6.703 20.359 1 98 255 TYR B C 1
ATOM 5789 O O . TYR B 1 255 ? -2.521 6.555 20.719 1 98 255 TYR B O 1
ATOM 5797 N N . ALA B 1 256 ? -4.543 7.293 21.109 1 97.75 256 ALA B N 1
ATOM 5798 C CA . ALA B 1 256 ? -4.184 7.828 22.422 1 97.75 256 ALA B CA 1
ATOM 5799 C C . ALA B 1 256 ? -4 6.707 23.438 1 97.75 256 ALA B C 1
ATOM 5801 O O . ALA B 1 256 ? -3.178 6.816 24.359 1 97.75 256 ALA B O 1
ATOM 5802 N N . SER B 1 257 ? -4.699 5.578 23.297 1 97 257 SER B N 1
ATOM 5803 C CA . SER B 1 257 ? -4.723 4.496 24.281 1 97 257 SER B CA 1
ATOM 5804 C C . SER B 1 257 ? -3.412 3.721 24.281 1 97 257 SER B C 1
ATOM 5806 O O . SER B 1 257 ? -3.076 3.053 25.266 1 97 257 SER B O 1
ATOM 5808 N N . THR B 1 258 ? -2.607 3.883 23.281 1 95.31 258 THR B N 1
ATOM 5809 C CA . THR B 1 258 ? -1.431 3.027 23.156 1 95.31 258 THR B CA 1
ATOM 5810 C C . THR B 1 258 ? -0.151 3.85 23.281 1 95.31 258 THR B C 1
ATOM 5812 O O . THR B 1 258 ? 0.952 3.314 23.156 1 95.31 258 THR B O 1
ATOM 5815 N N . LEU B 1 259 ? -0.22 5.125 23.516 1 97.12 259 LEU B N 1
ATOM 5816 C CA . LEU B 1 259 ? 0.92 6.035 23.484 1 97.12 259 LEU B CA 1
ATOM 5817 C C . LEU B 1 259 ? 2.021 5.559 24.422 1 97.12 259 LEU B C 1
ATOM 5819 O O . LEU B 1 259 ? 3.207 5.695 24.109 1 97.12 259 LEU B O 1
ATOM 5823 N N . ARG B 1 260 ? 1.637 4.961 25.578 1 95.44 260 ARG B N 1
ATOM 5824 C CA . ARG B 1 260 ? 2.6 4.656 26.625 1 95.44 260 ARG B CA 1
ATOM 5825 C C . ARG B 1 260 ? 3.287 3.318 26.375 1 95.44 260 ARG B C 1
ATOM 5827 O O . ARG B 1 260 ? 4.246 2.965 27.062 1 95.44 260 ARG B O 1
ATOM 5834 N N . LEU B 1 261 ? 2.891 2.598 25.391 1 93.38 261 LEU B N 1
ATOM 5835 C CA . LEU B 1 261 ? 3.41 1.261 25.125 1 93.38 261 LEU B CA 1
ATOM 5836 C C . LEU B 1 261 ? 4.738 1.333 24.375 1 93.38 261 LEU B C 1
ATOM 5838 O O . LEU B 1 261 ? 5.457 0.334 24.281 1 93.38 261 LEU B O 1
ATOM 5842 N N . GLY B 1 262 ? 5.199 2.463 23.969 1 92.25 262 GLY B N 1
ATOM 5843 C CA . GLY B 1 262 ? 6.418 2.59 23.188 1 92.25 262 GLY B CA 1
ATOM 5844 C C . GLY B 1 262 ? 7.664 2.711 24.047 1 92.25 262 GLY B C 1
ATOM 5845 O O . GLY B 1 262 ? 7.574 2.896 25.25 1 92.25 262 GLY B O 1
ATOM 5846 N N . SER B 1 263 ? 8.828 2.521 23.422 1 95.69 263 SER B N 1
ATOM 5847 C CA . SER B 1 263 ? 10.148 2.688 24.031 1 95.69 263 SER B CA 1
ATOM 5848 C C . SER B 1 263 ? 11.172 3.172 23 1 95.69 263 SER B C 1
ATOM 5850 O O . SER B 1 263 ? 11.086 2.83 21.828 1 95.69 263 SER B O 1
ATOM 5852 N N . LEU B 1 264 ? 12.086 4.027 23.453 1 97.75 264 LEU B N 1
ATOM 5853 C CA . LEU B 1 264 ? 13.172 4.453 22.578 1 97.75 264 LEU B CA 1
ATOM 5854 C C . LEU B 1 264 ? 14.258 3.383 22.5 1 97.75 264 LEU B C 1
ATOM 5856 O O . LEU B 1 264 ? 15.047 3.361 21.562 1 97.75 264 LEU B O 1
ATOM 5860 N N . LYS B 1 265 ? 14.32 2.562 23.578 1 97.5 265 LYS B N 1
ATOM 5861 C CA . LYS B 1 265 ? 15.344 1.521 23.625 1 97.5 265 LYS B CA 1
ATOM 5862 C C . LYS B 1 265 ? 15.188 0.545 22.469 1 97.5 265 LYS B C 1
ATOM 5864 O O . LYS B 1 265 ? 14.109 -0.005 22.25 1 97.5 265 LYS B O 1
ATOM 5869 N N . GLY B 1 266 ? 16.25 0.411 21.734 1 97.06 266 GLY B N 1
ATOM 5870 C CA . GLY B 1 266 ? 16.281 -0.578 20.672 1 97.06 266 GLY B CA 1
ATOM 5871 C C . GLY B 1 266 ? 15.758 -0.05 19.344 1 97.06 266 GLY B C 1
ATOM 5872 O O . GLY B 1 266 ? 15.867 -0.721 18.312 1 97.06 266 GLY B O 1
ATOM 5873 N N . LEU B 1 267 ? 15.234 1.147 19.312 1 97.94 267 LEU B N 1
ATOM 5874 C CA . LEU B 1 267 ? 14.742 1.726 18.062 1 97.94 267 LEU B CA 1
ATOM 5875 C C . LEU B 1 267 ? 15.891 2.01 17.109 1 97.94 267 LEU B C 1
ATOM 5877 O O . LEU B 1 267 ? 16.953 2.465 17.531 1 97.94 267 LEU B O 1
ATOM 5881 N N . ARG B 1 268 ? 15.75 1.646 15.922 1 98.5 268 ARG B N 1
ATOM 5882 C CA . ARG B 1 268 ? 16.656 2.029 14.844 1 98.5 268 ARG B CA 1
ATOM 5883 C C . ARG B 1 268 ? 16.094 3.205 14.055 1 98.5 268 ARG B C 1
ATOM 5885 O O . ARG B 1 268 ? 15.125 3.055 13.312 1 98.5 268 ARG B O 1
ATOM 5892 N N . LEU B 1 269 ? 16.703 4.336 14.195 1 98.88 269 LEU B N 1
ATOM 5893 C CA . LEU B 1 269 ? 16.25 5.578 13.57 1 98.88 269 LEU B CA 1
ATOM 5894 C C . LEU B 1 269 ? 17.234 6.043 12.508 1 98.88 269 LEU B C 1
ATOM 5896 O O . LEU B 1 269 ? 18.422 6.219 12.789 1 98.88 269 LEU B O 1
ATOM 5900 N N . GLY B 1 270 ? 16.688 6.172 11.266 1 98.88 270 GLY B N 1
ATOM 5901 C CA . GLY B 1 270 ? 17.531 6.73 10.219 1 98.88 270 GLY B CA 1
ATOM 5902 C C . GLY B 1 270 ? 17.672 8.242 10.312 1 98.88 270 GLY B C 1
ATOM 5903 O O . GLY B 1 270 ? 16.672 8.953 10.43 1 98.88 270 GLY B O 1
ATOM 5904 N N . LEU B 1 271 ? 18.875 8.734 10.336 1 98.62 271 LEU B N 1
ATOM 5905 C CA . LEU B 1 271 ? 19.156 10.164 10.25 1 98.62 271 LEU B CA 1
ATOM 5906 C C . LEU B 1 271 ? 19.359 10.594 8.805 1 98.62 271 LEU B C 1
ATOM 5908 O O . LEU B 1 271 ? 20.422 10.32 8.219 1 98.62 271 LEU B O 1
ATOM 5912 N N . LEU B 1 272 ? 18.438 11.305 8.234 1 98.38 272 LEU B N 1
ATOM 5913 C CA . LEU B 1 272 ? 18.453 11.641 6.816 1 98.38 272 LEU B CA 1
ATOM 5914 C C . LEU B 1 272 ? 19.375 12.82 6.543 1 98.38 272 LEU B C 1
ATOM 5916 O O . LEU B 1 272 ? 18.938 13.977 6.539 1 98.38 272 LEU B O 1
ATOM 5920 N N . LYS B 1 273 ? 20.562 12.602 6.133 1 97.12 273 LYS B N 1
ATOM 5921 C CA . LYS B 1 273 ? 21.609 13.617 6.082 1 97.12 273 LYS B CA 1
ATOM 5922 C C . LYS B 1 273 ? 21.359 14.609 4.953 1 97.12 273 LYS B C 1
ATOM 5924 O O . LYS B 1 273 ? 21.719 15.789 5.066 1 97.12 273 LYS B O 1
ATOM 5929 N N . GLY B 1 274 ? 20.719 14.148 3.914 1 97 274 GLY B N 1
ATOM 5930 C CA . GLY B 1 274 ? 20.438 15.023 2.785 1 97 274 GLY B CA 1
ATOM 5931 C C . GLY B 1 274 ? 19.469 16.141 3.115 1 97 274 GLY B C 1
ATOM 5932 O O . GLY B 1 274 ? 19.328 17.094 2.352 1 97 274 GLY B O 1
ATOM 5933 N N . PHE B 1 275 ? 18.875 16.141 4.238 1 97.94 275 PHE B N 1
ATOM 5934 C CA . PHE B 1 275 ? 17.875 17.125 4.629 1 97.94 275 PHE B CA 1
ATOM 5935 C C . PHE B 1 275 ? 18.469 18.141 5.59 1 97.94 275 PHE B C 1
ATOM 5937 O O . PHE B 1 275 ? 17.734 18.969 6.156 1 97.94 275 PHE B O 1
ATOM 5944 N N . TYR B 1 276 ? 19.734 18.156 5.727 1 97.12 276 TYR B N 1
ATOM 5945 C CA . TYR B 1 276 ? 20.484 19.172 6.477 1 97.12 276 TYR B CA 1
ATOM 5946 C C . TYR B 1 276 ? 21.109 20.188 5.535 1 97.12 276 TYR B C 1
ATOM 5948 O O . TYR B 1 276 ? 21.312 19.922 4.352 1 97.12 276 TYR B O 1
ATOM 5956 N N . ASN B 1 277 ? 21.203 21.375 6 1 96.69 277 ASN B N 1
ATOM 5957 C CA . ASN B 1 277 ? 22.094 22.391 5.473 1 96.69 277 ASN B CA 1
ATOM 5958 C C . ASN B 1 277 ? 23.281 22.641 6.414 1 96.69 277 ASN B C 1
ATOM 5960 O O . ASN B 1 277 ? 23.094 22.984 7.578 1 96.69 277 ASN B O 1
ATOM 5964 N N . PHE B 1 278 ? 24.484 22.422 5.957 1 94 278 PHE B N 1
ATOM 5965 C CA . PHE B 1 278 ? 25.641 22.453 6.852 1 94 278 PHE B CA 1
ATOM 5966 C C . PHE B 1 278 ? 26.422 23.75 6.676 1 94 278 PHE B C 1
ATOM 5968 O O . PHE B 1 278 ? 27.531 23.875 7.172 1 94 278 PHE B O 1
ATOM 5975 N N . THR B 1 279 ? 25.828 24.641 5.965 1 95.19 279 THR B N 1
ATOM 5976 C CA . THR B 1 279 ? 26.453 25.953 5.863 1 95.19 279 THR B CA 1
ATOM 5977 C C . THR B 1 279 ? 26.312 26.719 7.172 1 95.19 279 THR B C 1
ATOM 5979 O O . THR B 1 279 ? 25.203 26.906 7.672 1 95.19 279 THR B O 1
ATOM 5982 N N . ASP B 1 280 ? 27.391 27.188 7.68 1 95.38 280 ASP B N 1
ATOM 5983 C CA . ASP B 1 280 ? 27.359 27.922 8.938 1 95.38 280 ASP B CA 1
ATOM 5984 C C . ASP B 1 280 ? 26.719 29.297 8.75 1 95.38 280 ASP B C 1
ATOM 5986 O O . ASP B 1 280 ? 27.156 30.078 7.898 1 95.38 280 ASP B O 1
ATOM 5990 N N . SER B 1 281 ? 25.672 29.594 9.453 1 96.44 281 SER B N 1
ATOM 5991 C CA . SER B 1 281 ? 24.984 30.875 9.484 1 96.44 281 SER B CA 1
ATOM 5992 C C . SER B 1 281 ? 24.078 31 10.695 1 96.44 281 SER B C 1
ATOM 5994 O O . SER B 1 281 ? 23.656 29.984 11.258 1 96.44 281 SER B O 1
ATOM 5996 N N . PRO B 1 282 ? 23.766 32.188 11.086 1 96.06 282 PRO B N 1
ATOM 5997 C CA . PRO B 1 282 ? 22.891 32.375 12.234 1 96.06 282 PRO B CA 1
ATOM 5998 C C . PRO B 1 282 ? 21.5 31.75 12.023 1 96.06 282 PRO B C 1
ATOM 6000 O O . PRO B 1 282 ? 20.781 31.5 13 1 96.06 282 PRO B O 1
ATOM 6003 N N . GLU B 1 283 ? 21.141 31.484 10.758 1 97.44 283 GLU B N 1
ATOM 6004 C CA . GLU B 1 283 ? 19.812 30.953 10.445 1 97.44 283 GLU B CA 1
ATOM 6005 C C . GLU B 1 283 ? 19.859 29.438 10.312 1 97.44 283 GLU B C 1
ATOM 6007 O O . GLU B 1 283 ? 18.828 28.766 10.398 1 97.44 283 GLU B O 1
ATOM 6012 N N . VAL B 1 284 ? 21.016 28.859 10.047 1 98.19 284 VAL B N 1
ATOM 6013 C CA . VAL B 1 284 ? 21.141 27.438 9.758 1 98.19 284 VAL B CA 1
ATOM 6014 C C . VAL B 1 284 ? 21.797 26.719 10.938 1 98.19 284 VAL B C 1
ATOM 6016 O O . VAL B 1 284 ? 21.312 25.672 11.383 1 98.19 284 VAL B O 1
ATOM 6019 N N . THR B 1 285 ? 22.812 27.281 11.609 1 98.44 285 THR B N 1
ATOM 6020 C CA . THR B 1 285 ? 23.641 26.656 12.633 1 98.44 285 THR B CA 1
ATOM 6021 C C . THR B 1 285 ? 22.812 26.266 13.844 1 98.44 285 THR B C 1
ATOM 6023 O O . THR B 1 285 ? 23 25.172 14.398 1 98.44 285 THR B O 1
ATOM 6026 N N . PRO B 1 286 ? 21.891 27.141 14.266 1 98.56 286 PRO B N 1
ATOM 6027 C CA . PRO B 1 286 ? 21.078 26.75 15.414 1 98.56 286 PRO B CA 1
ATOM 6028 C C . PRO B 1 286 ? 20.297 25.453 15.172 1 98.56 286 PRO B C 1
ATOM 6030 O O . PRO B 1 286 ? 20.125 24.656 16.094 1 98.56 286 PRO B O 1
ATOM 6033 N N . VAL B 1 287 ? 19.812 25.234 13.969 1 98.75 287 VAL B N 1
ATOM 6034 C CA . VAL B 1 287 ? 19.047 24.047 13.641 1 98.75 287 VAL B CA 1
ATOM 6035 C C . VAL B 1 287 ? 19.922 22.797 13.789 1 98.75 287 VAL B C 1
ATOM 6037 O O . VAL B 1 287 ? 19.516 21.812 14.398 1 98.75 287 VAL B O 1
ATOM 6040 N N . ASN B 1 288 ? 21.141 22.859 13.289 1 98.56 288 ASN B N 1
ATOM 6041 C CA . ASN B 1 288 ? 22.062 21.734 13.391 1 98.56 288 ASN B CA 1
ATOM 6042 C C . ASN B 1 288 ? 22.453 21.438 14.836 1 98.56 288 ASN B C 1
ATOM 6044 O O . ASN B 1 288 ? 22.562 20.281 15.234 1 98.56 288 ASN B O 1
ATOM 6048 N N . ASN B 1 289 ? 22.703 22.516 15.586 1 98.56 289 ASN B N 1
ATOM 6049 C CA . ASN B 1 289 ? 23.047 22.359 17 1 98.56 289 ASN B CA 1
ATOM 6050 C C . ASN B 1 289 ? 21.938 21.641 17.766 1 98.56 289 ASN B C 1
ATOM 6052 O O . ASN B 1 289 ? 22.203 20.75 18.578 1 98.56 289 ASN B O 1
ATOM 6056 N N . VAL B 1 290 ? 20.75 22.062 17.516 1 98.69 290 VAL B N 1
ATOM 6057 C CA . VAL B 1 290 ? 19.594 21.469 18.188 1 98.69 290 VAL B CA 1
ATOM 6058 C C . VAL B 1 290 ? 19.438 20.016 17.781 1 98.69 290 VAL B C 1
ATOM 6060 O O . VAL B 1 290 ? 19.188 19.141 18.625 1 98.69 290 VAL B O 1
ATOM 6063 N N . MET B 1 291 ? 19.578 19.703 16.484 1 98.56 291 MET B N 1
ATOM 6064 C CA . MET B 1 291 ? 19.453 18.328 16 1 98.56 291 MET B CA 1
ATOM 6065 C C . MET B 1 291 ? 20.547 17.438 16.594 1 98.56 291 MET B C 1
ATOM 6067 O O . MET B 1 291 ? 20.297 16.281 16.922 1 98.56 291 MET B O 1
ATOM 6071 N N . ASP B 1 292 ? 21.734 17.984 16.703 1 98.25 292 ASP B N 1
ATOM 6072 C CA . ASP B 1 292 ? 22.812 17.234 17.328 1 98.25 292 ASP B CA 1
ATOM 6073 C C . ASP B 1 292 ? 22.5 16.922 18.797 1 98.25 292 ASP B C 1
ATOM 6075 O O . ASP B 1 292 ? 22.75 15.812 19.266 1 98.25 292 ASP B O 1
ATOM 6079 N N . SER B 1 293 ? 21.984 17.875 19.453 1 98.44 293 SER B N 1
ATOM 6080 C CA . SER B 1 293 ? 21.625 17.703 20.859 1 98.44 293 SER B CA 1
ATOM 6081 C C . SER B 1 293 ? 20.562 16.625 21.031 1 98.44 293 SER B C 1
ATOM 6083 O O . SER B 1 293 ? 20.703 15.75 21.891 1 98.44 293 SER B O 1
ATOM 6085 N N . ILE B 1 294 ? 19.5 16.703 20.25 1 98.12 294 ILE B N 1
ATOM 6086 C CA . ILE B 1 294 ? 18.422 15.719 20.375 1 98.12 294 ILE B CA 1
ATOM 6087 C C . ILE B 1 294 ? 18.938 14.344 19.969 1 98.12 294 ILE B C 1
ATOM 6089 O O . ILE B 1 294 ? 18.531 13.328 20.531 1 98.12 294 ILE B O 1
ATOM 6093 N N . ALA B 1 295 ? 19.781 14.266 18.953 1 98.19 295 ALA B N 1
ATOM 6094 C CA . ALA B 1 295 ? 20.391 13 18.547 1 98.19 295 ALA B CA 1
ATOM 6095 C C . ALA B 1 295 ? 21.156 12.367 19.703 1 98.19 295 ALA B C 1
ATOM 6097 O O . ALA B 1 295 ? 21.062 11.156 19.922 1 98.19 295 ALA B O 1
ATOM 6098 N N . GLY B 1 296 ? 21.922 13.164 20.391 1 98.44 296 GLY B N 1
ATOM 6099 C CA . GLY B 1 296 ? 22.625 12.672 21.562 1 98.44 296 GLY B CA 1
ATOM 6100 C C . GLY B 1 296 ? 21.703 12.125 22.641 1 98.44 296 GLY B C 1
ATOM 6101 O O . GLY B 1 296 ? 21.984 11.078 23.219 1 98.44 296 GLY B O 1
ATOM 6102 N N . LYS B 1 297 ? 20.641 12.812 22.891 1 98.5 297 LYS B N 1
ATOM 6103 C CA . LYS B 1 297 ? 19.672 12.375 23.891 1 98.5 297 LYS B CA 1
ATOM 6104 C C . LYS B 1 297 ? 19.016 11.062 23.5 1 98.5 297 LYS B C 1
ATOM 6106 O O . LYS B 1 297 ? 18.766 10.195 24.344 1 98.5 297 LYS B O 1
ATOM 6111 N N . LEU B 1 298 ? 18.688 10.914 22.203 1 98.69 298 LEU B N 1
ATOM 6112 C CA . LEU B 1 298 ? 18.062 9.695 21.703 1 98.69 298 LEU B CA 1
ATOM 6113 C C . LEU B 1 298 ? 19.016 8.508 21.844 1 98.69 298 LEU B C 1
ATOM 6115 O O . LEU B 1 298 ? 18.609 7.422 22.25 1 98.69 298 LEU B O 1
ATOM 6119 N N . THR B 1 299 ? 20.234 8.758 21.484 1 98.62 299 THR B N 1
ATOM 6120 C CA . THR B 1 299 ? 21.25 7.715 21.609 1 98.62 299 THR B CA 1
ATOM 6121 C C . THR B 1 299 ? 21.406 7.305 23.078 1 98.62 299 THR B C 1
ATOM 6123 O O . THR B 1 299 ? 21.469 6.113 23.391 1 98.62 299 THR B O 1
ATOM 6126 N N . ALA B 1 300 ? 21.453 8.25 23.938 1 98.44 300 ALA B N 1
ATOM 6127 C CA . ALA B 1 300 ? 21.594 7.984 25.359 1 98.44 300 ALA B CA 1
ATOM 6128 C C . ALA B 1 300 ? 20.406 7.211 25.906 1 98.44 300 ALA B C 1
ATOM 6130 O O . ALA B 1 300 ? 20.531 6.41 26.828 1 98.44 300 ALA B O 1
ATOM 6131 N N . ALA B 1 301 ? 19.297 7.422 25.297 1 98.31 301 ALA B N 1
ATOM 6132 C CA . ALA B 1 301 ? 18.078 6.758 25.734 1 98.31 301 ALA B CA 1
ATOM 6133 C C . ALA B 1 301 ? 17.969 5.355 25.141 1 98.31 301 ALA B C 1
ATOM 6135 O O . ALA B 1 301 ? 17.031 4.613 25.453 1 98.31 301 ALA B O 1
ATOM 6136 N N . GLY B 1 302 ? 18.844 4.965 24.25 1 98.5 302 GLY B N 1
ATOM 6137 C CA . GLY B 1 302 ? 18.938 3.584 23.812 1 98.5 302 GLY B CA 1
ATOM 6138 C C . GLY B 1 302 ? 18.594 3.412 22.344 1 98.5 302 GLY B C 1
ATOM 6139 O O . GLY B 1 302 ? 18.625 2.295 21.812 1 98.5 302 GLY B O 1
ATOM 6140 N N . ALA B 1 303 ? 18.297 4.461 21.625 1 98.62 303 ALA B N 1
ATOM 6141 C CA . ALA B 1 303 ? 18.062 4.375 20.188 1 98.62 303 ALA B CA 1
ATOM 6142 C C . ALA B 1 303 ? 19.359 4.266 19.422 1 98.62 303 ALA B C 1
ATOM 6144 O O . ALA B 1 303 ? 20.406 4.75 19.875 1 98.62 303 ALA B O 1
ATOM 6145 N N . THR B 1 304 ? 19.328 3.527 18.328 1 98.62 304 THR B N 1
ATOM 6146 C CA . THR B 1 304 ? 20.438 3.496 17.391 1 98.62 304 THR B CA 1
ATOM 6147 C C . THR B 1 304 ? 20.172 4.426 16.203 1 98.62 304 THR B C 1
ATOM 6149 O O . THR B 1 304 ? 19.156 4.277 15.516 1 98.62 304 THR B O 1
ATOM 6152 N N . LEU B 1 305 ? 21.031 5.395 16.047 1 98.56 305 LEU B N 1
ATOM 6153 C CA . LEU B 1 305 ? 20.906 6.316 14.93 1 98.56 305 LEU B CA 1
ATOM 6154 C C . LEU B 1 305 ? 21.766 5.867 13.75 1 98.56 305 LEU B C 1
ATOM 6156 O O . LEU B 1 305 ? 22.969 5.633 13.914 1 98.56 305 LEU B O 1
ATOM 6160 N N . ILE B 1 306 ? 21.141 5.672 12.578 1 98.62 306 ILE B N 1
ATOM 6161 C CA . ILE B 1 306 ? 21.812 5.203 11.359 1 98.62 306 ILE B CA 1
ATOM 6162 C C . ILE B 1 306 ? 21.844 6.328 10.328 1 98.62 306 ILE B C 1
ATOM 6164 O O . ILE B 1 306 ? 20.797 6.75 9.828 1 98.62 306 ILE B O 1
ATOM 6168 N N . PRO B 1 307 ? 23.016 6.84 9.969 1 98.31 307 PRO B N 1
ATOM 6169 C CA . PRO B 1 307 ? 23.078 7.875 8.938 1 98.31 307 PRO B CA 1
ATOM 6170 C C . PRO B 1 307 ? 22.594 7.375 7.578 1 98.31 307 PRO B C 1
ATOM 6172 O O . PRO B 1 307 ? 23 6.297 7.133 1 98.31 307 PRO B O 1
ATOM 6175 N N . ILE B 1 308 ? 21.688 8.008 6.977 1 98.5 308 ILE B N 1
ATOM 6176 C CA . ILE B 1 308 ? 21.234 7.773 5.613 1 98.5 308 ILE B CA 1
ATOM 6177 C C . ILE B 1 308 ? 21.828 8.828 4.68 1 98.5 308 ILE B C 1
ATOM 6179 O O . ILE B 1 308 ? 21.438 10 4.73 1 98.5 308 ILE B O 1
ATOM 6183 N N . ASN B 1 309 ? 22.656 8.414 3.723 1 97.38 309 ASN B N 1
ATOM 6184 C CA . ASN B 1 309 ? 23.438 9.352 2.918 1 97.38 309 ASN B CA 1
ATOM 6185 C C . ASN B 1 309 ? 23.047 9.281 1.445 1 97.38 309 ASN B C 1
ATOM 6187 O O . ASN B 1 309 ? 23.703 9.875 0.593 1 97.38 309 ASN B O 1
ATOM 6191 N N . GLU B 1 310 ? 22.016 8.539 1.145 1 96.75 310 GLU B N 1
ATOM 6192 C CA . GLU B 1 310 ? 21.609 8.398 -0.251 1 96.75 310 GLU B CA 1
ATOM 6193 C C . GLU B 1 310 ? 21.344 9.758 -0.883 1 96.75 310 GLU B C 1
ATOM 6195 O O . GLU B 1 310 ? 20.656 10.602 -0.287 1 96.75 310 GLU B O 1
ATOM 6200 N N . THR B 1 311 ? 21.719 10 -2.111 1 96.62 311 THR B N 1
ATOM 6201 C CA . THR B 1 311 ? 21.688 11.305 -2.76 1 96.62 311 THR B CA 1
ATOM 6202 C C . THR B 1 311 ? 20.297 11.602 -3.301 1 96.62 311 THR B C 1
ATOM 6204 O O . THR B 1 311 ? 19.984 12.75 -3.629 1 96.62 311 THR B O 1
ATOM 6207 N N . ILE B 1 312 ? 19.5 10.594 -3.35 1 97.38 312 ILE B N 1
ATOM 6208 C CA . ILE B 1 312 ? 18.141 10.781 -3.854 1 97.38 312 ILE B CA 1
ATOM 6209 C C . ILE B 1 312 ? 17.344 11.664 -2.896 1 97.38 312 ILE B C 1
ATOM 6211 O O . ILE B 1 312 ? 16.359 12.281 -3.287 1 97.38 312 ILE B O 1
ATOM 6215 N N . TYR B 1 313 ? 17.828 11.766 -1.679 1 98.12 313 TYR B N 1
ATOM 6216 C CA . TYR B 1 313 ? 17.094 12.547 -0.681 1 98.12 313 TYR B CA 1
ATOM 6217 C C . TYR B 1 313 ? 17.609 13.977 -0.626 1 98.12 313 TYR B C 1
ATOM 6219 O O . TYR B 1 313 ? 18.344 14.352 0.294 1 98.12 313 TYR B O 1
ATOM 6227 N N . ASP B 1 314 ? 17.188 14.75 -1.583 1 97.62 314 ASP B N 1
ATOM 6228 C CA . ASP B 1 314 ? 17.375 16.188 -1.709 1 97.62 314 ASP B CA 1
ATOM 6229 C C . ASP B 1 314 ? 16.031 16.891 -1.921 1 97.62 314 ASP B C 1
ATOM 6231 O O . ASP B 1 314 ? 15.469 16.859 -3.02 1 97.62 314 ASP B O 1
ATOM 6235 N N . ALA B 1 315 ? 15.594 17.562 -0.873 1 97.25 315 ALA B N 1
ATOM 6236 C CA . ALA B 1 315 ? 14.242 18.125 -0.875 1 97.25 315 ALA B CA 1
ATOM 6237 C C . ALA B 1 315 ? 14.039 19.062 -2.055 1 97.25 315 ALA B C 1
ATOM 6239 O O . ALA B 1 315 ? 12.984 19.062 -2.688 1 97.25 315 ALA B O 1
ATOM 6240 N N . THR B 1 316 ? 15.016 19.875 -2.342 1 96.12 316 THR B N 1
ATOM 6241 C CA . THR B 1 316 ? 14.922 20.859 -3.424 1 96.12 316 THR B CA 1
ATOM 6242 C C . THR B 1 316 ? 14.812 20.156 -4.773 1 96.12 316 THR B C 1
ATOM 6244 O O . THR B 1 316 ? 13.961 20.5 -5.598 1 96.12 316 THR B O 1
ATOM 6247 N N . ALA B 1 317 ? 15.664 19.172 -4.969 1 97.31 317 ALA B N 1
ATOM 6248 C CA . ALA B 1 317 ? 15.656 18.438 -6.227 1 97.31 317 ALA B CA 1
ATOM 6249 C C . ALA B 1 317 ? 14.359 17.641 -6.395 1 97.31 317 ALA B C 1
ATOM 6251 O O . ALA B 1 317 ? 13.789 17.609 -7.484 1 97.31 317 ALA B O 1
ATOM 6252 N N . ILE B 1 318 ? 13.898 17.016 -5.352 1 98.31 318 ILE B N 1
ATOM 6253 C CA . ILE B 1 318 ? 12.664 16.234 -5.383 1 98.31 318 ILE B CA 1
ATOM 6254 C C . ILE B 1 318 ? 11.492 17.141 -5.754 1 98.31 318 ILE B C 1
ATOM 6256 O O . ILE B 1 318 ? 10.688 16.797 -6.625 1 98.31 318 ILE B O 1
ATOM 6260 N N . ALA B 1 319 ? 11.367 18.297 -5.105 1 97.38 319 ALA B N 1
ATOM 6261 C CA . ALA B 1 319 ? 10.273 19.234 -5.371 1 97.38 319 ALA B CA 1
ATOM 6262 C C . ALA B 1 319 ? 10.281 19.688 -6.828 1 97.38 319 ALA B C 1
ATOM 6264 O O . ALA B 1 319 ? 9.234 19.703 -7.484 1 97.38 319 ALA B O 1
ATOM 6265 N N . ALA B 1 320 ? 11.453 20.047 -7.32 1 96.56 320 ALA B N 1
ATOM 6266 C CA . ALA B 1 320 ? 11.586 20.547 -8.688 1 96.56 320 ALA B CA 1
ATOM 6267 C C . ALA B 1 320 ? 11.172 19.484 -9.703 1 96.56 320 ALA B C 1
ATOM 6269 O O . ALA B 1 320 ? 10.547 19.797 -10.719 1 96.56 320 ALA B O 1
ATOM 6270 N N . GLU B 1 321 ? 11.422 18.281 -9.328 1 97.5 321 GLU B N 1
ATOM 6271 C CA . GLU B 1 321 ? 11.258 17.203 -10.305 1 97.5 321 GLU B CA 1
ATOM 6272 C C . GLU B 1 321 ? 9.875 16.578 -10.211 1 97.5 321 GLU B C 1
ATOM 6274 O O . GLU B 1 321 ? 9.32 16.125 -11.219 1 97.5 321 GLU B O 1
ATOM 6279 N N . LEU B 1 322 ? 9.305 16.531 -8.992 1 98.38 322 LEU B N 1
ATOM 6280 C CA . LEU B 1 322 ? 8.227 15.562 -8.828 1 98.38 322 LEU B CA 1
ATOM 6281 C C . LEU B 1 322 ? 6.961 16.234 -8.312 1 98.38 322 LEU B C 1
ATOM 6283 O O . LEU B 1 322 ? 5.898 15.617 -8.266 1 98.38 322 LEU B O 1
ATOM 6287 N N . ASP B 1 323 ? 7.051 17.484 -7.863 1 98 323 ASP B N 1
ATOM 6288 C CA . ASP B 1 323 ? 5.859 18.188 -7.379 1 98 323 ASP B CA 1
ATOM 6289 C C . ASP B 1 323 ? 4.754 18.172 -8.43 1 98 323 ASP B C 1
ATOM 6291 O O . ASP B 1 323 ? 5.016 18.422 -9.617 1 98 323 ASP B O 1
ATOM 6295 N N . VAL B 1 324 ? 3.471 17.906 -8.023 1 98.38 324 VAL B N 1
ATOM 6296 C CA . VAL B 1 324 ? 2.426 17.734 -9.023 1 98.38 324 VAL B CA 1
ATOM 6297 C C . VAL B 1 324 ? 1.31 18.75 -8.789 1 98.38 324 VAL B C 1
ATOM 6299 O O . VAL B 1 324 ? 0.296 18.75 -9.492 1 98.38 324 VAL B O 1
ATOM 6302 N N . GLN B 1 325 ? 1.376 19.641 -7.844 1 98.44 325 GLN B N 1
ATOM 6303 C CA . GLN B 1 325 ? 0.327 20.578 -7.461 1 98.44 325 GLN B CA 1
ATOM 6304 C C . GLN B 1 325 ? -0.174 21.359 -8.672 1 98.44 325 GLN B C 1
ATOM 6306 O O . GLN B 1 325 ? -1.382 21.516 -8.852 1 98.44 325 GLN B O 1
ATOM 6311 N N . ARG B 1 326 ? 0.726 21.859 -9.484 1 97.81 326 ARG B N 1
ATOM 6312 C CA . ARG B 1 326 ? 0.381 22.766 -10.586 1 97.81 326 ARG B CA 1
ATOM 6313 C C . ARG B 1 326 ? -0.531 22.078 -11.594 1 97.81 326 ARG B C 1
ATOM 6315 O O . ARG B 1 326 ? -1.196 22.734 -12.391 1 97.81 326 ARG B O 1
ATOM 6322 N N . TYR B 1 327 ? -0.558 20.719 -11.609 1 98.38 327 TYR B N 1
ATOM 6323 C CA . TYR B 1 327 ? -1.369 19.969 -12.562 1 98.38 327 TYR B CA 1
ATOM 6324 C C . TYR B 1 327 ? -2.734 19.625 -11.977 1 98.38 327 TYR B C 1
ATOM 6326 O O . TYR B 1 327 ? -3.68 19.344 -12.711 1 98.38 327 TYR B O 1
ATOM 6334 N N . GLU B 1 328 ? -2.828 19.609 -10.68 1 98.62 328 GLU B N 1
ATOM 6335 C CA . GLU B 1 328 ? -4.027 19.141 -10 1 98.62 328 GLU B CA 1
ATOM 6336 C C . GLU B 1 328 ? -4.879 20.297 -9.492 1 98.62 328 GLU B C 1
ATOM 6338 O O . GLU B 1 328 ? -6.105 20.188 -9.414 1 98.62 328 GLU B O 1
ATOM 6343 N N . TYR B 1 329 ? -4.281 21.453 -9.227 1 98.69 329 TYR B N 1
ATOM 6344 C CA . TYR B 1 329 ? -4.828 22.562 -8.453 1 98.69 329 TYR B CA 1
ATOM 6345 C C . TYR B 1 329 ? -6.082 23.125 -9.109 1 98.69 329 TYR B C 1
ATOM 6347 O O . TYR B 1 329 ? -7.141 23.203 -8.484 1 98.69 329 TYR B O 1
ATOM 6355 N N . ARG B 1 330 ? -6.035 23.469 -10.32 1 98.62 330 ARG B N 1
ATOM 6356 C CA . ARG B 1 330 ? -7.156 24.094 -11.008 1 98.62 330 ARG B CA 1
ATOM 6357 C C . ARG B 1 330 ? -8.375 23.188 -11.023 1 98.62 330 ARG B C 1
ATOM 6359 O O . ARG B 1 330 ? -9.477 23.594 -10.656 1 98.62 330 ARG B O 1
ATOM 6366 N N . GLU B 1 331 ? -8.164 21.906 -11.391 1 98.31 331 GLU B N 1
ATOM 6367 C CA . GLU B 1 331 ? -9.273 20.969 -11.516 1 98.31 331 GLU B CA 1
ATOM 6368 C C . GLU B 1 331 ? -9.922 20.703 -10.156 1 98.31 331 GLU B C 1
ATOM 6370 O O . GLU B 1 331 ? -11.148 20.625 -10.055 1 98.31 331 GLU B O 1
ATOM 6375 N N . LEU B 1 332 ? -9.141 20.594 -9.156 1 98.44 332 LEU B N 1
ATOM 6376 C CA . LEU B 1 332 ? -9.648 20.344 -7.816 1 98.44 332 LEU B CA 1
ATOM 6377 C C . LEU B 1 332 ? -10.414 21.547 -7.285 1 98.44 332 LEU B C 1
ATOM 6379 O O . LEU B 1 332 ? -11.484 21.391 -6.684 1 98.44 332 LEU B O 1
ATOM 6383 N N . MET B 1 333 ? -9.883 22.703 -7.52 1 98.69 333 MET B N 1
ATOM 6384 C CA . MET B 1 333 ? -10.555 23.922 -7.062 1 98.69 333 MET B CA 1
ATOM 6385 C C . MET B 1 333 ? -11.867 24.125 -7.805 1 98.69 333 MET B C 1
ATOM 6387 O O . MET B 1 333 ? -12.867 24.547 -7.211 1 98.69 333 MET B O 1
ATOM 6391 N N . ASP B 1 334 ? -11.875 23.906 -9.125 1 98.62 334 ASP B N 1
ATOM 6392 C CA . ASP B 1 334 ? -13.117 24.016 -9.883 1 98.62 334 ASP B CA 1
ATOM 6393 C C . ASP B 1 334 ? -14.188 23.094 -9.32 1 98.62 334 ASP B C 1
ATOM 6395 O O . ASP B 1 334 ? -15.344 23.5 -9.141 1 98.62 334 ASP B O 1
ATOM 6399 N N . THR B 1 335 ? -13.797 21.859 -9.039 1 98.19 335 THR B N 1
ATOM 6400 C CA . THR B 1 335 ? -14.727 20.891 -8.469 1 98.19 335 THR B CA 1
ATOM 6401 C C . THR B 1 335 ? -15.242 21.375 -7.113 1 98.19 335 THR B C 1
ATOM 6403 O O . THR B 1 335 ? -16.438 21.281 -6.824 1 98.19 335 THR B O 1
ATOM 6406 N N . TYR B 1 336 ? -14.375 21.875 -6.328 1 98.5 336 TYR B N 1
ATOM 6407 C CA . TYR B 1 336 ? -14.758 22.359 -5.008 1 98.5 336 TYR B CA 1
ATOM 6408 C C . TYR B 1 336 ? -15.719 23.547 -5.125 1 98.5 336 TYR B C 1
ATOM 6410 O O . TYR B 1 336 ? -16.734 23.594 -4.422 1 98.5 336 TYR B O 1
ATOM 6418 N N . LEU B 1 337 ? -15.422 24.5 -5.945 1 98.69 337 LEU B N 1
ATOM 6419 C CA . LEU B 1 337 ? -16.172 25.75 -6.059 1 98.69 337 LEU B CA 1
ATOM 6420 C C . LEU B 1 337 ? -17.547 25.5 -6.684 1 98.69 337 LEU B C 1
ATOM 6422 O O . LEU B 1 337 ? -18.469 26.297 -6.488 1 98.69 337 LEU B O 1
ATOM 6426 N N . GLN B 1 338 ? -17.703 24.438 -7.379 1 98.25 338 GLN B N 1
ATOM 6427 C CA . GLN B 1 338 ? -18.938 24.172 -8.102 1 98.25 338 GLN B CA 1
ATOM 6428 C C . GLN B 1 338 ? -19.828 23.188 -7.324 1 98.25 338 GLN B C 1
ATOM 6430 O O . GLN B 1 338 ? -20.953 22.906 -7.742 1 98.25 338 GLN B O 1
ATOM 6435 N N . ARG B 1 339 ? -19.375 22.719 -6.195 1 97 339 ARG B N 1
ATOM 6436 C CA . ARG B 1 339 ? -20.125 21.703 -5.48 1 97 339 ARG B CA 1
ATOM 6437 C C . ARG B 1 339 ? -21.453 22.25 -4.957 1 97 339 ARG B C 1
ATOM 6439 O O . ARG B 1 339 ? -21.531 23.406 -4.559 1 97 339 ARG B O 1
ATOM 6446 N N . PRO B 1 340 ? -22.5 21.438 -4.828 1 96.44 340 PRO B N 1
ATOM 6447 C CA . PRO B 1 340 ? -23.828 21.906 -4.426 1 96.44 340 PRO B CA 1
ATOM 6448 C C . PRO B 1 340 ? -23.891 22.328 -2.959 1 96.44 340 PRO B C 1
ATOM 6450 O O . PRO B 1 340 ? -24.766 23.094 -2.566 1 96.44 340 PRO B O 1
ATOM 6453 N N . SER B 1 341 ? -22.906 21.875 -2.186 1 97.12 341 SER B N 1
ATOM 6454 C CA . SER B 1 341 ? -22.953 22.141 -0.751 1 97.12 341 SER B CA 1
ATOM 6455 C C . SER B 1 341 ? -22.234 23.453 -0.419 1 97.12 341 SER B C 1
ATOM 6457 O O . SER B 1 341 ? -21.938 23.734 0.747 1 97.12 341 SER B O 1
ATOM 6459 N N . LEU B 1 342 ? -21.906 24.234 -1.446 1 97.69 342 LEU B N 1
ATOM 6460 C CA . LEU B 1 342 ? -21.281 25.547 -1.234 1 97.69 342 LEU B CA 1
ATOM 6461 C C . LEU B 1 342 ? -22.25 26.672 -1.616 1 97.69 342 LEU B C 1
ATOM 6463 O O . LEU B 1 342 ? -22.562 26.844 -2.795 1 97.69 342 LEU B O 1
ATOM 6467 N N . SER B 1 343 ? -22.672 27.391 -0.649 1 97.75 343 SER B N 1
ATOM 6468 C CA . SER B 1 343 ? -23.578 28.516 -0.848 1 97.75 343 SER B CA 1
ATOM 6469 C C . SER B 1 343 ? -22.828 29.844 -0.646 1 97.75 343 SER B C 1
ATOM 6471 O O . SER B 1 343 ? -21.609 29.859 -0.517 1 97.75 343 SER B O 1
ATOM 6473 N N . GLY B 1 344 ? -23.547 30.969 -0.7 1 97.75 344 GLY B N 1
ATOM 6474 C CA . GLY B 1 344 ? -22.938 32.281 -0.585 1 97.75 344 GLY B CA 1
ATOM 6475 C C . GLY B 1 344 ? -22.281 32.75 -1.873 1 97.75 344 GLY B C 1
ATOM 6476 O O . GLY B 1 344 ? -22.078 31.953 -2.797 1 97.75 344 GLY B O 1
ATOM 6477 N N . GLU B 1 345 ? -21.969 34.031 -1.936 1 96.75 345 GLU B N 1
ATOM 6478 C CA . GLU B 1 345 ? -21.312 34.594 -3.109 1 96.75 345 GLU B CA 1
ATOM 6479 C C . GLU B 1 345 ? -19.859 34.125 -3.201 1 96.75 345 GLU B C 1
ATOM 6481 O O . GLU B 1 345 ? -19.078 34.281 -2.254 1 96.75 345 GLU B O 1
ATOM 6486 N N . HIS B 1 346 ? -19.469 33.5 -4.277 1 97.12 346 HIS B N 1
ATOM 6487 C CA . HIS B 1 346 ? -18.109 33.031 -4.527 1 97.12 346 HIS B CA 1
ATOM 6488 C C . HIS B 1 346 ? -17.891 32.75 -6.012 1 97.12 346 HIS B C 1
ATOM 6490 O O . HIS B 1 346 ? -18.844 32.562 -6.762 1 97.12 346 HIS B O 1
ATOM 6496 N N . PRO B 1 347 ? -16.688 32.781 -6.496 1 97.56 347 PRO B N 1
ATOM 6497 C CA . PRO B 1 347 ? -16.406 32.375 -7.871 1 97.56 347 PRO B CA 1
ATOM 6498 C C . PRO B 1 347 ? -16.719 30.891 -8.117 1 97.56 347 PRO B C 1
ATOM 6500 O O . PRO B 1 347 ? -16.609 30.078 -7.199 1 97.56 347 PRO B O 1
ATOM 6503 N N . SER B 1 348 ? -17 30.562 -9.383 1 97.44 348 SER B N 1
ATOM 6504 C CA . SER B 1 348 ? -17.344 29.188 -9.719 1 97.44 348 SER B CA 1
ATOM 6505 C C . SER B 1 348 ? -16.125 28.406 -10.164 1 97.44 348 SER B C 1
ATOM 6507 O O . SER B 1 348 ? -16.156 27.172 -10.211 1 97.44 348 SER B O 1
ATOM 6509 N N . THR B 1 349 ? -15.117 29.125 -10.562 1 98.19 349 THR B N 1
ATOM 6510 C CA . THR B 1 349 ? -13.891 28.484 -11.008 1 98.19 349 THR B CA 1
ATOM 6511 C C . THR B 1 349 ? -12.672 29.188 -10.43 1 98.19 349 THR B C 1
ATOM 6513 O O . THR B 1 349 ? -12.773 30.312 -9.953 1 98.19 349 THR B O 1
ATOM 6516 N N . LEU B 1 350 ? -11.547 28.438 -10.5 1 98.25 350 LEU B N 1
ATOM 6517 C CA . LEU B 1 350 ? -10.289 29.031 -10.07 1 98.25 350 LEU B CA 1
ATOM 6518 C C . LEU B 1 350 ? -9.922 30.219 -10.945 1 98.25 350 LEU B C 1
ATOM 6520 O O . LEU B 1 350 ? -9.422 31.234 -10.453 1 98.25 350 LEU B O 1
ATOM 6524 N N . ASP B 1 351 ? -10.141 30.125 -12.25 1 97.44 351 ASP B N 1
ATOM 6525 C CA . ASP B 1 351 ? -9.906 31.219 -13.18 1 97.44 351 ASP B CA 1
ATOM 6526 C C . ASP B 1 351 ? -10.703 32.469 -12.773 1 97.44 351 ASP B C 1
ATOM 6528 O O . ASP B 1 351 ? -10.164 33.562 -12.742 1 97.44 351 ASP B O 1
ATOM 6532 N N . GLU B 1 352 ? -11.93 32.219 -12.438 1 97.5 352 GLU B N 1
ATOM 6533 C CA . GLU B 1 352 ? -12.781 33.344 -12.008 1 97.5 352 GLU B CA 1
ATOM 6534 C C . GLU B 1 352 ? -12.281 33.938 -10.695 1 97.5 352 GLU B C 1
ATOM 6536 O O . GLU B 1 352 ? -12.344 35.156 -10.5 1 97.5 352 GLU B O 1
ATOM 6541 N N . LEU B 1 353 ? -11.812 33.125 -9.812 1 97.88 353 LEU B N 1
ATOM 6542 C CA . LEU B 1 353 ? -11.289 33.594 -8.539 1 97.88 353 LEU B CA 1
ATOM 6543 C C . LEU B 1 353 ? -10.156 34.594 -8.758 1 97.88 353 LEU B C 1
ATOM 6545 O O . LEU B 1 353 ? -10.164 35.688 -8.188 1 97.88 353 LEU B O 1
ATOM 6549 N N . TYR B 1 354 ? -9.234 34.281 -9.656 1 96.88 354 TYR B N 1
ATOM 6550 C CA . TYR B 1 354 ? -8.062 35.125 -9.875 1 96.88 354 TYR B CA 1
ATOM 6551 C C . TYR B 1 354 ? -8.375 36.25 -10.844 1 96.88 354 TYR B C 1
ATOM 6553 O O . TYR B 1 354 ? -7.543 37.125 -11.062 1 96.88 354 TYR B O 1
ATOM 6561 N N . SER B 1 355 ? -9.555 36.281 -11.391 1 93.06 355 SER B N 1
ATOM 6562 C CA . SER B 1 355 ? -9.953 37.344 -12.289 1 93.06 355 SER B CA 1
ATOM 6563 C C . SER B 1 355 ? -10.797 38.406 -11.562 1 93.06 355 SER B C 1
ATOM 6565 O O . SER B 1 355 ? -11.047 39.469 -12.094 1 93.06 355 SER B O 1
ATOM 6567 N N . ARG B 1 356 ? -11.148 38.031 -10.398 1 89.94 356 ARG B N 1
ATOM 6568 C CA . ARG B 1 356 ? -11.977 38.969 -9.633 1 89.94 356 ARG B CA 1
ATOM 6569 C C . ARG B 1 356 ? -11.211 40.25 -9.305 1 89.94 356 ARG B C 1
ATOM 6571 O O . ARG B 1 356 ? -10.023 40.188 -8.977 1 89.94 356 ARG B O 1
ATOM 6578 N N . ARG B 1 357 ? -11.859 41.312 -9.445 1 85.94 357 ARG B N 1
ATOM 6579 C CA . ARG B 1 357 ? -11.25 42.625 -9.195 1 85.94 357 ARG B CA 1
ATOM 6580 C C . ARG B 1 357 ? -11.844 43.281 -7.953 1 85.94 357 ARG B C 1
ATOM 6582 O O . ARG B 1 357 ? -13.039 43.156 -7.695 1 85.94 357 ARG B O 1
ATOM 6589 N N . ALA B 1 358 ? -10.922 43.938 -7.184 1 78.81 358 ALA B N 1
ATOM 6590 C CA . ALA B 1 358 ? -11.367 44.719 -6.023 1 78.81 358 ALA B CA 1
ATOM 6591 C C . ALA B 1 358 ? -12.211 45.906 -6.449 1 78.81 358 ALA B C 1
ATOM 6593 O O . ALA B 1 358 ? -12.008 46.438 -7.539 1 78.81 358 ALA B O 1
ATOM 6594 N N . PHE B 1 359 ? -13.102 46.219 -5.605 1 66.81 359 PHE B N 1
ATOM 6595 C CA . PHE B 1 359 ? -14.031 47.281 -5.914 1 66.81 359 PHE B CA 1
ATOM 6596 C C . PHE B 1 359 ? -13.289 48.594 -6.16 1 66.81 359 PHE B C 1
ATOM 6598 O O . PHE B 1 359 ? -13.711 49.406 -6.988 1 66.81 359 PHE B O 1
ATOM 6605 N N . ASN B 1 360 ? -12.164 48.656 -5.477 1 65.75 360 ASN B N 1
ATOM 6606 C CA . ASN B 1 360 ? -11.445 49.938 -5.582 1 65.75 360 ASN B CA 1
ATOM 6607 C C . ASN B 1 360 ? -10.539 49.969 -6.809 1 65.75 360 ASN B C 1
ATOM 6609 O O . ASN B 1 360 ? -9.859 50.969 -7.055 1 65.75 360 ASN B O 1
ATOM 6613 N N . GLY B 1 361 ? -10.617 48.906 -7.5 1 69.31 361 GLY B N 1
ATOM 6614 C CA . GLY B 1 361 ? -9.914 48.844 -8.766 1 69.31 361 GLY B CA 1
ATOM 6615 C C . GLY B 1 361 ? -8.406 48.719 -8.609 1 69.31 361 GLY B C 1
ATOM 6616 O O . GLY B 1 361 ? -7.668 48.75 -9.594 1 69.31 361 GLY B O 1
ATOM 6617 N N . THR B 1 362 ? -7.863 48.625 -7.527 1 68.12 362 THR B N 1
ATOM 6618 C CA . THR B 1 362 ? -6.43 48.656 -7.266 1 68.12 362 THR B CA 1
ATOM 6619 C C . THR B 1 362 ? -5.789 47.312 -7.508 1 68.12 362 THR B C 1
ATOM 6621 O O . THR B 1 362 ? -4.578 47.219 -7.723 1 68.12 362 THR B O 1
ATOM 6624 N N . GLY B 1 363 ? -6.727 46.25 -7.559 1 81.31 363 GLY B N 1
ATOM 6625 C CA . GLY B 1 363 ? -6.18 44.938 -7.75 1 81.31 363 GLY B CA 1
ATOM 6626 C C . GLY B 1 363 ? -7.211 43.844 -7.566 1 81.31 363 GLY B C 1
ATOM 6627 O O . GLY B 1 363 ? -8.398 44.094 -7.422 1 81.31 363 GLY B O 1
ATOM 6628 N N . GLY B 1 364 ? -6.762 42.688 -7.75 1 89.38 364 GLY B N 1
ATOM 6629 C CA . GLY B 1 364 ? -7.629 41.531 -7.543 1 89.38 364 GLY B CA 1
ATOM 6630 C C . GLY B 1 364 ? -7.992 41.312 -6.09 1 89.38 364 GLY B C 1
ATOM 6631 O O . GLY B 1 364 ? -7.469 41.969 -5.203 1 89.38 364 GLY B O 1
ATOM 6632 N N . GLU B 1 365 ? -8.898 40.5 -5.777 1 94.5 365 GLU B N 1
ATOM 6633 C CA . GLU B 1 365 ? -9.367 40.156 -4.441 1 94.5 365 GLU B CA 1
ATOM 6634 C C . GLU B 1 365 ? -8.68 38.906 -3.926 1 94.5 365 GLU B C 1
ATOM 6636 O O . GLU B 1 365 ? -9.336 37.969 -3.428 1 94.5 365 GLU B O 1
ATOM 6641 N N . PHE B 1 366 ? -7.426 38.906 -4.176 1 96.56 366 PHE B N 1
ATOM 6642 C CA . PHE B 1 366 ? -6.633 37.75 -3.785 1 96.56 366 PHE B CA 1
ATOM 6643 C C . PHE B 1 366 ? -5.188 38.156 -3.506 1 96.56 366 PHE B C 1
ATOM 6645 O O . PHE B 1 366 ? -4.801 39.312 -3.756 1 96.56 366 PHE B O 1
ATOM 6652 N N . LEU B 1 367 ? -4.465 37.25 -2.885 1 97.19 367 LEU B N 1
ATOM 6653 C CA . LEU B 1 367 ? -3.029 37.406 -2.691 1 97.19 367 LEU B CA 1
ATOM 6654 C C . LEU B 1 367 ? -2.271 36.188 -3.229 1 97.19 367 LEU B C 1
ATOM 6656 O O . LEU B 1 367 ? -2.59 35.031 -2.887 1 97.19 367 LEU B O 1
ATOM 6660 N N . VAL B 1 368 ? -1.358 36.438 -4.164 1 97.69 368 VAL B N 1
ATOM 6661 C CA . VAL B 1 368 ? -0.325 35.5 -4.605 1 97.69 368 VAL B CA 1
ATOM 6662 C C . VAL B 1 368 ? 1.049 36.156 -4.48 1 97.69 368 VAL B C 1
ATOM 6664 O O . VAL B 1 368 ? 1.277 37.25 -5.016 1 97.69 368 VAL B O 1
ATOM 6667 N N . ILE B 1 369 ? 1.923 35.531 -3.727 1 97.75 369 ILE B N 1
ATOM 6668 C CA . ILE B 1 369 ? 3.24 36.156 -3.602 1 97.75 369 ILE B CA 1
ATOM 6669 C C . ILE B 1 369 ? 3.986 36.062 -4.93 1 97.75 369 ILE B C 1
ATOM 6671 O O . ILE B 1 369 ? 3.766 35.125 -5.703 1 97.75 369 ILE B O 1
ATOM 6675 N N . PRO B 1 370 ? 4.953 36.906 -5.168 1 97.62 370 PRO B N 1
ATOM 6676 C CA . PRO B 1 370 ? 5.641 36.906 -6.461 1 97.62 370 PRO B CA 1
ATOM 6677 C C . PRO B 1 370 ? 6.293 35.594 -6.805 1 97.62 370 PRO B C 1
ATOM 6679 O O . PRO B 1 370 ? 6.23 35.125 -7.957 1 97.62 370 PRO B O 1
ATOM 6682 N N . ALA B 1 371 ? 6.84 34.906 -5.816 1 96.62 371 ALA B N 1
ATOM 6683 C CA . ALA B 1 371 ? 7.531 33.625 -6.043 1 96.62 371 ALA B CA 1
ATOM 6684 C C . ALA B 1 371 ? 6.559 32.562 -6.52 1 96.62 371 ALA B C 1
ATOM 6686 O O . ALA B 1 371 ? 6.977 31.516 -7.031 1 96.62 371 ALA B O 1
ATOM 6687 N N . GLN B 1 372 ? 5.219 32.781 -6.391 1 96.75 372 GLN B N 1
ATOM 6688 C CA . GLN B 1 372 ? 4.211 31.781 -6.746 1 96.75 372 GLN B CA 1
ATOM 6689 C C . GLN B 1 372 ? 3.49 32.156 -8.039 1 96.75 372 GLN B C 1
ATOM 6691 O O . GLN B 1 372 ? 2.611 31.422 -8.5 1 96.75 372 GLN B O 1
ATOM 6696 N N . TYR B 1 373 ? 3.834 33.344 -8.719 1 97.44 373 TYR B N 1
ATOM 6697 C CA . TYR B 1 373 ? 3.16 33.75 -9.945 1 97.44 373 TYR B CA 1
ATOM 6698 C C . TYR B 1 373 ? 3.258 32.688 -11.016 1 97.44 373 TYR B C 1
ATOM 6700 O O . TYR B 1 373 ? 2.254 32.312 -11.633 1 97.44 373 TYR B O 1
ATOM 6708 N N . GLU B 1 374 ? 4.488 32.219 -11.211 1 96.88 374 GLU B N 1
ATOM 6709 C CA . GLU B 1 374 ? 4.691 31.188 -12.234 1 96.88 374 GLU B CA 1
ATOM 6710 C C . GLU B 1 374 ? 3.881 29.922 -11.922 1 96.88 374 GLU B C 1
ATOM 6712 O O . GLU B 1 374 ? 3.279 29.328 -12.82 1 96.88 374 GLU B O 1
ATOM 6717 N N . TYR B 1 375 ? 3.92 29.5 -10.695 1 96.25 375 TYR B N 1
ATOM 6718 C CA . TYR B 1 375 ? 3.176 28.328 -10.242 1 96.25 375 TYR B CA 1
ATOM 6719 C C . TYR B 1 375 ? 1.693 28.469 -10.562 1 96.25 375 TYR B C 1
ATOM 6721 O O . TYR B 1 375 ? 1.1 27.578 -11.18 1 96.25 375 TYR B O 1
ATOM 6729 N N . VAL B 1 376 ? 1.047 29.562 -10.156 1 98 376 VAL B N 1
ATOM 6730 C CA . VAL B 1 376 ? -0.389 29.766 -10.32 1 98 376 VAL B CA 1
ATOM 6731 C C . VAL B 1 376 ? -0.732 29.891 -11.797 1 98 376 VAL B C 1
ATOM 6733 O O . VAL B 1 376 ? -1.698 29.281 -12.266 1 98 376 VAL B O 1
ATOM 6736 N N . ASN B 1 377 ? 0.051 30.625 -12.578 1 97.94 377 ASN B N 1
ATOM 6737 C CA . ASN B 1 377 ? -0.197 30.766 -14.008 1 97.94 377 ASN B CA 1
ATOM 6738 C C . ASN B 1 377 ? -0.087 29.422 -14.727 1 97.94 377 ASN B C 1
ATOM 6740 O O . ASN B 1 377 ? -0.873 29.125 -15.633 1 97.94 377 ASN B O 1
ATOM 6744 N N . THR B 1 378 ? 0.872 28.641 -14.336 1 98.06 378 THR B N 1
ATOM 6745 C CA . THR B 1 378 ? 1.008 27.297 -14.906 1 98.06 378 THR B CA 1
ATOM 6746 C C . THR B 1 378 ? -0.174 26.422 -14.516 1 98.06 378 THR B C 1
ATOM 6748 O O . THR B 1 378 ? -0.689 25.656 -15.336 1 98.06 378 THR B O 1
ATOM 6751 N N . ALA B 1 379 ? -0.595 26.484 -13.273 1 98.31 379 ALA B N 1
ATOM 6752 C CA . ALA B 1 379 ? -1.716 25.688 -12.789 1 98.31 379 ALA B CA 1
ATOM 6753 C C . ALA B 1 379 ? -2.986 25.984 -13.578 1 98.31 379 ALA B C 1
ATOM 6755 O O . ALA B 1 379 ? -3.762 25.078 -13.883 1 98.31 379 ALA B O 1
ATOM 6756 N N . LEU B 1 380 ? -3.219 27.25 -13.922 1 98.12 380 LEU B N 1
ATOM 6757 C CA . LEU B 1 380 ? -4.426 27.672 -14.625 1 98.12 380 LEU B CA 1
ATOM 6758 C C . LEU B 1 380 ? -4.457 27.125 -16.047 1 98.12 380 LEU B C 1
ATOM 6760 O O . LEU B 1 380 ? -5.523 27.016 -16.641 1 98.12 380 LEU B O 1
ATOM 6764 N N . ALA B 1 381 ? -3.283 26.672 -16.531 1 97.81 381 ALA B N 1
ATOM 6765 C CA . ALA B 1 381 ? -3.193 26.188 -17.906 1 97.81 381 ALA B CA 1
ATOM 6766 C C . ALA B 1 381 ? -2.896 24.703 -17.938 1 97.81 381 ALA B C 1
ATOM 6768 O O . ALA B 1 381 ? -2.713 24.125 -19.016 1 97.81 381 ALA B O 1
ATOM 6769 N N . SER B 1 382 ? -2.75 24.016 -16.828 1 97.94 382 SER B N 1
ATOM 6770 C CA . SER B 1 382 ? -2.344 22.609 -16.766 1 97.94 382 SER B CA 1
ATOM 6771 C C . SER B 1 382 ? -3.484 21.719 -16.266 1 97.94 382 SER B C 1
ATOM 6773 O O . SER B 1 382 ? -4.555 22.219 -15.914 1 97.94 382 SER B O 1
ATOM 6775 N N . SER B 1 383 ? -3.324 20.453 -16.375 1 97 383 SER B N 1
ATOM 6776 C CA . SER B 1 383 ? -4.309 19.469 -15.93 1 97 383 SER B CA 1
ATOM 6777 C C . SER B 1 383 ? -3.656 18.125 -15.648 1 97 383 SER B C 1
ATOM 6779 O O . SER B 1 383 ? -2.48 17.922 -15.961 1 97 383 SER B O 1
ATOM 6781 N N . THR B 1 384 ? -4.426 17.203 -15.109 1 96.25 384 THR B N 1
ATOM 6782 C CA . THR B 1 384 ? -3.951 15.852 -14.828 1 96.25 384 THR B CA 1
ATOM 6783 C C . THR B 1 384 ? -3.85 15.039 -16.109 1 96.25 384 THR B C 1
ATOM 6785 O O . THR B 1 384 ? -3.385 13.891 -16.094 1 96.25 384 THR B O 1
ATOM 6788 N N . GLY B 1 385 ? -4.273 15.562 -17.219 1 94.81 385 GLY B N 1
ATOM 6789 C CA . GLY B 1 385 ? -4.156 14.914 -18.516 1 94.81 385 GLY B CA 1
ATOM 6790 C C . GLY B 1 385 ? -2.818 15.164 -19.188 1 94.81 385 GLY B C 1
ATOM 6791 O O . GLY B 1 385 ? -2.486 14.508 -20.172 1 94.81 385 GLY B O 1
ATOM 6792 N N . ASN B 1 386 ? -2.006 16.094 -18.609 1 96.62 386 ASN B N 1
ATOM 6793 C CA . ASN B 1 386 ? -0.688 16.375 -19.172 1 96.62 386 ASN B CA 1
ATOM 6794 C C . ASN B 1 386 ? 0.222 15.148 -19.109 1 96.62 386 ASN B C 1
ATOM 6796 O O . ASN B 1 386 ? 0.208 14.414 -18.125 1 96.62 386 ASN B O 1
ATOM 6800 N N . ALA B 1 387 ? 0.997 14.938 -20.203 1 94.81 387 ALA B N 1
ATOM 6801 C CA . ALA B 1 387 ? 1.971 13.852 -20.219 1 94.81 387 ALA B CA 1
ATOM 6802 C C . ALA B 1 387 ? 2.99 14.016 -19.094 1 94.81 387 ALA B C 1
ATOM 6804 O O . ALA B 1 387 ? 3.434 13.023 -18.516 1 94.81 387 ALA B O 1
ATOM 6805 N N . THR B 1 388 ? 3.326 15.273 -18.844 1 96.06 388 THR B N 1
ATOM 6806 C CA . THR B 1 388 ? 4.297 15.555 -17.781 1 96.06 388 THR B CA 1
ATOM 6807 C C . THR B 1 388 ? 3.746 15.148 -16.422 1 96.06 388 THR B C 1
ATOM 6809 O O . THR B 1 388 ? 4.5 14.727 -15.539 1 96.06 388 THR B O 1
ATOM 6812 N N . TYR B 1 389 ? 2.428 15.312 -16.281 1 97.56 389 TYR B N 1
ATOM 6813 C CA . TYR B 1 389 ? 1.796 14.867 -15.039 1 97.56 389 TYR B CA 1
ATOM 6814 C C . TYR B 1 389 ? 1.98 13.367 -14.836 1 97.56 389 TYR B C 1
ATOM 6816 O O . TYR B 1 389 ? 2.375 12.922 -13.758 1 97.56 389 TYR B O 1
ATOM 6824 N N . ILE B 1 390 ? 1.729 12.625 -15.844 1 96.56 390 ILE B N 1
ATOM 6825 C CA . ILE B 1 390 ? 1.829 11.172 -15.789 1 96.56 390 ILE B CA 1
ATOM 6826 C C . ILE B 1 390 ? 3.277 10.758 -15.523 1 96.56 390 ILE B C 1
ATOM 6828 O O . ILE B 1 390 ? 3.539 9.836 -14.75 1 96.56 390 ILE B O 1
ATOM 6832 N N . GLN B 1 391 ? 4.23 11.422 -16.125 1 96.19 391 GLN B N 1
ATOM 6833 C CA . GLN B 1 391 ? 5.648 11.164 -15.891 1 96.19 391 GLN B CA 1
ATOM 6834 C C . GLN B 1 391 ? 6.027 11.422 -14.438 1 96.19 391 GLN B C 1
ATOM 6836 O O . GLN B 1 391 ? 6.785 10.656 -13.844 1 96.19 391 GLN B O 1
ATOM 6841 N N . ARG B 1 392 ? 5.508 12.508 -13.883 1 97.75 392 ARG B N 1
ATOM 6842 C CA . ARG B 1 392 ? 5.809 12.836 -12.492 1 97.75 392 ARG B CA 1
ATOM 6843 C C . ARG B 1 392 ? 5.203 11.812 -11.547 1 97.75 392 ARG B C 1
ATOM 6845 O O . ARG B 1 392 ? 5.82 11.445 -10.539 1 97.75 392 ARG B O 1
ATOM 6852 N N . GLN B 1 393 ? 3.988 11.375 -11.914 1 97.62 393 GLN B N 1
ATOM 6853 C CA . GLN B 1 393 ? 3.389 10.312 -11.109 1 97.62 393 GLN B CA 1
ATOM 6854 C C . GLN B 1 393 ? 4.27 9.07 -11.102 1 97.62 393 GLN B C 1
ATOM 6856 O O . GLN B 1 393 ? 4.406 8.406 -10.07 1 97.62 393 GLN B O 1
ATOM 6861 N N . ASN B 1 394 ? 4.844 8.703 -12.242 1 96.12 394 ASN B N 1
ATOM 6862 C CA . ASN B 1 394 ? 5.777 7.582 -12.32 1 96.12 394 ASN B CA 1
ATOM 6863 C C . ASN B 1 394 ? 7.004 7.816 -11.438 1 96.12 394 ASN B C 1
ATOM 6865 O O . ASN B 1 394 ? 7.48 6.898 -10.773 1 96.12 394 ASN B O 1
ATOM 6869 N N . GLY B 1 395 ? 7.531 9.016 -11.492 1 97.44 395 GLY B N 1
ATOM 6870 C CA . GLY B 1 395 ? 8.641 9.383 -10.625 1 97.44 395 GLY B CA 1
ATOM 6871 C C . GLY B 1 395 ? 8.32 9.25 -9.148 1 97.44 395 GLY B C 1
ATOM 6872 O O . GLY B 1 395 ? 9.156 8.812 -8.359 1 97.44 395 GLY B O 1
ATOM 6873 N N . ILE B 1 396 ? 7.117 9.641 -8.758 1 98.5 396 ILE B N 1
ATOM 6874 C CA . ILE B 1 396 ? 6.672 9.547 -7.375 1 98.5 396 ILE B CA 1
ATOM 6875 C C . ILE B 1 396 ? 6.633 8.078 -6.945 1 98.5 396 ILE B C 1
ATOM 6877 O O . ILE B 1 396 ? 7.055 7.738 -5.84 1 98.5 396 ILE B O 1
ATOM 6881 N N . ARG B 1 397 ? 6.148 7.215 -7.801 1 96.19 397 ARG B N 1
ATOM 6882 C CA . ARG B 1 397 ? 6.145 5.785 -7.512 1 96.19 397 ARG B CA 1
ATOM 6883 C C . ARG B 1 397 ? 7.559 5.273 -7.258 1 96.19 397 ARG B C 1
ATOM 6885 O O . ARG B 1 397 ? 7.789 4.5 -6.328 1 96.19 397 ARG B O 1
ATOM 6892 N N . ASN B 1 398 ? 8.5 5.617 -8.125 1 96.56 398 ASN B N 1
ATOM 6893 C CA . ASN B 1 398 ? 9.891 5.211 -7.961 1 96.56 398 ASN B CA 1
ATOM 6894 C C . ASN B 1 398 ? 10.477 5.727 -6.652 1 96.56 398 ASN B C 1
ATOM 6896 O O . ASN B 1 398 ? 11.219 5.012 -5.973 1 96.56 398 ASN B O 1
ATOM 6900 N N . LEU B 1 399 ? 10.148 6.992 -6.312 1 98.38 399 LEU B N 1
ATOM 6901 C CA . LEU B 1 399 ? 10.602 7.578 -5.055 1 98.38 399 LEU B CA 1
ATOM 6902 C C . LEU B 1 399 ? 10.047 6.809 -3.863 1 98.38 399 LEU B C 1
ATOM 6904 O O . LEU B 1 399 ? 10.758 6.57 -2.885 1 98.38 399 LEU B O 1
ATOM 6908 N N . THR B 1 400 ? 8.805 6.492 -3.949 1 98.25 400 THR B N 1
ATOM 6909 C CA . THR B 1 400 ? 8.148 5.734 -2.893 1 98.25 400 THR B CA 1
ATOM 6910 C C . THR B 1 400 ? 8.836 4.391 -2.684 1 98.25 400 THR B C 1
ATOM 6912 O O . THR B 1 400 ? 9.062 3.975 -1.546 1 98.25 400 THR B O 1
ATOM 6915 N N . LEU B 1 401 ? 9.18 3.699 -3.746 1 96.88 401 LEU B N 1
ATOM 6916 C CA . LEU B 1 401 ? 9.891 2.426 -3.672 1 96.88 401 LEU B CA 1
ATOM 6917 C C . LEU B 1 401 ? 11.281 2.609 -3.08 1 96.88 401 LEU B C 1
ATOM 6919 O O . LEU B 1 401 ? 11.742 1.776 -2.297 1 96.88 401 LEU B O 1
ATOM 6923 N N . ALA B 1 402 ? 11.953 3.639 -3.512 1 97.94 402 ALA B N 1
ATOM 6924 C CA . ALA B 1 402 ? 13.281 3.926 -2.975 1 97.94 402 ALA B CA 1
ATOM 6925 C C . ALA B 1 402 ? 13.227 4.137 -1.465 1 97.94 402 ALA B C 1
ATOM 6927 O O . ALA B 1 402 ? 14.094 3.652 -0.733 1 97.94 402 ALA B O 1
ATOM 6928 N N . LEU B 1 403 ? 12.25 4.871 -1.035 1 98.69 403 LEU B N 1
ATOM 6929 C CA . LEU B 1 403 ? 12.086 5.109 0.394 1 98.69 403 LEU B CA 1
ATOM 6930 C C . LEU B 1 403 ? 11.812 3.807 1.137 1 98.69 403 LEU B C 1
ATOM 6932 O O . LEU B 1 403 ? 12.398 3.555 2.193 1 98.69 403 LEU B O 1
ATOM 6936 N N . ALA B 1 404 ? 10.945 3.029 0.631 1 98.25 404 ALA B N 1
ATOM 6937 C CA . ALA B 1 404 ? 10.664 1.727 1.23 1 98.25 404 ALA B CA 1
ATOM 6938 C C . ALA B 1 404 ? 11.93 0.882 1.318 1 98.25 404 ALA B C 1
ATOM 6940 O O . ALA B 1 404 ? 12.164 0.203 2.322 1 98.25 404 ALA B O 1
ATOM 6941 N N . SER B 1 405 ? 12.711 0.862 0.261 1 97.81 405 SER B N 1
ATOM 6942 C CA . SER B 1 405 ? 13.969 0.127 0.233 1 97.81 405 SER B CA 1
ATOM 6943 C C . SER B 1 405 ? 14.93 0.624 1.312 1 97.81 405 SER B C 1
ATOM 6945 O O . SER B 1 405 ? 15.641 -0.169 1.93 1 97.81 405 SER B O 1
ATOM 6947 N N . THR B 1 406 ? 14.961 1.939 1.507 1 98.5 406 THR B N 1
ATOM 6948 C CA . THR B 1 406 ? 15.797 2.516 2.553 1 98.5 406 THR B CA 1
ATOM 6949 C C . THR B 1 406 ? 15.383 1.991 3.926 1 98.5 406 THR B C 1
ATOM 6951 O O . THR B 1 406 ? 16.234 1.609 4.73 1 98.5 406 THR B O 1
ATOM 6954 N N . PHE B 1 407 ? 14.117 1.97 4.215 1 98.44 407 PHE B N 1
ATOM 6955 C CA . PHE B 1 407 ? 13.617 1.418 5.469 1 98.44 407 PHE B CA 1
ATOM 6956 C C . PHE B 1 407 ? 14.031 -0.039 5.625 1 98.44 407 PHE B C 1
ATOM 6958 O O . PHE B 1 407 ? 14.539 -0.438 6.676 1 98.44 407 PHE B O 1
ATOM 6965 N N . ALA B 1 408 ? 13.805 -0.813 4.598 1 96.81 408 ALA B N 1
ATOM 6966 C CA . ALA B 1 408 ? 14.008 -2.258 4.668 1 96.81 408 ALA B CA 1
ATOM 6967 C C . ALA B 1 408 ? 15.484 -2.6 4.789 1 96.81 408 ALA B C 1
ATOM 6969 O O . ALA B 1 408 ? 15.875 -3.41 5.633 1 96.81 408 ALA B O 1
ATOM 6970 N N . SER B 1 409 ? 16.328 -1.979 3.922 1 96.44 409 SER B N 1
ATOM 6971 C CA . SER B 1 409 ? 17.75 -2.312 3.869 1 96.44 409 SER B CA 1
ATOM 6972 C C . SER B 1 409 ? 18.453 -1.952 5.172 1 96.44 409 SER B C 1
ATOM 6974 O O . SER B 1 409 ? 19.438 -2.598 5.559 1 96.44 409 SER B O 1
ATOM 6976 N N . ASN B 1 410 ? 17.922 -0.925 5.883 1 97.5 410 ASN B N 1
ATOM 6977 C CA . ASN B 1 410 ? 18.547 -0.473 7.117 1 97.5 410 ASN B CA 1
ATOM 6978 C C . ASN B 1 410 ? 17.75 -0.924 8.344 1 97.5 410 ASN B C 1
ATOM 6980 O O . ASN B 1 410 ? 18.109 -0.588 9.477 1 97.5 410 ASN B O 1
ATOM 6984 N N . LYS B 1 411 ? 16.688 -1.712 8.156 1 96.19 411 LYS B N 1
ATOM 6985 C CA . LYS B 1 411 ? 15.82 -2.207 9.219 1 96.19 411 LYS B CA 1
ATOM 6986 C C . LYS B 1 411 ? 15.367 -1.072 10.133 1 96.19 411 LYS B C 1
ATOM 6988 O O . LYS B 1 411 ? 15.492 -1.167 11.359 1 96.19 411 LYS B O 1
ATOM 6993 N N . LEU B 1 412 ? 14.906 0.031 9.523 1 98.44 412 LEU B N 1
ATOM 6994 C CA . LEU B 1 412 ? 14.57 1.238 10.273 1 98.44 412 LEU B CA 1
ATOM 6995 C C . LEU B 1 412 ? 13.164 1.154 10.844 1 98.44 412 LEU B C 1
ATOM 6997 O O . LEU B 1 412 ? 12.25 0.644 10.188 1 98.44 412 LEU B O 1
ATOM 7001 N N . ASP B 1 413 ? 13.008 1.702 12.047 1 98.38 413 ASP B N 1
ATOM 7002 C CA . ASP B 1 413 ? 11.688 1.91 12.633 1 98.38 413 ASP B CA 1
ATOM 7003 C C . ASP B 1 413 ? 11.094 3.244 12.188 1 98.38 413 ASP B C 1
ATOM 7005 O O . ASP B 1 413 ? 9.875 3.377 12.062 1 98.38 413 ASP B O 1
ATOM 7009 N N . ALA B 1 414 ? 11.906 4.223 11.977 1 98.75 414 ALA B N 1
ATOM 7010 C CA . ALA B 1 414 ? 11.531 5.551 11.5 1 98.75 414 ALA B CA 1
ATOM 7011 C C . ALA B 1 414 ? 12.75 6.305 10.969 1 98.75 414 ALA B C 1
ATOM 7013 O O . ALA B 1 414 ? 13.891 5.863 11.141 1 98.75 414 ALA B O 1
ATOM 7014 N N . ILE B 1 415 ? 12.477 7.344 10.25 1 98.88 415 ILE B N 1
ATOM 7015 C CA . ILE B 1 415 ? 13.516 8.258 9.789 1 98.88 415 ILE B CA 1
ATOM 7016 C C . ILE B 1 415 ? 13.312 9.633 10.422 1 98.88 415 ILE B C 1
ATOM 7018 O O . ILE B 1 415 ? 12.188 10.125 10.5 1 98.88 415 ILE B O 1
ATOM 7022 N N . ILE B 1 416 ? 14.406 10.219 10.906 1 98.88 416 ILE B N 1
ATOM 7023 C CA . ILE B 1 416 ? 14.305 11.531 11.547 1 98.88 416 ILE B CA 1
ATOM 7024 C C . ILE B 1 416 ? 15.172 12.539 10.797 1 98.88 416 ILE B C 1
ATOM 7026 O O . ILE B 1 416 ? 16.203 12.172 10.227 1 98.88 416 ILE B O 1
ATOM 7030 N N . TYR B 1 417 ? 14.797 13.781 10.789 1 98.75 417 TYR B N 1
ATOM 7031 C CA . TYR B 1 417 ? 15.492 14.914 10.188 1 98.75 417 TYR B CA 1
ATOM 7032 C C . TYR B 1 417 ? 14.898 16.234 10.672 1 98.75 417 TYR B C 1
ATOM 7034 O O . TYR B 1 417 ? 13.805 16.266 11.234 1 98.75 417 TYR B O 1
ATOM 7042 N N . PRO B 1 418 ? 15.672 17.375 10.594 1 98.69 418 PRO B N 1
ATOM 7043 C CA . PRO B 1 418 ? 15.07 18.656 10.945 1 98.69 418 PRO B CA 1
ATOM 7044 C C . PRO B 1 418 ? 13.883 19.016 10.055 1 98.69 418 PRO B C 1
ATOM 7046 O O . PRO B 1 418 ? 13.922 18.797 8.844 1 98.69 418 PRO B O 1
ATOM 7049 N N . GLU B 1 419 ? 12.789 19.453 10.625 1 97.5 419 GLU B N 1
ATOM 7050 C CA . GLU B 1 419 ? 11.633 19.859 9.836 1 97.5 419 GLU B CA 1
ATOM 7051 C C . GLU B 1 419 ? 12.031 20.859 8.758 1 97.5 419 GLU B C 1
ATOM 7053 O O . GLU B 1 419 ? 11.531 20.797 7.633 1 97.5 419 GLU B O 1
ATOM 7058 N N . GLN B 1 420 ? 12.906 21.781 9.102 1 96.88 420 GLN B N 1
ATOM 7059 C CA . GLN B 1 420 ? 13.453 22.797 8.195 1 96.88 420 GLN B CA 1
ATOM 7060 C C . GLN B 1 420 ? 14.961 22.922 8.359 1 96.88 420 GLN B C 1
ATOM 7062 O O . GLN B 1 420 ? 15.492 22.75 9.461 1 96.88 420 GLN B O 1
ATOM 7067 N N . LYS B 1 421 ? 15.617 23.328 7.258 1 98.06 421 LYS B N 1
ATOM 7068 C CA . LYS B 1 421 ? 17.078 23.438 7.246 1 98.06 421 LYS B CA 1
ATOM 7069 C C . LYS B 1 421 ? 17.531 24.719 7.949 1 98.06 421 LYS B C 1
ATOM 7071 O O . LYS B 1 421 ? 18.703 24.828 8.336 1 98.06 421 LYS B O 1
ATOM 7076 N N . ASN B 1 422 ? 16.734 25.656 8.055 1 98.25 422 ASN B N 1
ATOM 7077 C CA . ASN B 1 422 ? 16.984 26.938 8.703 1 98.25 422 ASN B CA 1
ATOM 7078 C C . ASN B 1 422 ? 15.828 27.344 9.602 1 98.25 422 ASN B C 1
ATOM 7080 O O . ASN B 1 422 ? 14.766 26.719 9.578 1 98.25 422 ASN B O 1
ATOM 7084 N N . LEU B 1 423 ? 16.062 28.328 10.469 1 98.44 423 LEU B N 1
ATOM 7085 C CA . LEU B 1 423 ? 14.977 28.906 11.25 1 98.44 423 LEU B CA 1
ATOM 7086 C C . LEU B 1 423 ? 13.859 29.406 10.344 1 98.44 423 LEU B C 1
ATOM 7088 O O . LEU B 1 423 ? 14.094 29.703 9.172 1 98.44 423 LEU B O 1
ATOM 7092 N N . VAL B 1 424 ? 12.602 29.328 10.883 1 98.56 424 VAL B N 1
ATOM 7093 C CA . VAL B 1 424 ? 11.492 29.844 10.086 1 98.56 424 VAL B CA 1
ATOM 7094 C C . VAL B 1 424 ? 11.82 31.25 9.594 1 98.56 424 VAL B C 1
ATOM 7096 O O . VAL B 1 424 ? 12.453 32.031 10.312 1 98.56 424 VAL B O 1
ATOM 7099 N N . VAL B 1 425 ? 11.391 31.656 8.477 1 98.38 425 VAL B N 1
ATOM 7100 C CA . VAL B 1 425 ? 11.883 32.844 7.801 1 98.38 425 VAL B CA 1
ATOM 7101 C C . VAL B 1 425 ? 11.219 34.094 8.391 1 98.38 425 VAL B C 1
ATOM 7103 O O . VAL B 1 425 ? 10.195 34 9.078 1 98.38 425 VAL B O 1
ATOM 7106 N N . LYS B 1 426 ? 11.797 35.219 8.07 1 98.38 426 LYS B N 1
ATOM 7107 C CA . LYS B 1 426 ? 11.266 36.5 8.508 1 98.38 426 LYS B CA 1
ATOM 7108 C C . LYS B 1 426 ? 10.078 36.938 7.648 1 98.38 426 LYS B C 1
ATOM 7110 O O . LYS B 1 426 ? 9.953 36.5 6.496 1 98.38 426 LYS B O 1
ATOM 7115 N N . ILE B 1 427 ? 9.211 37.688 8.242 1 98.5 427 ILE B N 1
ATOM 7116 C CA . ILE B 1 427 ? 8.117 38.312 7.492 1 98.5 427 ILE B CA 1
ATOM 7117 C C . ILE B 1 427 ? 8.695 39.156 6.359 1 98.5 427 ILE B C 1
ATOM 7119 O O . ILE B 1 427 ? 9.648 39.906 6.559 1 98.5 427 ILE B O 1
ATOM 7123 N N . GLY B 1 428 ? 8.125 39.031 5.191 1 98.12 428 GLY B N 1
ATOM 7124 C CA . GLY B 1 428 ? 8.609 39.75 4.027 1 98.12 428 GLY B CA 1
ATOM 7125 C C . GLY B 1 428 ? 9.523 38.906 3.15 1 98.12 428 GLY B C 1
ATOM 7126 O O . GLY B 1 428 ? 9.891 39.344 2.049 1 98.12 428 GLY B O 1
ATOM 7127 N N . SER B 1 429 ? 9.93 37.719 3.594 1 98.19 429 SER B N 1
ATOM 7128 C CA . SER B 1 429 ? 10.766 36.844 2.797 1 98.19 429 SER B CA 1
ATOM 7129 C C . SER B 1 429 ? 10.062 36.406 1.512 1 98.19 429 SER B C 1
ATOM 7131 O O . SER B 1 429 ? 8.828 36.312 1.479 1 98.19 429 SER B O 1
ATOM 7133 N N . PRO B 1 430 ? 10.812 36.125 0.459 1 97.38 430 PRO B N 1
ATOM 7134 C CA . PRO B 1 430 ? 10.203 35.781 -0.822 1 97.38 430 PRO B CA 1
ATOM 7135 C C . PRO B 1 430 ? 9.492 34.406 -0.78 1 97.38 430 PRO B C 1
ATOM 7137 O O . PRO B 1 430 ? 8.594 34.156 -1.581 1 97.38 430 PRO B O 1
ATOM 7140 N N . SER B 1 431 ? 9.914 33.531 0.049 1 96.5 431 SER B N 1
ATOM 7141 C CA . SER B 1 431 ? 9.344 32.188 0.237 1 96.5 431 SER B CA 1
ATOM 7142 C C . SER B 1 431 ? 9.766 31.594 1.576 1 96.5 431 SER B C 1
ATOM 7144 O O . SER B 1 431 ? 10.648 32.125 2.248 1 96.5 431 SER B O 1
ATOM 7146 N N . GLN B 1 432 ? 9.047 30.609 1.96 1 95.75 432 GLN B N 1
ATOM 7147 C CA . GLN B 1 432 ? 9.508 29.844 3.111 1 95.75 432 GLN B CA 1
ATOM 7148 C C . GLN B 1 432 ? 10.578 28.828 2.707 1 95.75 432 GLN B C 1
ATOM 7150 O O . GLN B 1 432 ? 10.336 27.625 2.721 1 95.75 432 GLN B O 1
ATOM 7155 N N . SER B 1 433 ? 11.789 29.266 2.498 1 94.81 433 SER B N 1
ATOM 7156 C CA . SER B 1 433 ? 12.891 28.453 2.014 1 94.81 433 SER B CA 1
ATOM 7157 C C . SER B 1 433 ? 13.375 27.484 3.094 1 94.81 433 SER B C 1
ATOM 7159 O O . SER B 1 433 ? 13.164 27.734 4.285 1 94.81 433 SER B O 1
ATOM 7161 N N . GLY B 1 434 ? 13.961 26.359 2.715 1 95.19 434 GLY B N 1
ATOM 7162 C CA . GLY B 1 434 ? 14.633 25.438 3.617 1 95.19 434 GLY B CA 1
ATOM 7163 C C . GLY B 1 434 ? 13.719 24.359 4.172 1 95.19 434 GLY B C 1
ATOM 7164 O O . GLY B 1 434 ? 14.102 23.609 5.062 1 95.19 434 GLY B O 1
ATOM 7165 N N . ARG B 1 435 ? 12.445 24.234 3.678 1 93.94 435 ARG B N 1
ATOM 7166 C CA . ARG B 1 435 ? 11.508 23.234 4.176 1 93.94 435 ARG B CA 1
ATOM 7167 C C . ARG B 1 435 ? 11.828 21.844 3.607 1 93.94 435 ARG B C 1
ATOM 7169 O O . ARG B 1 435 ? 12.227 21.734 2.447 1 93.94 435 ARG B O 1
ATOM 7176 N N . ASN B 1 436 ? 11.633 20.828 4.367 1 96.62 436 ASN B N 1
ATOM 7177 C CA . ASN B 1 436 ? 12.008 19.453 4.016 1 96.62 436 ASN B CA 1
ATOM 7178 C C . ASN B 1 436 ? 10.789 18.562 3.834 1 96.62 436 ASN B C 1
ATOM 7180 O O . ASN B 1 436 ? 10.914 17.344 3.75 1 96.62 436 ASN B O 1
ATOM 7184 N N . GLY B 1 437 ? 9.641 19.125 3.703 1 96.12 437 GLY B N 1
ATOM 7185 C CA . GLY B 1 437 ? 8.43 18.328 3.863 1 96.12 437 GLY B CA 1
ATOM 7186 C C . GLY B 1 437 ? 8.016 17.609 2.596 1 96.12 437 GLY B C 1
ATOM 7187 O O . GLY B 1 437 ? 7.109 16.766 2.621 1 96.12 437 GLY B O 1
ATOM 7188 N N . ILE B 1 438 ? 8.672 17.781 1.423 1 98 438 ILE B N 1
ATOM 7189 C CA . ILE B 1 438 ? 8.195 17.359 0.114 1 98 438 ILE B CA 1
ATOM 7190 C C . ILE B 1 438 ? 8.25 15.836 0.018 1 98 438 ILE B C 1
ATOM 7192 O O . ILE B 1 438 ? 7.418 15.219 -0.657 1 98 438 ILE B O 1
ATOM 7196 N N . LEU B 1 439 ? 9.227 15.195 0.695 1 98.56 439 LEU B N 1
ATOM 7197 C CA . LEU B 1 439 ? 9.391 13.75 0.612 1 98.56 439 LEU B CA 1
ATOM 7198 C C . LEU B 1 439 ? 8.148 13.031 1.12 1 98.56 439 LEU B C 1
ATOM 7200 O O . LEU B 1 439 ? 7.586 12.188 0.42 1 98.56 439 LEU B O 1
ATOM 7204 N N . ALA B 1 440 ? 7.684 13.398 2.295 1 98.62 440 ALA B N 1
ATOM 7205 C CA . ALA B 1 440 ? 6.5 12.773 2.879 1 98.62 440 ALA B CA 1
ATOM 7206 C C . ALA B 1 440 ? 5.246 13.117 2.082 1 98.62 440 ALA B C 1
ATOM 7208 O O . ALA B 1 440 ? 4.348 12.281 1.939 1 98.62 440 ALA B O 1
ATOM 7209 N N . ALA B 1 441 ? 5.184 14.312 1.57 1 98.62 441 ALA B N 1
ATOM 7210 C CA . ALA B 1 441 ? 4.023 14.766 0.81 1 98.62 441 ALA B CA 1
ATOM 7211 C C . ALA B 1 441 ? 3.834 13.922 -0.452 1 98.62 441 ALA B C 1
ATOM 7213 O O . ALA B 1 441 ? 2.713 13.531 -0.78 1 98.62 441 ALA B O 1
ATOM 7214 N N . LEU B 1 442 ? 4.926 13.672 -1.133 1 98.69 442 LEU B N 1
ATOM 7215 C CA . LEU B 1 442 ? 4.855 12.953 -2.4 1 98.69 442 LEU B CA 1
ATOM 7216 C C . LEU B 1 442 ? 4.676 11.453 -2.166 1 98.69 442 LEU B C 1
ATOM 7218 O O . LEU B 1 442 ? 3.941 10.789 -2.9 1 98.69 442 LEU B O 1
ATOM 7222 N N . THR B 1 443 ? 5.289 10.898 -1.146 1 98.44 443 THR B N 1
ATOM 7223 C CA . THR B 1 443 ? 5.227 9.461 -0.915 1 98.44 443 THR B CA 1
ATOM 7224 C C . THR B 1 443 ? 3.977 9.094 -0.121 1 98.44 443 THR B C 1
ATOM 7226 O O . THR B 1 443 ? 3.652 7.914 0.027 1 98.44 443 THR B O 1
ATOM 7229 N N . GLY B 1 444 ? 3.27 10.125 0.417 1 98.25 444 GLY B N 1
ATOM 7230 C CA . GLY B 1 444 ? 2.074 9.891 1.207 1 98.25 444 GLY B CA 1
ATOM 7231 C C . GLY B 1 444 ? 2.371 9.32 2.582 1 98.25 444 GLY B C 1
ATOM 7232 O O . GLY B 1 444 ? 1.484 8.766 3.234 1 98.25 444 GLY B O 1
ATOM 7233 N N . SER B 1 445 ? 3.58 9.461 3.102 1 98.56 445 SER B N 1
ATOM 7234 C CA . SER B 1 445 ? 4.051 8.852 4.34 1 98.56 445 SER B CA 1
ATOM 7235 C C . SER B 1 445 ? 3.602 9.656 5.555 1 98.56 445 SER B C 1
ATOM 7237 O O . SER B 1 445 ? 3.471 10.883 5.484 1 98.56 445 SER B O 1
ATOM 7239 N N . PRO B 1 446 ? 3.391 8.953 6.637 1 98.81 446 PRO B N 1
ATOM 7240 C CA . PRO B 1 446 ? 3.078 9.68 7.871 1 98.81 446 PRO B CA 1
ATOM 7241 C C . PRO B 1 446 ? 4.312 10.289 8.523 1 98.81 446 PRO B C 1
ATOM 7243 O O . PRO B 1 446 ? 5.41 9.734 8.43 1 98.81 446 PRO B O 1
ATOM 7246 N N . VAL B 1 447 ? 4.109 11.406 9.133 1 98.88 447 VAL B N 1
ATOM 7247 C CA . VAL B 1 447 ? 5.176 12.109 9.836 1 98.88 447 VAL B CA 1
ATOM 7248 C C . VAL B 1 447 ? 4.633 12.711 11.133 1 98.88 447 VAL B C 1
ATOM 7250 O O . VAL B 1 447 ? 3.59 13.367 11.133 1 98.88 447 VAL B O 1
ATOM 7253 N N . VAL B 1 448 ? 5.293 12.422 12.195 1 98.94 448 VAL B N 1
ATOM 7254 C CA . VAL B 1 448 ? 5.047 13.133 13.453 1 98.94 448 VAL B CA 1
ATOM 7255 C C . VAL B 1 448 ? 6.094 14.227 13.641 1 98.94 448 VAL B C 1
ATOM 7257 O O . VAL B 1 448 ? 7.285 14.008 13.398 1 98.94 448 VAL B O 1
ATOM 7260 N N . THR B 1 449 ? 5.625 15.375 13.898 1 98.81 449 THR B N 1
ATOM 7261 C CA . THR B 1 449 ? 6.52 16.484 14.203 1 98.81 449 THR B CA 1
ATOM 7262 C C . THR B 1 449 ? 6.582 16.734 15.711 1 98.81 449 THR B C 1
ATOM 7264 O O . THR B 1 449 ? 5.547 16.797 16.375 1 98.81 449 THR B O 1
ATOM 7267 N N . VAL B 1 450 ? 7.797 16.891 16.266 1 98.88 450 VAL B N 1
ATOM 7268 C CA . VAL B 1 450 ? 7.988 17.156 17.672 1 98.88 450 VAL B CA 1
ATOM 7269 C C . VAL B 1 450 ? 8.891 18.375 17.859 1 98.88 450 VAL B C 1
ATOM 7271 O O . VAL B 1 450 ? 9.758 18.641 17.016 1 98.88 450 VAL B O 1
ATOM 7274 N N . PRO B 1 451 ? 8.688 19.172 18.938 1 98.81 451 PRO B N 1
ATOM 7275 C CA . PRO B 1 451 ? 9.688 20.188 19.281 1 98.81 451 PRO B CA 1
ATOM 7276 C C . PRO B 1 451 ? 11.055 19.578 19.578 1 98.81 451 PRO B C 1
ATOM 7278 O O . PRO B 1 451 ? 11.156 18.625 20.359 1 98.81 451 PRO B O 1
ATOM 7281 N N . ALA B 1 452 ? 12.07 20.125 18.953 1 98.75 452 ALA B N 1
ATOM 7282 C CA . ALA B 1 452 ? 13.414 19.594 19.156 1 98.75 452 ALA B CA 1
ATOM 7283 C C . ALA B 1 452 ? 14.258 20.531 20 1 98.75 452 ALA B C 1
ATOM 7285 O O . ALA B 1 452 ? 15.219 20.109 20.656 1 98.75 452 ALA B O 1
ATOM 7286 N N . GLY B 1 453 ? 13.914 21.766 19.984 1 98.75 453 GLY B N 1
ATOM 7287 C CA . GLY B 1 453 ? 14.656 22.75 20.75 1 98.75 453 GLY B CA 1
ATOM 7288 C C . GLY B 1 453 ? 14.375 24.172 20.297 1 98.75 453 GLY B C 1
ATOM 7289 O O . GLY B 1 453 ? 13.352 24.438 19.656 1 98.75 453 GLY B O 1
ATOM 7290 N N . PHE B 1 454 ? 15.242 25.125 20.766 1 98.69 454 PHE B N 1
ATOM 7291 C CA . PHE B 1 454 ? 15.164 26.547 20.438 1 98.69 454 PHE B CA 1
ATOM 7292 C C . PHE B 1 454 ? 16.531 27.078 20.016 1 98.69 454 PHE B C 1
ATOM 7294 O O . PHE B 1 454 ? 17.562 26.547 20.422 1 98.69 454 PHE B O 1
ATOM 7301 N N . SER B 1 455 ? 16.469 28.094 19.188 1 98.62 455 SER B N 1
ATOM 7302 C CA . SER B 1 455 ? 17.672 28.891 19 1 98.62 455 SER B CA 1
ATOM 7303 C C . SER B 1 455 ? 18.031 29.656 20.266 1 98.62 455 SER B C 1
ATOM 7305 O O . SER B 1 455 ? 17.281 29.641 21.25 1 98.62 455 SER B O 1
ATOM 7307 N N . GLU B 1 456 ? 19.25 30.234 20.219 1 97.81 456 GLU B N 1
ATOM 7308 C CA . GLU B 1 456 ? 19.594 31.109 21.344 1 97.81 456 GLU B CA 1
ATOM 7309 C C . GLU B 1 456 ? 18.609 32.281 21.438 1 97.81 456 GLU B C 1
ATOM 7311 O O . GLU B 1 456 ? 18.172 32.812 20.422 1 97.81 456 GLU B O 1
ATOM 7316 N N . PRO B 1 457 ? 18.234 32.656 22.719 1 97.62 457 PRO B N 1
ATOM 7317 C CA . PRO B 1 457 ? 17.344 33.781 22.891 1 97.62 457 PRO B CA 1
ATOM 7318 C C . PRO B 1 457 ? 17.938 35.094 22.312 1 97.62 457 PRO B C 1
ATOM 7320 O O . PRO B 1 457 ? 19.156 35.281 22.391 1 97.62 457 PRO B O 1
ATOM 7323 N N . THR B 1 458 ? 17.141 35.875 21.781 1 97.25 458 THR B N 1
ATOM 7324 C CA . THR B 1 458 ? 17.469 37.219 21.312 1 97.25 458 THR B CA 1
ATOM 7325 C C . THR B 1 458 ? 16.438 38.219 21.812 1 97.25 458 THR B C 1
ATOM 7327 O O . THR B 1 458 ? 15.461 37.844 22.469 1 97.25 458 THR B O 1
ATOM 7330 N N . GLU B 1 459 ? 16.609 39.5 21.484 1 97.06 459 GLU B N 1
ATOM 7331 C CA . GLU B 1 459 ? 15.648 40.531 21.875 1 97.06 459 GLU B CA 1
ATOM 7332 C C . GLU B 1 459 ? 14.297 40.312 21.203 1 97.06 459 GLU B C 1
ATOM 7334 O O . GLU B 1 459 ? 13.25 40.469 21.828 1 97.06 459 GLU B O 1
ATOM 7339 N N . ASP B 1 460 ? 14.305 39.938 19.984 1 96.38 460 ASP B N 1
ATOM 7340 C CA . ASP B 1 460 ? 13.086 39.719 19.203 1 96.38 460 ASP B CA 1
ATOM 7341 C C . ASP B 1 460 ? 12.461 38.344 19.547 1 96.38 460 ASP B C 1
ATOM 7343 O O . ASP B 1 460 ? 11.273 38.125 19.297 1 96.38 460 ASP B O 1
ATOM 7347 N N . ALA B 1 461 ? 13.266 37.5 20.031 1 98 461 ALA B N 1
ATOM 7348 C CA . ALA B 1 461 ? 12.828 36.156 20.391 1 98 461 ALA B CA 1
ATOM 7349 C C . ALA B 1 461 ? 13.344 35.781 21.781 1 98 461 ALA B C 1
ATOM 7351 O O . ALA B 1 461 ? 14.25 34.938 21.906 1 98 461 ALA B O 1
ATOM 7352 N N . PRO B 1 462 ? 12.703 36.25 22.75 1 97.19 462 PRO B N 1
ATOM 7353 C CA . PRO B 1 462 ? 13.227 36.094 24.109 1 97.19 462 PRO B CA 1
ATOM 7354 C C . PRO B 1 462 ? 13.297 34.625 24.547 1 97.19 462 PRO B C 1
ATOM 7356 O O . PRO B 1 462 ? 14.117 34.25 25.391 1 97.19 462 PRO B O 1
ATOM 7359 N N . VAL B 1 463 ? 12.469 33.75 24.031 1 97.75 463 VAL B N 1
ATOM 7360 C CA . VAL B 1 463 ? 12.5 32.312 24.359 1 97.75 463 VAL B CA 1
ATOM 7361 C C . VAL B 1 463 ? 13.391 31.594 23.359 1 97.75 463 VAL B C 1
ATOM 7363 O O . VAL B 1 463 ? 13.742 30.422 23.578 1 97.75 463 VAL B O 1
ATOM 7366 N N . GLY B 1 464 ? 13.812 32.25 22.297 1 98.38 464 GLY B N 1
ATOM 7367 C CA . GLY B 1 464 ? 14.422 31.641 21.125 1 98.38 464 GLY B CA 1
ATOM 7368 C C . GLY B 1 464 ? 13.414 31.281 20.047 1 98.38 464 GLY B C 1
ATOM 7369 O O . GLY B 1 464 ? 12.211 31.312 20.297 1 98.38 464 GLY B O 1
ATOM 7370 N N . VAL B 1 465 ? 13.883 31.031 18.844 1 98.75 465 VAL B N 1
ATOM 7371 C CA . VAL B 1 465 ? 13.039 30.578 17.75 1 98.75 465 VAL B CA 1
ATOM 7372 C C . VAL B 1 465 ? 12.883 29.062 17.812 1 98.75 465 VAL B C 1
ATOM 7374 O O . VAL B 1 465 ? 13.875 28.328 17.875 1 98.75 465 VAL B O 1
ATOM 7377 N N . PRO B 1 466 ? 11.656 28.562 17.844 1 98.88 466 PRO B N 1
ATOM 7378 C CA . PRO B 1 466 ? 11.43 27.109 17.953 1 98.88 466 PRO B CA 1
ATOM 7379 C C . PRO B 1 466 ? 12.016 26.344 16.766 1 98.88 466 PRO B C 1
ATOM 7381 O O . PRO B 1 466 ? 12 26.828 15.641 1 98.88 466 PRO B O 1
ATOM 7384 N N . ILE B 1 467 ? 12.531 25.203 17 1 98.81 467 ILE B N 1
ATOM 7385 C CA . ILE B 1 467 ? 13.07 24.25 16.031 1 98.81 467 ILE B CA 1
ATOM 7386 C C . ILE B 1 467 ? 12.438 22.875 16.219 1 98.81 467 ILE B C 1
ATOM 7388 O O . ILE B 1 467 ? 12.367 22.391 17.344 1 98.81 467 ILE B O 1
ATOM 7392 N N . GLY B 1 468 ? 11.906 22.312 15.117 1 98.62 468 GLY B N 1
ATOM 7393 C CA . GLY B 1 468 ? 11.234 21.031 15.211 1 98.62 468 GLY B CA 1
ATOM 7394 C C . GLY B 1 468 ? 11.969 19.922 14.469 1 98.62 468 GLY B C 1
ATOM 7395 O O . GLY B 1 468 ? 12.844 20.203 13.648 1 98.62 468 GLY B O 1
ATOM 7396 N N . MET B 1 469 ? 11.617 18.719 14.766 1 98.81 469 MET B N 1
ATOM 7397 C CA . MET B 1 469 ? 12.117 17.5 14.141 1 98.81 469 MET B CA 1
ATOM 7398 C C . MET B 1 469 ? 10.969 16.641 13.625 1 98.81 469 MET B C 1
ATOM 7400 O O . MET B 1 469 ? 9.922 16.531 14.266 1 98.81 469 MET B O 1
ATOM 7404 N N . GLU B 1 470 ? 11.195 16.062 12.484 1 98.75 470 GLU B N 1
ATOM 7405 C CA . GLU B 1 470 ? 10.203 15.156 11.914 1 98.75 470 GLU B CA 1
ATOM 7406 C C . GLU B 1 470 ? 10.586 13.703 12.156 1 98.75 470 GLU B C 1
ATOM 7408 O O . GLU B 1 470 ? 11.773 13.359 12.18 1 98.75 470 GLU B O 1
ATOM 7413 N N . ILE B 1 471 ? 9.633 12.898 12.453 1 98.94 471 ILE B N 1
ATOM 7414 C CA . ILE B 1 471 ? 9.719 11.445 12.555 1 98.94 471 ILE B CA 1
ATOM 7415 C C . ILE B 1 471 ? 8.859 10.805 11.461 1 98.94 471 ILE B C 1
ATOM 7417 O O . ILE B 1 471 ? 7.637 10.695 11.609 1 98.94 471 ILE B O 1
ATOM 7421 N N . LEU B 1 472 ? 9.531 10.391 10.391 1 98.88 472 LEU B N 1
ATOM 7422 C CA . LEU B 1 472 ? 8.859 9.852 9.211 1 98.88 472 LEU B CA 1
ATOM 7423 C C . LEU B 1 472 ? 8.781 8.336 9.273 1 98.88 472 LEU B C 1
ATOM 7425 O O . LEU B 1 472 ? 9.758 7.672 9.641 1 98.88 472 LEU B O 1
ATOM 7429 N N . GLY B 1 473 ? 7.629 7.785 9.031 1 98.75 473 GLY B N 1
ATOM 7430 C CA . GLY B 1 473 ? 7.453 6.34 9.055 1 98.75 473 GLY B CA 1
ATOM 7431 C C . GLY B 1 473 ? 6.895 5.785 7.762 1 98.75 473 GLY B C 1
ATOM 7432 O O . GLY B 1 473 ? 6.676 6.527 6.801 1 98.75 473 GLY B O 1
ATOM 7433 N N . ARG B 1 474 ? 6.75 4.484 7.699 1 98.12 474 ARG B N 1
ATOM 7434 C CA . ARG B 1 474 ? 6.07 3.801 6.605 1 98.12 474 ARG B CA 1
ATOM 7435 C C . ARG B 1 474 ? 4.566 4.051 6.656 1 98.12 474 ARG B C 1
ATOM 7437 O O . ARG B 1 474 ? 4.027 4.426 7.699 1 98.12 474 ARG B O 1
ATOM 7444 N N . PRO B 1 475 ? 3.871 3.842 5.48 1 98.12 475 PRO B N 1
ATOM 7445 C CA . PRO B 1 475 ? 2.42 4.027 5.473 1 98.12 475 PRO B CA 1
ATOM 7446 C C . PRO B 1 475 ? 1.708 3.188 6.531 1 98.12 475 PRO B C 1
ATOM 7448 O O . PRO B 1 475 ? 2.092 2.039 6.773 1 98.12 475 PRO B O 1
ATOM 7451 N N . TRP B 1 476 ? 0.707 3.832 7.234 1 98 476 TRP B N 1
ATOM 7452 C CA . TRP B 1 476 ? -0.226 3.199 8.164 1 98 476 TRP B CA 1
ATOM 7453 C C . TRP B 1 476 ? 0.458 2.877 9.484 1 98 476 TRP B C 1
ATOM 7455 O O . TRP B 1 476 ? 0.014 1.992 10.219 1 98 476 TRP B O 1
ATOM 7465 N N . THR B 1 477 ? 1.594 3.582 9.805 1 98.19 477 THR B N 1
ATOM 7466 C CA . THR B 1 477 ? 2.303 3.328 11.055 1 98.19 477 THR B CA 1
ATOM 7467 C C . THR B 1 477 ? 2.131 4.496 12.023 1 98.19 477 THR B C 1
ATOM 7469 O O . THR B 1 477 ? 3.029 4.789 12.812 1 98.19 477 THR B O 1
ATOM 7472 N N . GLU B 1 478 ? 1.024 5.203 11.93 1 98.69 478 GLU B N 1
ATOM 7473 C CA . GLU B 1 478 ? 0.762 6.352 12.789 1 98.69 478 GLU B CA 1
ATOM 7474 C C . GLU B 1 478 ? 0.929 5.992 14.266 1 98.69 478 GLU B C 1
ATOM 7476 O O . GLU B 1 478 ? 1.513 6.758 15.031 1 98.69 478 GLU B O 1
ATOM 7481 N N . GLU B 1 479 ? 0.457 4.844 14.648 1 98.31 479 GLU B N 1
ATOM 7482 C CA . GLU B 1 479 ? 0.486 4.43 16.047 1 98.31 479 GLU B CA 1
ATOM 7483 C C . GLU B 1 479 ? 1.916 4.375 16.578 1 98.31 479 GLU B C 1
ATOM 7485 O O . GLU B 1 479 ? 2.217 4.949 17.625 1 98.31 479 GLU B O 1
ATOM 7490 N N . SER B 1 480 ? 2.781 3.723 15.852 1 98 480 SER B N 1
ATOM 7491 C CA . SER B 1 480 ? 4.176 3.594 16.25 1 98 480 SER B CA 1
ATOM 7492 C C . SER B 1 480 ? 4.871 4.949 16.281 1 98 480 SER B C 1
ATOM 7494 O O . SER B 1 480 ? 5.68 5.223 17.172 1 98 480 SER B O 1
ATOM 7496 N N . LEU B 1 481 ? 4.582 5.797 15.312 1 98.75 481 LEU B N 1
ATOM 7497 C CA . LEU B 1 481 ? 5.223 7.105 15.242 1 98.75 481 LEU B CA 1
ATOM 7498 C C . LEU B 1 481 ? 4.785 7.98 16.422 1 98.75 481 LEU B C 1
ATOM 7500 O O . LEU B 1 481 ? 5.602 8.711 16.984 1 98.75 481 LEU B O 1
ATOM 7504 N N . LEU B 1 482 ? 3.49 7.922 16.719 1 98.88 482 LEU B N 1
ATOM 7505 C CA . LEU B 1 482 ? 2.988 8.68 17.859 1 98.88 482 LEU B CA 1
ATOM 7506 C C . LEU B 1 482 ? 3.619 8.188 19.156 1 98.88 482 LEU B C 1
ATOM 7508 O O . LEU B 1 482 ? 3.916 8.984 20.047 1 98.88 482 LEU B O 1
ATOM 7512 N N . GLN B 1 483 ? 3.826 6.891 19.281 1 98.81 483 GLN B N 1
ATOM 7513 C CA . GLN B 1 483 ? 4.516 6.336 20.438 1 98.81 483 GLN B CA 1
ATOM 7514 C C . GLN B 1 483 ? 5.938 6.883 20.547 1 98.81 483 GLN B C 1
ATOM 7516 O O . GLN B 1 483 ? 6.383 7.25 21.641 1 98.81 483 GLN B O 1
ATOM 7521 N N . ILE B 1 484 ? 6.633 6.949 19.422 1 98.75 484 ILE B N 1
ATOM 7522 C CA . ILE B 1 484 ? 7.984 7.496 19.422 1 98.75 484 ILE B CA 1
ATOM 7523 C C . ILE B 1 484 ? 7.945 8.969 19.812 1 98.75 484 ILE B C 1
ATOM 7525 O O . ILE B 1 484 ? 8.734 9.414 20.656 1 98.75 484 ILE B O 1
ATOM 7529 N N . GLY B 1 485 ? 7.031 9.734 19.203 1 98.81 485 GLY B N 1
ATOM 7530 C CA . GLY B 1 485 ? 6.875 11.141 19.562 1 98.81 485 GLY B CA 1
ATOM 7531 C C . GLY B 1 485 ? 6.594 11.352 21.031 1 98.81 485 GLY B C 1
ATOM 7532 O O . GLY B 1 485 ? 7.148 12.258 21.656 1 98.81 485 GLY B O 1
ATOM 7533 N N . TYR B 1 486 ? 5.766 10.492 21.594 1 98.81 486 TYR B N 1
ATOM 7534 C CA . TYR B 1 486 ? 5.422 10.578 23.016 1 98.81 486 TYR B CA 1
ATOM 7535 C C . TYR B 1 486 ? 6.648 10.344 23.891 1 98.81 486 TYR B C 1
ATOM 7537 O O . TYR B 1 486 ? 6.883 11.078 24.844 1 98.81 486 TYR B O 1
ATOM 7545 N N . GLN B 1 487 ? 7.438 9.32 23.578 1 98.62 487 GLN B N 1
ATOM 7546 C CA . GLN B 1 487 ? 8.648 9.031 24.344 1 98.62 487 GLN B CA 1
ATOM 7547 C C . GLN B 1 487 ? 9.633 10.203 24.266 1 98.62 487 GLN B C 1
ATOM 7549 O O . GLN B 1 487 ? 10.281 10.531 25.266 1 98.62 487 GLN B O 1
ATOM 7554 N N . ILE B 1 488 ? 9.727 10.812 23.141 1 98.69 488 ILE B N 1
ATOM 7555 C CA . ILE B 1 488 ? 10.633 11.945 22.984 1 98.69 488 ILE B CA 1
ATOM 7556 C C . ILE B 1 488 ? 10.133 13.133 23.812 1 98.69 488 ILE B C 1
ATOM 7558 O O . ILE B 1 488 ? 10.922 13.82 24.453 1 98.69 488 ILE B O 1
ATOM 7562 N N . GLU B 1 489 ? 8.828 13.383 23.703 1 98.56 489 GLU B N 1
ATOM 7563 C CA . GLU B 1 489 ? 8.242 14.438 24.516 1 98.56 489 GLU B CA 1
ATOM 7564 C C . GLU B 1 489 ? 8.555 14.234 25.984 1 98.56 489 GLU B C 1
ATOM 7566 O O . GLU B 1 489 ? 8.938 15.18 26.688 1 98.56 489 GLU B O 1
ATOM 7571 N N . GLN B 1 490 ? 8.414 12.969 26.469 1 97.81 490 GLN B N 1
ATOM 7572 C CA . GLN B 1 490 ? 8.641 12.648 27.875 1 97.81 490 GLN B CA 1
ATOM 7573 C C . GLN B 1 490 ? 10.125 12.758 28.234 1 97.81 490 GLN B C 1
ATOM 7575 O O . GLN B 1 490 ? 10.469 13.078 29.375 1 97.81 490 GLN B O 1
ATOM 7580 N N . LEU B 1 491 ? 10.914 12.555 27.297 1 97.38 491 LEU B N 1
ATOM 7581 C CA . LEU B 1 491 ? 12.359 12.578 27.5 1 97.38 491 LEU B CA 1
ATOM 7582 C C . LEU B 1 491 ? 12.875 14.016 27.562 1 97.38 491 LEU B C 1
ATOM 7584 O O . LEU B 1 491 ? 13.781 14.312 28.359 1 97.38 491 LEU B O 1
ATOM 7588 N N . THR B 1 492 ? 12.312 14.961 26.766 1 97.56 492 THR B N 1
ATOM 7589 C CA . THR B 1 492 ? 13.016 16.219 26.516 1 97.56 492 THR B CA 1
ATOM 7590 C C . THR B 1 492 ? 12.25 17.391 27.109 1 97.56 492 THR B C 1
ATOM 7592 O O . THR B 1 492 ? 12.859 18.391 27.516 1 97.56 492 THR B O 1
ATOM 7595 N N . HIS B 1 493 ? 10.914 17.312 27.109 1 97.19 493 HIS B N 1
ATOM 7596 C CA . HIS B 1 493 ? 10.078 18.406 27.609 1 97.19 493 HIS B CA 1
ATOM 7597 C C . HIS B 1 493 ? 10.547 19.75 27.062 1 97.19 493 HIS B C 1
ATOM 7599 O O . HIS B 1 493 ? 10.781 20.688 27.828 1 97.19 493 HIS B O 1
ATOM 7605 N N . VAL B 1 494 ? 10.531 19.891 25.766 1 97.81 494 VAL B N 1
ATOM 7606 C CA . VAL B 1 494 ? 11.156 21.016 25.062 1 97.81 494 VAL B CA 1
ATOM 7607 C C . VAL B 1 494 ? 10.234 22.234 25.125 1 97.81 494 VAL B C 1
ATOM 7609 O O . VAL B 1 494 ? 10.703 23.375 25.266 1 97.81 494 VAL B O 1
ATOM 7612 N N . ARG B 1 495 ? 8.953 22.109 25.078 1 96.62 495 ARG B N 1
ATOM 7613 C CA . ARG B 1 495 ? 8.016 23.188 24.797 1 96.62 495 ARG B CA 1
ATOM 7614 C C . ARG B 1 495 ? 8.031 24.219 25.922 1 96.62 495 ARG B C 1
ATOM 7616 O O . ARG B 1 495 ? 8.055 23.859 27.109 1 96.62 495 ARG B O 1
ATOM 7623 N N . ARG B 1 496 ? 8.047 25.406 25.531 1 97.25 496 ARG B N 1
ATOM 7624 C CA . ARG B 1 496 ? 7.852 26.609 26.344 1 97.25 496 ARG B CA 1
ATOM 7625 C C . ARG B 1 496 ? 6.859 27.562 25.688 1 97.25 496 ARG B C 1
ATOM 7627 O O . ARG B 1 496 ? 6.879 27.75 24.469 1 97.25 496 ARG B O 1
ATOM 7634 N N . ALA B 1 497 ? 6.012 28.141 26.5 1 98.25 497 ALA B N 1
ATOM 7635 C CA . ALA B 1 497 ? 5.051 29.094 25.953 1 98.25 497 ALA B CA 1
ATOM 7636 C C . ALA B 1 497 ? 5.742 30.391 25.531 1 98.25 497 ALA B C 1
ATOM 7638 O O . ALA B 1 497 ? 6.762 30.781 26.109 1 98.25 497 ALA B O 1
ATOM 7639 N N . PRO B 1 498 ? 5.156 31.078 24.484 1 98.44 498 PRO B N 1
ATOM 7640 C CA . PRO B 1 498 ? 5.645 32.438 24.25 1 98.44 498 PRO B CA 1
ATOM 7641 C C . PRO B 1 498 ? 5.508 33.344 25.469 1 98.44 498 PRO B C 1
ATOM 7643 O O . PRO B 1 498 ? 4.527 33.25 26.203 1 98.44 498 PRO B O 1
ATOM 7646 N N . GLN B 1 499 ? 6.406 34.25 25.625 1 97.44 499 GLN B N 1
ATOM 7647 C CA . GLN B 1 499 ? 6.488 35.062 26.844 1 97.44 499 GLN B CA 1
ATOM 7648 C C . GLN B 1 499 ? 5.188 35.812 27.078 1 97.44 499 GLN B C 1
ATOM 7650 O O . GLN B 1 499 ? 4.621 35.75 28.188 1 97.44 499 GLN B O 1
ATOM 7655 N N . TRP B 1 500 ? 4.66 36.531 26.109 1 97.75 500 TRP B N 1
ATOM 7656 C CA . TRP B 1 500 ? 3.467 37.344 26.281 1 97.75 500 TRP B CA 1
ATOM 7657 C C . TRP B 1 500 ? 2.232 36.469 26.5 1 97.75 500 TRP B C 1
ATOM 7659 O O . TRP B 1 500 ? 1.239 36.938 27.062 1 97.75 500 TRP B O 1
ATOM 7669 N N . ALA B 1 501 ? 2.291 35.25 26 1 97.94 501 ALA B N 1
ATOM 7670 C CA . ALA B 1 501 ? 1.133 34.344 26.062 1 97.94 501 ALA B CA 1
ATOM 7671 C C . ALA B 1 501 ? 0.913 33.844 27.484 1 97.94 501 ALA B C 1
ATOM 7673 O O . ALA B 1 501 ? -0.121 33.25 27.781 1 97.94 501 ALA B O 1
ATOM 7674 N N . LYS B 1 502 ? 1.803 34.125 28.391 1 97.5 502 LYS B N 1
ATOM 7675 C CA . LYS B 1 502 ? 1.679 33.75 29.781 1 97.5 502 LYS B CA 1
ATOM 7676 C C . LYS B 1 502 ? 0.793 34.719 30.547 1 97.5 502 LYS B C 1
ATOM 7678 O O . LYS B 1 502 ? 0.374 34.438 31.672 1 97.5 502 LYS B O 1
ATOM 7683 N N . GLN B 1 503 ? 0.419 35.688 29.906 1 96.62 503 GLN B N 1
ATOM 7684 C CA . GLN B 1 503 ? -0.384 36.719 30.547 1 96.62 503 GLN B CA 1
ATOM 7685 C C . GLN B 1 503 ? -1.766 36.188 30.922 1 96.62 503 GLN B C 1
ATOM 7687 O O . GLN B 1 503 ? -2.385 35.438 30.156 1 96.62 503 GLN B O 1
ATOM 7692 N N . GLN B 1 504 ? -2.223 36.562 32.094 1 96.19 504 GLN B N 1
ATOM 7693 C CA . GLN B 1 504 ? -3.596 36.281 32.5 1 96.19 504 GLN B CA 1
ATOM 7694 C C . GLN B 1 504 ? -4.562 37.312 31.953 1 96.19 504 GLN B C 1
ATOM 7696 O O . GLN B 1 504 ? -4.242 38.5 31.922 1 96.19 504 GLN B O 1
ATOM 7701 N N . VAL B 1 505 ? -5.664 36.812 31.547 1 96.69 505 VAL B N 1
ATOM 7702 C CA . VAL B 1 505 ? -6.676 37.688 30.969 1 96.69 505 VAL B CA 1
ATOM 7703 C C . VAL B 1 505 ? -7.98 37.562 31.75 1 96.69 505 VAL B C 1
ATOM 7705 O O . VAL B 1 505 ? -8.391 36.438 32.125 1 96.69 505 VAL B O 1
ATOM 7708 N N . GLU B 1 506 ? -8.594 38.75 32.094 1 95.88 506 GLU B N 1
ATOM 7709 C CA . GLU B 1 506 ? -9.906 38.719 32.719 1 95.88 506 GLU B CA 1
ATOM 7710 C C . GLU B 1 506 ? -10.977 38.219 31.766 1 95.88 506 GLU B C 1
ATOM 7712 O O . GLU B 1 506 ? -10.969 38.562 30.578 1 95.88 506 GLU B O 1
ATOM 7717 N N . VAL B 1 507 ? -11.844 37.438 32.281 1 96.69 507 VAL B N 1
ATOM 7718 C CA . VAL B 1 507 ? -12.906 36.844 31.453 1 96.69 507 VAL B CA 1
ATOM 7719 C C . VAL B 1 507 ? -14.219 37.562 31.703 1 96.69 507 VAL B C 1
ATOM 7721 O O . VAL B 1 507 ? -14.781 37.5 32.812 1 96.69 507 VAL B O 1
ATOM 7724 N N . PRO B 1 508 ? -14.68 38.219 30.766 1 94.69 508 PRO B N 1
ATOM 7725 C CA . PRO B 1 508 ? -15.977 38.875 30.922 1 94.69 508 PRO B CA 1
ATOM 7726 C C . PRO B 1 508 ? -17.141 37.875 30.953 1 94.69 508 PRO B C 1
ATOM 7728 O O . PRO B 1 508 ? -16.984 36.719 30.578 1 94.69 508 PRO B O 1
ATOM 7731 N N . ASP B 1 509 ? -18.266 38.375 31.484 1 93.44 509 ASP B N 1
ATOM 7732 C CA . ASP B 1 509 ? -19.5 37.625 31.328 1 93.44 509 ASP B CA 1
ATOM 7733 C C . ASP B 1 509 ? -20.109 37.844 29.953 1 93.44 509 ASP B C 1
ATOM 7735 O O . ASP B 1 509 ? -20.891 38.781 29.75 1 93.44 509 ASP B O 1
ATOM 7739 N N . TYR B 1 510 ? -19.906 36.938 29.062 1 95.94 510 TYR B N 1
ATOM 7740 C CA . TYR B 1 510 ? -20.328 37.125 27.688 1 95.94 510 TYR B CA 1
ATOM 7741 C C . TYR B 1 510 ? -21.797 36.75 27.516 1 95.94 510 TYR B C 1
ATOM 7743 O O . TYR B 1 510 ? -22.219 35.625 27.875 1 95.94 510 TYR B O 1
ATOM 7751 N N . GLU B 1 511 ? -22.562 37.656 26.969 1 95.56 511 GLU B N 1
ATOM 7752 C CA . GLU B 1 511 ? -23.922 37.312 26.531 1 95.56 511 GLU B CA 1
ATOM 7753 C C . GLU B 1 511 ? -23.906 36.719 25.125 1 95.56 511 GLU B C 1
ATOM 7755 O O . GLU B 1 511 ? -24.734 35.875 24.812 1 95.56 511 GLU B O 1
ATOM 7760 N N . HIS B 1 512 ? -23.031 37.188 24.344 1 96.88 512 HIS B N 1
ATOM 7761 C CA . HIS B 1 512 ? -22.812 36.719 22.984 1 96.88 512 HIS B CA 1
ATOM 7762 C C . HIS B 1 512 ? -21.312 36.656 22.672 1 96.88 512 HIS B C 1
ATOM 7764 O O . HIS B 1 512 ? -20.5 37.312 23.344 1 96.88 512 HIS B O 1
ATOM 7770 N N . VAL B 1 513 ? -20.969 35.812 21.703 1 98 513 VAL B N 1
ATOM 7771 C CA . VAL B 1 513 ? -19.578 35.75 21.25 1 98 513 VAL B CA 1
ATOM 7772 C C . VAL B 1 513 ? -19.172 37.062 20.609 1 98 513 VAL B C 1
ATOM 7774 O O . VAL B 1 513 ? -19.891 37.594 19.75 1 98 513 VAL B O 1
ATOM 7777 N N . PRO B 1 514 ? -18.094 37.625 20.969 1 97.19 514 PRO B N 1
ATOM 7778 C CA . PRO B 1 514 ? -17.641 38.875 20.328 1 97.19 514 PRO B CA 1
ATOM 7779 C C . PRO B 1 514 ? -17.172 38.656 18.891 1 97.19 514 PRO B C 1
ATOM 7781 O O . PRO B 1 514 ? -16.938 37.5 18.484 1 97.19 514 PRO B O 1
ATOM 7784 N N . THR B 1 515 ? -17.141 39.75 18.141 1 95.69 515 THR B N 1
ATOM 7785 C CA . THR B 1 515 ? -16.625 39.688 16.781 1 95.69 515 THR B CA 1
ATOM 7786 C C . THR B 1 515 ? -15.125 39.969 16.766 1 95.69 515 THR B C 1
ATOM 7788 O O . THR B 1 515 ? -14.656 40.875 17.453 1 95.69 515 THR B O 1
ATOM 7791 N N . VAL B 1 516 ? -14.422 39.125 16.094 1 94.44 516 VAL B N 1
ATOM 7792 C CA . VAL B 1 516 ? -13 39.344 15.844 1 94.44 516 VAL B CA 1
ATOM 7793 C C . VAL B 1 516 ? -12.773 39.625 14.359 1 94.44 516 VAL B C 1
ATOM 7795 O O . VAL B 1 516 ? -13.328 38.938 13.508 1 94.44 516 VAL B O 1
ATOM 7798 N N . VAL B 1 517 ? -12.008 40.688 14.031 1 93.25 517 VAL B N 1
ATOM 7799 C CA . VAL B 1 517 ? -11.641 41.031 12.664 1 93.25 517 VAL B CA 1
ATOM 7800 C C . VAL B 1 517 ? -10.117 41.031 12.523 1 93.25 517 VAL B C 1
ATOM 7802 O O . VAL B 1 517 ? -9.414 41.719 13.273 1 93.25 517 VAL B O 1
ATOM 7805 N N . PRO B 1 518 ? -9.656 40.219 11.633 1 96 518 PRO B N 1
ATOM 7806 C CA . PRO B 1 518 ? -8.203 40.219 11.461 1 96 518 PRO B CA 1
ATOM 7807 C C . PRO B 1 518 ? -7.672 41.531 10.883 1 96 518 PRO B C 1
ATOM 7809 O O . PRO B 1 518 ? -8.406 42.25 10.203 1 96 518 PRO B O 1
ATOM 7812 N N . ASP B 1 519 ? -6.449 41.875 11.211 1 97.12 519 ASP B N 1
ATOM 7813 C CA . ASP B 1 519 ? -5.766 43 10.617 1 97.12 519 ASP B CA 1
ATOM 7814 C C . ASP B 1 519 ? -5.246 42.656 9.219 1 97.12 519 ASP B C 1
ATOM 7816 O O . ASP B 1 519 ? -4.137 42.156 9.078 1 97.12 519 ASP B O 1
ATOM 7820 N N . ASN B 1 520 ? -5.969 43 8.195 1 94.75 520 ASN B N 1
ATOM 7821 C CA . ASN B 1 520 ? -5.52 42.688 6.84 1 94.75 520 ASN B CA 1
ATOM 7822 C C . ASN B 1 520 ? -4.699 43.844 6.25 1 94.75 520 ASN B C 1
ATOM 7824 O O . ASN B 1 520 ? -4.293 43.781 5.086 1 94.75 520 ASN B O 1
ATOM 7828 N N . GLY B 1 521 ? -4.465 44.875 7.008 1 95.19 521 GLY B N 1
ATOM 7829 C CA . GLY B 1 521 ? -3.613 45.969 6.586 1 95.19 521 GLY B CA 1
ATOM 7830 C C . GLY B 1 521 ? -2.143 45.719 6.871 1 95.19 521 GLY B C 1
ATOM 7831 O O . GLY B 1 521 ? -1.287 46.5 6.438 1 95.19 521 GLY B O 1
ATOM 7832 N N . ASN B 1 522 ? -1.864 44.656 7.516 1 97.25 522 ASN B N 1
ATOM 7833 C CA . ASN B 1 522 ? -0.485 44.406 7.914 1 97.25 522 ASN B CA 1
ATOM 7834 C C . ASN B 1 522 ? 0.244 43.531 6.883 1 97.25 522 ASN B C 1
ATOM 7836 O O . ASN B 1 522 ? 1.313 43 7.164 1 97.25 522 ASN B O 1
ATOM 7840 N N . VAL B 1 523 ? -0.299 43.344 5.695 1 97.88 523 VAL B N 1
ATOM 7841 C CA . VAL B 1 523 ? 0.369 42.594 4.633 1 97.88 523 VAL B CA 1
ATOM 7842 C C . VAL B 1 523 ? 1.651 43.312 4.223 1 97.88 523 VAL B C 1
ATOM 7844 O O . VAL B 1 523 ? 1.625 44.5 3.891 1 97.88 523 VAL B O 1
ATOM 7847 N N . PRO B 1 524 ? 2.764 42.625 4.246 1 97.44 524 PRO B N 1
ATOM 7848 C CA . PRO B 1 524 ? 4.016 43.25 3.852 1 97.44 524 PRO B CA 1
ATOM 7849 C C . PRO B 1 524 ? 3.98 43.812 2.422 1 97.44 524 PRO B C 1
ATOM 7851 O O . PRO B 1 524 ? 3.355 43.188 1.548 1 97.44 524 PRO B O 1
ATOM 7854 N N . GLY B 1 525 ? 4.781 44.875 2.225 1 95.94 525 GLY B N 1
ATOM 7855 C CA . GLY B 1 525 ? 4.871 45.438 0.894 1 95.94 525 GLY B CA 1
ATOM 7856 C C . GLY B 1 525 ? 5.43 44.5 -0.139 1 95.94 525 GLY B C 1
ATOM 7857 O O . GLY B 1 525 ? 5.148 44.625 -1.333 1 95.94 525 GLY B O 1
ATOM 7858 N N . ALA B 1 526 ? 6.133 43.5 0.274 1 97 526 ALA B N 1
ATOM 7859 C CA . ALA B 1 526 ? 6.738 42.5 -0.603 1 97 526 ALA B CA 1
ATOM 7860 C C . ALA B 1 526 ? 5.676 41.625 -1.26 1 97 526 ALA B C 1
ATOM 7862 O O . ALA B 1 526 ? 5.949 40.938 -2.238 1 97 526 ALA B O 1
ATOM 7863 N N . TYR B 1 527 ? 4.453 41.688 -0.758 1 97.06 527 TYR B N 1
ATOM 7864 C CA . TYR B 1 527 ? 3.367 40.844 -1.243 1 97.06 527 TYR B CA 1
ATOM 7865 C C . TYR B 1 527 ? 2.225 41.688 -1.794 1 97.06 527 TYR B C 1
ATOM 7867 O O . TYR B 1 527 ? 1.207 41.875 -1.124 1 97.06 527 TYR B O 1
ATOM 7875 N N . PRO B 1 528 ? 2.299 42.125 -3.055 1 94.38 528 PRO B N 1
ATOM 7876 C CA . PRO B 1 528 ? 1.237 42.969 -3.611 1 94.38 528 PRO B CA 1
ATOM 7877 C C . PRO B 1 528 ? -0.102 42.25 -3.709 1 94.38 528 PRO B C 1
ATOM 7879 O O . PRO B 1 528 ? -0.152 41.094 -4.145 1 94.38 528 PRO B O 1
ATOM 7882 N N . LEU B 1 529 ? -1.122 42.906 -3.326 1 94.56 529 LEU B N 1
ATOM 7883 C CA . LEU B 1 529 ? -2.467 42.344 -3.41 1 94.56 529 LEU B CA 1
ATOM 7884 C C . LEU B 1 529 ? -3.008 42.438 -4.832 1 94.56 529 LEU B C 1
ATOM 7886 O O . LEU B 1 529 ? -2.789 43.438 -5.52 1 94.56 529 LEU B O 1
ATOM 7890 N N . GLY B 1 530 ? -3.615 41.375 -5.238 1 94.75 530 GLY B N 1
ATOM 7891 C CA . GLY B 1 530 ? -4.383 41.375 -6.473 1 94.75 530 GLY B CA 1
ATOM 7892 C C . GLY B 1 530 ? -3.51 41.344 -7.715 1 94.75 530 GLY B C 1
ATOM 7893 O O . GLY B 1 530 ? -3.949 41.719 -8.797 1 94.75 530 GLY B O 1
ATOM 7894 N N . THR B 1 531 ? -2.301 40.938 -7.523 1 93.38 531 THR B N 1
ATOM 7895 C CA . THR B 1 531 ? -1.383 40.875 -8.656 1 93.38 531 THR B CA 1
ATOM 7896 C C . THR B 1 531 ? -1.058 39.438 -9.016 1 93.38 531 THR B C 1
ATOM 7898 O O . THR B 1 531 ? -0.809 38.625 -8.133 1 93.38 531 THR B O 1
ATOM 7901 N N . LEU B 1 532 ? -1.226 39.156 -10.25 1 92.75 532 LEU B N 1
ATOM 7902 C CA . LEU B 1 532 ? -0.891 37.844 -10.781 1 92.75 532 LEU B CA 1
ATOM 7903 C C . LEU B 1 532 ? -0.448 37.938 -12.242 1 92.75 532 LEU B C 1
ATOM 7905 O O . LEU B 1 532 ? -1.14 38.562 -13.062 1 92.75 532 LEU B O 1
#

Radius of gyration: 32.59 Å; Cα contacts (8 Å, |Δi|>4): 2789; chains: 2; bounding box: 55×102×80 Å

Sequence (1064 aa):
MPFDAREATIDSVHHAVFSGLSTCREVVASFIARIEALNHHTNAVVSLNPNALDMADTLDEQLAAGNATGPLFCIPVLLKDNYDTTEMPTTGSSLALAKSQPTEDAPSVTALKKAGAIILGKVNLHELALEGLSVSSLGGQTINPYDSTRTPGGSSGGTGAAVASSFCVFGTGTDTVNSLRSPASANSLFSIRPTRGLITRTGVIPISSTQDVVGPIARSIKDVAVALTAMTTTGYDTADNATALVPNANRNLDYASTLRLGSLKGLRLGLLKGFYNFTDSPEVTPVNNVMDSIAGKLTAAGATLIPINETIYDATAIAAELDVQRYEYRELMDTYLQRPSLSGEHPSTLDELYSRRAFNGTGGEFLVIPAQYEYVNTALASSTGNATYIQRQNGIRNLTLALASTFASNKLDAIIYPEQKNLVVKIGSPSQSGRNGILAALTGSPVVTVPAGFSEPTEDAPVGVPIGMEILGRPWTEESLLQIGYQIEQLTHVRRAPQWAKQQVEVPDYEHVPTVVPDNGNVPGAYPLGTLMPFDAREATIDSVHHAVFSGLSTCREVVASFIARIEALNHHTNAVVSLNPNALDMADTLDEQLAAGNATGPLFCIPVLLKDNYDTTEMPTTGSSLALAKSQPTEDAPSVTALKKAGAIILGKVNLHELALEGLSVSSLGGQTINPYDSTRTPGGSSGGTGAAVASSFCVFGTGTDTVNSLRSPASANSLFSIRPTRGLITRTGVIPISSTQDVVGPIARSIKDVAVALTAMTTTGYDTADNATALVPNANRNLDYASTLRLGSLKGLRLGLLKGFYNFTDSPEVTPVNNVMDSIAGKLTAAGATLIPINETIYDATAIAAELDVQRYEYRELMDTYLQRPSLSGEHPSTLDELYSRRAFNGTGGEFLVIPAQYEYVNTALASSTGNATYIQRQNGIRNLTLALASTFASNKLDAIIYPEQKNLVVKIGSPSQSGRNGILAALTGSPVVTVPAGFSEPTEDAPVGVPIGMEILGRPWTEESLLQIGYQIEQLTHVRRAPQWAKQQVEVPDYEHVPTVVPDNGNVPGAYPLGTL

Solvent-accessible surface area (backbone atoms only — not comparable to full-atom values): 50931 Å² total; per-residue (Å²): 119,81,49,73,41,67,79,39,44,65,65,56,49,42,51,32,43,76,71,63,67,36,48,32,41,45,47,51,41,28,21,51,34,38,40,73,71,48,33,84,66,23,27,15,52,42,35,51,29,69,54,36,58,60,52,21,48,53,49,40,52,31,44,74,70,70,60,70,62,54,96,30,50,66,34,41,29,33,34,28,24,38,47,25,26,60,80,45,57,34,27,27,26,22,46,46,19,62,49,16,27,26,71,43,51,9,53,42,50,47,28,35,45,73,24,28,32,37,60,43,29,28,16,21,24,6,27,68,56,75,44,30,51,8,40,17,48,43,18,5,39,24,24,11,62,44,26,73,64,21,23,11,24,2,17,19,8,9,27,22,30,30,34,46,48,24,46,29,43,28,20,33,27,42,25,52,42,39,14,28,43,35,3,14,17,36,38,39,16,18,18,35,41,52,25,54,25,57,42,57,58,56,52,38,74,58,48,28,90,73,24,41,38,57,33,32,35,14,80,34,55,60,52,27,24,45,48,46,32,36,34,33,65,58,48,72,38,92,89,28,58,54,19,26,66,55,51,76,88,70,52,84,55,62,44,47,81,51,34,81,76,49,69,52,56,74,36,32,32,28,35,44,54,44,47,60,51,86,60,84,41,90,49,17,40,45,45,54,53,32,50,52,51,48,51,51,52,42,42,74,54,39,25,42,77,41,81,38,74,60,76,82,48,30,43,70,60,46,44,75,64,42,66,55,42,44,29,34,24,37,62,46,31,25,54,59,45,59,33,89,54,51,40,62,62,53,46,56,33,49,69,50,40,74,62,35,64,31,92,83,65,80,24,26,30,32,47,45,45,72,78,43,39,66,51,53,58,47,10,74,74,43,36,74,82,37,69,67,44,49,52,22,52,52,50,36,52,53,49,38,44,51,50,30,35,52,35,53,78,64,62,40,70,31,35,35,38,49,43,35,26,32,51,61,44,47,63,66,54,78,59,52,73,49,58,46,32,44,61,40,16,60,54,26,27,18,30,33,29,35,48,50,37,53,32,77,59,42,90,67,15,67,79,11,52,33,34,20,29,31,38,35,35,58,72,84,40,60,60,62,40,49,9,52,49,36,51,49,48,73,71,62,63,58,66,73,71,29,75,78,47,69,60,84,69,80,60,72,91,71,89,63,59,71,89,51,76,32,54,41,81,60,50,47,86,72,47,51,58,26,47,121,122,79,49,72,41,66,81,38,42,66,65,58,50,41,51,32,43,77,69,64,67,36,48,31,41,45,48,50,42,27,21,51,33,38,39,74,72,48,32,84,67,24,28,15,51,40,36,51,29,70,54,36,58,59,51,22,48,53,49,40,52,31,43,76,70,70,59,72,63,54,93,30,49,65,35,40,28,33,34,29,24,37,47,25,26,59,80,47,59,34,27,27,25,21,46,46,20,62,51,16,28,26,71,45,52,9,54,44,50,48,27,36,45,73,25,28,31,37,60,43,27,28,15,20,24,7,27,68,56,75,45,31,52,9,40,17,48,44,20,6,39,24,24,10,64,43,26,73,61,21,23,11,20,9,16,19,8,9,25,22,28,31,33,45,48,24,44,29,43,28,20,32,26,43,24,53,43,38,12,29,43,36,3,14,16,37,38,38,16,17,18,36,41,50,25,54,23,57,41,58,58,55,50,37,76,58,48,28,90,73,25,41,38,55,33,34,34,16,79,36,56,60,50,26,25,46,49,44,32,36,34,33,65,57,48,70,39,90,88,30,58,54,18,27,67,55,51,76,89,71,53,84,56,63,45,47,82,52,33,80,76,49,69,53,56,74,35,31,33,29,35,43,54,45,47,60,50,86,62,85,41,92,48,18,39,45,43,53,53,32,51,51,52,48,50,52,53,41,43,73,54,39,25,42,79,40,82,39,74,60,78,83,49,30,42,68,61,46,44,76,66,39,66,56,44,45,29,32,24,36,62,45,32,25,53,59,46,59,35,88,55,51,40,63,64,53,47,55,33,49,71,49,39,73,62,35,65,30,91,83,64,81,26,26,31,32,47,47,45,70,78,44,40,65,51,53,57,47,11,73,73,44,37,75,81,38,67,66,45,51,51,23,52,52,49,36,53,53,50,38,45,52,51,31,34,52,35,53,80,65,62,41,69,32,35,35,39,50,43,34,25,33,53,64,45,48,63,67,54,78,59,53,73,49,59,44,32,42,62,40,16,60,54,27,26,18,30,32,27,36,48,49,34,54,32,80,59,42,92,67,15,68,78,11,52,32,35,22,30,31,37,35,36,58,72,83,38,59,60,62,40,49,10,53,48,36,51,49,48,74,72,62,62,58,65,73,74,29,75,78,46,69,61,85,69,82,60,72,90,72,90,63,59,71,88,51,77,33,53,40,81,61,48,47,84,70,46,52,59,26,48,124

Foldseek 3Di:
DQDDLFLDALVNVCCCPLVVVDALLSNLLQLLLLCVVPVVLFLWFAWWQQCLNVLSVVLRVCVVVVNQAASQASFEEEEALQWADQRAFRQLLFLQRRWKHFQHGFLLVVLNVVRRYGHTHHTFFDRLQLAQQRAKLFSGGTAALQFRQFGLRGNSLSQLRCQLLSSGQKYKDKWQFQHQFRNCQQSQKKWKLAQQQLAACPRGRDQDLQFMDMAMIHRALLRRQSSSLSRSQSQDDPVNCSVVVADPVLHNDRLNVCLQVDALAPAEAEEEPLLADPDDDLFQVQQVVLVVVLVVLSVVRHYHYHYDDDPVQHQVVLCVQQPQRLADGFVSNLCVLCDPRIDTRHDNGPVVQLVAADPVRPFGRIWDFPVCVVSNVSSNVHHCPDPSNVVSLVVLVVLLVVVVCVCVVSVHQWYKYWQFSTFAGGALDSHRPGGRRRSCSSNSWMKMKGWRAFGDADPSRNRHGTTIMITTHGHSCVSNNSSVRNNSCVSCVHDDRRPVSPDRGDRDDDPTSDIDHRDNVNHDPSIDHRDD/DQDDLFLDALVNVCCCPLVVVDALLSNLLQLLLLCVVPVVLFLWFAWWQQCLNVLSVVLRVCVVVVNQAASQASFEEEEALQWADQRAFRQLLFLQRRWKHFQHGFLLVVLNVVRRYGHTHHTFFQRLFLAQQRAKLFSGGTAALQFRQFGLGGRSQSQLRCQLLSSGQKYKDKWQFQHQFRNCQQSQKKWKLAQQQLAACPRGRDQDLQFMDMAMIHRALLRRQSSSLSRSQSQDDPVNCSVVVADPVLHNDRLNVCLQVDALAPAEAEEEPLLADPDDDLFQVQQVVLVVVLVVLSVVRHYHYHYDDDNVQHQVVLCVQQPQRLADGFVSNLCVLCDPRIDTRHDNGPVVQLVAADPVRQAHRIWDFPVCVVSNVSSNVHHCPDPSNVVSLVVLVVLLVVVVCVCVVSVHQWYKYWQFSTFAGGALDSHRPGGRRRSCSSNSWMKMKGWRAFGDADPSRNRHGTTIMITTHGHSCVSNNSSVRNNSCVSCVHDDRRPVSPDRGDRDDDPTSDIDHRDNVNHDPSIDPRDD

InterPro domains:
  IPR023631 Amidase signature domain [PF01425] (26-482)
  IPR036928 Amidase signature (AS) superfamily [G3DSA:3.90.1300.10] (1-500)
  IPR036928 Amidase signature (AS) superfamily [SSF75304] (4-499)

Nearest PDB structures (foldseek):
  4wj3-assembly2_D  TM=8.690E-01  e=6.124E-35  Pseudomonas aeruginosa PAO1
  2df4-assembly1_A  TM=8.672E-01  e=4.832E-33  Staphylococcus aureus
  8xac-assembly1_C  TM=8.063E-01  e=9.431E-27  Pseudonocardia acaciae
  5h6t-assembly1_A  TM=8.004E-01  e=8.904E-27  Microbacterium sp. HM58-2
  8es6-assembly1_A  TM=8.247E-01  e=2.497E-25  Escherichia coli

Organism: NCBI:txid1448308